Protein AF-A0A443S7D7-F1 (afdb_monomer_lite)

Radius of gyration: 56.18 Å; chains: 1; bounding box: 123×75×180 Å

Foldseek 3Di:
DPDDDDDDDDDPVVVVVVVVVVVVVVVVVVVCVPDPDDDDADDEDQQFDDRVRPHGDDVQVVCPPHPPAQDDPWDWDDDRSGIATHEDQQADDRNRPHGDFLPVPDDLCVQANQFGWDADRDPDHPDGDIATDHDQQWDDPVPGRHGQDGDFQCPDPDRQFDVVVQWDWAGDRSDIATHADDQQWHDRRSDIDGDFCCVDPNQLFDVVVDWHWDDDRRGIATDADDPQWDDRRSDTHGPDQCVPPNNQFEPQWHWDDDPHHTATHHDPPWCARRHDPVGTHDDDYDDDPDFPADQFGWDDDDPDGDIFTDHDPQFDDRRGDDGDWDCPVVQAPDPWGWDTDDPDHDIATDEDPQFDDRRRPHGDDQAEDEEADQKDKDKPRPDLDQDPDAKDKYKYKYAYDAQWKKKKAWPWFAAADDDQCPAWWKWKAQDGDDVHFTPGIDHGTQVPDPPSRIDMHQGRMMMIITIHRDSDSPGIIMMMMHTGHDAAEDEAEDQKDKDDPPPRWDWHGAFDKHKYKYAYFLQWKKKKFWPWAWAADDPPLPAWKKWKAAFPPRHTQDIDHHGDGDDIGIHQGRMMMIITHHHNDDTTRGTMMMMGTHGHQVQAEGEAEDQKDKGWDDQLVPDQFKHKGKYKDAYDFQWKKKKKWQFAAADDDPVCPAKWKWKFQDGGPVGHTPDIDGHGDNIDMDIHPGNIMMIMIIHRSPDDDPGIMMMMHIAHEDEAEDQKDKHWAPPAQDWHDAFDKHKHKYAYDWQKKKKKFWPFAAFADDPDDCPAWWKWKFPDDDPPGHTPDIDGHGDGDDIDIHFTRMMIIITGHHRDDTHSGTMMIMHIDRQFQETEAEDQKDKDFGPDLPPDDAWGKGKYKYAYPPQKKKKKAWPDAWADDDPNDCPAKWKWKADPVRHTPDIDGHDDNDDIDIHPGRIMMIMITHHDDDDTPGTMMMMHIGGNLPAAEDEAEDPDDDDDAPPPVDDHDAFDKHKYKYAYDFPDKDKDADDFAAADDPVLPAWWKWKAQARDPPGHTQDIDHGGDDDRMDIHPGRMMMIITGHYDDDDD

Sequence (1049 aa):
KFIGDGKEQLDPDTIRRTVNTVLTLKNDLNNLKENGVAAFHCLCKTGWQGLTCNDDVNECQLFNGTDIGCQNGAKCINVPGSYRCECNAEWKGIHCTDKHDDCDGASNNELCGHGTCVNVARRVSGQPNYRCACDQGWKTDGVNPACNVDVDECSLSKPPCSVNPPVDCFNFPGSFSCGNCPFGFTGNGIACTDINECLIDNGGCSQSPRVQCTNTYGSRICGPCPPAFIGDGVTCTFSGLCTQNNGGCNAHAKCVENGGDVSCECPDGYTGTGIGPNGCNVVSNSICSSNPCIFGTCIGNAMKTGFTCRCFKGWSGDLCTVRVNDCSSNPCKNGGTCINETNFAGFTCICDVQWQGSTCEEFRESCGAYFEEPLGYIKYPLTNTVWNQREINCVWVIKTIIGKVIELNFTNFHISTSEHCSDDFLQINDGENRDAPKIGRFCGGLSQLKNSGIFKTTYNHVYIWYNSKRFDVEDNFELSWNTTNPECGDILEGNYGTIQYPPNGGLYPPNRDCYWLVNVKLSQRIQFHFSSVKLENHKTCDFDFLDFYDGSLWHLLASYCNSTQPSPLTSTTSTVIIHFHSDNISSDLGFHLTYSAVPGVDGCGGTLTAEKGTFNSPNTESFNNEITCEWLIQIHVEDKIILHFSQFELEHDAKCEFESVSIYDGNNEAADLIGEYCGTEEKLTIISTKNTLFVKYRTDNVRSHKGFVASYETYCGGVYTSNNGWFQSPYYPDPYPANKKCVYHIQVEPGNIIHLSFTDFDVEDSWFGCENDFVEIREGHQENGTLIGKLCGRSRPQMITSTVNELWIIFVTDSTIHNRGFSANYSTVNVGCGGVMKNNTGVITPPYHWQMPYNASCNWLVVAPPGFVIRLNFEVFSITSHGGNCNFESVEVKEFDGTSIGKYCGLLNLHAIRSKSNVLIVSYKRTVFAPSEGFVISYTTENISSNCGGLITAEIGYIRSPNFPAVSPQNSNCSWIIRAESGHQITLNVKTFDLNNDNCSTEYLEIRNGQFSNSPLIGKFCGTKIQKFILSHSNVILLHFVSSSLIHG

InterPro domains:
  IPR000152 EGF-type aspartate/asparagine hydroxylation site [PS00010] (76-87)
  IPR000742 EGF-like domain [PF00008] (65-94)
  IPR000742 EGF-like domain [PF00008] (327-358)
  IPR000742 EGF-like domain [PS00022] (85-96)
  IPR000742 EGF-like domain [PS00022] (309-320)
  IPR000742 EGF-like domain [PS00022] (349-360)
  IPR000742 EGF-like domain [PS01186] (309-320)
  IPR000742 EGF-like domain [PS50026] (56-97)
  IPR000742 EGF-like domain [PS50026] (284-321)
  IPR000742 EGF-like domain [PS50026] (323-361)
  IPR000742 EGF-like domain [SM00181] (59-97)
  IPR000742 EGF-like domain [SM00181] (102-148)
  IPR000742 EGF-like domain [SM00181] (153-193)
  IPR000742 EGF-like domain [SM00181] (197-237)
  IPR000742 EGF-like domain [SM00181] (241-281)
  IPR000742 EGF-like domain [SM00181] (287-321)
  IPR000742 EGF-like domain [SM00181] (326-361)
  IPR000859 CUB domain [PF00431] (367-480)
  IPR000859 CUB domain [PF00431] (488-595)
  IPR000859 CUB domain [PF00431] (604-712)

pLDDT: mean 76.97, std 12.17, range [27.09, 95.69]

Structure (mmCIF, N/CA/C/O backbone):
data_AF-A0A443S7D7-F1
#
_entry.id   AF-A0A443S7D7-F1
#
loop_
_atom_site.group_PDB
_atom_site.id
_atom_site.type_symbol
_atom_site.label_atom_id
_atom_site.label_alt_id
_atom_site.label_comp_id
_atom_site.label_asym_id
_atom_site.label_entity_id
_atom_site.label_seq_id
_atom_site.pdbx_PDB_ins_code
_atom_site.Cartn_x
_atom_site.Cartn_y
_atom_site.Cartn_z
_atom_site.occupancy
_atom_site.B_iso_or_equiv
_atom_site.auth_seq_id
_atom_site.auth_comp_id
_atom_site.auth_asym_id
_atom_site.auth_atom_id
_atom_site.pdbx_PDB_model_num
ATOM 1 N N . LYS A 1 1 ? -10.240 -35.340 51.308 1.00 40.69 1 LYS A N 1
ATOM 2 C CA . LYS A 1 1 ? -10.998 -34.070 51.202 1.00 40.69 1 LYS A CA 1
ATOM 3 C C . LYS A 1 1 ? -10.128 -33.115 50.383 1.00 40.69 1 LYS A C 1
ATOM 5 O O . LYS A 1 1 ? -9.269 -32.486 50.973 1.00 40.69 1 LYS A O 1
ATOM 10 N N . PHE A 1 2 ? -10.171 -33.107 49.054 1.00 27.09 2 PHE A N 1
ATOM 11 C CA . PHE A 1 2 ? -11.324 -33.320 48.170 1.00 27.09 2 PHE A CA 1
ATOM 12 C C . PHE A 1 2 ? -11.298 -34.636 47.367 1.00 27.09 2 PHE A C 1
ATOM 14 O O . PHE A 1 2 ? -10.389 -34.859 46.585 1.00 27.09 2 PHE A O 1
ATOM 21 N N . ILE A 1 3 ? -12.316 -35.468 47.599 1.00 36.38 3 ILE A N 1
ATOM 22 C CA . ILE A 1 3 ? -13.067 -36.339 46.665 1.00 36.38 3 ILE A CA 1
ATOM 23 C C . ILE A 1 3 ? -14.424 -36.491 47.385 1.00 36.38 3 ILE A C 1
ATOM 25 O O . ILE A 1 3 ? -14.403 -36.650 48.611 1.00 36.38 3 ILE A O 1
ATOM 29 N N . GLY A 1 4 ? -15.605 -36.404 46.779 1.00 35.62 4 GLY A N 1
ATOM 30 C CA . GLY A 1 4 ? -16.043 -35.956 45.444 1.00 35.62 4 GLY A CA 1
ATOM 31 C C . GLY A 1 4 ? -17.475 -35.391 45.622 1.00 35.62 4 GLY A C 1
ATOM 32 O O . GLY A 1 4 ? -17.867 -35.148 46.760 1.00 35.62 4 GLY A O 1
ATOM 33 N N . ASP A 1 5 ? -18.328 -35.107 44.642 1.00 39.25 5 ASP A N 1
ATOM 34 C CA . ASP A 1 5 ? -18.528 -35.682 43.313 1.00 39.25 5 ASP A CA 1
ATOM 35 C C . ASP A 1 5 ? -19.376 -34.696 42.467 1.00 39.25 5 ASP A C 1
ATOM 37 O O . ASP A 1 5 ? -20.220 -33.986 43.005 1.00 39.25 5 ASP A O 1
ATOM 41 N N . GLY A 1 6 ? -19.238 -34.632 41.142 1.00 35.69 6 GLY A N 1
ATOM 42 C CA . GLY A 1 6 ? -18.195 -35.285 40.359 1.00 35.69 6 GLY A CA 1
ATOM 43 C C . GLY A 1 6 ? -18.434 -35.264 38.850 1.00 35.69 6 GLY A C 1
ATOM 44 O O . GLY A 1 6 ? -19.551 -35.492 38.387 1.00 35.69 6 GLY A O 1
ATOM 45 N N . LYS A 1 7 ? -17.340 -35.088 38.100 1.00 39.41 7 LYS A N 1
ATOM 46 C CA . LYS A 1 7 ? -16.916 -36.005 37.027 1.00 39.41 7 LYS A CA 1
ATOM 47 C C . LYS A 1 7 ? -15.531 -35.613 36.498 1.00 39.41 7 LYS A C 1
ATOM 49 O O . LYS A 1 7 ? -15.431 -34.883 35.527 1.00 39.41 7 LYS A O 1
ATOM 54 N N . GLU A 1 8 ? -14.483 -36.163 37.105 1.00 42.12 8 GLU A N 1
ATOM 55 C CA . GLU A 1 8 ? -13.205 -36.438 36.431 1.00 42.12 8 GLU A CA 1
ATOM 56 C C . GLU A 1 8 ? -12.408 -37.462 37.255 1.00 42.12 8 GLU A C 1
ATOM 58 O O . GLU A 1 8 ? -12.428 -37.427 38.487 1.00 42.12 8 GLU A O 1
ATOM 63 N N . GLN A 1 9 ? -11.780 -38.438 36.591 1.00 49.59 9 GLN A N 1
ATOM 64 C CA . GLN A 1 9 ? -11.017 -39.501 37.254 1.00 49.59 9 GLN A CA 1
ATOM 65 C C . GLN A 1 9 ? -9.543 -39.105 37.347 1.00 49.59 9 GLN A C 1
ATOM 67 O O . GLN A 1 9 ? -8.849 -39.056 36.335 1.00 49.59 9 GLN A O 1
ATOM 72 N N . LEU A 1 10 ? -9.065 -38.856 38.567 1.00 49.62 10 LEU A N 1
ATOM 73 C CA . LEU A 1 10 ? -7.648 -38.614 38.837 1.00 49.62 10 LEU A CA 1
ATOM 74 C C . LEU A 1 10 ? -6.838 -39.917 38.870 1.00 49.62 10 LEU A C 1
ATOM 76 O O . LEU A 1 10 ? -7.318 -40.966 39.304 1.00 49.62 10 LEU A O 1
ATOM 80 N N . ASP A 1 11 ? -5.585 -39.807 38.436 1.00 57.66 11 ASP A N 1
ATOM 81 C CA . ASP A 1 11 ? -4.622 -40.902 38.337 1.00 57.66 11 ASP A CA 1
ATOM 82 C C . ASP A 1 11 ? -4.311 -41.567 39.711 1.00 57.66 11 ASP A C 1
ATOM 84 O O . ASP A 1 11 ? -4.124 -40.866 40.719 1.00 57.66 11 ASP A O 1
ATOM 88 N N . PRO A 1 12 ? -4.214 -42.915 39.772 1.00 51.84 12 PRO A N 1
ATOM 89 C CA . PRO A 1 12 ? -3.840 -43.648 40.982 1.00 51.84 12 PRO A CA 1
ATOM 90 C C . PRO A 1 12 ? -2.512 -43.227 41.629 1.00 51.84 12 PRO A C 1
ATOM 92 O O . PRO A 1 12 ? -2.434 -43.213 42.862 1.00 51.84 12 PRO A O 1
ATOM 95 N N . ASP A 1 13 ? -1.476 -42.884 40.856 1.00 56.28 13 ASP A N 1
ATOM 96 C CA . ASP A 1 13 ? -0.172 -42.503 41.419 1.00 56.28 13 ASP A CA 1
ATOM 97 C C . ASP A 1 13 ? -0.201 -41.107 42.056 1.00 56.28 13 ASP A C 1
ATOM 99 O O . ASP A 1 13 ? 0.445 -40.878 43.083 1.00 56.28 13 ASP A O 1
ATOM 103 N N . THR A 1 14 ? -1.024 -40.197 41.538 1.00 52.94 14 THR A N 1
ATOM 104 C CA . 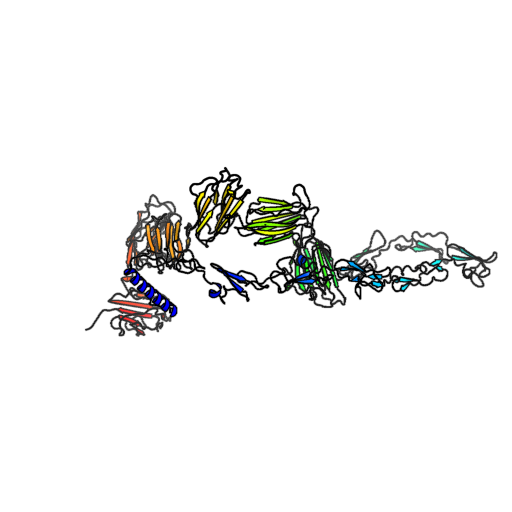THR A 1 14 ? -1.298 -38.888 42.138 1.00 52.94 14 THR A CA 1
ATOM 105 C C . THR A 1 14 ? -1.998 -39.046 43.490 1.00 52.94 14 THR A C 1
ATOM 107 O O . THR A 1 14 ? -1.523 -38.502 44.489 1.00 52.94 14 THR A O 1
ATOM 110 N N . ILE A 1 15 ? -3.048 -39.876 43.581 1.00 54.75 15 ILE A N 1
ATOM 111 C CA . ILE A 1 15 ? -3.712 -40.184 44.865 1.00 54.75 15 ILE A CA 1
ATOM 112 C C . ILE A 1 15 ? -2.723 -40.830 45.847 1.00 54.75 15 ILE A C 1
ATOM 114 O O . ILE A 1 15 ? -2.676 -40.458 47.023 1.00 54.75 15 ILE A O 1
ATOM 118 N N . ARG A 1 16 ? -1.889 -41.763 45.373 1.00 55.06 16 ARG A N 1
ATOM 119 C CA . ARG A 1 16 ? -0.865 -42.439 46.183 1.00 55.06 16 ARG A CA 1
ATOM 120 C C . ARG A 1 16 ? 0.201 -41.470 46.700 1.00 55.06 16 ARG A C 1
ATOM 122 O O . ARG A 1 16 ? 0.577 -41.569 47.869 1.00 55.06 16 ARG A O 1
ATOM 129 N N . ARG A 1 17 ? 0.648 -40.508 45.883 1.00 58.75 17 ARG A N 1
ATOM 130 C CA . ARG A 1 17 ? 1.531 -39.411 46.316 1.00 58.75 17 ARG A CA 1
ATOM 131 C C . ARG A 1 17 ? 0.856 -38.562 47.388 1.00 58.75 17 ARG A C 1
ATOM 133 O O . ARG A 1 17 ? 1.428 -38.422 48.461 1.00 58.75 17 ARG A O 1
ATOM 140 N N . THR A 1 18 ? -0.363 -38.065 47.167 1.00 54.19 18 THR A N 1
ATOM 141 C CA . THR A 1 18 ? -1.052 -37.208 48.149 1.00 54.19 18 THR A CA 1
ATOM 142 C C . THR A 1 18 ? -1.308 -37.925 49.478 1.00 54.19 18 THR A C 1
ATOM 144 O O . THR A 1 18 ? -1.092 -37.336 50.536 1.00 54.19 18 THR A O 1
ATOM 147 N N . VAL A 1 19 ? -1.717 -39.200 49.460 1.00 58.59 19 VAL A N 1
ATOM 148 C CA . VAL A 1 19 ? -1.921 -39.994 50.687 1.00 58.59 19 VAL A CA 1
ATOM 149 C C . VAL A 1 19 ? -0.604 -40.224 51.429 1.00 58.59 19 VAL A C 1
ATOM 151 O O . VAL A 1 19 ? -0.571 -40.052 52.648 1.00 58.59 19 VAL A O 1
ATOM 154 N N . ASN A 1 20 ? 0.486 -40.534 50.719 1.00 56.28 20 ASN A N 1
ATOM 155 C CA . ASN A 1 20 ? 1.810 -40.647 51.332 1.00 56.28 20 ASN A CA 1
ATOM 156 C C . ASN A 1 20 ? 2.257 -39.311 51.938 1.00 56.28 20 ASN A C 1
ATOM 158 O O . ASN A 1 20 ? 2.594 -39.284 53.114 1.00 56.28 20 ASN A O 1
ATOM 162 N N . THR A 1 21 ? 2.177 -38.195 51.207 1.00 55.66 21 THR A N 1
ATOM 163 C CA . THR A 1 21 ? 2.557 -36.867 51.718 1.00 55.66 21 THR A CA 1
ATOM 164 C C . THR A 1 21 ? 1.748 -36.472 52.957 1.00 55.66 21 THR A C 1
ATOM 166 O O . THR A 1 21 ? 2.314 -35.946 53.910 1.00 55.66 21 THR A O 1
ATOM 169 N N . VAL A 1 22 ? 0.445 -36.773 53.006 1.00 57.97 22 VAL A N 1
ATOM 170 C CA . VAL A 1 22 ? -0.396 -36.510 54.191 1.00 57.97 22 VAL A CA 1
ATOM 171 C C . VAL A 1 22 ? -0.055 -37.438 55.367 1.00 57.97 22 VAL A C 1
ATOM 173 O O . VAL A 1 22 ? -0.129 -37.003 56.516 1.00 57.97 22 VAL A O 1
ATOM 176 N N . LEU A 1 23 ? 0.348 -38.689 55.120 1.00 53.06 23 LEU A N 1
ATOM 177 C CA . LEU A 1 23 ? 0.847 -39.593 56.166 1.00 53.06 23 LEU A CA 1
ATOM 178 C C . LEU A 1 23 ? 2.212 -39.146 56.709 1.00 53.06 23 LEU A C 1
ATOM 180 O O . LEU A 1 23 ? 2.392 -39.141 57.926 1.00 53.06 23 LEU A O 1
ATOM 184 N N . THR A 1 24 ? 3.129 -38.708 55.841 1.00 57.12 24 THR A N 1
ATOM 185 C CA . THR A 1 24 ? 4.428 -38.138 56.228 1.00 57.12 24 THR A CA 1
ATOM 186 C C . THR A 1 24 ? 4.221 -36.877 57.067 1.00 57.12 24 THR A C 1
ATOM 188 O O . THR A 1 24 ? 4.616 -36.859 58.227 1.00 57.12 24 THR A O 1
ATOM 191 N N . LEU A 1 25 ? 3.447 -35.901 56.574 1.00 55.06 25 LEU A N 1
ATOM 192 C CA . LEU A 1 25 ? 3.118 -34.676 57.315 1.00 55.06 25 LEU A CA 1
ATOM 193 C C . LEU A 1 25 ? 2.423 -34.950 58.659 1.00 55.06 25 LEU A C 1
ATOM 195 O O . LEU A 1 25 ? 2.626 -34.205 59.614 1.00 55.06 25 LEU A O 1
ATOM 199 N N . LYS A 1 26 ? 1.616 -36.013 58.773 1.00 52.38 26 LYS A N 1
ATOM 200 C CA . LYS A 1 26 ? 0.976 -36.391 60.043 1.00 52.38 26 LYS A CA 1
ATOM 201 C C . LYS A 1 26 ? 1.948 -37.052 61.026 1.00 52.38 26 LYS A C 1
ATOM 203 O O . LYS A 1 26 ? 1.810 -36.832 62.228 1.00 52.38 26 LYS A O 1
ATOM 208 N N . ASN A 1 27 ? 2.921 -37.824 60.546 1.00 52.78 27 ASN A N 1
ATOM 209 C CA . ASN A 1 27 ? 4.002 -38.348 61.383 1.00 52.78 27 ASN A CA 1
ATOM 210 C C . ASN A 1 27 ? 4.958 -37.228 61.820 1.00 52.78 27 ASN A C 1
ATOM 212 O O . ASN A 1 27 ? 5.302 -37.152 62.998 1.00 52.78 27 ASN A O 1
ATOM 216 N N . ASP A 1 28 ? 5.298 -36.307 60.921 1.00 57.12 28 ASP A N 1
ATOM 217 C CA . ASP A 1 28 ? 6.183 -35.178 61.211 1.00 57.12 28 ASP A CA 1
ATOM 218 C C . ASP A 1 28 ? 5.541 -34.191 62.195 1.00 57.12 28 ASP A C 1
ATOM 220 O O . ASP A 1 28 ? 6.189 -33.769 63.150 1.00 57.12 28 ASP A O 1
ATOM 224 N N . LEU A 1 29 ? 4.240 -33.899 62.061 1.00 52.56 29 LEU A N 1
ATOM 225 C CA . LEU A 1 29 ? 3.508 -33.056 63.017 1.00 52.56 29 LEU A CA 1
ATOM 226 C C . LEU A 1 29 ? 3.360 -33.708 64.407 1.00 52.56 29 LEU A C 1
ATOM 228 O O . LEU A 1 29 ? 3.241 -32.999 65.408 1.00 52.56 29 LEU A O 1
ATOM 232 N N . ASN A 1 30 ? 3.371 -35.043 64.486 1.00 49.69 30 ASN A N 1
ATOM 233 C CA . ASN A 1 30 ? 3.404 -35.761 65.762 1.00 49.69 30 ASN A CA 1
ATOM 234 C C . ASN A 1 30 ? 4.814 -35.730 66.381 1.00 49.69 30 ASN A C 1
ATOM 236 O O . ASN A 1 30 ? 4.940 -35.423 67.564 1.00 49.69 30 ASN A O 1
ATOM 240 N N . ASN A 1 31 ? 5.872 -35.939 65.587 1.00 50.75 31 ASN A N 1
ATOM 241 C CA . ASN A 1 31 ? 7.264 -35.808 66.041 1.00 50.75 31 ASN A CA 1
ATOM 242 C C . ASN A 1 31 ? 7.588 -34.377 66.523 1.00 50.75 31 ASN A C 1
ATOM 244 O O . ASN A 1 31 ? 8.254 -34.199 67.543 1.00 50.75 31 ASN A O 1
ATOM 248 N N . LEU A 1 32 ? 7.047 -33.354 65.851 1.00 50.81 32 LEU A N 1
ATOM 249 C CA . LEU A 1 32 ? 7.175 -31.937 66.225 1.00 50.81 32 LEU A CA 1
ATOM 250 C C . LEU A 1 32 ? 6.465 -31.561 67.541 1.00 50.81 32 LEU A C 1
ATOM 252 O O . LEU A 1 32 ? 6.648 -30.442 68.021 1.00 50.81 32 LEU A O 1
ATOM 256 N N . LYS A 1 33 ? 5.670 -32.458 68.143 1.00 47.62 33 LYS A N 1
ATOM 257 C CA . LYS A 1 33 ? 5.022 -32.225 69.446 1.00 47.62 33 LYS A CA 1
ATOM 258 C C . LYS A 1 33 ? 5.762 -32.802 70.653 1.00 47.62 33 LYS A C 1
ATOM 260 O O . LYS A 1 33 ? 5.458 -32.369 71.761 1.00 47.62 33 LYS A O 1
ATOM 265 N N . GLU A 1 34 ? 6.710 -33.723 70.474 1.00 51.44 34 GLU A N 1
ATOM 266 C CA . GLU A 1 34 ? 7.413 -34.356 71.607 1.00 51.44 34 GLU A CA 1
ATOM 267 C C . GLU A 1 34 ? 8.831 -33.821 71.864 1.00 51.44 34 GLU A C 1
ATOM 269 O O . GLU A 1 34 ? 9.322 -33.962 72.981 1.00 51.44 34 GLU A O 1
ATOM 274 N N . ASN A 1 35 ? 9.477 -33.145 70.904 1.00 50.44 35 ASN A N 1
ATOM 275 C CA . ASN A 1 35 ? 10.804 -32.543 71.108 1.00 50.44 35 ASN A CA 1
ATOM 276 C C . ASN A 1 35 ? 10.843 -31.073 70.665 1.00 50.44 35 ASN A C 1
ATOM 278 O O . ASN A 1 35 ? 11.075 -30.754 69.501 1.00 50.44 35 ASN A O 1
ATOM 282 N N . GLY A 1 36 ? 10.623 -30.167 71.621 1.00 53.03 36 GLY A N 1
ATOM 283 C CA . GLY A 1 36 ? 10.531 -28.721 71.399 1.00 53.03 36 GLY A CA 1
ATOM 284 C C . GLY A 1 36 ? 11.868 -28.011 71.156 1.00 53.03 36 GLY A C 1
ATOM 285 O O . GLY A 1 36 ? 12.278 -27.195 71.978 1.00 53.03 36 GLY A O 1
ATOM 286 N N . VAL A 1 37 ? 12.518 -28.271 70.017 1.00 46.09 37 VAL A N 1
ATOM 287 C CA . VAL A 1 37 ? 13.589 -27.429 69.448 1.00 46.09 37 VAL A CA 1
ATOM 288 C C . VAL A 1 37 ? 13.373 -27.321 67.935 1.00 46.09 37 VAL A C 1
ATOM 290 O O . VAL A 1 37 ? 13.192 -28.330 67.261 1.00 46.09 37 VAL A O 1
ATOM 293 N N . ALA A 1 38 ? 13.367 -26.101 67.393 1.00 47.94 38 ALA A N 1
ATOM 294 C CA . ALA A 1 38 ? 13.080 -25.865 65.979 1.00 47.94 38 ALA A CA 1
ATOM 295 C C . ALA A 1 38 ? 14.243 -26.291 65.062 1.00 47.94 38 ALA A C 1
ATOM 297 O O . ALA A 1 38 ? 15.388 -25.895 65.282 1.00 47.94 38 ALA A O 1
ATOM 298 N N . ALA A 1 39 ? 13.928 -27.027 63.993 1.00 53.75 39 ALA A N 1
ATOM 299 C CA . ALA A 1 39 ? 14.830 -27.323 62.881 1.00 53.75 39 ALA A CA 1
ATOM 300 C C . ALA A 1 39 ? 14.296 -26.669 61.596 1.00 53.75 39 ALA A C 1
ATOM 302 O O . ALA A 1 39 ? 13.087 -26.656 61.366 1.00 53.75 39 ALA A O 1
ATOM 303 N N . PHE A 1 40 ? 15.187 -26.111 60.774 1.00 58.78 40 PHE A N 1
ATOM 304 C CA . PHE A 1 40 ? 14.834 -25.405 59.540 1.00 58.78 40 PHE A CA 1
ATOM 305 C C . PHE A 1 40 ? 15.176 -26.236 58.296 1.00 58.78 40 PHE A C 1
ATOM 307 O O . PHE A 1 40 ? 16.091 -27.057 58.314 1.00 58.78 40 PHE A O 1
ATOM 314 N N . HIS A 1 41 ? 14.443 -25.996 57.210 1.00 51.81 41 HIS A N 1
ATOM 315 C CA . HIS A 1 41 ? 14.656 -26.600 55.896 1.00 51.81 41 HIS A CA 1
ATOM 316 C C . HIS A 1 41 ? 14.618 -25.487 54.846 1.00 51.81 41 HIS A C 1
ATOM 318 O O . HIS A 1 41 ? 13.678 -24.689 54.834 1.00 51.81 41 HIS A O 1
ATOM 324 N N . CYS A 1 42 ? 15.643 -25.400 53.999 1.00 64.56 42 CYS A N 1
ATOM 325 C CA . CYS A 1 42 ? 15.737 -24.357 52.982 1.00 64.56 42 CYS A CA 1
ATOM 326 C C . CYS A 1 42 ? 15.036 -24.779 51.683 1.00 64.56 42 CYS A C 1
ATOM 328 O O . CYS A 1 42 ? 15.238 -25.887 51.196 1.00 64.56 42 CYS A O 1
ATOM 330 N N . LEU A 1 43 ? 14.253 -23.872 51.091 1.00 66.06 43 LEU A N 1
ATOM 331 C CA . LEU A 1 43 ? 13.720 -24.040 49.737 1.00 66.06 43 LEU A CA 1
ATOM 332 C C . LEU A 1 43 ? 14.815 -23.685 48.724 1.00 66.06 43 LEU A C 1
ATOM 334 O O . LEU A 1 43 ? 15.233 -22.529 48.636 1.00 66.06 43 LEU A O 1
ATOM 338 N N . CYS A 1 44 ? 15.296 -24.681 47.987 1.00 75.00 44 CYS A N 1
ATOM 339 C CA . CYS A 1 44 ? 16.427 -24.519 47.078 1.00 75.00 44 CYS A CA 1
ATOM 340 C C . CYS A 1 44 ? 16.020 -23.904 45.736 1.00 75.00 44 CYS A C 1
ATOM 342 O O . CYS A 1 44 ? 14.919 -24.130 45.234 1.00 75.00 44 CYS A O 1
ATOM 344 N N . LYS A 1 45 ? 16.933 -23.129 45.139 1.00 69.12 45 LYS A N 1
ATOM 345 C CA . LYS A 1 45 ? 16.797 -22.685 43.746 1.00 69.12 45 LYS A CA 1
ATOM 346 C C . LYS A 1 45 ? 16.952 -23.885 42.808 1.00 69.12 45 LYS A C 1
ATOM 348 O O . LYS A 1 45 ? 17.671 -24.829 43.125 1.00 69.12 45 LYS A O 1
ATOM 353 N N . THR A 1 46 ? 16.319 -23.817 41.639 1.00 71.94 46 THR A N 1
ATOM 354 C CA . THR A 1 46 ? 16.524 -24.777 40.542 1.00 71.94 46 THR A CA 1
ATOM 355 C C . THR A 1 46 ? 18.015 -24.984 40.267 1.00 71.94 46 THR A C 1
ATOM 357 O O . THR A 1 46 ? 18.763 -24.007 40.207 1.00 71.94 46 THR A O 1
ATOM 360 N N . GLY A 1 47 ? 18.424 -26.248 40.143 1.00 73.06 47 GLY A N 1
ATOM 361 C CA . GLY A 1 47 ? 19.824 -26.679 40.036 1.00 73.06 47 GLY A CA 1
ATOM 362 C C . GLY A 1 47 ? 20.485 -27.094 41.358 1.00 73.06 47 GLY A C 1
ATOM 363 O O . GLY A 1 47 ? 21.577 -27.648 41.344 1.00 73.06 47 GLY A O 1
ATOM 364 N N . TRP A 1 48 ? 19.831 -26.882 42.509 1.00 80.56 48 TRP A N 1
ATOM 365 C CA . TRP A 1 48 ? 20.401 -27.192 43.827 1.00 80.56 48 TRP A CA 1
ATOM 366 C C . TRP A 1 48 ? 19.441 -27.998 44.705 1.00 80.56 48 TRP A C 1
ATOM 368 O O . TRP A 1 48 ? 18.223 -27.819 44.665 1.00 80.56 48 TRP A O 1
ATOM 378 N N . GLN A 1 49 ? 20.004 -28.881 45.526 1.00 79.50 49 GLN A N 1
ATOM 379 C CA . GLN A 1 49 ? 19.295 -29.810 46.404 1.00 79.50 49 GLN A CA 1
ATOM 380 C C . GLN A 1 49 ? 19.990 -29.940 47.777 1.00 79.50 49 GLN A C 1
ATOM 382 O O . GLN A 1 49 ? 20.945 -29.226 48.093 1.00 79.50 49 GLN A O 1
ATOM 387 N N . GLY A 1 50 ? 19.470 -30.832 48.626 1.00 78.31 50 GLY A 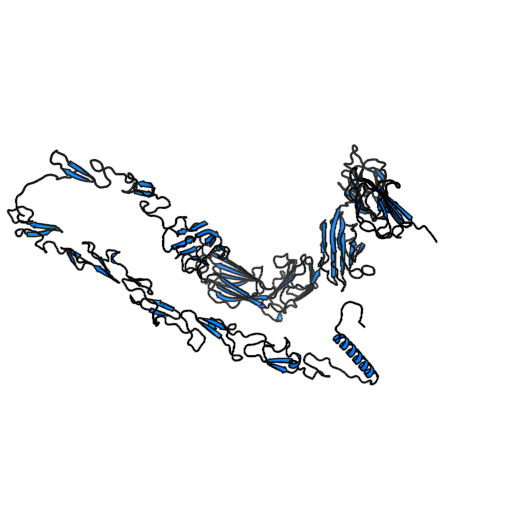N 1
ATOM 388 C CA . GLY A 1 50 ? 19.976 -31.063 49.982 1.00 78.31 50 GLY A CA 1
ATOM 389 C C . GLY A 1 50 ? 19.369 -30.145 51.048 1.00 78.31 50 GLY A C 1
ATOM 390 O O . GLY A 1 50 ? 18.690 -29.165 50.755 1.00 78.31 50 GLY A O 1
ATOM 391 N N . LEU A 1 51 ? 19.612 -30.463 52.325 1.00 69.75 51 LEU A N 1
ATOM 392 C CA . LEU A 1 51 ? 18.987 -29.777 53.473 1.00 69.75 51 LEU A CA 1
ATOM 393 C C . LEU A 1 51 ? 19.368 -28.289 53.597 1.00 69.75 51 LEU A C 1
ATOM 395 O O . LEU A 1 51 ? 18.602 -27.513 54.170 1.00 69.75 51 LEU A O 1
ATOM 399 N N . THR A 1 52 ? 20.532 -27.902 53.066 1.00 75.50 52 THR A N 1
ATOM 400 C CA . THR A 1 52 ? 21.054 -26.523 53.077 1.00 75.50 52 THR A CA 1
ATOM 401 C C . THR A 1 52 ? 21.249 -25.933 51.678 1.00 75.50 52 THR A C 1
ATOM 403 O O . THR A 1 52 ? 21.863 -24.878 51.568 1.00 75.50 52 THR A O 1
ATOM 406 N N . CYS A 1 53 ? 20.743 -26.585 50.623 1.00 77.44 53 CYS A N 1
ATOM 407 C CA . CYS A 1 53 ? 20.844 -26.127 49.228 1.00 77.44 53 CYS A CA 1
ATOM 408 C C . CYS A 1 53 ? 22.274 -25.951 48.683 1.00 77.44 53 CYS A C 1
ATOM 410 O O . CYS A 1 53 ? 22.503 -25.105 47.822 1.00 77.44 53 CYS A O 1
ATOM 412 N N . ASN A 1 54 ? 23.223 -26.743 49.189 1.00 80.44 54 ASN A N 1
ATOM 413 C CA . ASN A 1 54 ? 24.626 -26.731 48.756 1.00 80.44 54 ASN A CA 1
ATOM 414 C C . ASN A 1 54 ? 24.990 -27.916 47.845 1.00 80.44 54 ASN A C 1
ATOM 416 O O . ASN A 1 54 ? 26.110 -27.955 47.338 1.00 80.44 54 ASN A O 1
ATOM 420 N N . ASP A 1 55 ? 24.085 -28.883 47.664 1.00 83.25 55 ASP A N 1
ATOM 421 C CA . ASP A 1 55 ? 24.333 -30.066 46.843 1.00 83.25 55 ASP A CA 1
ATOM 422 C C . ASP A 1 55 ? 23.859 -29.802 45.406 1.00 83.25 55 ASP A C 1
ATOM 424 O O . ASP A 1 55 ? 22.751 -29.310 45.191 1.00 83.25 55 ASP A O 1
ATOM 428 N N . ASP A 1 56 ? 24.694 -30.134 44.423 1.00 81.50 56 ASP A N 1
ATOM 429 C CA . ASP A 1 56 ? 24.406 -29.966 42.993 1.00 81.50 56 ASP A CA 1
ATOM 430 C C . ASP A 1 56 ? 23.325 -30.956 42.516 1.00 81.50 56 ASP A C 1
ATOM 432 O O . ASP A 1 56 ? 23.302 -32.118 42.946 1.00 81.50 56 ASP A O 1
ATOM 436 N N . VAL A 1 57 ? 22.428 -30.530 41.624 1.00 84.12 57 VAL A N 1
ATOM 437 C CA . VAL A 1 57 ? 21.537 -31.442 40.882 1.00 84.12 57 VAL A CA 1
ATOM 438 C C . VAL A 1 57 ? 22.307 -32.008 39.687 1.00 84.12 57 VAL A C 1
ATOM 440 O O . VAL A 1 57 ? 23.176 -31.348 39.145 1.00 84.12 57 VAL A O 1
ATOM 443 N N . ASN A 1 58 ? 22.032 -33.253 39.278 1.00 83.69 58 ASN A N 1
ATOM 444 C CA . ASN A 1 58 ? 22.621 -33.819 38.058 1.00 83.69 58 ASN A CA 1
ATOM 445 C C . ASN A 1 58 ? 21.613 -33.771 36.903 1.00 83.69 58 ASN A C 1
ATOM 447 O O . ASN A 1 58 ? 20.933 -34.760 36.607 1.00 83.69 58 ASN A O 1
ATOM 451 N N . GLU A 1 59 ? 21.488 -32.610 36.265 1.00 84.88 59 GLU A N 1
ATOM 452 C CA . GLU A 1 59 ? 20.595 -32.398 35.129 1.00 84.88 59 GLU A CA 1
ATOM 453 C C . GLU A 1 59 ? 20.925 -33.313 33.944 1.00 84.88 59 GLU A C 1
ATOM 455 O O . GLU A 1 59 ? 20.014 -33.755 33.245 1.00 84.88 59 GLU A O 1
ATOM 460 N N . CYS A 1 60 ? 22.197 -33.684 33.750 1.00 85.38 60 CYS A N 1
ATOM 461 C CA . CYS A 1 60 ? 22.580 -34.630 32.697 1.00 85.38 60 CYS A CA 1
ATOM 462 C C . CYS A 1 60 ? 21.979 -36.030 32.869 1.00 85.38 60 CYS A C 1
ATOM 464 O O . CYS A 1 60 ? 21.799 -36.735 31.878 1.00 85.38 60 CYS A O 1
ATOM 466 N N . GLN A 1 61 ? 21.678 -36.455 34.099 1.00 84.38 61 GLN A N 1
ATOM 467 C CA . GLN A 1 61 ? 20.909 -37.676 34.347 1.00 84.38 61 GLN A CA 1
ATOM 468 C C . GLN A 1 61 ? 19.400 -37.419 34.312 1.00 84.38 61 GLN A C 1
ATOM 470 O O . GLN A 1 61 ? 18.658 -38.274 33.831 1.00 84.38 61 GLN A O 1
ATOM 475 N N . LEU A 1 62 ? 18.950 -36.255 34.792 1.00 79.12 62 LEU A N 1
ATOM 476 C CA . LEU A 1 62 ? 17.533 -35.890 34.876 1.00 79.12 62 LEU A CA 1
ATOM 477 C C . LEU A 1 62 ? 16.871 -35.710 33.499 1.00 79.12 62 LEU A C 1
ATOM 479 O O . LEU A 1 62 ? 15.723 -36.109 33.321 1.00 79.12 62 LEU A O 1
ATOM 483 N N . PHE A 1 63 ? 17.595 -35.135 32.536 1.00 79.75 63 PHE A N 1
ATOM 484 C CA . PHE A 1 63 ? 17.116 -34.816 31.185 1.00 79.75 63 PHE A CA 1
ATOM 485 C C . PHE A 1 63 ? 17.693 -35.745 30.103 1.00 79.75 63 PHE A C 1
ATOM 487 O O . PHE A 1 63 ? 17.691 -35.427 28.914 1.00 79.75 63 PHE A O 1
ATOM 494 N N . ASN A 1 64 ? 18.221 -36.909 30.489 1.00 82.88 64 ASN A N 1
ATOM 495 C CA . ASN A 1 64 ? 18.776 -37.858 29.528 1.00 82.88 64 ASN A CA 1
ATOM 496 C C . ASN A 1 64 ? 17.666 -38.470 28.653 1.00 82.88 64 ASN A C 1
ATOM 498 O O . ASN A 1 64 ? 16.813 -39.205 29.150 1.00 82.88 64 ASN A O 1
ATOM 502 N N . GLY A 1 65 ? 17.702 -38.198 27.347 1.00 72.12 65 GLY A N 1
ATOM 503 C CA . GLY A 1 65 ? 16.720 -38.705 26.384 1.00 72.12 65 GLY A CA 1
ATOM 504 C C . GLY A 1 65 ? 15.396 -37.932 26.331 1.00 72.12 65 GLY A C 1
ATOM 505 O O . GLY A 1 65 ? 14.476 -38.389 25.655 1.00 72.12 65 GLY A O 1
ATOM 506 N N . THR A 1 66 ? 15.285 -36.783 27.006 1.00 78.19 66 THR A N 1
ATOM 507 C CA . THR A 1 66 ? 14.196 -35.821 26.771 1.00 78.19 66 THR A CA 1
ATOM 508 C C . THR A 1 66 ? 14.588 -34.819 25.684 1.00 78.19 66 THR A C 1
ATOM 510 O O . THR A 1 66 ? 15.762 -34.681 25.349 1.00 78.19 66 THR A O 1
ATOM 513 N N . ASP A 1 67 ? 13.605 -34.111 25.140 1.00 70.88 67 ASP A N 1
ATOM 514 C CA . ASP A 1 67 ? 13.728 -33.015 24.168 1.00 70.88 67 ASP A CA 1
ATOM 515 C C . ASP A 1 67 ? 14.559 -31.825 24.677 1.00 70.88 67 ASP A C 1
ATOM 517 O O . ASP A 1 67 ? 15.335 -31.242 23.923 1.00 70.88 67 ASP A O 1
ATOM 521 N N . ILE A 1 68 ? 14.468 -31.524 25.973 1.00 71.69 68 ILE A N 1
ATOM 522 C CA . ILE A 1 68 ? 15.338 -30.545 26.643 1.00 71.69 68 ILE A CA 1
ATOM 523 C C . ILE A 1 68 ? 16.764 -31.065 26.903 1.00 71.69 68 ILE A C 1
ATOM 525 O O . ILE A 1 68 ? 17.636 -30.275 27.230 1.00 71.69 68 ILE A O 1
ATOM 529 N N . GLY A 1 69 ? 17.043 -32.364 26.750 1.00 78.88 69 GLY A N 1
ATOM 530 C CA . GLY A 1 69 ? 18.394 -32.924 26.878 1.00 78.88 69 GLY A CA 1
ATOM 531 C C . GLY A 1 69 ? 19.339 -32.554 25.723 1.00 78.88 69 GLY A C 1
ATOM 532 O O . GLY A 1 69 ? 18.966 -31.877 24.767 1.00 78.88 69 GLY A O 1
ATOM 533 N N . CYS A 1 70 ? 20.585 -33.034 25.775 1.00 86.50 70 CYS A N 1
ATOM 534 C CA . CYS A 1 70 ? 21.540 -32.857 24.674 1.00 86.50 70 CYS A CA 1
ATOM 535 C C . CYS A 1 70 ? 21.183 -33.744 23.468 1.00 86.50 70 CYS A C 1
ATOM 537 O O . CYS A 1 70 ? 21.198 -34.971 23.577 1.00 86.50 70 CYS A O 1
ATOM 539 N N . GLN A 1 71 ? 20.908 -33.130 22.314 1.00 83.06 71 GLN A N 1
ATOM 540 C CA . GLN A 1 71 ? 20.422 -33.811 21.109 1.00 83.06 71 GLN A CA 1
ATOM 541 C C . GLN A 1 71 ? 21.541 -34.209 20.135 1.00 83.06 71 GLN A C 1
ATOM 543 O O . GLN A 1 71 ? 22.714 -33.886 20.322 1.00 83.06 71 GLN A O 1
ATOM 548 N N . ASN A 1 72 ? 21.177 -34.934 19.069 1.00 82.75 72 ASN A N 1
ATOM 549 C CA . ASN A 1 72 ? 22.043 -35.236 17.916 1.00 82.75 72 ASN A CA 1
ATOM 550 C C . ASN A 1 72 ? 23.398 -35.891 18.270 1.00 82.75 72 ASN A C 1
ATOM 552 O O . ASN A 1 72 ? 24.427 -35.660 17.628 1.00 82.75 72 ASN A O 1
ATOM 556 N N . GLY A 1 73 ? 23.393 -36.729 19.313 1.00 78.12 73 GLY A N 1
ATOM 557 C CA . GLY A 1 73 ? 24.578 -37.431 19.811 1.00 78.12 73 GLY A CA 1
ATOM 558 C C . GLY A 1 73 ? 25.591 -36.529 20.523 1.00 78.12 73 GLY A C 1
ATOM 559 O O . GLY A 1 73 ? 26.750 -36.923 20.653 1.00 78.12 73 GLY A O 1
ATOM 560 N N . ALA A 1 74 ? 25.193 -35.322 20.932 1.00 82.62 74 ALA A N 1
ATOM 561 C CA . ALA A 1 74 ? 26.014 -34.426 21.733 1.00 82.62 74 ALA A CA 1
ATOM 562 C C . ALA A 1 74 ? 26.256 -34.984 23.143 1.00 82.62 74 ALA A C 1
ATOM 564 O O . ALA A 1 74 ? 25.437 -35.709 23.711 1.00 82.62 74 ALA A O 1
ATOM 565 N N . LYS A 1 75 ? 27.393 -34.622 23.734 1.00 87.56 75 LYS A N 1
ATOM 566 C CA . LYS A 1 75 ? 27.815 -35.124 25.043 1.00 87.56 75 LYS A CA 1
ATOM 567 C C . LYS A 1 75 ? 27.399 -34.156 26.151 1.00 87.56 75 LYS A C 1
ATOM 569 O O . LYS A 1 75 ? 27.835 -33.008 26.168 1.00 87.56 75 LYS A O 1
ATOM 574 N N . CYS A 1 76 ? 26.596 -34.629 27.100 1.00 88.00 76 CYS A N 1
ATOM 575 C CA . CYS A 1 76 ? 26.183 -33.840 28.261 1.00 88.00 76 CYS A CA 1
ATOM 576 C C . CYS A 1 76 ? 27.300 -33.736 29.314 1.00 88.00 76 CYS A C 1
ATOM 578 O O . CYS A 1 76 ? 27.974 -34.728 29.608 1.00 88.00 76 CYS A O 1
ATOM 580 N N . ILE A 1 77 ? 27.481 -32.549 29.901 1.00 87.38 77 ILE A N 1
ATOM 581 C CA . ILE A 1 77 ? 28.377 -32.300 31.038 1.00 87.38 77 ILE A CA 1
ATOM 582 C C . ILE A 1 77 ? 27.645 -31.510 32.124 1.00 87.38 77 ILE A C 1
ATOM 584 O O . ILE A 1 77 ? 27.235 -30.373 31.888 1.00 87.38 77 ILE A O 1
ATOM 588 N N . ASN A 1 78 ? 27.557 -32.091 33.323 1.00 83.56 78 ASN A N 1
ATOM 589 C CA . ASN A 1 78 ? 27.024 -31.418 34.507 1.00 83.56 78 ASN A CA 1
ATOM 590 C C . ASN A 1 78 ? 28.000 -30.358 35.026 1.00 83.56 78 ASN A C 1
ATOM 592 O O . ASN A 1 78 ? 29.219 -30.554 34.986 1.00 83.56 78 ASN A O 1
ATOM 596 N N . VAL A 1 79 ? 27.466 -29.256 35.537 1.00 83.25 79 VAL A N 1
ATOM 597 C CA . VAL A 1 79 ? 28.206 -28.172 36.191 1.00 83.25 79 VAL A CA 1
ATOM 598 C C . VAL A 1 79 ? 27.416 -27.682 37.409 1.00 83.25 79 VAL A C 1
ATOM 600 O O . VAL A 1 79 ? 26.206 -27.829 37.420 1.00 83.25 79 VAL A O 1
ATOM 603 N N . PRO A 1 80 ? 28.046 -27.053 38.415 1.00 79.94 80 PRO A N 1
ATOM 604 C CA . PRO A 1 80 ? 27.321 -26.618 39.607 1.00 79.94 80 PRO A CA 1
ATOM 605 C C . PRO A 1 80 ? 26.119 -25.705 39.291 1.00 79.94 80 PRO A C 1
ATOM 607 O O . PRO A 1 80 ? 26.295 -24.562 38.861 1.00 79.94 80 PRO A O 1
ATOM 610 N N . GLY A 1 81 ? 24.910 -26.222 39.512 1.00 74.56 81 GLY A N 1
ATOM 611 C CA . GLY A 1 81 ? 23.620 -25.583 39.273 1.00 74.56 81 GLY A CA 1
ATOM 612 C C . GLY A 1 81 ? 23.066 -25.663 37.844 1.00 74.56 81 GLY A C 1
ATOM 613 O O . GLY A 1 81 ? 22.128 -24.914 37.562 1.00 74.56 81 GLY A O 1
ATOM 614 N N . SER A 1 82 ? 23.661 -26.446 36.928 1.00 82.62 82 SER A N 1
ATOM 615 C CA . SER A 1 82 ? 23.197 -26.591 35.534 1.00 82.62 82 SER A CA 1
ATOM 616 C C . SER A 1 82 ? 23.916 -27.718 34.752 1.00 82.62 82 SER A C 1
ATOM 618 O O . SER A 1 82 ? 24.770 -28.447 35.242 1.00 82.62 82 SER A O 1
ATOM 620 N N . TYR A 1 83 ? 23.678 -27.804 33.446 1.00 86.31 83 TYR A N 1
ATOM 621 C CA . TYR A 1 83 ? 24.446 -28.633 32.515 1.00 86.31 83 TYR A CA 1
ATOM 622 C C . TYR A 1 83 ? 24.737 -27.877 31.218 1.00 86.31 83 TYR A C 1
ATOM 624 O O . TYR A 1 83 ? 24.164 -26.826 30.932 1.00 86.31 83 TYR A O 1
ATOM 632 N N . ARG A 1 84 ? 25.648 -28.424 30.412 1.00 84.12 84 ARG A N 1
ATOM 633 C CA . ARG A 1 84 ? 25.899 -27.972 29.039 1.00 84.12 84 ARG A CA 1
ATOM 634 C C . ARG A 1 84 ? 26.093 -29.152 28.094 1.00 84.12 84 ARG A C 1
ATOM 636 O O . ARG A 1 84 ? 26.524 -30.227 28.516 1.00 84.12 84 ARG A O 1
ATOM 643 N N . CYS A 1 85 ? 25.853 -28.915 26.811 1.00 86.00 85 CYS A N 1
ATOM 644 C CA . CYS A 1 85 ? 26.049 -29.894 25.749 1.00 86.00 85 CYS A CA 1
ATOM 645 C C . CYS A 1 85 ? 27.318 -29.584 24.939 1.00 86.00 85 CYS A C 1
ATOM 647 O O . CYS A 1 85 ? 27.504 -28.468 24.462 1.00 86.00 85 CYS A O 1
ATOM 649 N N . GLU A 1 86 ? 28.195 -30.574 24.765 1.00 85.12 86 GLU A N 1
ATOM 650 C CA . GLU A 1 86 ? 29.290 -30.535 23.789 1.00 85.12 86 GLU A CA 1
ATOM 651 C C . GLU A 1 86 ? 28.775 -31.100 22.458 1.00 85.12 86 GLU A C 1
ATOM 653 O O . GLU A 1 86 ? 28.586 -32.312 22.318 1.00 85.12 86 GLU A O 1
ATOM 658 N N . CYS A 1 87 ? 28.502 -30.211 21.499 1.00 83.25 87 CYS A N 1
ATOM 659 C CA . CYS A 1 87 ? 27.931 -30.569 20.202 1.00 83.25 87 CYS A CA 1
ATOM 660 C C . CYS A 1 87 ? 28.931 -31.274 19.276 1.00 83.25 87 CYS A C 1
ATOM 662 O O . CYS A 1 87 ? 30.128 -30.979 19.265 1.00 83.25 87 CYS A O 1
ATOM 664 N N . ASN A 1 88 ? 28.409 -32.169 18.436 1.00 81.38 88 ASN A N 1
ATOM 665 C CA . ASN A 1 88 ? 29.148 -32.718 17.301 1.00 81.38 88 ASN A CA 1
ATOM 666 C C . ASN A 1 88 ? 29.368 -31.632 16.230 1.00 81.38 88 ASN A C 1
ATOM 668 O O . ASN A 1 88 ? 28.564 -30.715 16.120 1.00 81.38 88 ASN A O 1
ATOM 672 N N . ALA A 1 89 ? 30.424 -31.757 15.416 1.00 79.31 89 ALA A N 1
ATOM 673 C CA . ALA A 1 89 ? 30.934 -30.706 14.512 1.00 79.31 89 ALA A CA 1
ATOM 674 C C . ALA A 1 89 ? 29.906 -30.027 13.575 1.00 79.31 89 ALA A C 1
ATOM 676 O O . ALA A 1 89 ? 30.113 -28.886 13.163 1.00 79.31 89 ALA A O 1
ATOM 677 N N . GLU A 1 90 ? 28.831 -30.740 13.239 1.00 77.38 90 GLU A N 1
ATOM 678 C CA . GLU A 1 90 ? 27.735 -30.312 12.357 1.00 77.38 90 GLU A CA 1
ATOM 679 C C . GLU A 1 90 ? 26.630 -29.499 13.048 1.00 77.38 90 GLU A C 1
ATOM 681 O O . GLU A 1 90 ? 25.783 -28.924 12.364 1.00 77.38 90 GLU A O 1
ATOM 686 N N . TRP A 1 91 ? 26.605 -29.471 14.382 1.00 81.94 91 TRP A N 1
ATOM 687 C CA . TRP A 1 91 ? 25.475 -28.983 15.172 1.00 81.94 91 TRP A CA 1
ATOM 688 C C . TRP A 1 91 ? 25.892 -27.881 16.153 1.00 81.94 91 TRP A C 1
ATOM 690 O O . TRP A 1 91 ? 26.990 -27.902 16.709 1.00 81.94 91 TRP A O 1
ATOM 700 N N . LYS A 1 92 ? 24.989 -26.926 16.380 1.00 78.75 92 LYS A N 1
ATOM 701 C CA . LYS A 1 92 ? 25.135 -25.753 17.251 1.00 78.75 92 LYS A CA 1
ATOM 702 C C . LYS A 1 92 ? 23.870 -25.545 18.100 1.00 78.75 92 LYS A C 1
ATOM 704 O O . LYS A 1 92 ? 22.898 -26.292 17.987 1.00 78.75 92 LYS A O 1
ATOM 709 N N . GLY A 1 93 ? 23.900 -24.524 18.954 1.00 72.88 93 GLY A N 1
ATOM 710 C CA . GLY A 1 93 ? 22.819 -24.208 19.892 1.00 72.88 93 GLY A CA 1
ATOM 711 C C . GLY A 1 93 ? 22.969 -24.929 21.236 1.00 72.88 93 GLY A C 1
ATOM 712 O O . GLY A 1 93 ? 23.717 -25.898 21.360 1.00 72.88 93 GLY A O 1
ATOM 713 N N . ILE A 1 94 ? 22.264 -24.445 22.262 1.00 74.75 94 ILE A N 1
ATOM 714 C CA . ILE A 1 94 ? 22.442 -24.873 23.666 1.00 74.75 94 ILE A CA 1
ATOM 715 C C . ILE A 1 94 ? 22.155 -26.366 23.915 1.00 74.75 94 ILE A C 1
ATOM 717 O O . ILE A 1 94 ? 22.776 -26.964 24.793 1.00 74.75 94 ILE A O 1
ATOM 721 N N . HIS A 1 95 ? 21.283 -26.970 23.102 1.00 81.88 95 HIS A N 1
ATOM 722 C CA . HIS A 1 95 ? 20.948 -28.400 23.126 1.00 81.88 95 HIS A CA 1
ATOM 723 C C . HIS A 1 95 ? 21.437 -29.150 21.872 1.00 81.88 95 HIS A C 1
ATOM 725 O O . HIS A 1 95 ? 21.095 -30.314 21.679 1.00 81.88 95 HIS A O 1
ATOM 731 N N . CYS A 1 96 ? 22.266 -28.511 21.033 1.00 83.06 96 CYS A N 1
ATOM 732 C CA . CYS A 1 96 ? 22.821 -29.072 19.793 1.00 83.06 96 CYS A CA 1
ATOM 733 C C . CYS A 1 96 ? 21.769 -29.474 18.739 1.00 83.06 96 CYS A C 1
ATOM 735 O O . CYS A 1 96 ? 21.922 -30.481 18.043 1.00 83.06 96 CYS A O 1
ATOM 737 N N . THR A 1 97 ? 20.687 -28.700 18.639 1.00 78.50 97 THR A N 1
ATOM 738 C CA . THR A 1 97 ? 19.539 -28.929 17.743 1.00 78.50 97 THR A CA 1
ATOM 739 C C . THR A 1 97 ? 19.693 -28.312 16.360 1.00 78.50 97 THR A C 1
ATOM 741 O O . THR A 1 97 ? 19.054 -28.781 15.422 1.00 78.50 97 THR A O 1
ATOM 744 N N . ASP A 1 98 ? 20.531 -27.287 16.216 1.00 79.69 98 ASP A N 1
ATOM 745 C CA . ASP A 1 98 ? 20.565 -26.462 15.010 1.00 79.69 98 ASP A CA 1
ATOM 746 C C . ASP A 1 98 ? 21.740 -26.888 14.137 1.00 79.69 98 ASP A C 1
ATOM 748 O O . ASP A 1 98 ? 22.844 -27.095 14.642 1.00 79.69 98 ASP A O 1
ATOM 752 N N . LYS A 1 99 ? 21.546 -27.011 12.825 1.00 75.88 99 LYS A N 1
ATOM 753 C CA . LYS A 1 99 ? 22.647 -27.371 11.929 1.00 75.88 99 LYS A CA 1
ATOM 754 C C . LYS A 1 99 ? 23.521 -26.152 11.606 1.00 75.88 99 LYS A C 1
ATOM 756 O O . LYS A 1 99 ? 23.043 -25.016 11.578 1.00 75.88 99 LYS A O 1
ATOM 761 N N . HIS A 1 100 ? 24.808 -26.372 11.356 1.00 75.19 100 HIS A N 1
ATOM 762 C CA . HIS A 1 100 ? 25.648 -25.372 10.704 1.00 75.19 100 HIS A CA 1
ATOM 763 C C . HIS A 1 100 ? 25.345 -25.277 9.201 1.00 75.19 100 HIS A C 1
ATOM 765 O O . HIS A 1 100 ? 25.257 -26.293 8.507 1.00 75.19 100 HIS A O 1
ATOM 771 N N . ASP A 1 101 ? 25.234 -24.041 8.717 1.00 77.75 101 ASP A N 1
ATOM 772 C CA . ASP A 1 101 ? 25.422 -23.694 7.314 1.00 77.75 101 ASP A CA 1
ATOM 773 C C . ASP A 1 101 ? 26.678 -22.823 7.206 1.00 77.75 101 ASP A C 1
ATOM 775 O O . ASP A 1 101 ? 26.879 -21.921 8.025 1.00 77.75 101 ASP A O 1
ATOM 779 N N . ASP A 1 102 ? 27.553 -23.168 6.264 1.00 75.00 102 ASP A N 1
ATOM 780 C CA . ASP A 1 102 ? 28.835 -22.503 6.035 1.00 75.00 102 ASP A CA 1
ATOM 781 C C . ASP A 1 102 ? 28.810 -21.525 4.850 1.00 75.00 102 ASP A C 1
ATOM 783 O O . ASP A 1 102 ? 29.787 -20.804 4.656 1.00 75.00 102 ASP A O 1
ATOM 787 N N . CYS A 1 103 ? 27.705 -21.457 4.096 1.00 72.56 103 CYS A N 1
ATOM 788 C CA . CYS A 1 103 ? 27.484 -20.438 3.067 1.00 72.56 103 CYS A CA 1
ATOM 789 C C . CYS A 1 103 ? 26.744 -19.197 3.607 1.00 72.56 103 CYS A C 1
ATOM 791 O O . CYS A 1 103 ? 26.902 -18.117 3.053 1.00 72.56 103 CYS A O 1
ATOM 793 N N . ASP A 1 104 ? 25.996 -19.304 4.712 1.00 66.31 104 ASP A N 1
ATOM 794 C CA . ASP A 1 104 ? 25.203 -18.188 5.277 1.00 66.31 104 ASP A CA 1
ATOM 795 C C . ASP A 1 104 ? 26.041 -17.053 5.917 1.00 66.31 104 ASP A C 1
ATOM 797 O O . ASP A 1 104 ? 25.495 -16.036 6.345 1.00 66.31 104 ASP A O 1
ATOM 801 N N . GLY A 1 105 ? 27.363 -17.227 6.046 1.00 57.97 105 GLY A N 1
ATOM 802 C CA . GLY A 1 105 ? 28.252 -16.299 6.763 1.00 57.97 105 GLY A CA 1
ATOM 803 C C . GLY A 1 105 ? 29.031 -15.301 5.897 1.00 57.97 105 GLY A C 1
ATOM 804 O O . GLY A 1 105 ? 29.667 -14.407 6.453 1.00 57.97 105 GLY A O 1
ATOM 805 N N . ALA A 1 106 ? 29.026 -15.465 4.573 1.00 52.91 106 ALA A N 1
ATOM 806 C CA . ALA A 1 106 ? 29.710 -14.597 3.613 1.00 52.91 106 ALA A CA 1
ATOM 807 C C . ALA A 1 106 ? 29.070 -14.761 2.226 1.00 52.91 106 ALA A C 1
ATOM 809 O O . ALA A 1 106 ? 28.492 -15.801 1.921 1.00 52.91 106 ALA A O 1
ATOM 810 N N . SER A 1 107 ? 29.156 -13.744 1.373 1.00 51.56 107 SER A N 1
ATOM 811 C CA . SER A 1 107 ? 28.526 -13.787 0.051 1.00 51.56 107 SER A CA 1
ATOM 812 C C . SER A 1 107 ? 29.147 -14.853 -0.863 1.00 51.56 107 SER A C 1
ATOM 814 O O . SER A 1 107 ? 30.322 -15.205 -0.737 1.00 51.56 107 SER A O 1
ATOM 816 N N . ASN A 1 108 ? 28.377 -15.316 -1.857 1.00 58.66 108 ASN A N 1
ATOM 817 C CA . ASN A 1 108 ? 28.878 -16.217 -2.905 1.00 58.66 108 ASN A CA 1
ATOM 818 C C . ASN A 1 108 ? 30.181 -15.692 -3.534 1.00 58.66 108 ASN A C 1
ATOM 820 O O . ASN A 1 108 ? 31.124 -16.453 -3.706 1.00 58.66 108 ASN A O 1
ATOM 824 N N . ASN A 1 109 ? 30.274 -14.384 -3.786 1.00 51.94 109 ASN A N 1
ATOM 825 C CA . ASN A 1 109 ? 31.469 -13.760 -4.354 1.00 51.94 109 ASN A CA 1
ATOM 826 C C . ASN A 1 109 ? 32.680 -13.780 -3.393 1.00 51.94 109 ASN A C 1
ATOM 828 O O . ASN A 1 109 ? 33.809 -13.964 -3.832 1.00 51.94 109 ASN A O 1
ATOM 832 N N . GLU A 1 110 ? 32.476 -13.647 -2.079 1.00 65.38 110 GLU A N 1
ATOM 833 C CA . GLU A 1 110 ? 33.565 -13.716 -1.087 1.00 65.38 110 GLU A CA 1
ATOM 834 C C . GLU A 1 110 ? 34.091 -15.143 -0.873 1.00 65.38 110 GLU A C 1
ATOM 836 O O . GLU A 1 110 ? 35.291 -15.330 -0.669 1.00 65.38 110 GLU A O 1
ATOM 841 N N . LEU A 1 111 ? 33.213 -16.150 -0.924 1.00 71.06 111 LEU A N 1
ATOM 842 C CA . LEU A 1 111 ? 33.585 -17.560 -0.737 1.00 71.06 111 LEU A CA 1
ATOM 843 C C . LEU A 1 111 ? 34.059 -18.233 -2.032 1.00 71.06 111 LEU A C 1
ATOM 845 O O . LEU A 1 111 ? 34.902 -19.129 -1.990 1.00 71.06 111 LEU A O 1
ATOM 849 N N . CYS A 1 112 ? 33.514 -17.821 -3.178 1.00 76.19 112 CYS A N 1
ATOM 850 C CA . CYS A 1 112 ? 33.669 -18.521 -4.449 1.00 76.19 112 CYS A CA 1
ATOM 851 C C . CYS A 1 112 ? 34.176 -17.665 -5.614 1.00 76.19 112 CYS A C 1
ATOM 853 O O . CYS A 1 112 ? 34.536 -18.250 -6.635 1.00 76.19 112 CYS A O 1
ATOM 855 N N . GLY A 1 113 ? 34.242 -16.336 -5.488 1.00 75.31 113 GLY A N 1
ATOM 856 C CA . GLY A 1 113 ? 34.560 -15.444 -6.605 1.00 75.31 113 GLY A CA 1
ATOM 857 C C . GLY A 1 113 ? 33.525 -15.584 -7.720 1.00 75.31 113 GLY A C 1
ATOM 858 O O . GLY A 1 113 ? 32.338 -15.342 -7.507 1.00 75.31 113 GLY A O 1
ATOM 859 N N . HIS A 1 114 ? 33.963 -16.048 -8.891 1.00 74.56 114 HIS A N 1
ATOM 860 C CA . HIS A 1 114 ? 33.104 -16.324 -10.048 1.00 74.56 114 HIS A CA 1
ATOM 861 C C . HIS A 1 114 ? 32.404 -17.692 -9.930 1.00 74.56 114 HIS A C 1
ATOM 863 O O . HIS A 1 114 ? 32.645 -18.626 -10.704 1.00 74.56 114 HIS A O 1
ATOM 869 N N . GLY A 1 115 ? 31.590 -17.845 -8.883 1.00 74.38 115 GLY A N 1
ATOM 870 C CA . GLY A 1 115 ? 30.796 -19.044 -8.647 1.00 74.38 115 GLY A CA 1
ATOM 871 C C . GLY A 1 115 ? 29.857 -18.953 -7.444 1.00 74.38 115 GLY A C 1
ATOM 872 O O . GLY A 1 115 ? 29.889 -18.014 -6.652 1.00 74.38 115 GLY A O 1
ATOM 873 N N . THR A 1 116 ? 29.017 -19.974 -7.284 1.00 79.62 116 THR A N 1
ATOM 874 C CA . THR A 1 116 ? 27.996 -20.062 -6.224 1.00 79.62 116 THR A CA 1
ATOM 875 C C . THR A 1 116 ? 28.406 -21.040 -5.120 1.00 79.62 116 THR A C 1
ATOM 877 O O . THR A 1 116 ? 28.832 -22.160 -5.418 1.00 79.62 116 THR A O 1
ATOM 880 N N . CYS A 1 117 ? 28.242 -20.649 -3.851 1.00 81.88 117 CYS A N 1
ATOM 881 C CA . CYS A 1 117 ? 28.527 -21.483 -2.684 1.00 81.88 117 CYS A CA 1
ATOM 882 C C . CYS A 1 117 ? 27.491 -22.603 -2.525 1.00 81.88 117 CYS A C 1
ATOM 884 O O . CYS A 1 117 ? 26.285 -22.399 -2.657 1.00 81.88 117 CYS A O 1
ATOM 886 N N . VAL A 1 118 ? 27.970 -23.807 -2.217 1.00 81.88 118 VAL A N 1
ATOM 887 C CA . VAL A 1 118 ? 27.151 -24.978 -1.902 1.00 81.88 118 VAL A CA 1
ATOM 888 C C . VAL A 1 118 ? 27.647 -25.567 -0.585 1.00 81.88 118 VAL A C 1
ATOM 890 O O . VAL A 1 118 ? 28.763 -26.092 -0.518 1.00 81.88 118 VAL A O 1
ATOM 893 N N . ASN A 1 119 ? 26.806 -25.491 0.448 1.00 79.88 119 ASN A N 1
ATOM 894 C CA . ASN A 1 119 ? 27.098 -25.968 1.800 1.00 79.88 119 ASN A CA 1
ATOM 895 C C . ASN A 1 119 ? 27.384 -27.485 1.810 1.00 79.88 119 ASN A C 1
ATOM 897 O O . ASN A 1 119 ? 26.709 -28.269 1.131 1.00 79.88 119 ASN A O 1
ATOM 901 N N . VAL A 1 120 ? 28.387 -27.918 2.579 1.00 80.75 120 VAL A N 1
ATOM 902 C CA . VAL A 1 120 ? 28.786 -29.324 2.717 1.00 80.75 120 VAL A CA 1
ATOM 903 C C . VAL A 1 120 ? 28.963 -29.656 4.196 1.00 80.75 120 VAL A C 1
ATOM 905 O O . VAL A 1 120 ? 29.602 -28.929 4.936 1.00 80.75 120 VAL A O 1
ATOM 908 N N . ALA A 1 121 ? 28.476 -30.820 4.628 1.00 76.81 121 ALA A N 1
ATOM 909 C CA . ALA A 1 121 ? 28.637 -31.280 6.008 1.00 76.81 121 ALA A CA 1
ATOM 910 C C . ALA A 1 121 ? 30.090 -31.155 6.521 1.00 76.81 121 ALA A C 1
ATOM 912 O O . ALA A 1 121 ? 31.008 -31.780 5.968 1.00 76.81 121 ALA A O 1
ATOM 913 N N . ARG A 1 122 ? 30.299 -30.372 7.583 1.00 79.31 122 ARG A N 1
ATOM 914 C CA . ARG A 1 122 ? 31.575 -30.199 8.281 1.00 79.31 122 ARG A CA 1
ATOM 915 C C . ARG A 1 122 ? 32.110 -31.537 8.762 1.00 79.31 122 ARG A C 1
ATOM 917 O O . ARG A 1 122 ? 31.392 -32.385 9.289 1.00 79.31 122 ARG A O 1
ATOM 924 N N . ARG A 1 123 ? 33.424 -31.708 8.624 1.00 75.94 123 ARG A N 1
ATOM 925 C CA . ARG A 1 123 ? 34.146 -32.907 9.088 1.00 75.94 123 ARG A CA 1
ATOM 926 C C . ARG A 1 123 ? 34.899 -32.686 10.398 1.00 75.94 123 ARG A C 1
ATOM 928 O O . ARG A 1 123 ? 35.252 -33.654 11.063 1.00 75.94 123 ARG A O 1
ATOM 935 N N . VAL A 1 124 ? 35.153 -31.427 10.754 1.00 73.38 124 VAL A N 1
ATOM 936 C CA . VAL A 1 124 ? 35.931 -31.007 11.925 1.00 73.38 124 VAL A CA 1
ATOM 937 C C . VAL A 1 124 ? 35.203 -29.834 12.576 1.00 73.38 124 VAL A C 1
ATOM 939 O O . VAL A 1 124 ? 34.740 -28.931 11.884 1.00 73.38 124 VAL A O 1
ATOM 942 N N . SER A 1 125 ? 35.068 -29.853 13.904 1.00 69.00 125 SER A N 1
ATOM 943 C CA . SER A 1 125 ? 34.339 -28.800 14.619 1.00 69.00 125 SER A CA 1
ATOM 944 C C . SER A 1 125 ? 35.062 -27.457 14.491 1.00 69.00 125 SER A C 1
ATOM 946 O O . SER A 1 125 ? 36.280 -27.392 14.658 1.00 69.00 125 SER A O 1
ATOM 948 N N . GLY A 1 126 ? 34.317 -26.398 14.169 1.00 65.62 126 GLY A N 1
ATOM 949 C CA . GLY A 1 126 ? 34.853 -25.048 13.969 1.00 65.62 126 GLY A CA 1
ATOM 950 C C . GLY A 1 126 ? 35.575 -24.799 12.637 1.00 65.62 126 GLY A C 1
ATOM 951 O O . GLY A 1 126 ? 36.039 -23.682 12.430 1.00 65.62 126 GLY A O 1
ATOM 952 N N . GLN A 1 127 ? 35.663 -25.780 11.730 1.00 70.38 127 GLN A N 1
ATOM 953 C CA . GLN A 1 127 ? 36.158 -25.564 10.364 1.00 70.38 127 GLN A CA 1
ATOM 954 C C . GLN A 1 127 ? 34.981 -25.568 9.377 1.00 70.38 127 GLN A C 1
ATOM 956 O O . GLN A 1 127 ? 34.281 -26.583 9.314 1.00 70.38 127 GLN A O 1
ATOM 961 N N . PRO A 1 128 ? 34.751 -24.476 8.620 1.00 69.69 128 PRO A N 1
ATOM 962 C CA . PRO A 1 128 ? 33.693 -24.441 7.622 1.00 69.69 128 PRO A CA 1
ATOM 963 C C . PRO A 1 128 ? 34.015 -25.380 6.456 1.00 69.69 128 PRO A C 1
ATOM 965 O O . PRO A 1 128 ? 35.182 -25.546 6.090 1.00 69.69 128 PRO A O 1
ATOM 968 N N . ASN A 1 129 ? 32.992 -25.993 5.864 1.00 80.25 129 ASN A N 1
ATOM 969 C CA . ASN A 1 129 ? 33.141 -26.889 4.723 1.00 80.25 129 ASN A CA 1
ATOM 970 C C . ASN A 1 129 ? 32.109 -26.553 3.638 1.00 80.25 129 ASN A C 1
ATOM 972 O O . ASN A 1 129 ? 30.911 -26.741 3.805 1.00 80.25 129 ASN A O 1
ATOM 976 N N . TYR A 1 130 ? 32.576 -26.075 2.493 1.00 83.69 130 TYR A N 1
ATOM 977 C CA . TYR A 1 130 ? 31.730 -25.739 1.353 1.00 83.69 130 TYR A CA 1
ATOM 978 C C . TYR A 1 130 ? 32.465 -26.060 0.051 1.00 83.69 130 TYR A C 1
ATOM 980 O O . TYR A 1 130 ? 33.668 -26.330 0.034 1.00 83.69 130 TYR A O 1
ATOM 988 N N . ARG A 1 131 ? 31.731 -26.045 -1.059 1.00 84.25 131 ARG A N 1
ATOM 989 C CA . ARG A 1 131 ? 32.295 -26.115 -2.412 1.00 84.25 131 ARG A CA 1
ATOM 990 C C . ARG A 1 131 ? 31.644 -25.060 -3.291 1.00 84.25 131 ARG A C 1
ATOM 992 O O . ARG A 1 131 ? 30.497 -24.701 -3.048 1.00 84.25 131 ARG A O 1
ATOM 999 N N . CYS A 1 132 ? 32.333 -24.644 -4.342 1.00 82.94 132 CYS A N 1
ATOM 1000 C CA . CYS A 1 132 ? 31.788 -23.703 -5.310 1.00 82.94 132 CYS A CA 1
ATOM 1001 C C . CYS A 1 132 ? 31.385 -24.412 -6.603 1.00 82.94 132 CYS A C 1
ATOM 1003 O O . CYS A 1 132 ? 32.054 -25.349 -7.048 1.00 82.94 132 CYS A O 1
ATOM 1005 N N . ALA A 1 133 ? 30.290 -23.961 -7.207 1.00 81.19 133 ALA A N 1
ATOM 1006 C CA . ALA A 1 133 ? 29.966 -24.233 -8.601 1.00 81.19 133 ALA A CA 1
ATOM 1007 C C . ALA A 1 133 ? 30.408 -23.020 -9.429 1.00 81.19 133 ALA A C 1
ATOM 1009 O O . ALA A 1 133 ? 29.898 -21.928 -9.194 1.00 81.19 133 ALA A O 1
ATOM 1010 N N . CYS A 1 134 ? 31.376 -23.201 -10.330 1.00 80.56 134 CYS A N 1
ATOM 1011 C CA . CYS A 1 134 ? 31.960 -22.099 -11.096 1.00 80.56 134 CYS A CA 1
ATOM 1012 C C . CYS A 1 134 ? 31.078 -21.656 -12.260 1.00 80.56 134 CYS A C 1
ATOM 1014 O O . CYS A 1 134 ? 30.435 -22.484 -12.913 1.00 80.56 134 CYS A O 1
ATOM 1016 N N . ASP A 1 135 ? 31.113 -20.356 -12.531 1.00 75.69 135 ASP A N 1
ATOM 1017 C CA . ASP A 1 135 ? 30.471 -19.750 -13.688 1.00 75.69 135 ASP A CA 1
ATOM 1018 C C . ASP A 1 135 ? 31.224 -20.108 -14.986 1.00 75.69 135 ASP A C 1
ATOM 1020 O O . ASP A 1 135 ? 32.388 -20.518 -14.972 1.00 75.69 135 ASP A O 1
ATOM 1024 N N . GLN A 1 136 ? 30.557 -19.976 -16.137 1.00 71.44 136 GLN A N 1
ATOM 1025 C CA . GLN A 1 136 ? 31.189 -20.220 -17.442 1.00 71.44 136 GLN A CA 1
ATOM 1026 C C . GLN A 1 136 ? 32.378 -19.263 -17.650 1.00 71.44 136 GLN A C 1
ATOM 1028 O O . GLN A 1 136 ? 32.297 -18.096 -17.274 1.00 71.44 136 GLN A O 1
ATOM 1033 N N . GLY A 1 137 ? 33.474 -19.768 -18.226 1.00 70.75 137 GLY A N 1
ATOM 1034 C CA . GLY A 1 137 ? 34.752 -19.045 -18.341 1.00 70.75 137 GLY A CA 1
ATOM 1035 C C . GLY A 1 137 ? 35.665 -19.153 -17.109 1.00 70.75 137 GLY A C 1
ATOM 1036 O O . GLY A 1 137 ? 36.825 -18.754 -17.171 1.00 70.75 137 GLY A O 1
ATOM 1037 N N . TRP A 1 138 ? 35.200 -19.749 -16.002 1.00 80.00 138 TRP A N 1
ATOM 1038 C CA . TRP A 1 138 ? 35.965 -19.855 -14.754 1.00 80.00 138 TRP A CA 1
ATOM 1039 C C . TRP A 1 138 ? 36.092 -21.295 -14.248 1.00 80.00 138 TRP A C 1
ATOM 1041 O O . TRP A 1 138 ? 35.228 -22.151 -14.447 1.00 80.00 138 TRP A O 1
ATOM 1051 N N . LYS A 1 139 ? 37.198 -21.578 -13.558 1.00 82.81 139 LYS A N 1
ATOM 1052 C CA . LYS A 1 139 ? 37.470 -22.861 -12.895 1.00 82.81 139 LYS A CA 1
ATOM 1053 C C . LYS A 1 139 ? 38.170 -22.647 -11.553 1.00 82.81 139 LYS A C 1
ATOM 1055 O O . LYS A 1 139 ? 38.725 -21.584 -11.268 1.00 82.81 139 LYS A O 1
ATOM 1060 N N . THR A 1 140 ? 38.176 -23.692 -10.735 1.00 84.19 140 THR A N 1
ATOM 1061 C CA . THR A 1 140 ? 39.009 -23.751 -9.530 1.00 84.19 140 THR A CA 1
ATOM 1062 C C . THR A 1 140 ? 40.474 -24.009 -9.894 1.00 84.19 140 THR A C 1
ATOM 1064 O O . THR A 1 140 ? 40.778 -24.607 -10.930 1.00 84.19 140 THR A O 1
ATOM 1067 N N . ASP A 1 141 ? 41.400 -23.611 -9.020 1.00 78.56 141 ASP A N 1
ATOM 1068 C CA . ASP A 1 141 ? 42.822 -23.989 -9.121 1.00 78.56 141 ASP A CA 1
ATOM 1069 C C . ASP A 1 141 ? 43.085 -25.464 -8.732 1.00 78.56 141 ASP A C 1
ATOM 1071 O O . ASP A 1 141 ? 44.194 -25.973 -8.899 1.00 78.56 141 ASP A O 1
ATOM 1075 N N . GLY A 1 142 ? 42.058 -26.163 -8.232 1.00 71.00 142 GLY A N 1
ATOM 1076 C CA . GLY A 1 142 ? 42.117 -27.545 -7.752 1.00 71.00 142 GLY A CA 1
ATOM 1077 C C . GLY A 1 142 ? 42.577 -27.705 -6.296 1.00 71.00 142 GLY A C 1
ATOM 1078 O O . GLY A 1 142 ? 42.662 -28.837 -5.821 1.00 71.00 142 GLY A O 1
ATOM 1079 N N . VAL A 1 143 ? 42.854 -26.606 -5.587 1.00 74.12 143 VAL A N 1
ATOM 1080 C CA . VAL A 1 143 ? 43.335 -26.574 -4.192 1.00 74.12 143 VAL A CA 1
ATOM 1081 C C . VAL A 1 143 ? 42.397 -25.751 -3.302 1.00 74.12 143 VAL A C 1
ATOM 1083 O O . VAL A 1 143 ? 42.062 -26.178 -2.197 1.00 74.12 143 VAL A O 1
ATOM 1086 N N . ASN A 1 144 ? 41.946 -24.600 -3.791 1.00 69.19 144 ASN A N 1
ATOM 1087 C CA . ASN A 1 144 ? 40.917 -23.747 -3.216 1.00 69.19 144 ASN A CA 1
ATOM 1088 C C . ASN A 1 144 ? 39.562 -24.062 -3.893 1.00 69.19 144 ASN A C 1
ATOM 1090 O O . ASN A 1 144 ? 39.521 -24.227 -5.116 1.00 69.19 144 ASN A O 1
ATOM 1094 N N . PRO A 1 145 ? 38.438 -24.158 -3.153 1.00 72.50 145 PRO A N 1
ATOM 1095 C CA . PRO A 1 145 ? 37.116 -24.266 -3.769 1.00 72.50 145 PRO A CA 1
ATOM 1096 C C . PRO A 1 145 ? 36.742 -23.067 -4.656 1.00 72.50 145 PRO A C 1
ATOM 1098 O O . PRO A 1 145 ? 35.894 -23.247 -5.521 1.00 72.50 145 PRO A O 1
ATOM 1101 N N . ALA A 1 146 ? 37.342 -21.884 -4.475 1.00 77.94 146 ALA A N 1
ATOM 1102 C CA . ALA A 1 146 ? 36.989 -20.673 -5.213 1.00 77.94 146 ALA A CA 1
ATOM 1103 C C . ALA A 1 146 ? 37.347 -20.711 -6.714 1.00 77.94 146 ALA A C 1
ATOM 1105 O O . ALA A 1 146 ? 38.391 -21.214 -7.138 1.00 77.94 146 ALA A O 1
ATOM 1106 N N . CYS A 1 147 ? 36.478 -20.109 -7.519 1.00 82.69 147 CYS A N 1
ATOM 1107 C CA . CYS A 1 147 ? 36.478 -20.121 -8.977 1.00 82.69 147 CYS A CA 1
ATOM 1108 C C . CYS A 1 147 ? 37.239 -18.917 -9.547 1.00 82.69 147 CYS A C 1
ATOM 1110 O O . CYS A 1 147 ? 36.694 -18.094 -10.275 1.00 82.69 147 CYS A O 1
ATOM 1112 N N . ASN A 1 148 ? 38.512 -18.798 -9.169 1.00 78.06 148 ASN A N 1
ATOM 1113 C CA . ASN A 1 148 ? 39.340 -17.620 -9.454 1.00 78.06 148 ASN A CA 1
ATOM 1114 C C . ASN A 1 148 ? 40.337 -17.826 -10.605 1.00 78.06 148 ASN A C 1
ATOM 1116 O O . ASN A 1 148 ? 41.160 -16.948 -10.865 1.00 78.06 148 ASN A O 1
ATOM 1120 N N . VAL A 1 149 ? 40.319 -18.989 -11.265 1.00 82.06 149 VAL A N 1
ATOM 1121 C CA . VAL A 1 149 ? 41.210 -19.273 -12.391 1.00 82.06 149 VAL A CA 1
ATOM 1122 C C . VAL A 1 149 ? 40.435 -19.148 -13.689 1.00 82.06 149 VAL A C 1
ATOM 1124 O O . VAL A 1 149 ? 39.468 -19.866 -13.928 1.00 82.06 149 VAL A O 1
ATOM 1127 N N . ASP A 1 150 ? 40.922 -18.256 -14.536 1.00 78.81 150 ASP A N 1
ATOM 1128 C CA . ASP A 1 150 ? 40.454 -18.058 -15.897 1.00 78.81 150 ASP A CA 1
ATOM 1129 C C . ASP A 1 150 ? 40.591 -19.334 -16.759 1.00 78.81 150 ASP A C 1
ATOM 1131 O O . ASP A 1 150 ? 41.551 -20.118 -16.637 1.00 78.81 150 ASP A O 1
ATOM 1135 N N . VAL A 1 151 ? 39.617 -19.571 -17.634 1.00 81.31 151 VAL A N 1
ATOM 1136 C CA . VAL A 1 151 ? 39.637 -20.657 -18.615 1.00 81.31 151 VAL A CA 1
ATOM 1137 C C . VAL A 1 151 ? 40.075 -20.084 -19.953 1.00 81.31 151 VAL A C 1
ATOM 1139 O O . VAL A 1 151 ? 39.241 -19.634 -20.715 1.00 81.31 151 VAL A O 1
ATOM 1142 N N . ASP A 1 152 ? 41.368 -20.183 -20.272 1.00 81.50 152 ASP A N 1
ATOM 1143 C CA . ASP A 1 152 ? 41.869 -19.774 -21.591 1.00 81.50 152 ASP A CA 1
ATOM 1144 C C . ASP A 1 152 ? 41.205 -20.577 -22.725 1.00 81.50 152 ASP A C 1
ATOM 1146 O O . ASP A 1 152 ? 41.615 -21.705 -23.032 1.00 81.50 152 ASP A O 1
ATOM 1150 N N . GLU A 1 153 ? 40.161 -20.004 -23.335 1.00 84.06 153 GLU A N 1
ATOM 1151 C CA . GLU A 1 153 ? 39.398 -20.671 -24.388 1.00 84.06 153 GLU A CA 1
ATOM 1152 C C . GLU A 1 153 ? 40.152 -20.691 -25.724 1.00 84.06 153 GLU A C 1
ATOM 1154 O O . GLU A 1 153 ? 39.948 -21.591 -26.545 1.00 84.06 153 GLU A O 1
ATOM 1159 N N . CYS A 1 154 ? 41.080 -19.754 -25.927 1.00 81.50 154 CYS A N 1
ATOM 1160 C CA . CYS A 1 154 ? 41.933 -19.694 -27.110 1.00 81.50 154 CYS A CA 1
ATOM 1161 C C . CYS A 1 154 ? 42.957 -20.840 -27.151 1.00 81.50 154 CYS A C 1
ATOM 1163 O O . CYS A 1 154 ? 43.318 -21.304 -28.234 1.00 81.50 154 CYS A O 1
ATOM 1165 N N . SER A 1 155 ? 43.379 -21.345 -25.988 1.00 83.44 155 SER A N 1
ATOM 1166 C CA . SER A 1 155 ? 44.273 -22.506 -25.852 1.00 83.44 155 SER A CA 1
ATOM 1167 C C . SER A 1 155 ? 43.561 -23.873 -25.893 1.00 83.44 155 SER A C 1
ATOM 1169 O O . SER A 1 155 ? 44.202 -24.914 -25.707 1.00 83.44 155 SER A O 1
ATOM 1171 N N . LEU A 1 156 ? 42.245 -23.925 -26.136 1.00 79.88 156 LEU A N 1
ATOM 1172 C CA . LEU A 1 156 ? 41.503 -25.188 -26.235 1.00 79.88 156 LEU A CA 1
ATOM 1173 C C . LEU A 1 156 ? 41.822 -25.961 -27.526 1.00 79.88 156 LEU A C 1
ATOM 1175 O O . LEU A 1 156 ? 42.072 -25.398 -28.586 1.00 79.88 156 LEU A O 1
ATOM 1179 N N . SER A 1 157 ? 41.719 -27.297 -27.462 1.00 76.56 157 SER A N 1
ATOM 1180 C CA . SER A 1 157 ? 41.986 -28.202 -28.605 1.00 76.56 157 SER A CA 1
ATOM 1181 C C . SER A 1 157 ? 41.129 -27.951 -29.859 1.00 76.56 157 SER A C 1
ATOM 1183 O O . SER A 1 157 ? 41.474 -28.403 -30.951 1.00 76.56 157 SER A O 1
ATOM 1185 N N . LYS A 1 158 ? 40.016 -27.234 -29.695 1.00 73.62 158 LYS A N 1
ATOM 1186 C CA . LYS A 1 158 ? 39.269 -26.559 -30.753 1.00 73.62 158 LYS A CA 1
ATOM 1187 C C . LYS A 1 158 ? 39.056 -25.123 -30.266 1.00 73.62 158 LYS A C 1
ATOM 1189 O O . LYS A 1 158 ? 38.183 -24.944 -29.416 1.00 73.62 158 LYS A O 1
ATOM 1194 N N . PRO A 1 159 ? 39.849 -24.140 -30.723 1.00 76.19 159 PRO A N 1
ATOM 1195 C CA . PRO A 1 159 ? 39.626 -22.756 -30.336 1.00 76.19 159 PRO A CA 1
ATOM 1196 C C . PRO A 1 159 ? 38.261 -22.294 -30.875 1.00 76.19 159 PRO A C 1
ATOM 1198 O O . PRO A 1 159 ? 37.828 -22.772 -31.929 1.00 76.19 159 PRO A O 1
ATOM 1201 N N . PRO A 1 160 ? 37.566 -21.391 -30.169 1.00 74.69 160 PRO A N 1
ATOM 1202 C CA . PRO A 1 160 ? 36.222 -20.957 -30.544 1.00 74.69 160 PRO A CA 1
ATOM 1203 C C . PRO A 1 160 ? 36.198 -19.993 -31.741 1.00 74.69 160 PRO A C 1
ATOM 1205 O O . PRO A 1 160 ? 35.145 -19.815 -32.349 1.00 74.69 160 PRO A O 1
ATOM 1208 N N . CYS A 1 161 ? 37.331 -19.383 -32.096 1.00 84.56 161 CYS A N 1
ATOM 1209 C CA . CYS A 1 161 ? 37.450 -18.501 -33.257 1.00 84.56 161 CYS A CA 1
ATOM 1210 C C . CYS A 1 161 ? 37.665 -19.269 -34.568 1.00 84.56 161 CYS A C 1
ATOM 1212 O O . CYS A 1 161 ? 38.149 -20.404 -34.581 1.00 84.56 161 CYS A O 1
ATOM 1214 N N . SER A 1 162 ? 37.328 -18.631 -35.690 1.00 82.00 162 SER A N 1
ATOM 1215 C CA . SER A 1 162 ? 37.435 -19.216 -37.025 1.00 82.00 162 SER A CA 1
ATOM 1216 C C . SER A 1 162 ? 38.874 -19.637 -37.331 1.00 82.00 162 SER A C 1
ATOM 1218 O O . SER A 1 162 ? 39.790 -18.819 -37.365 1.00 82.00 162 SER A O 1
ATOM 1220 N N . VAL A 1 163 ? 39.069 -20.928 -37.607 1.00 80.81 163 VAL A N 1
ATOM 1221 C CA . VAL A 1 163 ? 40.371 -21.492 -38.011 1.00 80.81 163 VAL A CA 1
ATOM 1222 C C . VAL A 1 163 ? 40.570 -21.528 -39.531 1.00 80.81 163 VAL A C 1
ATOM 1224 O O . VAL A 1 163 ? 41.681 -21.769 -39.997 1.00 80.81 163 VAL A O 1
ATOM 1227 N N . ASN A 1 164 ? 39.511 -21.307 -40.319 1.00 75.44 164 ASN A N 1
ATOM 1228 C CA . ASN A 1 164 ? 39.573 -21.226 -41.780 1.00 75.44 164 ASN A CA 1
ATOM 1229 C C . ASN A 1 164 ? 38.390 -20.399 -42.343 1.00 75.44 164 ASN A C 1
ATOM 1231 O O . ASN A 1 164 ? 37.284 -20.935 -42.405 1.00 75.44 164 ASN A O 1
ATOM 1235 N N . PRO A 1 165 ? 38.600 -19.141 -42.785 1.00 82.50 165 PRO A N 1
ATOM 1236 C CA . PRO A 1 165 ? 39.864 -18.402 -42.729 1.00 82.50 165 PRO A CA 1
ATOM 1237 C C . PRO A 1 165 ? 40.317 -18.177 -41.273 1.00 82.50 165 PRO A C 1
ATOM 1239 O O . PRO A 1 165 ? 39.462 -18.093 -40.388 1.00 82.50 165 PRO A O 1
ATOM 1242 N N . PRO A 1 166 ? 41.632 -18.121 -41.001 1.00 81.56 166 PRO A N 1
ATOM 1243 C CA . PRO A 1 166 ? 42.150 -17.956 -39.647 1.00 81.56 166 PRO A CA 1
ATOM 1244 C C . PRO A 1 166 ? 41.851 -16.556 -39.098 1.00 81.56 166 PRO A C 1
ATOM 1246 O O . PRO A 1 166 ? 42.020 -15.557 -39.798 1.00 81.56 166 PRO A O 1
ATOM 1249 N N . VAL A 1 167 ? 41.436 -16.507 -37.834 1.00 83.12 167 VAL A N 1
ATOM 1250 C CA . VAL A 1 167 ? 41.127 -15.297 -37.066 1.00 83.12 167 VAL A CA 1
ATOM 1251 C C . VAL A 1 167 ? 41.850 -15.357 -35.722 1.00 83.12 167 VAL A C 1
ATOM 1253 O O . VAL A 1 167 ? 41.859 -16.400 -35.067 1.00 83.12 167 VAL A O 1
ATOM 1256 N N . ASP A 1 168 ? 42.437 -14.236 -35.303 1.00 83.25 168 ASP A N 1
ATOM 1257 C CA . ASP A 1 168 ? 43.106 -14.121 -34.004 1.00 83.25 168 ASP A CA 1
ATOM 1258 C C . ASP A 1 168 ? 42.109 -14.308 -32.848 1.00 83.25 168 ASP A C 1
ATOM 1260 O O . ASP A 1 168 ? 41.012 -13.749 -32.863 1.00 83.25 168 ASP A O 1
ATOM 1264 N N . CYS A 1 169 ? 42.499 -15.078 -31.832 1.00 81.00 169 CYS A N 1
ATOM 1265 C CA . CYS A 1 169 ? 41.728 -15.278 -30.605 1.00 81.00 169 CYS A CA 1
ATOM 1266 C C . CYS A 1 169 ? 42.416 -14.538 -29.455 1.00 81.00 169 CYS A C 1
ATOM 1268 O O . CYS A 1 169 ? 43.608 -14.740 -29.213 1.00 81.00 169 CYS A O 1
ATOM 1270 N N . PHE A 1 170 ? 41.670 -13.689 -28.751 1.00 76.81 170 PHE A N 1
ATOM 1271 C CA . PHE A 1 170 ? 42.145 -12.914 -27.610 1.00 76.81 170 PHE A CA 1
ATOM 1272 C C . PHE A 1 170 ? 41.452 -13.408 -26.343 1.00 76.81 170 PHE A C 1
ATOM 1274 O O . PHE A 1 170 ? 40.240 -13.260 -26.197 1.00 76.81 170 PHE A O 1
ATOM 1281 N N . ASN A 1 171 ? 42.225 -13.994 -25.433 1.00 66.94 171 ASN A N 1
ATOM 1282 C CA . ASN A 1 171 ? 41.716 -14.460 -24.152 1.00 66.94 171 ASN A CA 1
ATOM 1283 C C . ASN A 1 171 ? 41.643 -13.313 -23.129 1.00 66.94 171 ASN A C 1
ATOM 1285 O O . ASN A 1 171 ? 42.596 -12.538 -23.001 1.00 66.94 171 ASN A O 1
ATOM 1289 N N . PHE A 1 172 ? 40.548 -13.234 -22.377 1.00 62.31 172 PHE A N 1
ATOM 1290 C CA . PHE A 1 172 ? 40.317 -12.284 -21.289 1.00 62.31 172 PHE A CA 1
ATOM 1291 C C . PHE A 1 172 ? 39.820 -13.024 -20.035 1.00 62.31 172 PHE A C 1
ATOM 1293 O O . PHE A 1 172 ? 39.274 -14.113 -20.148 1.00 62.31 172 PHE A O 1
ATOM 1300 N N . PRO A 1 173 ? 39.942 -12.439 -18.829 1.00 67.75 173 PRO A N 1
ATOM 1301 C CA . PRO A 1 173 ? 39.439 -13.079 -17.616 1.00 67.75 173 PRO A CA 1
ATOM 1302 C C . PRO A 1 173 ? 37.933 -13.392 -17.702 1.00 67.75 173 PRO A C 1
ATOM 1304 O O . PRO A 1 173 ? 37.104 -12.479 -17.708 1.00 67.75 173 PRO A O 1
ATOM 1307 N N . GLY A 1 174 ? 37.596 -14.680 -17.770 1.00 63.22 174 GLY A N 1
ATOM 1308 C CA . GLY A 1 174 ? 36.235 -15.206 -17.841 1.00 63.22 174 GLY A CA 1
ATOM 1309 C C . GLY A 1 174 ? 35.592 -15.221 -19.228 1.00 63.22 174 GLY A C 1
ATOM 1310 O O . GLY A 1 174 ? 34.382 -15.437 -19.305 1.00 63.22 174 GLY A O 1
ATOM 1311 N N . SER A 1 175 ? 36.330 -14.911 -20.303 1.00 68.00 175 SER A N 1
ATOM 1312 C CA . SER A 1 175 ? 35.792 -14.889 -21.675 1.00 68.00 175 SER A CA 1
ATOM 1313 C C . SER A 1 175 ? 36.868 -14.703 -22.749 1.00 68.00 175 SER A C 1
ATOM 1315 O O . SER A 1 175 ? 37.892 -14.073 -22.520 1.00 68.00 175 SER A O 1
ATOM 1317 N N . PHE A 1 176 ? 36.569 -15.068 -23.991 1.00 79.75 176 PHE A N 1
ATOM 1318 C CA . PHE A 1 176 ? 37.408 -14.756 -25.150 1.00 79.75 176 PHE A CA 1
ATOM 1319 C C . PHE A 1 176 ? 36.723 -13.771 -26.110 1.00 79.75 176 PHE A C 1
ATOM 1321 O O . PHE A 1 176 ? 35.498 -13.623 -26.130 1.00 79.75 176 PHE A O 1
ATOM 1328 N N . SER A 1 177 ? 37.511 -13.147 -26.984 1.00 70.88 177 SER A N 1
ATOM 1329 C CA . SER A 1 177 ? 37.016 -12.501 -28.199 1.00 70.88 177 SER A CA 1
ATOM 1330 C C . SER A 1 177 ? 37.763 -12.992 -29.437 1.00 70.88 177 SER A C 1
ATOM 1332 O O . SER A 1 177 ? 38.910 -13.434 -29.370 1.00 70.88 177 SER A O 1
ATOM 1334 N N . CYS A 1 178 ? 37.102 -12.900 -30.587 1.00 78.50 178 CYS A N 1
ATOM 1335 C CA . CYS A 1 178 ? 37.715 -13.153 -31.883 1.00 78.50 178 CYS A CA 1
ATOM 1336 C C . CYS A 1 178 ? 37.979 -11.829 -32.596 1.00 78.50 178 CYS A C 1
ATOM 1338 O O . CYS A 1 178 ? 37.171 -10.901 -32.520 1.00 78.50 178 CYS A O 1
ATOM 1340 N N . GLY A 1 179 ? 39.094 -11.755 -33.319 1.00 71.12 179 GLY A N 1
ATOM 1341 C CA . GLY A 1 179 ? 39.367 -10.674 -34.255 1.00 71.12 179 GLY A CA 1
ATOM 1342 C C . GLY A 1 179 ? 38.339 -10.606 -35.389 1.00 71.12 179 GLY A C 1
ATOM 1343 O O . GLY A 1 179 ? 37.493 -11.482 -35.570 1.00 71.12 179 GLY A O 1
ATOM 1344 N N . ASN A 1 180 ? 38.424 -9.550 -36.193 1.00 78.44 180 ASN A N 1
ATOM 1345 C CA . ASN A 1 180 ? 37.572 -9.417 -37.372 1.00 78.44 180 ASN A CA 1
ATOM 1346 C C . ASN A 1 180 ? 37.928 -10.477 -38.428 1.00 78.44 180 ASN A C 1
ATOM 1348 O O . ASN A 1 180 ? 39.084 -10.888 -38.542 1.00 78.44 180 ASN A O 1
ATOM 1352 N N . CYS A 1 181 ? 36.948 -10.876 -39.244 1.00 78.75 181 CYS A N 1
ATOM 1353 C CA . CYS A 1 181 ? 37.218 -11.713 -40.413 1.00 78.75 181 CYS A CA 1
ATOM 1354 C C . CYS A 1 181 ? 38.227 -11.023 -41.358 1.00 78.75 181 CYS A C 1
ATOM 1356 O O . CYS A 1 181 ? 38.153 -9.801 -41.526 1.00 78.75 181 CYS A O 1
ATOM 1358 N N . PRO A 1 182 ? 39.158 -11.766 -41.992 1.00 78.62 182 PRO A N 1
ATOM 1359 C CA . PRO A 1 182 ? 40.110 -11.179 -42.933 1.00 78.62 182 PRO A CA 1
ATOM 1360 C C . PRO A 1 182 ? 39.419 -10.529 -44.139 1.00 78.62 182 PRO A C 1
ATOM 1362 O O . PRO A 1 182 ? 38.311 -10.910 -44.511 1.00 78.62 182 PRO A O 1
ATOM 1365 N N . PHE A 1 183 ? 40.094 -9.576 -44.790 1.00 77.50 183 PHE A N 1
ATOM 1366 C CA . PHE A 1 183 ? 39.598 -8.960 -46.027 1.00 77.50 183 PHE A CA 1
ATOM 1367 C C . PHE A 1 183 ? 39.225 -10.023 -47.076 1.00 77.50 183 PHE A C 1
ATOM 1369 O O . PHE A 1 183 ? 39.955 -10.997 -47.251 1.00 77.50 183 PHE A O 1
ATOM 1376 N N . GLY A 1 184 ? 38.084 -9.829 -47.747 1.00 73.31 184 GLY A N 1
ATOM 1377 C CA . GLY A 1 184 ? 37.458 -10.833 -48.620 1.00 73.31 184 GLY A CA 1
ATOM 1378 C C . GLY A 1 184 ? 36.476 -11.769 -47.899 1.00 73.31 184 GLY A C 1
ATOM 1379 O O . GLY A 1 184 ? 35.777 -12.537 -48.550 1.00 73.31 184 GLY A O 1
ATOM 1380 N N . PHE A 1 185 ? 36.360 -11.689 -46.567 1.00 80.12 185 PHE A N 1
ATOM 1381 C CA . PHE A 1 185 ? 35.419 -12.485 -45.777 1.00 80.12 185 PHE A CA 1
ATOM 1382 C C . PHE A 1 185 ? 34.535 -11.614 -44.878 1.00 80.12 185 PHE A C 1
ATOM 1384 O O . PHE A 1 185 ? 34.966 -10.598 -44.339 1.00 80.12 185 PHE A O 1
ATOM 1391 N N . THR A 1 186 ? 33.288 -12.043 -44.684 1.00 74.31 186 THR A N 1
ATOM 1392 C CA . THR A 1 186 ? 32.306 -11.419 -43.789 1.00 74.31 186 THR A CA 1
ATOM 1393 C C . THR A 1 186 ? 31.843 -12.408 -42.724 1.00 74.31 186 THR A C 1
ATOM 1395 O O . THR A 1 186 ? 31.752 -13.612 -42.977 1.00 74.31 186 THR A O 1
ATOM 1398 N N . GLY A 1 187 ? 31.579 -11.918 -41.517 1.00 70.25 187 GLY A N 1
ATOM 1399 C CA . GLY A 1 187 ? 31.240 -12.740 -40.360 1.00 70.25 187 GLY A CA 1
ATOM 1400 C C . GLY A 1 187 ? 31.672 -12.097 -39.044 1.00 70.25 187 GLY A C 1
ATOM 1401 O O . GLY A 1 187 ? 32.053 -10.930 -39.006 1.00 70.25 187 GLY A O 1
ATOM 1402 N N . ASN A 1 188 ? 31.609 -12.868 -37.961 1.00 61.94 188 ASN A N 1
ATOM 1403 C CA . ASN A 1 188 ? 31.787 -12.392 -36.582 1.00 61.94 188 ASN A CA 1
ATOM 1404 C C . ASN A 1 188 ? 33.095 -12.873 -35.923 1.00 61.94 188 ASN A C 1
ATOM 1406 O O . ASN A 1 188 ? 33.172 -12.953 -34.699 1.00 61.94 188 ASN A O 1
ATOM 1410 N N . GLY A 1 189 ? 34.086 -13.289 -36.714 1.00 70.94 189 GLY A N 1
ATOM 1411 C CA . GLY A 1 189 ? 35.360 -13.829 -36.222 1.00 70.94 189 GLY A CA 1
ATOM 1412 C C . GLY A 1 189 ? 35.294 -15.271 -35.697 1.00 70.94 189 GLY A C 1
ATOM 1413 O O . GLY A 1 189 ? 36.263 -16.011 -35.837 1.00 70.94 189 GLY A O 1
ATOM 1414 N N . ILE A 1 190 ? 34.147 -15.709 -35.166 1.00 72.62 190 ILE A N 1
ATOM 1415 C CA . ILE A 1 190 ? 33.855 -17.112 -34.810 1.00 72.62 190 ILE A CA 1
ATOM 1416 C C . ILE A 1 190 ? 33.575 -17.935 -36.072 1.00 72.62 190 ILE A C 1
ATOM 1418 O O . ILE A 1 190 ? 34.114 -19.025 -36.250 1.00 72.62 190 ILE A O 1
ATOM 1422 N N . ALA A 1 191 ? 32.771 -17.385 -36.982 1.00 69.62 191 ALA A N 1
ATOM 1423 C CA . ALA A 1 191 ? 32.538 -17.931 -38.309 1.00 69.62 191 ALA A CA 1
ATOM 1424 C C . ALA A 1 191 ? 32.714 -16.823 -39.352 1.00 69.62 191 ALA A C 1
ATOM 1426 O O . ALA A 1 191 ? 32.140 -15.740 -39.224 1.00 69.62 191 ALA A O 1
ATOM 1427 N N . CYS A 1 192 ? 33.498 -17.111 -40.389 1.00 80.12 192 CYS A N 1
ATOM 1428 C CA . CYS A 1 192 ? 33.762 -16.207 -41.501 1.00 80.12 192 CYS A CA 1
ATOM 1429 C C . CYS A 1 192 ? 33.372 -16.881 -42.820 1.00 80.12 192 CYS A C 1
ATOM 1431 O O . CYS A 1 192 ? 33.636 -18.062 -43.035 1.00 80.12 192 CYS A O 1
ATOM 1433 N N . THR A 1 193 ? 32.729 -16.119 -43.698 1.00 79.00 193 THR A N 1
ATOM 1434 C CA . THR A 1 193 ? 32.158 -16.572 -44.971 1.00 79.00 193 THR A CA 1
ATOM 1435 C C . THR A 1 193 ? 32.684 -15.724 -46.118 1.00 79.00 193 THR A C 1
ATOM 1437 O O . THR A 1 193 ? 32.946 -14.538 -45.942 1.00 79.00 193 THR A O 1
ATOM 1440 N N . ASP A 1 194 ? 32.884 -16.347 -47.274 1.00 82.00 194 ASP A N 1
ATOM 1441 C CA . ASP A 1 194 ? 33.446 -15.716 -48.470 1.00 82.00 194 ASP A CA 1
ATOM 1442 C C . ASP A 1 194 ? 32.546 -14.585 -49.001 1.00 82.00 194 ASP A C 1
ATOM 1444 O O . ASP A 1 194 ? 31.346 -14.793 -49.209 1.00 82.00 194 ASP A O 1
ATOM 1448 N N . ILE A 1 195 ? 33.105 -13.391 -49.222 1.00 81.06 195 ILE A N 1
ATOM 1449 C CA . ILE A 1 195 ? 32.388 -12.281 -49.861 1.00 81.06 195 ILE A CA 1
ATOM 1450 C C . ILE A 1 195 ? 32.507 -12.458 -51.369 1.00 81.06 195 ILE A C 1
ATOM 1452 O O . ILE A 1 195 ? 33.600 -12.415 -51.919 1.00 81.06 195 ILE A O 1
ATOM 1456 N N . ASN A 1 196 ? 31.376 -12.574 -52.064 1.00 82.44 196 ASN A N 1
ATOM 1457 C CA . ASN A 1 196 ? 31.393 -12.606 -53.521 1.00 82.44 196 ASN A CA 1
ATOM 1458 C C . ASN A 1 196 ? 31.521 -11.192 -54.106 1.00 82.44 196 ASN A C 1
ATOM 1460 O O . ASN A 1 196 ? 30.507 -10.544 -54.387 1.00 82.44 196 ASN A O 1
ATOM 1464 N N . GLU A 1 197 ? 32.748 -10.692 -54.288 1.00 85.12 197 GLU A N 1
ATOM 1465 C CA . GLU A 1 197 ? 32.944 -9.299 -54.711 1.00 85.12 197 GLU A CA 1
ATOM 1466 C C . GLU A 1 197 ? 32.481 -9.048 -56.151 1.00 85.12 197 GLU A C 1
ATOM 1468 O O . GLU A 1 197 ? 32.150 -7.917 -56.497 1.00 85.12 197 GLU A O 1
ATOM 1473 N N . CYS A 1 198 ? 32.369 -10.082 -56.992 1.00 84.25 198 CYS A N 1
ATOM 1474 C CA . CYS A 1 198 ? 31.864 -9.932 -58.360 1.00 84.25 198 CYS A CA 1
ATOM 1475 C C . CYS A 1 198 ? 30.405 -9.444 -58.440 1.00 84.25 198 CYS A C 1
ATOM 1477 O O . CYS A 1 198 ? 29.990 -8.962 -59.497 1.00 84.25 198 CYS A O 1
ATOM 1479 N N . LEU A 1 199 ? 29.631 -9.549 -57.352 1.00 81.75 199 LEU A N 1
ATOM 1480 C CA . LEU A 1 199 ? 28.249 -9.059 -57.283 1.00 81.75 199 LEU A CA 1
ATOM 1481 C C . LEU A 1 199 ? 28.151 -7.527 -57.204 1.00 81.75 199 LEU A C 1
ATOM 1483 O O . LEU A 1 199 ? 27.111 -6.972 -57.556 1.00 81.75 199 LEU A O 1
ATOM 1487 N N . ILE A 1 200 ? 29.215 -6.841 -56.772 1.00 71.19 200 ILE A N 1
ATOM 1488 C CA . ILE A 1 200 ? 29.252 -5.384 -56.596 1.00 71.19 200 ILE A CA 1
ATOM 1489 C C . ILE A 1 200 ? 30.318 -4.810 -57.532 1.00 71.19 200 ILE A C 1
ATOM 1491 O O . ILE A 1 200 ? 31.461 -5.254 -57.541 1.00 71.19 200 ILE A O 1
ATOM 1495 N N . ASP A 1 201 ? 29.932 -3.843 -58.367 1.00 78.81 201 ASP A N 1
ATOM 1496 C CA . ASP A 1 201 ? 30.812 -3.178 -59.345 1.00 78.81 201 ASP A CA 1
ATOM 1497 C C . ASP A 1 201 ? 31.655 -4.136 -60.223 1.00 78.81 201 ASP A C 1
ATOM 1499 O O . ASP A 1 201 ? 32.778 -3.826 -60.626 1.00 78.81 201 ASP A O 1
ATOM 1503 N N . ASN A 1 202 ? 31.126 -5.331 -60.528 1.00 83.06 202 ASN A N 1
ATOM 1504 C CA . ASN A 1 202 ? 31.834 -6.374 -61.286 1.00 83.06 202 ASN A CA 1
ATOM 1505 C C . ASN A 1 202 ? 33.186 -6.756 -60.631 1.00 83.06 202 ASN A C 1
ATOM 1507 O O . ASN A 1 202 ? 34.151 -7.038 -61.338 1.00 83.06 202 ASN A O 1
ATOM 1511 N N . GLY A 1 203 ? 33.290 -6.701 -59.295 1.00 80.06 203 GLY A N 1
ATOM 1512 C CA . GLY A 1 203 ? 34.520 -6.965 -58.533 1.00 80.06 203 GLY A CA 1
ATOM 1513 C C . GLY A 1 203 ? 35.642 -5.942 -58.751 1.00 80.06 203 GLY A C 1
ATOM 1514 O O . GLY A 1 203 ? 36.810 -6.233 -58.472 1.00 80.06 203 GLY A O 1
ATOM 1515 N N . GLY A 1 204 ? 35.321 -4.771 -59.308 1.00 81.50 204 GLY A N 1
ATOM 1516 C CA . GLY A 1 204 ? 36.298 -3.800 -59.804 1.00 81.50 204 GLY A CA 1
ATOM 1517 C C . GLY A 1 204 ? 36.986 -4.226 -61.108 1.00 81.50 204 GLY A C 1
ATOM 1518 O O . GLY A 1 204 ? 37.957 -3.597 -61.518 1.00 81.50 204 GLY A O 1
ATOM 1519 N N . CYS A 1 205 ? 36.523 -5.295 -61.765 1.00 88.12 205 CYS A N 1
ATOM 1520 C CA . CYS A 1 205 ? 37.011 -5.690 -63.083 1.00 88.12 205 CYS A CA 1
ATOM 1521 C C . CYS A 1 205 ? 36.467 -4.748 -64.162 1.00 88.12 205 CYS A C 1
ATOM 1523 O O . CYS A 1 205 ? 35.285 -4.389 -64.128 1.00 88.12 205 CYS A O 1
ATOM 1525 N N . SER A 1 206 ? 37.307 -4.395 -65.141 1.00 83.19 206 SER A N 1
ATOM 1526 C CA . SER A 1 206 ? 37.039 -3.327 -66.108 1.00 83.19 206 SER A CA 1
ATOM 1527 C C . SER A 1 206 ? 35.646 -3.442 -66.727 1.00 83.19 206 SER A C 1
ATOM 1529 O O . SER A 1 206 ? 35.261 -4.501 -67.223 1.00 83.19 206 SER A O 1
ATOM 1531 N N . GLN A 1 207 ? 34.879 -2.349 -66.685 1.00 79.00 207 GLN A N 1
ATOM 1532 C CA . GLN A 1 207 ? 33.517 -2.282 -67.229 1.00 79.00 207 GLN A CA 1
ATOM 1533 C C . GLN A 1 207 ? 33.445 -1.580 -68.594 1.00 79.00 207 GLN A C 1
ATOM 1535 O O . GLN A 1 207 ? 32.390 -1.553 -69.226 1.00 79.00 207 GLN A O 1
ATOM 1540 N N . SER A 1 208 ? 34.551 -1.010 -69.077 1.00 73.19 208 SER A N 1
ATOM 1541 C CA . SER A 1 208 ? 34.634 -0.327 -70.373 1.00 73.19 208 SER A CA 1
ATOM 1542 C C . SER A 1 208 ? 36.063 -0.408 -70.928 1.00 73.19 208 SER A C 1
ATOM 1544 O O . SER A 1 208 ? 36.881 0.448 -70.602 1.00 73.19 208 SER A O 1
ATOM 1546 N N . PRO A 1 209 ? 36.370 -1.420 -71.763 1.00 74.19 209 PRO A N 1
ATOM 1547 C CA . PRO A 1 209 ? 35.492 -2.508 -72.206 1.00 74.19 209 PRO A CA 1
ATOM 1548 C C . PRO A 1 209 ? 35.197 -3.514 -71.081 1.00 74.19 209 PRO A C 1
ATOM 1550 O O . PRO A 1 209 ? 36.053 -3.789 -70.246 1.00 74.19 209 PRO A O 1
ATOM 1553 N N . ARG A 1 210 ? 33.982 -4.080 -71.057 1.00 81.19 210 ARG A N 1
ATOM 1554 C CA . ARG A 1 210 ? 33.564 -4.982 -69.975 1.00 81.19 210 ARG A CA 1
ATOM 1555 C C . ARG A 1 210 ? 34.237 -6.355 -70.063 1.00 81.19 210 ARG A C 1
ATOM 1557 O O . ARG A 1 210 ? 34.019 -7.078 -71.034 1.00 81.19 210 ARG A O 1
ATOM 1564 N N . VAL A 1 211 ? 34.961 -6.744 -69.015 1.00 87.44 211 VAL A N 1
ATOM 1565 C CA . VAL A 1 211 ? 35.467 -8.112 -68.809 1.00 87.44 211 VAL A CA 1
ATOM 1566 C C . VAL A 1 211 ? 34.639 -8.867 -67.761 1.00 87.44 211 VAL A C 1
ATOM 1568 O O . VAL A 1 211 ? 33.886 -8.272 -66.988 1.00 87.44 211 VAL A O 1
ATOM 1571 N N . GLN A 1 212 ? 34.762 -10.195 -67.739 1.00 85.62 212 GLN A N 1
ATOM 1572 C CA . GLN A 1 212 ? 34.061 -11.057 -66.780 1.00 85.62 212 GLN A CA 1
ATOM 1573 C C . GLN A 1 212 ? 34.815 -11.130 -65.446 1.00 85.62 212 GLN A C 1
ATOM 1575 O O . GLN A 1 212 ? 36.021 -11.362 -65.442 1.00 85.62 212 GLN A O 1
ATOM 1580 N N . CYS A 1 213 ? 34.103 -10.981 -64.331 1.00 88.81 213 CYS A N 1
ATOM 1581 C CA . CYS A 1 213 ? 34.617 -11.250 -62.987 1.00 88.81 213 CYS A CA 1
ATOM 1582 C C . CYS A 1 213 ? 34.286 -12.693 -62.579 1.00 88.81 213 CYS A C 1
ATOM 1584 O O . CYS A 1 213 ? 33.192 -13.178 -62.865 1.00 88.81 213 CYS A O 1
ATOM 1586 N N . THR A 1 214 ? 35.214 -13.388 -61.922 1.00 85.81 214 THR A N 1
ATOM 1587 C CA . THR A 1 214 ? 34.986 -14.716 -61.324 1.00 85.81 214 THR A CA 1
ATOM 1588 C C . THR A 1 214 ? 35.369 -14.688 -59.850 1.00 85.81 214 THR A C 1
ATOM 1590 O O . THR A 1 214 ? 36.478 -14.270 -59.515 1.00 85.81 214 THR A O 1
ATOM 1593 N N . ASN A 1 215 ? 34.464 -15.136 -58.977 1.00 83.62 215 ASN A N 1
ATOM 1594 C CA . ASN A 1 215 ? 34.722 -15.163 -57.541 1.00 83.62 215 ASN A CA 1
ATOM 1595 C C . ASN A 1 215 ? 35.655 -16.310 -57.145 1.00 83.62 215 ASN A C 1
ATOM 1597 O O . ASN A 1 215 ? 35.611 -17.390 -57.737 1.00 83.62 215 ASN A O 1
ATOM 1601 N N . THR A 1 216 ? 36.459 -16.085 -56.115 1.00 83.81 216 THR A N 1
ATOM 1602 C CA . THR A 1 216 ? 37.386 -17.049 -55.517 1.00 83.81 216 THR A CA 1
ATOM 1603 C C . THR A 1 216 ? 37.336 -16.924 -53.991 1.00 83.81 216 THR A C 1
ATOM 1605 O O . THR A 1 216 ? 36.865 -15.929 -53.466 1.00 83.81 216 THR A O 1
ATOM 1608 N N . TYR A 1 217 ? 37.798 -17.931 -53.253 1.00 83.38 217 TYR A N 1
ATOM 1609 C CA . TYR A 1 217 ? 37.687 -17.909 -51.792 1.00 83.38 217 TYR A CA 1
ATOM 1610 C C . TYR A 1 217 ? 38.585 -16.816 -51.177 1.00 83.38 217 TYR A C 1
ATOM 1612 O O . TYR A 1 217 ? 39.811 -16.954 -51.176 1.00 83.38 217 TYR A O 1
ATOM 1620 N N . GLY A 1 218 ? 37.969 -15.747 -50.672 1.00 79.44 218 GLY A N 1
ATOM 1621 C CA . GLY A 1 218 ? 38.594 -14.553 -50.104 1.00 79.44 218 GLY A CA 1
ATOM 1622 C C . GLY A 1 218 ? 38.993 -13.474 -51.113 1.00 79.44 218 GLY A C 1
ATOM 1623 O O . GLY A 1 218 ? 39.755 -12.578 -50.745 1.00 79.44 218 GLY A O 1
ATOM 1624 N N . SER A 1 219 ? 38.597 -13.586 -52.388 1.00 84.38 219 SER A N 1
ATOM 1625 C CA . SER A 1 219 ? 38.894 -12.567 -53.408 1.00 84.38 219 SER A CA 1
ATOM 1626 C C . SER A 1 219 ? 38.180 -12.806 -54.743 1.00 84.38 219 SER A C 1
ATOM 1628 O O . SER A 1 219 ? 37.548 -13.829 -54.977 1.00 84.38 219 SER A O 1
ATOM 1630 N N . ARG A 1 220 ? 38.448 -11.955 -55.734 1.00 87.00 220 ARG A N 1
ATOM 1631 C CA . ARG A 1 220 ? 37.996 -12.121 -57.125 1.00 87.00 220 ARG A CA 1
ATOM 1632 C C . ARG A 1 220 ? 39.150 -12.166 -58.137 1.00 87.00 220 ARG A C 1
ATOM 1634 O O . ARG A 1 220 ? 40.245 -11.651 -57.893 1.00 87.00 220 ARG A O 1
ATOM 1641 N N . ILE A 1 221 ? 38.875 -12.679 -59.335 1.00 87.62 221 ILE A N 1
ATOM 1642 C CA . ILE A 1 221 ? 39.761 -12.564 -60.505 1.00 87.62 221 ILE A CA 1
ATOM 1643 C C . ILE A 1 221 ? 39.021 -11.993 -61.720 1.00 87.62 221 ILE A C 1
ATOM 1645 O O . ILE A 1 221 ? 37.835 -12.253 -61.926 1.00 87.62 221 ILE A O 1
ATOM 1649 N N . CYS A 1 222 ? 39.738 -11.227 -62.542 1.00 89.69 222 CYS A N 1
ATOM 1650 C CA . CYS A 1 222 ? 39.210 -10.597 -63.751 1.00 89.69 222 CYS A CA 1
ATOM 1651 C C . CYS A 1 222 ? 39.655 -11.348 -65.011 1.00 89.69 222 CYS A C 1
ATOM 1653 O O . CYS A 1 222 ? 40.794 -11.803 -65.108 1.00 89.69 222 CYS A O 1
ATOM 1655 N N . GLY A 1 223 ? 38.761 -11.462 -65.992 1.00 82.75 223 GLY A N 1
ATOM 1656 C CA . GLY A 1 223 ? 39.074 -11.996 -67.315 1.00 82.75 223 GLY A CA 1
ATOM 1657 C C . GLY A 1 223 ? 39.966 -11.057 -68.145 1.00 82.75 223 GLY A C 1
ATOM 1658 O O . GLY A 1 223 ? 40.038 -9.860 -67.861 1.00 82.75 223 GLY A O 1
ATOM 1659 N N . PRO A 1 224 ? 40.633 -11.575 -69.193 1.00 84.62 224 PRO A N 1
ATOM 1660 C CA . PRO A 1 224 ? 41.552 -10.797 -70.023 1.00 84.62 224 PRO A CA 1
ATOM 1661 C C . PRO A 1 224 ? 40.845 -9.691 -70.821 1.00 84.62 224 PRO A C 1
ATOM 1663 O O . PRO A 1 224 ? 39.686 -9.836 -71.218 1.00 84.62 224 PRO A O 1
ATOM 1666 N N . CYS A 1 225 ? 41.569 -8.604 -71.104 1.00 81.00 225 CYS A N 1
ATOM 1667 C CA . CYS A 1 225 ? 41.058 -7.482 -71.893 1.00 81.00 225 CYS A CA 1
ATOM 1668 C C . CYS A 1 225 ? 40.693 -7.889 -73.341 1.00 81.00 225 CYS A C 1
ATOM 1670 O O . CYS A 1 225 ? 41.403 -8.700 -73.946 1.00 81.00 225 CYS A O 1
ATOM 1672 N N . PRO A 1 226 ? 39.624 -7.319 -73.935 1.00 75.56 226 PRO A N 1
ATOM 1673 C CA . PRO A 1 226 ? 39.260 -7.570 -75.332 1.00 75.56 226 PRO A CA 1
ATOM 1674 C C . PRO A 1 226 ? 40.263 -6.981 -76.347 1.00 75.56 226 PRO A C 1
ATOM 1676 O O . PRO A 1 226 ? 41.042 -6.093 -75.997 1.00 75.56 226 PRO A O 1
ATOM 1679 N N . PRO A 1 227 ? 40.228 -7.420 -77.623 1.00 64.25 227 PRO A N 1
ATOM 1680 C CA . PRO A 1 227 ? 41.104 -6.903 -78.681 1.00 64.25 227 PRO A CA 1
ATOM 1681 C C . PRO A 1 227 ? 41.063 -5.370 -78.825 1.00 64.25 227 PRO A C 1
ATOM 1683 O O . PRO A 1 227 ? 40.024 -4.758 -78.591 1.00 64.25 227 PRO A O 1
ATOM 1686 N N . ALA A 1 228 ? 42.189 -4.772 -79.241 1.00 59.59 228 ALA A N 1
ATOM 1687 C CA . ALA A 1 228 ? 42.495 -3.326 -79.228 1.00 59.59 228 ALA A CA 1
ATOM 1688 C C . ALA A 1 228 ? 42.685 -2.666 -77.839 1.00 59.59 228 ALA A C 1
ATOM 1690 O O . ALA A 1 228 ? 43.073 -1.495 -77.763 1.00 59.59 228 ALA A O 1
ATOM 1691 N N . PHE A 1 229 ? 42.510 -3.410 -76.741 1.00 73.00 229 PHE A N 1
ATOM 1692 C CA . PHE A 1 229 ? 42.819 -2.952 -75.385 1.00 73.00 229 PHE A CA 1
ATOM 1693 C C . PHE A 1 229 ? 43.926 -3.806 -74.756 1.00 73.00 229 PHE A C 1
ATOM 1695 O O . PHE A 1 229 ? 44.004 -5.013 -74.980 1.00 73.00 229 PHE A O 1
ATOM 1702 N N . ILE A 1 230 ? 44.788 -3.176 -73.959 1.00 74.56 230 ILE A N 1
ATOM 1703 C CA . ILE A 1 230 ? 45.890 -3.822 -73.239 1.00 74.56 230 ILE A CA 1
ATOM 1704 C C . ILE A 1 230 ? 45.709 -3.541 -71.746 1.00 74.56 230 ILE A C 1
ATOM 1706 O O . ILE A 1 230 ? 45.337 -2.436 -71.355 1.00 74.56 230 ILE A O 1
ATOM 1710 N N . GLY A 1 231 ? 45.935 -4.545 -70.903 1.00 77.88 231 GLY A N 1
ATOM 1711 C CA . GLY A 1 231 ? 45.711 -4.422 -69.467 1.00 77.88 231 GLY A CA 1
ATOM 1712 C C . GLY A 1 231 ? 45.640 -5.763 -68.749 1.00 77.88 231 GLY A C 1
ATOM 1713 O O . GLY A 1 231 ? 45.815 -6.818 -69.358 1.00 77.88 231 GLY A O 1
ATOM 1714 N N . ASP A 1 232 ? 45.364 -5.702 -67.451 1.00 78.75 232 ASP A N 1
ATOM 1715 C CA . ASP A 1 232 ? 45.308 -6.838 -66.521 1.00 78.75 232 ASP A CA 1
ATOM 1716 C C . ASP A 1 232 ? 43.879 -7.356 -66.255 1.00 78.75 232 ASP A C 1
ATOM 1718 O O . ASP A 1 232 ? 43.676 -8.236 -65.421 1.00 78.75 232 ASP A O 1
ATOM 1722 N N . GLY A 1 233 ? 42.876 -6.805 -66.946 1.00 78.75 233 GLY A N 1
ATOM 1723 C CA . GLY A 1 233 ? 41.456 -7.101 -66.728 1.00 78.75 233 GLY A CA 1
ATOM 1724 C C . GLY A 1 233 ? 40.804 -6.265 -65.619 1.00 78.75 233 GLY A C 1
ATOM 1725 O O . GLY A 1 233 ? 39.596 -6.046 -65.659 1.00 78.75 233 GLY A O 1
ATOM 1726 N N . VAL A 1 234 ? 41.568 -5.713 -64.673 1.00 81.81 234 VAL A N 1
ATOM 1727 C CA . VAL A 1 234 ? 41.068 -4.674 -63.754 1.00 81.81 234 VAL A CA 1
ATOM 1728 C C . VAL A 1 234 ? 41.004 -3.350 -64.514 1.00 81.81 234 VAL A C 1
ATOM 1730 O O . VAL A 1 234 ? 39.953 -2.716 -64.589 1.00 81.81 234 VAL A O 1
ATOM 1733 N N . THR A 1 235 ? 42.099 -2.985 -65.183 1.00 77.06 235 THR A N 1
ATOM 1734 C CA . THR A 1 235 ? 42.191 -1.784 -66.020 1.00 77.06 235 THR A CA 1
ATOM 1735 C C . THR A 1 235 ? 42.576 -2.166 -67.445 1.00 77.06 235 THR A C 1
ATOM 1737 O O . THR A 1 235 ? 43.696 -2.602 -67.689 1.00 77.06 235 THR A O 1
ATOM 1740 N N . CYS A 1 236 ? 41.666 -1.973 -68.402 1.00 77.00 236 CYS A N 1
ATOM 1741 C CA . CYS A 1 236 ? 41.924 -2.176 -69.828 1.00 77.00 236 CYS A CA 1
ATOM 1742 C C . CYS A 1 236 ? 42.070 -0.816 -70.523 1.00 77.00 236 CYS A C 1
ATOM 1744 O O . CYS A 1 236 ? 41.093 -0.081 -70.652 1.00 77.00 236 CYS A O 1
ATOM 1746 N N . THR A 1 237 ? 43.277 -0.465 -70.974 1.00 74.38 237 THR A N 1
ATOM 1747 C CA . THR A 1 237 ? 43.543 0.804 -71.668 1.00 74.38 237 THR A CA 1
ATOM 1748 C C . THR A 1 237 ? 43.597 0.609 -73.181 1.00 74.38 237 THR A C 1
ATOM 1750 O O . THR A 1 237 ? 44.005 -0.433 -73.692 1.00 74.38 237 THR A O 1
ATOM 1753 N N . PHE A 1 238 ? 43.130 1.612 -73.919 1.00 69.88 238 PHE A N 1
ATOM 1754 C CA . PHE A 1 238 ? 43.080 1.588 -75.378 1.00 69.88 238 PHE A CA 1
ATOM 1755 C C . PHE A 1 238 ? 44.474 1.852 -75.966 1.00 69.88 238 PHE A C 1
ATOM 1757 O O . PHE A 1 238 ? 45.075 2.884 -75.672 1.00 69.88 238 PHE A O 1
ATOM 1764 N N . SER A 1 239 ? 44.988 0.940 -76.799 1.00 61.81 239 SER A N 1
ATOM 1765 C CA . SER A 1 239 ? 46.379 0.985 -77.297 1.00 61.81 239 SER A CA 1
ATOM 1766 C C . SER A 1 239 ? 46.521 1.518 -78.737 1.00 61.81 239 SER A C 1
ATOM 1768 O O . SER A 1 239 ? 47.541 1.278 -79.398 1.00 61.81 239 SER A O 1
ATOM 1770 N N . GLY A 1 240 ? 45.502 2.225 -79.228 1.00 60.53 240 GLY A N 1
ATOM 1771 C CA . GLY A 1 240 ? 45.381 2.605 -80.635 1.00 60.53 240 GLY A CA 1
ATOM 1772 C C . GLY A 1 240 ? 44.893 1.449 -81.512 1.00 60.53 240 GLY A C 1
ATOM 1773 O O . GLY A 1 240 ? 44.923 0.281 -81.123 1.00 60.53 240 GLY A O 1
ATOM 1774 N N . LEU A 1 241 ? 44.417 1.788 -82.705 1.00 62.31 241 LEU A N 1
ATOM 1775 C CA . LEU A 1 241 ? 43.868 0.852 -83.687 1.00 62.31 241 LEU A CA 1
ATOM 1776 C C . LEU A 1 241 ? 44.836 0.624 -84.861 1.00 62.31 241 LEU A C 1
ATOM 1778 O O . LEU A 1 241 ? 44.847 -0.462 -85.435 1.00 62.31 241 LEU A O 1
ATOM 1782 N N . CYS A 1 242 ? 45.706 1.586 -85.192 1.00 63.56 242 CYS A N 1
ATOM 1783 C CA . CYS A 1 242 ? 46.722 1.426 -86.241 1.00 63.56 242 CYS A CA 1
ATOM 1784 C C . CYS A 1 242 ? 47.903 0.527 -85.817 1.00 63.56 242 CYS A C 1
ATOM 1786 O O . CYS A 1 242 ? 48.603 -0.014 -86.675 1.00 63.56 242 CYS A O 1
ATOM 1788 N N . THR A 1 243 ? 48.130 0.337 -84.511 1.00 62.00 243 THR A N 1
ATOM 1789 C CA . THR A 1 243 ? 49.236 -0.470 -83.951 1.00 62.00 243 THR A CA 1
ATOM 1790 C C . THR A 1 243 ? 49.048 -1.981 -84.135 1.00 62.00 243 THR A C 1
ATOM 1792 O O . THR A 1 243 ? 50.023 -2.732 -84.068 1.00 62.00 243 THR A O 1
ATOM 1795 N N . GLN A 1 244 ? 47.827 -2.438 -84.432 1.00 58.72 244 GLN A N 1
ATOM 1796 C CA . GLN A 1 244 ? 47.504 -3.836 -84.709 1.00 58.72 244 GLN A CA 1
ATOM 1797 C C . GLN A 1 244 ? 46.920 -3.958 -86.130 1.00 58.72 244 GLN A C 1
ATOM 1799 O O . GLN A 1 244 ? 45.909 -3.347 -86.457 1.00 58.72 244 GLN A O 1
ATOM 1804 N N . ASN A 1 245 ? 47.569 -4.739 -87.004 1.00 60.97 245 ASN A N 1
ATOM 1805 C CA . ASN A 1 245 ? 47.124 -4.994 -88.387 1.00 60.97 245 ASN A CA 1
ATOM 1806 C C . ASN A 1 245 ? 46.859 -3.729 -89.254 1.00 60.97 245 ASN A C 1
ATOM 1808 O O . ASN A 1 245 ? 45.917 -3.706 -90.047 1.00 60.97 245 ASN A O 1
ATOM 1812 N N . ASN A 1 246 ? 47.674 -2.671 -89.100 1.00 66.69 246 ASN A N 1
ATOM 1813 C CA . ASN A 1 246 ? 47.575 -1.406 -89.858 1.00 66.69 246 ASN A CA 1
ATOM 1814 C C . ASN A 1 246 ? 46.154 -0.793 -89.851 1.00 66.69 246 ASN A C 1
ATOM 1816 O O . ASN A 1 246 ? 45.703 -0.258 -90.863 1.00 66.69 246 ASN A O 1
ATOM 1820 N N . GLY A 1 247 ? 45.406 -0.961 -88.751 1.00 66.75 247 GLY A N 1
ATOM 1821 C CA . GLY A 1 247 ? 44.032 -0.464 -88.599 1.00 66.75 247 GLY A CA 1
ATOM 1822 C C . GLY A 1 247 ? 43.015 -1.008 -89.611 1.00 66.75 247 GLY A C 1
ATOM 1823 O O . GLY A 1 247 ? 41.939 -0.441 -89.757 1.00 66.75 247 GLY A O 1
ATOM 1824 N N . GLY A 1 248 ? 43.336 -2.085 -90.339 1.00 67.75 248 GLY A N 1
ATOM 1825 C CA . GLY A 1 248 ? 42.497 -2.602 -91.428 1.00 67.75 248 GLY A CA 1
ATOM 1826 C C . GLY A 1 248 ? 42.614 -1.838 -92.757 1.00 67.75 248 GLY A C 1
ATOM 1827 O O . GLY A 1 248 ? 41.887 -2.154 -93.705 1.00 67.75 248 GLY A O 1
ATOM 1828 N N . CYS A 1 249 ? 43.534 -0.874 -92.864 1.00 75.00 249 CYS A N 1
ATOM 1829 C CA . CYS A 1 249 ? 43.803 -0.153 -94.106 1.00 75.00 249 CYS A CA 1
ATOM 1830 C C . CYS A 1 249 ? 44.454 -1.049 -95.174 1.00 75.00 249 CYS A C 1
ATOM 1832 O O . CYS A 1 249 ? 45.250 -1.943 -94.878 1.00 75.00 249 CYS A O 1
ATOM 1834 N N . ASN A 1 250 ? 44.154 -0.767 -96.445 1.00 73.00 250 ASN A N 1
ATOM 1835 C CA . ASN A 1 250 ? 44.829 -1.360 -97.599 1.00 73.00 250 ASN A CA 1
ATOM 1836 C C . ASN A 1 250 ? 46.350 -1.107 -97.528 1.00 73.00 250 ASN A C 1
ATOM 1838 O O . ASN A 1 250 ? 46.779 -0.052 -97.071 1.00 73.00 250 ASN A O 1
ATOM 1842 N N . ALA A 1 251 ? 47.169 -2.033 -98.037 1.00 73.81 251 ALA A N 1
ATOM 1843 C CA . ALA A 1 251 ? 48.633 -1.916 -98.033 1.00 73.81 251 ALA A CA 1
ATOM 1844 C C . ALA A 1 251 ? 49.187 -0.666 -98.759 1.00 73.81 251 ALA A C 1
ATOM 1846 O O . ALA A 1 251 ? 50.334 -0.289 -98.531 1.00 73.81 251 ALA A O 1
ATOM 1847 N N . HIS A 1 252 ? 48.390 -0.025 -99.622 1.00 71.50 252 HIS A N 1
ATOM 1848 C CA . HIS A 1 252 ? 48.728 1.227 -100.308 1.00 71.50 252 HIS A CA 1
ATOM 1849 C C . HIS A 1 252 ? 48.104 2.486 -99.677 1.00 71.50 252 HIS A C 1
ATOM 1851 O O . HIS A 1 252 ? 48.320 3.582 -100.193 1.00 71.50 252 HIS A O 1
ATOM 1857 N N . ALA A 1 253 ? 47.348 2.350 -98.583 1.00 70.75 253 ALA A N 1
ATOM 1858 C CA . ALA A 1 253 ? 46.768 3.458 -97.829 1.00 70.75 253 ALA A CA 1
ATOM 1859 C C . ALA A 1 253 ? 47.495 3.647 -96.488 1.00 70.75 253 ALA A C 1
ATOM 1861 O O . ALA A 1 253 ? 47.911 2.685 -95.837 1.00 70.75 253 ALA A O 1
ATOM 1862 N N . LYS A 1 254 ? 47.640 4.900 -96.059 1.00 78.00 254 LYS A N 1
ATOM 1863 C CA . LYS A 1 254 ? 48.288 5.250 -94.792 1.00 78.00 254 LYS A CA 1
ATOM 1864 C C . LYS A 1 254 ? 47.251 5.256 -93.665 1.00 78.00 254 LYS A C 1
ATOM 1866 O O . LYS A 1 254 ? 46.272 5.989 -93.752 1.00 78.00 254 LYS A O 1
ATOM 1871 N N . CYS A 1 255 ? 47.484 4.474 -92.612 1.00 70.88 255 CYS A N 1
ATOM 1872 C CA . CYS A 1 255 ? 46.666 4.496 -91.396 1.00 70.88 255 CYS A CA 1
ATOM 1873 C C . CYS A 1 255 ? 46.964 5.774 -90.594 1.00 70.88 255 CYS A C 1
ATOM 1875 O O . CYS A 1 255 ? 48.129 6.051 -90.291 1.00 70.88 255 CYS A O 1
ATOM 1877 N N . VAL A 1 256 ? 45.934 6.567 -90.288 1.00 71.69 256 VAL A N 1
ATOM 1878 C CA . VAL A 1 256 ? 46.047 7.828 -89.540 1.00 71.69 256 VAL A CA 1
ATOM 1879 C C . VAL A 1 256 ? 44.963 7.881 -88.465 1.00 71.69 256 VAL A C 1
ATOM 1881 O O . VAL A 1 256 ? 43.769 7.820 -88.760 1.00 71.69 256 VAL A O 1
ATOM 1884 N N . GLU A 1 257 ? 45.388 7.995 -87.207 1.00 62.00 257 GLU A N 1
ATOM 1885 C CA . GLU A 1 257 ? 44.493 8.058 -86.049 1.00 62.00 257 GLU A CA 1
ATOM 1886 C C . GLU A 1 257 ? 44.092 9.509 -85.775 1.00 62.00 257 GLU A C 1
ATOM 1888 O O . GLU A 1 257 ? 44.923 10.333 -85.394 1.00 62.00 257 GLU A O 1
ATOM 1893 N N . ASN A 1 258 ? 42.807 9.819 -85.949 1.00 56.47 258 ASN A N 1
ATOM 1894 C CA . ASN A 1 258 ? 42.258 11.153 -85.720 1.00 56.47 258 ASN A CA 1
ATOM 1895 C C . ASN A 1 258 ? 41.104 11.064 -84.715 1.00 56.47 258 ASN A C 1
ATOM 1897 O O . ASN A 1 258 ? 39.967 10.779 -85.077 1.00 56.47 258 ASN A O 1
ATOM 1901 N N . GLY A 1 259 ? 41.392 11.319 -83.436 1.00 54.56 259 GLY A N 1
ATOM 1902 C CA . GLY A 1 259 ? 40.356 11.536 -82.416 1.00 54.56 259 GLY A CA 1
ATOM 1903 C C . GLY A 1 259 ? 39.506 10.319 -82.023 1.00 54.56 259 GLY A C 1
ATOM 1904 O O . GLY A 1 259 ? 38.421 10.514 -81.485 1.00 54.56 259 GLY A O 1
ATOM 1905 N N . GLY A 1 260 ? 39.984 9.091 -82.255 1.00 56.78 260 GLY A N 1
ATOM 1906 C CA . GLY A 1 260 ? 39.324 7.852 -81.808 1.00 56.78 260 GLY A CA 1
ATOM 1907 C C . GLY A 1 260 ? 38.718 6.980 -82.913 1.00 56.78 260 GLY A C 1
ATOM 1908 O O . GLY A 1 260 ? 38.176 5.925 -82.597 1.00 56.78 260 GLY A O 1
ATOM 1909 N N . ASP A 1 261 ? 38.846 7.378 -84.180 1.00 55.88 261 ASP A N 1
ATOM 1910 C CA . ASP A 1 261 ? 38.482 6.571 -85.354 1.00 55.88 261 ASP A CA 1
ATOM 1911 C C . ASP A 1 261 ? 39.702 6.372 -86.283 1.00 55.88 261 ASP A C 1
ATOM 1913 O O . ASP A 1 261 ? 40.675 7.138 -86.220 1.00 55.88 261 ASP A O 1
ATOM 1917 N N . VAL A 1 262 ? 39.669 5.339 -87.132 1.00 59.00 262 VAL A N 1
ATOM 1918 C CA . VAL A 1 262 ? 40.754 5.008 -88.076 1.00 59.00 262 VAL A CA 1
ATOM 1919 C C . VAL A 1 262 ? 40.436 5.542 -89.463 1.00 59.00 262 VAL A C 1
ATOM 1921 O O . VAL A 1 262 ? 39.510 5.076 -90.123 1.00 59.00 262 VAL A O 1
ATOM 1924 N N . SER A 1 263 ? 41.271 6.458 -89.952 1.00 66.06 263 SER A N 1
ATOM 1925 C CA . SER A 1 263 ? 41.233 6.898 -91.346 1.00 66.06 263 SER A CA 1
ATOM 1926 C C . SER A 1 263 ? 42.336 6.223 -92.161 1.00 66.06 263 SER A C 1
ATOM 1928 O O . SER A 1 263 ? 43.483 6.126 -91.719 1.00 66.06 263 SER A O 1
ATOM 1930 N N . CYS A 1 264 ? 41.995 5.792 -93.374 1.00 76.31 264 CYS A N 1
ATOM 1931 C CA . CYS A 1 264 ? 42.924 5.203 -94.332 1.00 76.31 264 CYS A CA 1
ATOM 1932 C C . CYS A 1 264 ? 43.104 6.159 -95.518 1.00 76.31 264 CYS A C 1
ATOM 1934 O O . CYS A 1 264 ? 42.272 6.214 -96.422 1.00 76.31 264 CYS A O 1
ATOM 1936 N N . GLU A 1 265 ? 44.192 6.926 -95.521 1.00 76.38 265 GLU A N 1
ATOM 1937 C CA . GLU A 1 265 ? 44.439 7.963 -96.526 1.00 76.38 265 GLU A CA 1
ATOM 1938 C C . GLU A 1 265 ? 45.073 7.371 -97.797 1.00 76.38 265 GLU A C 1
ATOM 1940 O O . GLU A 1 265 ? 46.144 6.757 -97.753 1.00 76.38 265 GLU A O 1
ATOM 1945 N N . CYS A 1 266 ? 44.405 7.559 -98.940 1.00 68.94 266 CYS A N 1
ATOM 1946 C CA . CYS A 1 266 ? 44.923 7.217 -100.268 1.00 68.94 266 CYS A CA 1
ATOM 1947 C C . CYS A 1 266 ? 45.896 8.309 -100.777 1.00 68.94 266 CYS A C 1
ATOM 1949 O O . CYS A 1 266 ? 45.645 9.489 -100.527 1.00 68.94 266 CYS A O 1
ATOM 1951 N N . PRO A 1 267 ? 46.962 7.965 -101.527 1.00 67.75 267 PRO A N 1
ATOM 1952 C CA . PRO A 1 267 ? 47.855 8.952 -102.144 1.00 67.75 267 PRO A CA 1
ATOM 1953 C C . PRO A 1 267 ? 47.175 9.826 -103.212 1.00 67.75 267 PRO A C 1
ATOM 1955 O O . PRO A 1 267 ? 46.146 9.447 -103.780 1.00 67.75 267 PRO A O 1
ATOM 1958 N N . ASP A 1 268 ? 47.807 10.961 -103.538 1.00 63.66 268 ASP A N 1
ATOM 1959 C CA . ASP A 1 268 ? 47.350 11.895 -104.575 1.00 63.66 268 ASP A CA 1
ATOM 1960 C C . ASP A 1 268 ? 46.988 11.189 -105.895 1.00 63.66 268 ASP A C 1
ATOM 1962 O O . ASP A 1 268 ? 47.745 10.376 -106.429 1.00 63.66 268 ASP A O 1
ATOM 1966 N N . GLY A 1 269 ? 45.819 11.539 -106.440 1.00 58.16 269 GLY A N 1
ATOM 1967 C CA . GLY A 1 269 ? 45.284 10.974 -107.683 1.00 58.16 269 GLY A CA 1
ATOM 1968 C C . GLY A 1 269 ? 44.242 9.861 -107.510 1.00 58.16 269 GLY A C 1
ATOM 1969 O O . GLY A 1 269 ? 43.684 9.425 -108.514 1.00 58.16 269 GLY A O 1
ATOM 1970 N N . TYR A 1 270 ? 43.929 9.440 -106.279 1.00 62.75 270 TYR A N 1
ATOM 1971 C CA . TYR A 1 270 ? 42.900 8.431 -105.996 1.00 62.75 270 TYR A CA 1
ATOM 1972 C C . TYR A 1 270 ? 41.915 8.894 -104.907 1.00 62.75 270 TYR A C 1
ATOM 1974 O O . TYR A 1 270 ? 42.308 9.567 -103.959 1.00 62.75 270 TYR A O 1
ATOM 1982 N N . THR A 1 271 ? 40.642 8.482 -104.982 1.00 61.22 271 THR A N 1
ATOM 1983 C CA . THR A 1 271 ? 39.621 8.791 -103.956 1.00 61.22 271 THR A CA 1
ATOM 1984 C C . THR A 1 271 ? 38.763 7.580 -103.592 1.00 61.22 271 THR A C 1
ATOM 1986 O O . THR A 1 271 ? 37.870 7.165 -104.329 1.00 61.22 271 THR A O 1
ATOM 1989 N N . GLY A 1 272 ? 39.006 6.976 -102.441 1.00 64.31 272 GLY A N 1
ATOM 1990 C CA . GLY A 1 272 ? 38.144 5.938 -101.880 1.00 64.31 272 GLY A CA 1
ATOM 1991 C C . GLY A 1 272 ? 38.359 5.845 -100.375 1.00 64.31 272 GLY A C 1
ATOM 1992 O O . GLY A 1 272 ? 39.047 6.683 -99.805 1.00 64.31 272 GLY A O 1
ATOM 1993 N N . THR A 1 273 ? 37.760 4.849 -99.730 1.00 66.81 273 THR A N 1
ATOM 1994 C CA . THR A 1 273 ? 37.781 4.692 -98.267 1.00 66.81 273 THR A CA 1
ATOM 1995 C C . THR A 1 273 ? 39.101 4.158 -97.700 1.00 66.81 273 THR A C 1
ATOM 1997 O O . THR A 1 273 ? 39.207 3.991 -96.492 1.00 66.81 273 THR A O 1
ATOM 2000 N N . GLY A 1 274 ? 40.078 3.810 -98.545 1.00 70.75 274 GLY A N 1
ATOM 2001 C CA . GLY A 1 274 ? 41.368 3.234 -98.152 1.00 70.75 274 GLY A CA 1
ATOM 2002 C C . GLY A 1 274 ? 41.295 1.830 -97.529 1.00 70.75 274 GLY A C 1
ATOM 2003 O O . GLY A 1 274 ? 42.321 1.302 -97.106 1.00 70.75 274 GLY A O 1
ATOM 2004 N N . ILE A 1 275 ? 40.113 1.204 -97.493 1.00 69.25 275 ILE A N 1
ATOM 2005 C CA . ILE A 1 275 ? 39.832 -0.065 -96.800 1.00 69.25 275 ILE A CA 1
ATOM 2006 C C . ILE A 1 275 ? 39.462 -1.163 -97.811 1.00 69.25 275 ILE A C 1
ATOM 2008 O O . ILE A 1 275 ? 38.767 -0.918 -98.799 1.00 69.25 275 ILE A O 1
ATOM 2012 N N . GLY A 1 276 ? 39.913 -2.396 -97.556 1.00 65.75 276 GLY A N 1
ATOM 2013 C CA . GLY A 1 276 ? 39.705 -3.545 -98.447 1.00 65.75 276 GLY A CA 1
ATOM 2014 C C . GLY A 1 276 ? 40.592 -3.519 -99.706 1.00 65.75 276 GLY A C 1
ATOM 2015 O O . GLY A 1 276 ? 41.316 -2.550 -99.940 1.00 65.75 276 GLY A O 1
ATOM 2016 N N . PRO A 1 277 ? 40.581 -4.577 -100.543 1.00 61.94 277 PRO A N 1
ATOM 2017 C CA . PRO A 1 277 ? 41.557 -4.749 -101.629 1.00 61.94 277 PRO A CA 1
ATOM 2018 C C . PRO A 1 277 ? 41.523 -3.662 -102.721 1.00 61.94 277 PRO A C 1
ATOM 2020 O O . PRO A 1 277 ? 42.549 -3.428 -103.350 1.00 61.94 277 PRO A O 1
ATOM 2023 N N . ASN A 1 278 ? 40.398 -2.956 -102.898 1.00 62.47 278 ASN A N 1
ATOM 2024 C CA . ASN A 1 278 ? 40.192 -1.929 -103.936 1.00 62.47 278 ASN A CA 1
ATOM 2025 C C . ASN A 1 278 ? 39.889 -0.532 -103.344 1.00 62.47 278 ASN A C 1
ATOM 2027 O O . ASN A 1 278 ? 39.057 0.205 -103.871 1.00 62.47 278 ASN A O 1
ATOM 2031 N N . GLY A 1 279 ? 40.510 -0.180 -102.215 1.00 66.50 279 GLY A N 1
ATOM 2032 C CA . GLY A 1 279 ? 40.105 0.952 -101.370 1.00 66.50 279 GLY A CA 1
ATOM 2033 C C . GLY A 1 279 ? 40.180 2.376 -101.958 1.00 66.50 279 GLY A C 1
ATOM 2034 O O . GLY A 1 279 ? 39.718 3.288 -101.286 1.00 66.50 279 GLY A O 1
ATOM 2035 N N . CYS A 1 280 ? 40.709 2.626 -103.164 1.00 70.00 280 CYS A N 1
ATOM 2036 C CA . CYS A 1 280 ? 40.994 3.985 -103.674 1.00 70.00 280 CYS A CA 1
ATOM 2037 C C . CYS A 1 280 ? 40.487 4.198 -105.140 1.00 70.00 280 CYS A C 1
ATOM 2039 O O . CYS A 1 280 ? 40.961 3.500 -106.032 1.00 70.00 280 CYS A O 1
ATOM 2041 N N . ASN A 1 281 ? 39.518 5.120 -105.387 1.00 63.94 281 ASN A N 1
ATOM 2042 C CA . ASN A 1 281 ? 38.674 5.284 -106.620 1.00 63.94 281 ASN A CA 1
ATOM 2043 C C . ASN A 1 281 ? 38.411 6.775 -107.096 1.00 63.94 281 ASN A C 1
ATOM 2045 O O . ASN A 1 281 ? 39.394 7.482 -107.292 1.00 63.94 281 ASN A O 1
ATOM 2049 N N . VAL A 1 282 ? 37.154 7.261 -107.338 1.00 51.41 282 VAL A N 1
ATOM 2050 C CA . VAL A 1 282 ? 36.778 8.606 -107.937 1.00 51.41 282 VAL A CA 1
ATOM 2051 C C . VAL A 1 282 ? 35.485 9.268 -107.307 1.00 51.41 282 VAL A C 1
ATOM 2053 O O . VAL A 1 282 ? 34.835 8.632 -106.481 1.00 51.41 282 VAL A O 1
ATOM 2056 N N . VAL A 1 283 ? 35.104 10.530 -107.656 1.00 49.31 283 VAL A N 1
ATOM 2057 C CA . VAL A 1 283 ? 34.257 11.521 -106.879 1.00 49.31 283 VAL A CA 1
ATOM 2058 C C . VAL A 1 283 ? 32.871 11.992 -107.477 1.00 49.31 283 VAL A C 1
ATOM 2060 O O . VAL A 1 283 ? 32.779 12.113 -108.696 1.00 49.31 283 VAL A O 1
ATOM 2063 N N . SER A 1 284 ? 31.831 12.370 -106.656 1.00 40.53 284 SER A N 1
ATOM 2064 C CA . SER A 1 284 ? 30.749 13.436 -106.878 1.00 40.53 284 SER A CA 1
ATOM 2065 C C . SER A 1 284 ? 29.766 13.734 -105.647 1.00 40.53 284 SER A C 1
ATOM 2067 O O . SER A 1 284 ? 30.066 13.227 -104.574 1.00 40.53 284 SER A O 1
ATOM 2069 N N . ASN A 1 285 ? 28.696 14.610 -105.696 1.00 42.53 285 ASN A N 1
ATOM 2070 C CA . ASN A 1 285 ? 28.317 15.635 -104.622 1.00 42.53 285 ASN A CA 1
ATOM 2071 C C . ASN A 1 285 ? 26.795 16.098 -104.295 1.00 42.53 285 ASN A C 1
ATOM 2073 O O . ASN A 1 285 ? 26.005 16.182 -105.230 1.00 42.53 285 ASN A O 1
ATOM 2077 N N . SER A 1 286 ? 26.464 16.594 -103.045 1.00 45.69 286 SER A N 1
ATOM 2078 C CA . SER A 1 286 ? 25.560 17.761 -102.576 1.00 45.69 286 SER A CA 1
ATOM 2079 C C . SER A 1 286 ? 24.081 17.748 -101.947 1.00 45.69 286 SER A C 1
ATOM 2081 O O . SER A 1 286 ? 23.205 17.015 -102.393 1.00 45.69 286 SER A O 1
ATOM 2083 N N . ILE A 1 287 ? 23.808 18.747 -101.032 1.00 53.16 287 ILE A N 1
ATOM 2084 C CA . ILE A 1 287 ? 22.567 19.497 -100.528 1.00 53.16 287 ILE A CA 1
ATOM 2085 C C . ILE A 1 287 ? 21.925 19.228 -99.112 1.00 53.16 287 ILE A C 1
ATOM 2087 O O . ILE A 1 287 ? 21.060 18.365 -99.013 1.00 53.16 287 ILE A O 1
ATOM 2091 N N . CYS A 1 288 ? 22.178 20.077 -98.068 1.00 55.88 288 CYS A N 1
ATOM 2092 C CA . CYS A 1 288 ? 21.301 20.297 -96.857 1.00 55.88 288 CYS A CA 1
ATOM 2093 C C . CYS A 1 288 ? 21.722 21.448 -95.857 1.00 55.88 288 CYS A C 1
ATOM 2095 O O . CYS A 1 288 ? 21.742 21.250 -94.642 1.00 55.88 288 CYS A O 1
ATOM 2097 N N . SER A 1 289 ? 22.121 22.649 -96.299 1.00 55.75 289 SER A N 1
ATOM 2098 C CA . SER A 1 289 ? 23.124 23.478 -95.576 1.00 55.75 289 SER A CA 1
ATOM 2099 C C . SER A 1 289 ? 22.726 24.487 -94.459 1.00 55.75 289 SER A C 1
ATOM 2101 O O . SER A 1 289 ? 23.646 25.109 -93.930 1.00 55.75 289 SER A O 1
ATOM 2103 N N . SER A 1 290 ? 21.457 24.706 -94.061 1.00 60.59 290 SER A N 1
ATOM 2104 C CA . SER A 1 290 ? 21.115 25.821 -93.121 1.00 60.59 290 SER A CA 1
ATOM 2105 C C . SER A 1 290 ? 20.015 25.599 -92.052 1.00 60.59 290 SER A C 1
ATOM 2107 O O . SER A 1 290 ? 19.551 26.565 -91.459 1.00 60.59 290 SER A O 1
ATOM 2109 N N . ASN A 1 291 ? 19.607 24.350 -91.788 1.00 62.94 291 ASN A N 1
ATOM 2110 C CA . ASN A 1 291 ? 18.729 23.885 -90.682 1.00 62.94 291 ASN A CA 1
ATOM 2111 C C . ASN A 1 291 ? 17.737 24.892 -90.000 1.00 62.94 291 ASN A C 1
ATOM 2113 O O . ASN A 1 291 ? 18.036 25.413 -88.927 1.00 62.94 291 ASN A O 1
ATOM 2117 N N . PRO A 1 292 ? 16.515 25.082 -90.539 1.00 63.69 292 PRO A N 1
ATOM 2118 C CA . PRO A 1 292 ? 15.468 25.977 -90.000 1.00 63.69 292 PRO A CA 1
ATOM 2119 C C . PRO A 1 292 ? 14.559 25.447 -88.850 1.00 63.69 292 PRO A C 1
ATOM 2121 O O . PRO A 1 292 ? 13.450 25.955 -88.685 1.00 63.69 292 PRO A O 1
ATOM 2124 N N . CYS A 1 293 ? 14.959 24.451 -88.050 1.00 69.00 293 CYS A N 1
ATOM 2125 C CA . CYS A 1 293 ? 14.120 23.886 -86.968 1.00 69.00 293 CYS A CA 1
ATOM 2126 C C . CYS A 1 293 ? 14.564 24.369 -85.568 1.00 69.00 293 CYS A C 1
ATOM 2128 O O . CYS A 1 293 ? 15.758 24.342 -85.290 1.00 69.00 293 CYS A O 1
ATOM 2130 N N . ILE A 1 294 ? 13.640 24.770 -84.673 1.00 72.38 294 ILE A N 1
ATOM 2131 C CA . ILE A 1 294 ? 13.997 25.373 -83.362 1.00 72.38 294 ILE A CA 1
ATOM 2132 C C . ILE A 1 294 ? 14.475 24.316 -82.351 1.00 72.38 294 ILE A C 1
ATOM 2134 O O . ILE A 1 294 ? 15.664 24.228 -82.064 1.00 72.38 294 ILE A O 1
ATOM 2138 N N . PHE A 1 295 ? 13.568 23.487 -81.822 1.00 71.81 295 PHE A N 1
ATOM 2139 C CA . PHE A 1 295 ? 13.913 22.369 -80.929 1.00 71.81 295 PHE A CA 1
ATO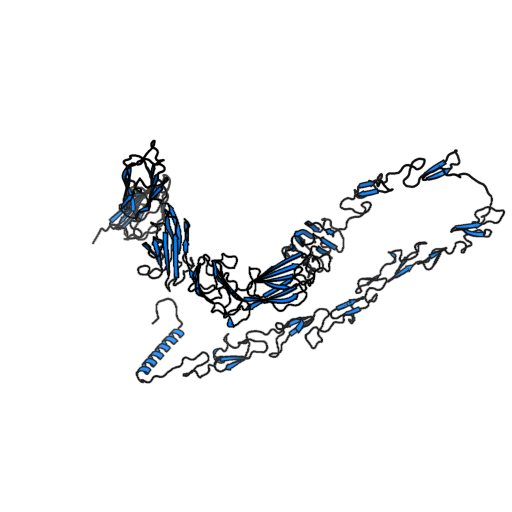M 2140 C C . PHE A 1 295 ? 13.893 21.041 -81.697 1.00 71.81 295 PHE A C 1
ATOM 2142 O O . PHE A 1 295 ? 13.198 20.089 -81.333 1.00 71.81 295 PHE A O 1
ATOM 2149 N N . GLY A 1 296 ? 14.628 20.998 -82.812 1.00 72.81 296 GLY A N 1
ATOM 2150 C CA . GLY A 1 296 ? 14.704 19.835 -83.690 1.00 72.81 296 GLY A CA 1
ATOM 2151 C C . GLY A 1 296 ? 15.746 19.963 -84.803 1.00 72.81 296 GLY A C 1
ATOM 2152 O O . GLY A 1 296 ? 16.496 20.932 -84.870 1.00 72.81 296 GLY A O 1
ATOM 2153 N N . THR A 1 297 ? 15.798 18.977 -85.699 1.00 73.19 297 THR A N 1
ATOM 2154 C CA . THR A 1 297 ? 16.750 18.940 -86.828 1.00 73.19 297 THR A CA 1
ATOM 2155 C C . THR A 1 297 ? 16.028 18.877 -88.173 1.00 73.19 297 THR A C 1
ATOM 2157 O O . THR A 1 297 ? 15.119 18.064 -88.347 1.00 73.19 297 THR A O 1
ATOM 2160 N N . CYS A 1 298 ? 16.456 19.711 -89.121 1.00 66.31 298 CYS A N 1
ATOM 2161 C CA . CYS A 1 298 ? 16.001 19.735 -90.510 1.00 66.31 298 CYS A CA 1
ATOM 2162 C C . CYS A 1 298 ? 16.517 18.539 -91.312 1.00 66.31 298 CYS A C 1
ATOM 2164 O O . CYS A 1 298 ? 17.682 18.154 -91.204 1.00 66.31 298 CYS A O 1
ATOM 2166 N N . ILE A 1 299 ? 15.647 18.012 -92.167 1.00 70.25 299 ILE A N 1
ATOM 2167 C CA . ILE A 1 299 ? 15.939 16.959 -93.131 1.00 70.25 299 ILE A CA 1
ATOM 2168 C C . ILE A 1 299 ? 15.448 17.445 -94.501 1.00 70.25 299 ILE A C 1
ATOM 2170 O O . ILE A 1 299 ? 14.245 17.634 -94.695 1.00 70.25 299 ILE A O 1
ATOM 2174 N N . GLY A 1 300 ? 16.365 17.683 -95.442 1.00 59.50 300 GLY A N 1
ATOM 2175 C CA . GLY A 1 300 ? 16.029 18.012 -96.831 1.00 59.50 300 GLY A CA 1
ATOM 2176 C C . GLY A 1 300 ? 15.587 16.769 -97.609 1.00 59.50 300 GLY A C 1
ATOM 2177 O O . GLY A 1 300 ? 16.162 15.697 -97.432 1.00 59.50 300 GLY A O 1
ATOM 2178 N N . ASN A 1 301 ? 14.571 16.896 -98.468 1.00 55.00 301 ASN A N 1
ATOM 2179 C CA . ASN A 1 301 ? 14.033 15.770 -99.237 1.00 55.00 301 ASN A CA 1
ATOM 2180 C C . ASN A 1 301 ? 14.302 15.934 -100.746 1.00 55.00 301 ASN A C 1
ATOM 2182 O O . ASN A 1 301 ? 14.011 16.971 -101.336 1.00 55.00 301 ASN A O 1
ATOM 2186 N N . ALA A 1 302 ? 14.850 14.899 -101.385 1.00 53.31 302 ALA A N 1
ATOM 2187 C CA . ALA A 1 302 ? 15.468 14.985 -102.710 1.00 53.31 302 ALA A CA 1
ATOM 2188 C C . ALA A 1 302 ? 14.496 15.031 -103.913 1.00 53.31 302 ALA A C 1
ATOM 2190 O O . ALA A 1 302 ? 14.959 15.024 -105.052 1.00 53.31 302 ALA A O 1
ATOM 2191 N N . MET A 1 303 ? 13.169 15.055 -103.708 1.00 53.53 303 MET A N 1
ATOM 2192 C CA . MET A 1 303 ? 12.190 14.983 -104.819 1.00 53.53 303 MET A CA 1
ATOM 2193 C C . MET A 1 303 ? 11.101 16.072 -104.844 1.00 53.53 303 MET A C 1
ATOM 2195 O O . MET A 1 303 ? 10.341 16.138 -105.808 1.00 53.53 303 MET A O 1
ATOM 2199 N N . LYS A 1 304 ? 11.028 16.958 -103.841 1.00 49.53 304 LYS A N 1
ATOM 2200 C CA . LYS A 1 304 ? 10.239 18.208 -103.871 1.00 49.53 304 LYS A CA 1
ATOM 2201 C C . LYS A 1 304 ? 10.955 19.274 -103.045 1.00 49.53 304 LYS A C 1
ATOM 2203 O O . LYS A 1 304 ? 11.640 18.943 -102.086 1.00 49.53 304 LYS A O 1
ATOM 2208 N N . THR A 1 305 ? 10.775 20.546 -103.393 1.00 53.09 305 THR A N 1
ATOM 2209 C CA . THR A 1 305 ? 11.397 21.701 -102.722 1.00 53.09 305 THR A CA 1
ATOM 2210 C C . THR A 1 305 ? 10.846 21.904 -101.304 1.00 53.09 305 THR A C 1
ATOM 2212 O O . THR A 1 305 ? 9.977 22.748 -101.087 1.00 53.09 305 THR A O 1
ATOM 2215 N N . GLY A 1 306 ? 11.320 21.116 -100.340 1.00 56.91 306 GLY A N 1
ATOM 2216 C CA . GLY A 1 306 ? 10.870 21.172 -98.953 1.00 56.91 306 GLY A CA 1
ATOM 2217 C C . GLY A 1 306 ? 11.779 20.411 -97.989 1.00 56.91 306 GLY A C 1
ATOM 2218 O O . GLY A 1 306 ? 12.530 19.515 -98.379 1.00 56.91 306 GLY A O 1
ATOM 2219 N N . PHE A 1 307 ? 11.687 20.790 -96.718 1.00 65.81 307 PHE A N 1
ATOM 2220 C CA . PHE A 1 307 ? 12.363 20.147 -95.597 1.00 65.81 307 PHE A CA 1
ATOM 2221 C C . PHE A 1 307 ? 11.343 19.711 -94.538 1.00 65.81 307 PHE A C 1
ATOM 2223 O O . PHE A 1 307 ? 10.229 20.232 -94.493 1.00 65.81 307 PHE A O 1
ATOM 2230 N N . THR A 1 308 ? 11.737 18.789 -93.663 1.00 66.38 308 THR A N 1
ATOM 2231 C CA . THR A 1 308 ? 10.933 18.340 -92.515 1.00 66.38 308 THR A CA 1
ATOM 2232 C C . THR A 1 308 ? 11.734 18.495 -91.222 1.00 66.38 308 THR A C 1
ATOM 2234 O O . THR A 1 308 ? 12.935 18.228 -91.210 1.00 66.38 308 THR A O 1
ATOM 2237 N N . CYS A 1 309 ? 11.081 18.913 -90.134 1.00 71.81 309 CYS A N 1
ATOM 2238 C CA . CYS A 1 309 ? 11.691 19.022 -88.808 1.00 71.81 309 CYS A CA 1
ATOM 2239 C C . CYS A 1 309 ? 11.448 17.766 -87.962 1.00 71.81 309 CYS A C 1
ATOM 2241 O O . CYS A 1 309 ? 10.326 17.274 -87.873 1.00 71.81 309 CYS A O 1
ATOM 2243 N N . ARG A 1 310 ? 12.498 17.266 -87.299 1.00 78.00 310 ARG A N 1
ATOM 2244 C CA . ARG A 1 310 ? 12.420 16.176 -86.311 1.00 78.00 310 ARG A CA 1
ATOM 2245 C C . ARG A 1 310 ? 12.675 16.721 -84.905 1.00 78.00 310 ARG A C 1
ATOM 2247 O O . ARG A 1 310 ? 13.791 17.155 -84.631 1.00 78.00 310 ARG A O 1
ATOM 2254 N N . CYS A 1 311 ? 11.661 16.688 -84.043 1.00 76.12 311 CYS A N 1
ATOM 2255 C CA . CYS A 1 311 ? 11.673 17.326 -82.722 1.00 76.12 311 CYS A CA 1
ATOM 2256 C C . CYS A 1 311 ? 12.446 16.555 -81.643 1.00 76.12 311 CYS A C 1
ATOM 2258 O O . CYS A 1 311 ? 12.557 15.329 -81.694 1.00 76.12 311 CYS A O 1
ATOM 2260 N N . PHE A 1 312 ? 12.949 17.282 -80.643 1.00 70.44 312 PHE A N 1
ATOM 2261 C CA . PHE A 1 312 ? 13.551 16.713 -79.436 1.00 70.44 312 PHE A CA 1
ATOM 2262 C C . PHE A 1 312 ? 12.489 16.238 -78.422 1.00 70.44 312 PHE A C 1
ATOM 2264 O O . PHE A 1 312 ? 11.347 16.700 -78.422 1.00 70.44 312 PHE A O 1
ATOM 2271 N N . LYS A 1 313 ? 12.868 15.291 -77.550 1.00 63.44 313 LYS A N 1
ATOM 2272 C CA . LYS A 1 313 ? 11.958 14.619 -76.602 1.00 63.44 313 LYS A CA 1
ATOM 2273 C C . LYS A 1 313 ? 11.251 15.633 -75.684 1.00 63.44 313 LYS A C 1
ATOM 2275 O O . LYS A 1 313 ? 11.895 16.517 -75.128 1.00 63.44 313 LYS A O 1
ATOM 2280 N N . GLY A 1 314 ? 9.933 15.481 -75.529 1.00 64.94 314 GLY A N 1
ATOM 2281 C CA . GLY A 1 314 ? 9.069 16.383 -74.753 1.00 64.94 314 GLY A CA 1
ATOM 2282 C C . GLY A 1 314 ? 8.401 17.504 -75.564 1.00 64.94 314 GLY A C 1
ATOM 2283 O O . GLY A 1 314 ? 7.544 18.199 -75.020 1.00 64.94 314 GLY A O 1
ATOM 2284 N N . TRP A 1 315 ? 8.742 17.657 -76.852 1.00 68.00 315 TRP A N 1
ATOM 2285 C CA . TRP A 1 315 ? 8.206 18.691 -77.746 1.00 68.00 315 TRP A CA 1
ATOM 2286 C C . TRP A 1 315 ? 7.608 18.106 -79.035 1.00 68.00 315 TRP A C 1
ATOM 2288 O O . TRP A 1 315 ? 8.041 17.068 -79.533 1.00 68.00 315 TRP A O 1
ATOM 2298 N N . SER A 1 316 ? 6.607 18.793 -79.585 1.00 66.56 316 SER A N 1
ATOM 2299 C CA . SER A 1 316 ? 5.798 18.375 -80.735 1.00 66.56 316 SER A CA 1
ATOM 2300 C C . SER A 1 316 ? 5.321 19.575 -81.578 1.00 66.56 316 SER A C 1
ATOM 2302 O O . SER A 1 316 ? 5.589 20.732 -81.236 1.00 66.56 316 SER A O 1
ATOM 2304 N N . GLY A 1 317 ? 4.633 19.302 -82.692 1.00 65.19 317 GLY A N 1
ATOM 2305 C CA . GLY A 1 317 ? 4.210 20.297 -83.689 1.00 65.19 317 GLY A CA 1
ATOM 2306 C C . GLY A 1 317 ? 5.269 20.570 -84.766 1.00 65.19 317 GLY A C 1
ATOM 2307 O O . GLY A 1 317 ? 6.443 20.260 -84.584 1.00 65.19 317 GLY A O 1
ATOM 2308 N N . ASP A 1 318 ? 4.861 21.167 -85.889 1.00 67.38 318 ASP A N 1
ATOM 2309 C CA . ASP A 1 318 ? 5.652 21.205 -87.138 1.00 67.38 318 ASP A CA 1
ATOM 2310 C C . ASP A 1 318 ? 6.981 21.984 -87.053 1.00 67.38 318 ASP A C 1
ATOM 2312 O O . ASP A 1 318 ? 7.899 21.741 -87.836 1.00 67.38 318 ASP A O 1
ATOM 2316 N N . LEU A 1 319 ? 7.102 22.898 -86.083 1.00 70.50 319 LEU A N 1
ATOM 2317 C CA . LEU A 1 319 ? 8.336 23.632 -85.751 1.00 70.50 319 LEU A CA 1
ATOM 2318 C C . LEU A 1 319 ? 8.904 23.265 -84.365 1.00 70.50 319 LEU A C 1
ATOM 2320 O O . LEU A 1 319 ? 9.845 23.907 -83.898 1.00 70.50 319 LEU A O 1
ATOM 2324 N N . CYS A 1 320 ? 8.363 22.218 -83.730 1.00 65.25 320 CYS A N 1
ATOM 2325 C CA . CYS A 1 320 ? 8.791 21.681 -82.436 1.00 65.25 320 CYS A CA 1
ATOM 2326 C C . CYS A 1 320 ? 8.624 22.661 -81.260 1.00 65.25 320 CYS A C 1
ATOM 2328 O O . CYS A 1 320 ? 9.593 23.001 -80.585 1.00 65.25 320 CYS A O 1
ATOM 2330 N N . THR A 1 321 ? 7.394 23.129 -81.016 1.00 68.12 321 THR A N 1
ATOM 2331 C CA . THR A 1 321 ? 7.087 24.202 -80.043 1.00 68.12 321 THR A CA 1
ATOM 2332 C C . THR A 1 321 ? 5.994 23.873 -79.014 1.00 68.12 321 THR A C 1
ATOM 2334 O O . THR A 1 321 ? 5.733 24.695 -78.139 1.00 68.12 321 THR A O 1
ATOM 2337 N N . VAL A 1 322 ? 5.373 22.686 -79.056 1.00 63.94 322 VAL A N 1
ATOM 2338 C CA . VAL A 1 322 ? 4.259 22.290 -78.161 1.00 63.94 322 VAL A CA 1
ATOM 2339 C C . VAL A 1 322 ? 4.682 21.168 -77.200 1.00 63.94 322 VAL A C 1
ATOM 2341 O O . VAL A 1 322 ? 5.155 20.129 -77.660 1.00 63.94 322 VAL A O 1
ATOM 2344 N N . ARG A 1 323 ? 4.498 21.333 -75.879 1.00 62.53 323 ARG A N 1
ATOM 2345 C CA . ARG A 1 323 ? 4.805 20.292 -74.867 1.00 62.53 323 ARG A CA 1
ATOM 2346 C C . ARG A 1 323 ? 3.795 19.132 -74.858 1.00 62.53 323 ARG A C 1
ATOM 2348 O O . ARG A 1 323 ? 2.628 19.315 -75.189 1.00 62.53 323 ARG A O 1
ATOM 2355 N N . VAL A 1 324 ? 4.257 17.960 -74.416 1.00 64.94 324 VAL A N 1
ATOM 2356 C CA . VAL A 1 324 ? 3.474 16.717 -74.240 1.00 64.94 324 VAL A CA 1
ATOM 2357 C C . VAL A 1 324 ? 3.127 16.493 -72.751 1.00 64.94 324 VAL A C 1
ATOM 2359 O O . VAL A 1 324 ? 3.852 16.977 -71.887 1.00 64.94 324 VAL A O 1
ATOM 2362 N N . ASN A 1 325 ? 2.016 15.799 -72.456 1.00 65.50 325 ASN A N 1
ATOM 2363 C CA . ASN A 1 325 ? 1.560 15.425 -71.102 1.00 65.50 325 ASN A CA 1
ATOM 2364 C C . ASN A 1 325 ? 1.901 13.949 -70.811 1.00 65.50 325 ASN A C 1
ATOM 2366 O O . ASN A 1 325 ? 1.428 13.049 -71.516 1.00 65.50 325 ASN A O 1
ATOM 2370 N N . ASP A 1 326 ? 2.701 13.715 -69.772 1.00 69.44 326 ASP A N 1
ATOM 2371 C CA . ASP A 1 326 ? 3.348 12.440 -69.461 1.00 69.44 326 ASP A CA 1
ATOM 2372 C C . ASP A 1 326 ? 2.436 11.449 -68.697 1.00 69.44 326 ASP A C 1
ATOM 2374 O O . ASP A 1 326 ? 2.651 10.242 -68.789 1.00 69.44 326 ASP A O 1
ATOM 2378 N N . CYS A 1 327 ? 1.351 11.894 -68.039 1.00 72.75 327 CYS A N 1
ATOM 2379 C CA . CYS A 1 327 ? 0.369 10.981 -67.411 1.00 72.75 327 CYS A CA 1
ATOM 2380 C C . CYS A 1 327 ? -0.634 10.338 -68.386 1.00 72.75 327 CYS A C 1
ATOM 2382 O O . CYS A 1 327 ? -1.486 9.551 -67.969 1.00 72.75 327 CYS A O 1
ATOM 2384 N N . SER A 1 328 ? -0.563 10.645 -69.683 1.00 71.75 328 SER A N 1
ATOM 2385 C CA . SER A 1 328 ? -1.541 10.189 -70.687 1.00 71.75 328 SER A CA 1
ATOM 2386 C C . SER A 1 328 ? -1.619 8.662 -70.882 1.00 71.75 328 SER A C 1
ATOM 2388 O O . SER A 1 328 ? -2.601 8.176 -71.442 1.00 71.75 328 SER A O 1
ATOM 2390 N N . SER A 1 329 ? -0.636 7.902 -70.390 1.00 72.56 329 SER A N 1
ATOM 2391 C CA . SER A 1 329 ? -0.601 6.429 -70.400 1.00 72.56 329 SER A CA 1
ATOM 2392 C C . SER A 1 329 ? -0.875 5.771 -69.035 1.00 72.56 329 SER A C 1
ATOM 2394 O O . SER A 1 329 ? -0.807 4.548 -68.944 1.00 72.56 329 SER A O 1
ATOM 2396 N N . ASN A 1 330 ? -1.169 6.562 -67.993 1.00 68.00 330 ASN A N 1
ATOM 2397 C CA . ASN A 1 330 ? -1.243 6.172 -66.576 1.00 68.00 330 ASN A CA 1
ATOM 2398 C C . ASN A 1 330 ? -0.121 5.196 -66.126 1.00 68.00 330 ASN A C 1
ATOM 2400 O O . ASN A 1 330 ? -0.389 4.028 -65.849 1.00 68.00 330 ASN A O 1
ATOM 2404 N N . PRO A 1 331 ? 1.143 5.657 -66.059 1.00 79.75 331 PRO A N 1
ATOM 2405 C CA . PRO A 1 331 ? 2.314 4.828 -65.739 1.00 79.75 331 PRO A CA 1
ATOM 2406 C C . PRO A 1 331 ? 2.371 4.247 -64.310 1.00 79.75 331 PRO A C 1
ATOM 2408 O O . PRO A 1 331 ? 3.270 3.454 -64.026 1.00 79.75 331 PRO A O 1
ATOM 2411 N N . CYS A 1 332 ? 1.447 4.612 -63.419 1.00 82.69 332 CYS A N 1
ATOM 2412 C CA . CYS A 1 332 ? 1.377 4.089 -62.054 1.00 82.69 332 CYS A CA 1
ATOM 2413 C C . CYS A 1 332 ? 0.759 2.682 -62.029 1.00 82.69 332 CYS A C 1
ATOM 2415 O O . CYS A 1 332 ? -0.286 2.431 -62.632 1.00 82.69 332 CYS A O 1
ATOM 2417 N N . LYS A 1 333 ? 1.403 1.750 -61.326 1.00 78.00 333 LYS A N 1
ATOM 2418 C CA . LYS A 1 333 ? 0.993 0.345 -61.223 1.00 78.00 333 LYS A CA 1
ATOM 2419 C C . LYS A 1 333 ? 0.093 0.109 -60.010 1.00 78.00 333 LYS A C 1
ATOM 2421 O O . LYS A 1 333 ? -0.124 1.003 -59.198 1.00 78.00 333 LYS A O 1
ATOM 2426 N N . ASN A 1 334 ? -0.453 -1.105 -59.910 1.00 74.12 334 ASN A N 1
ATOM 2427 C CA . ASN A 1 334 ? -1.164 -1.607 -58.727 1.00 74.12 334 ASN A CA 1
ATOM 2428 C C . ASN A 1 334 ? -2.287 -0.685 -58.199 1.00 74.12 334 ASN A C 1
ATOM 2430 O O . ASN A 1 334 ? -2.496 -0.576 -56.998 1.00 74.12 334 ASN A O 1
ATOM 2434 N N . GLY A 1 335 ? -3.013 -0.020 -59.107 1.00 73.62 335 GLY A N 1
ATOM 2435 C CA . GLY A 1 335 ? -4.117 0.891 -58.767 1.00 73.62 335 GLY A CA 1
ATOM 2436 C C . GLY A 1 335 ? -3.705 2.338 -58.468 1.00 73.62 335 GLY A C 1
ATOM 2437 O O . GLY A 1 335 ? -4.577 3.170 -58.226 1.00 73.62 335 GLY A O 1
ATOM 2438 N N . GLY A 1 336 ? -2.409 2.664 -58.524 1.00 79.81 336 GLY A N 1
ATOM 2439 C CA . GLY A 1 336 ? -1.907 4.011 -58.269 1.00 79.81 336 GLY A CA 1
ATOM 2440 C C . GLY A 1 336 ? -2.426 5.075 -59.248 1.00 79.81 336 GLY A C 1
ATOM 2441 O O . GLY A 1 336 ? -2.733 4.800 -60.411 1.00 79.81 336 GLY A O 1
ATOM 2442 N N . THR A 1 337 ? -2.504 6.321 -58.777 1.00 83.31 337 THR A N 1
ATOM 2443 C CA . THR A 1 337 ? -3.017 7.474 -59.538 1.00 83.31 337 THR A CA 1
ATOM 2444 C C . THR A 1 337 ? -1.878 8.394 -59.986 1.00 83.31 337 THR A C 1
ATOM 2446 O O . THR A 1 337 ? -1.102 8.861 -59.154 1.00 83.31 337 THR A O 1
ATOM 2449 N N . CYS A 1 338 ? -1.795 8.678 -61.291 1.00 83.06 338 CYS A N 1
ATOM 2450 C CA . CYS A 1 338 ? -0.778 9.556 -61.885 1.00 83.06 338 CYS A CA 1
ATOM 2451 C C . CYS A 1 338 ? -1.147 11.042 -61.801 1.00 83.06 338 CYS A C 1
ATOM 2453 O O . CYS A 1 338 ? -2.248 11.442 -62.188 1.00 83.06 338 CYS A O 1
ATOM 2455 N N . ILE A 1 339 ? -0.190 11.869 -61.379 1.00 80.31 339 ILE A N 1
ATOM 2456 C CA . ILE A 1 339 ? -0.253 13.334 -61.388 1.00 80.31 339 ILE A CA 1
ATOM 2457 C C . ILE A 1 339 ? 0.877 13.867 -62.276 1.00 80.31 339 ILE A C 1
ATOM 2459 O O . ILE A 1 339 ? 2.039 13.512 -62.099 1.00 80.31 339 ILE A O 1
ATOM 2463 N N . ASN A 1 340 ? 0.540 14.704 -63.260 1.00 74.12 340 ASN A N 1
ATOM 2464 C CA . ASN A 1 340 ? 1.511 15.218 -64.227 1.00 74.12 340 ASN A CA 1
ATOM 2465 C C . ASN A 1 340 ? 2.214 16.465 -63.677 1.00 74.12 340 ASN A C 1
ATOM 2467 O O . ASN A 1 340 ? 1.546 17.460 -63.386 1.00 74.12 340 ASN A O 1
ATOM 2471 N N . GLU A 1 341 ? 3.544 16.449 -63.608 1.00 69.62 341 GLU A N 1
ATOM 2472 C CA . GLU A 1 341 ? 4.331 17.587 -63.124 1.00 69.62 341 GLU A CA 1
ATOM 2473 C C . GLU A 1 341 ? 4.293 18.744 -64.135 1.00 69.62 341 GLU A C 1
ATOM 2475 O O . GLU A 1 341 ? 4.418 18.554 -65.346 1.00 69.62 341 GLU A O 1
ATOM 2480 N N . THR A 1 342 ? 4.086 19.972 -63.657 1.00 56.38 342 THR A N 1
ATOM 2481 C CA . THR A 1 342 ? 3.913 21.150 -64.532 1.00 56.38 342 THR A CA 1
ATOM 2482 C C . THR A 1 342 ? 5.215 21.897 -64.819 1.00 56.38 342 THR A C 1
ATOM 2484 O O . THR A 1 342 ? 5.284 22.663 -65.783 1.00 56.38 342 THR A O 1
ATOM 2487 N N . ASN A 1 343 ? 6.256 21.669 -64.012 1.00 56.19 343 ASN A N 1
ATOM 2488 C CA . ASN A 1 343 ? 7.481 22.476 -64.008 1.00 56.19 343 ASN A CA 1
ATOM 2489 C C . ASN A 1 343 ? 8.669 21.820 -64.744 1.00 56.19 343 ASN A C 1
ATOM 2491 O O . ASN A 1 343 ? 9.605 22.508 -65.151 1.00 56.19 343 ASN A O 1
ATOM 2495 N N . PHE A 1 344 ? 8.627 20.506 -64.968 1.00 59.19 344 PHE A N 1
ATOM 2496 C CA . PHE A 1 344 ? 9.609 19.726 -65.733 1.00 59.19 344 PHE A CA 1
ATOM 2497 C C . PHE A 1 344 ? 8.898 18.573 -66.465 1.00 59.19 344 PHE A C 1
ATOM 2499 O O . PHE A 1 344 ? 7.697 18.400 -66.304 1.00 59.19 344 PHE A O 1
ATOM 2506 N N . ALA A 1 345 ? 9.593 17.834 -67.338 1.00 55.34 345 ALA A N 1
ATOM 2507 C CA . ALA A 1 345 ? 8.997 16.661 -67.995 1.00 55.34 345 ALA A CA 1
ATOM 2508 C C . ALA A 1 345 ? 9.038 15.468 -67.027 1.00 55.34 345 ALA A C 1
ATOM 2510 O O . ALA A 1 345 ? 10.129 15.092 -66.593 1.00 55.34 345 ALA A O 1
ATOM 2511 N N . GLY A 1 346 ? 7.881 14.910 -66.673 1.00 67.06 346 GLY A N 1
ATOM 2512 C CA . GLY A 1 346 ? 7.754 13.915 -65.611 1.00 67.06 346 GLY A CA 1
ATOM 2513 C C . GLY A 1 346 ? 6.346 13.797 -65.020 1.00 67.06 346 GLY A C 1
ATOM 2514 O O . GLY A 1 346 ? 5.445 14.588 -65.297 1.00 67.06 346 GLY A O 1
ATOM 2515 N N . PHE A 1 347 ? 6.172 12.783 -64.178 1.00 77.12 347 PHE A N 1
ATOM 2516 C CA . PHE A 1 347 ? 4.938 12.490 -63.457 1.00 77.12 347 PHE A CA 1
ATOM 2517 C C . PHE A 1 347 ? 5.258 11.951 -62.058 1.00 77.12 347 PHE A C 1
ATOM 2519 O O . PHE A 1 347 ? 6.352 11.435 -61.828 1.00 77.12 347 PHE A O 1
ATOM 2526 N N . THR A 1 348 ? 4.273 12.016 -61.167 1.00 79.00 348 THR A N 1
ATOM 2527 C CA . THR A 1 348 ? 4.343 11.539 -59.782 1.00 79.00 348 THR A CA 1
ATOM 2528 C C . THR A 1 348 ? 3.166 10.592 -59.520 1.00 79.00 348 THR A C 1
ATOM 2530 O O . THR A 1 348 ? 2.041 10.876 -59.936 1.00 79.00 348 THR A O 1
ATOM 2533 N N . CYS A 1 349 ? 3.404 9.460 -58.853 1.00 82.62 349 CYS A N 1
ATOM 2534 C CA . CYS A 1 349 ? 2.379 8.459 -58.539 1.00 82.62 349 CYS A CA 1
ATOM 2535 C C . CYS A 1 349 ? 1.943 8.512 -57.069 1.00 82.62 349 CYS A C 1
ATOM 2537 O O . CYS A 1 349 ? 2.781 8.584 -56.175 1.00 82.62 349 CYS A O 1
ATOM 2539 N N . ILE A 1 350 ? 0.634 8.412 -56.821 1.00 79.06 350 ILE A N 1
ATOM 2540 C CA . ILE A 1 350 ? 0.063 8.150 -55.490 1.00 79.06 350 ILE A CA 1
ATOM 2541 C C . ILE A 1 350 ? -0.343 6.677 -55.419 1.00 79.06 350 ILE A C 1
ATOM 2543 O O . ILE A 1 350 ? -1.098 6.216 -56.276 1.00 79.06 350 ILE A O 1
ATOM 2547 N N . CYS A 1 351 ? 0.147 5.954 -54.411 1.00 77.56 351 CYS A N 1
ATOM 2548 C CA . CYS A 1 351 ? -0.007 4.504 -54.275 1.00 77.56 351 CYS A CA 1
ATOM 2549 C C . CYS A 1 351 ? -1.107 4.092 -53.289 1.00 77.56 351 CYS A C 1
ATOM 2551 O O . CYS A 1 351 ? -1.446 4.838 -52.371 1.00 77.56 351 CYS A O 1
ATOM 2553 N N . ASP A 1 352 ? -1.650 2.888 -53.488 1.00 68.44 352 ASP A N 1
ATOM 2554 C CA . ASP A 1 352 ? -2.561 2.231 -52.543 1.00 68.44 352 ASP A CA 1
ATOM 2555 C C . ASP A 1 352 ? -1.783 1.722 -51.307 1.00 68.44 352 ASP A C 1
ATOM 2557 O O . ASP A 1 352 ? -0.576 1.494 -51.375 1.00 68.44 352 ASP A O 1
ATOM 2561 N N . VAL A 1 353 ? -2.457 1.511 -50.174 1.00 61.03 353 VAL A N 1
ATOM 2562 C CA . VAL A 1 353 ? -1.862 1.332 -48.830 1.00 61.03 353 VAL A CA 1
ATOM 2563 C C . VAL A 1 353 ? -0.938 0.114 -48.672 1.00 61.03 353 VAL A C 1
ATOM 2565 O O . VAL A 1 353 ? -0.235 0.002 -47.665 1.00 61.03 353 VAL A O 1
ATOM 2568 N N . GLN A 1 354 ? -0.939 -0.794 -49.651 1.00 55.78 354 GLN A N 1
ATOM 2569 C CA . GLN A 1 354 ? -0.127 -2.016 -49.693 1.00 55.78 354 GLN A CA 1
ATOM 2570 C C . GLN A 1 354 ? 1.118 -1.906 -50.597 1.00 55.78 354 GLN A C 1
ATOM 2572 O O . GLN A 1 354 ? 1.918 -2.842 -50.633 1.00 55.78 354 GLN A O 1
ATOM 2577 N N . TRP A 1 355 ? 1.293 -0.789 -51.314 1.00 69.88 355 TRP A N 1
ATOM 2578 C CA . TRP A 1 355 ? 2.340 -0.613 -52.325 1.00 69.88 355 TRP A CA 1
ATOM 2579 C C . TRP A 1 355 ? 3.132 0.684 -52.127 1.00 69.88 355 TRP A C 1
ATOM 2581 O O . TRP A 1 355 ? 2.586 1.721 -51.757 1.00 69.88 355 TRP A O 1
ATOM 2591 N N . GLN A 1 356 ? 4.427 0.626 -52.417 1.00 70.75 356 GLN A N 1
ATOM 2592 C CA . GLN A 1 356 ? 5.365 1.747 -52.374 1.00 70.75 356 GLN A CA 1
ATOM 2593 C C . GLN A 1 356 ? 6.240 1.767 -53.644 1.00 70.75 356 GLN A C 1
ATOM 2595 O O . GLN A 1 356 ? 6.018 0.995 -54.580 1.00 70.75 356 GLN A O 1
ATOM 2600 N N . GLY A 1 357 ? 7.218 2.671 -53.700 1.00 67.88 357 GLY A N 1
ATOM 2601 C CA . GLY A 1 357 ? 8.063 2.873 -54.880 1.00 67.88 357 GLY A CA 1
ATOM 2602 C C . GLY A 1 357 ? 7.519 3.936 -55.841 1.00 67.88 357 GLY A C 1
ATOM 2603 O O . GLY A 1 357 ? 6.385 4.403 -55.727 1.00 67.88 357 GLY A O 1
ATOM 2604 N N . SER A 1 358 ? 8.361 4.351 -56.786 1.00 70.81 358 SER A N 1
ATOM 2605 C CA . SER A 1 358 ? 8.161 5.551 -57.621 1.00 70.81 358 SER A CA 1
ATOM 2606 C C . SER A 1 358 ? 6.964 5.484 -58.584 1.00 70.81 358 SER A C 1
ATOM 2608 O O . SER A 1 358 ? 6.421 6.508 -58.999 1.00 70.81 358 SER A O 1
ATOM 2610 N N . THR A 1 359 ? 6.540 4.269 -58.914 1.00 82.00 359 THR A N 1
ATOM 2611 C CA . THR A 1 359 ? 5.394 3.902 -59.753 1.00 82.00 359 THR A CA 1
ATOM 2612 C C . THR A 1 359 ? 4.463 2.899 -59.056 1.00 82.00 359 THR A C 1
ATOM 2614 O O . THR A 1 359 ? 3.648 2.266 -59.729 1.00 82.00 359 THR A O 1
ATOM 2617 N N . CYS A 1 360 ? 4.547 2.760 -57.726 1.00 77.75 360 CYS A N 1
ATOM 2618 C CA . CYS A 1 360 ? 3.800 1.781 -56.920 1.00 77.75 360 CYS A CA 1
ATOM 2619 C C . CYS A 1 360 ? 4.145 0.307 -57.228 1.00 77.75 360 CYS A C 1
ATOM 2621 O O . CYS A 1 360 ? 3.280 -0.571 -57.210 1.00 77.75 360 CYS A O 1
ATOM 2623 N N . GLU A 1 361 ? 5.405 0.043 -57.576 1.00 72.50 361 GLU A N 1
ATOM 2624 C CA . GLU A 1 361 ? 5.945 -1.245 -58.017 1.00 72.50 361 GLU A CA 1
ATOM 2625 C C . GLU A 1 361 ? 6.388 -2.191 -56.888 1.00 72.50 361 GLU A C 1
ATOM 2627 O O . GLU A 1 361 ? 6.515 -3.389 -57.140 1.00 72.50 361 GLU A O 1
ATOM 2632 N N . GLU A 1 362 ? 6.599 -1.689 -55.669 1.00 63.19 362 GLU A N 1
ATOM 2633 C CA . GLU A 1 362 ? 7.149 -2.451 -54.539 1.00 63.19 362 GLU A CA 1
ATOM 2634 C C . GLU A 1 362 ? 6.079 -2.793 -53.495 1.00 63.19 362 GLU A C 1
ATOM 2636 O O . GLU A 1 362 ? 5.218 -1.972 -53.182 1.00 63.19 362 GLU A O 1
ATOM 2641 N N . PHE A 1 363 ? 6.147 -3.994 -52.920 1.00 57.66 363 PHE A N 1
ATOM 2642 C CA . PHE A 1 363 ? 5.269 -4.422 -51.828 1.00 57.66 363 PHE A CA 1
ATOM 2643 C C . PHE A 1 363 ? 5.879 -4.038 -50.470 1.00 57.66 363 PHE A C 1
ATOM 2645 O O . PHE A 1 363 ? 7.092 -4.142 -50.289 1.00 57.66 363 PHE A O 1
ATOM 2652 N N . ARG A 1 364 ? 5.054 -3.596 -49.516 1.00 53.34 364 ARG A N 1
ATOM 2653 C CA . ARG A 1 364 ? 5.508 -3.125 -48.194 1.00 53.34 364 ARG A CA 1
ATOM 2654 C C . ARG A 1 364 ? 5.907 -4.301 -47.282 1.00 53.34 364 ARG A C 1
ATOM 2656 O O . ARG A 1 364 ? 5.190 -5.297 -47.236 1.00 53.34 364 ARG A O 1
ATOM 2663 N N . GLU A 1 365 ? 7.030 -4.195 -46.563 1.00 51.03 365 GLU A N 1
ATOM 2664 C CA . GLU A 1 365 ? 7.550 -5.287 -45.713 1.00 51.03 365 GLU A CA 1
ATOM 2665 C C . GLU A 1 365 ? 6.596 -5.703 -44.573 1.00 51.03 365 GLU A C 1
ATOM 2667 O O . GLU A 1 365 ? 5.781 -4.921 -44.082 1.00 51.03 365 GLU A O 1
ATOM 2672 N N . SER A 1 366 ? 6.694 -6.976 -44.170 1.00 58.56 366 SER A N 1
ATOM 2673 C CA . SER A 1 366 ? 5.648 -7.728 -43.459 1.00 58.56 366 SER A CA 1
ATOM 2674 C C . SER A 1 366 ? 5.362 -7.303 -42.010 1.00 58.56 366 SER A C 1
ATOM 2676 O O . SER A 1 366 ? 4.303 -7.647 -41.480 1.00 58.56 366 SER A O 1
ATOM 2678 N N . CYS A 1 367 ? 6.306 -6.644 -41.330 1.00 69.44 367 CYS A N 1
ATOM 2679 C CA . CYS A 1 367 ? 6.205 -6.269 -39.916 1.00 69.44 367 CYS A CA 1
ATOM 2680 C C . CYS A 1 367 ? 7.280 -5.245 -39.503 1.00 69.44 367 CYS A C 1
ATOM 2682 O O . CYS A 1 367 ? 8.266 -5.055 -40.208 1.00 69.44 367 CYS A O 1
ATOM 2684 N N . GLY A 1 368 ? 7.113 -4.645 -38.319 1.00 75.38 368 GLY A N 1
ATOM 2685 C CA . GLY A 1 368 ? 7.990 -3.598 -37.785 1.00 75.38 368 GLY A CA 1
ATOM 2686 C C . GLY A 1 368 ? 7.550 -2.182 -38.176 1.00 75.38 368 GLY A C 1
ATOM 2687 O O . GLY A 1 368 ? 7.002 -1.972 -39.256 1.00 75.38 368 GLY A O 1
ATOM 2688 N N . ALA A 1 369 ? 7.722 -1.216 -37.269 1.00 78.44 369 ALA A N 1
ATOM 2689 C CA . ALA A 1 369 ? 7.396 0.200 -37.487 1.00 78.44 369 ALA A CA 1
ATOM 2690 C C . ALA A 1 369 ? 7.983 1.104 -36.388 1.00 78.44 369 ALA A C 1
ATOM 2692 O O . ALA A 1 369 ? 8.254 0.657 -35.275 1.00 78.44 369 ALA A O 1
ATOM 2693 N N . TYR A 1 370 ? 8.114 2.394 -36.689 1.00 84.56 370 TYR A N 1
ATOM 2694 C CA . TYR A 1 370 ? 8.399 3.446 -35.715 1.00 84.56 370 TYR A CA 1
ATOM 2695 C C . TYR A 1 370 ? 7.140 4.308 -35.542 1.00 84.56 370 TYR A C 1
ATOM 2697 O O . TYR A 1 370 ? 6.534 4.693 -36.544 1.00 84.56 370 TYR A O 1
ATOM 2705 N N . PHE A 1 371 ? 6.745 4.579 -34.298 1.00 83.44 371 PHE A N 1
ATOM 2706 C CA . PHE A 1 371 ? 5.522 5.304 -33.938 1.00 83.44 371 PHE A CA 1
ATOM 2707 C C . PHE A 1 371 ? 5.835 6.498 -33.031 1.00 83.44 371 PHE A C 1
ATOM 2709 O O . PHE A 1 371 ? 6.670 6.384 -32.134 1.00 83.44 371 PHE A O 1
ATOM 2716 N N . GLU A 1 372 ? 5.124 7.611 -33.224 1.00 86.81 372 GLU A N 1
ATOM 2717 C CA . GLU A 1 372 ? 5.199 8.809 -32.358 1.00 86.81 372 GLU A CA 1
ATOM 2718 C C . GLU A 1 372 ? 3.830 9.201 -31.772 1.00 86.81 372 GLU A C 1
ATOM 2720 O O . GLU A 1 372 ? 3.695 10.179 -31.032 1.00 86.81 372 GLU A O 1
ATOM 2725 N N . GLU A 1 373 ? 2.783 8.451 -32.115 1.00 85.31 373 GLU A N 1
ATOM 2726 C CA . GLU A 1 373 ? 1.417 8.692 -31.683 1.00 85.31 373 GLU A CA 1
ATOM 2727 C C . GLU A 1 373 ? 1.225 8.335 -30.198 1.00 85.31 373 GLU A C 1
ATOM 2729 O O . GLU A 1 373 ? 1.651 7.268 -29.747 1.00 85.31 373 GLU A O 1
ATOM 2734 N N . PRO A 1 374 ? 0.510 9.166 -29.413 1.00 81.94 374 PRO A N 1
ATOM 2735 C CA . PRO A 1 374 ? 0.357 8.936 -27.978 1.00 81.94 374 PRO A CA 1
ATOM 2736 C C . PRO A 1 374 ? -0.538 7.732 -27.629 1.00 81.94 374 PRO A C 1
ATOM 2738 O O . PRO A 1 374 ? -0.558 7.298 -26.478 1.00 81.94 374 PRO A O 1
ATOM 2741 N N . LEU A 1 375 ? -1.275 7.209 -28.609 1.00 90.31 375 LEU A N 1
ATOM 2742 C CA . LEU A 1 375 ? -2.154 6.045 -28.529 1.00 90.31 375 LEU A CA 1
ATOM 2743 C C . LEU A 1 375 ? -1.987 5.227 -29.810 1.00 90.31 375 LEU A C 1
ATOM 2745 O O . LEU A 1 375 ? -1.973 5.800 -30.900 1.00 90.31 375 LEU A O 1
ATOM 2749 N N . GLY A 1 376 ? -1.965 3.902 -29.698 1.00 89.19 376 GLY A N 1
ATOM 2750 C CA . GLY A 1 376 ? -1.965 3.022 -30.864 1.00 89.19 376 GLY A CA 1
ATOM 2751 C C . GLY A 1 376 ? -2.008 1.544 -30.501 1.00 89.19 376 GLY A C 1
ATOM 2752 O O . GLY A 1 376 ? -2.215 1.178 -29.343 1.00 89.19 376 GLY A O 1
ATOM 2753 N N . TYR A 1 377 ? -1.849 0.684 -31.505 1.00 90.50 377 TYR A N 1
ATOM 2754 C CA . TYR A 1 377 ? -1.780 -0.761 -31.316 1.00 90.50 377 TYR A CA 1
ATOM 2755 C C . TYR A 1 377 ? -0.890 -1.434 -32.364 1.00 90.50 377 TYR A C 1
ATOM 2757 O O . TYR A 1 377 ? -0.788 -0.985 -33.505 1.00 90.50 377 TYR A O 1
ATOM 2765 N N . ILE A 1 378 ? -0.262 -2.536 -31.962 1.00 89.62 378 ILE A N 1
ATOM 2766 C CA . ILE A 1 378 ? 0.470 -3.460 -32.823 1.00 89.62 378 ILE A CA 1
ATOM 2767 C C . ILE A 1 378 ? -0.303 -4.773 -32.813 1.00 89.62 378 ILE A C 1
ATOM 2769 O O . ILE A 1 378 ? -0.505 -5.375 -31.758 1.00 89.62 378 ILE A O 1
ATOM 2773 N N . LYS A 1 379 ? -0.709 -5.229 -33.998 1.00 86.06 379 LYS A N 1
ATOM 2774 C CA . LYS A 1 379 ? -1.297 -6.551 -34.213 1.00 86.06 379 LYS A CA 1
ATOM 2775 C C . LYS A 1 379 ? -0.374 -7.349 -35.123 1.00 86.06 379 LYS A C 1
ATOM 2777 O O . LYS A 1 379 ? -0.036 -6.889 -36.214 1.00 86.06 379 LYS A O 1
ATOM 2782 N N . TYR A 1 380 ? 0.028 -8.528 -34.674 1.00 84.06 380 TYR A N 1
ATOM 2783 C CA . TYR A 1 380 ? 0.916 -9.417 -35.403 1.00 84.06 380 TYR A CA 1
ATOM 2784 C C . TYR A 1 380 ? 0.343 -10.847 -35.432 1.00 84.06 380 TYR A C 1
ATOM 2786 O O . TYR A 1 380 ? -0.068 -11.336 -34.378 1.00 84.06 380 TYR A O 1
ATOM 2794 N N . PRO A 1 381 ? 0.335 -11.536 -36.592 1.00 73.44 381 PRO A N 1
ATOM 2795 C CA . PRO A 1 381 ? 0.612 -11.012 -37.933 1.00 73.44 381 PRO A CA 1
ATOM 2796 C C . PRO A 1 381 ? -0.514 -10.091 -38.446 1.00 73.44 381 PRO A C 1
ATOM 2798 O O . PRO A 1 381 ? -1.666 -10.186 -38.027 1.00 73.44 381 PRO A O 1
ATOM 2801 N N . LEU A 1 382 ? -0.196 -9.204 -39.397 1.00 65.88 382 LEU A N 1
ATOM 2802 C CA . LEU A 1 382 ? -1.159 -8.242 -39.967 1.00 65.88 382 LEU A CA 1
ATOM 2803 C C . LEU A 1 382 ? -2.217 -8.882 -40.892 1.00 65.88 382 LEU A C 1
ATOM 2805 O O . LEU A 1 382 ? -3.199 -8.233 -41.247 1.00 65.88 382 LEU A O 1
ATOM 2809 N N . THR A 1 383 ? -2.024 -10.137 -41.311 1.00 59.41 383 THR A N 1
ATOM 2810 C CA . THR A 1 383 ? -2.932 -10.865 -42.215 1.00 59.41 383 THR A CA 1
ATOM 2811 C C . THR A 1 383 ? -2.948 -12.362 -41.897 1.00 59.41 383 THR A C 1
ATOM 2813 O O . THR A 1 383 ? -1.923 -12.923 -41.526 1.00 59.41 383 THR A O 1
ATOM 2816 N N . ASN A 1 384 ? -4.087 -13.030 -42.120 1.00 53.44 384 ASN A N 1
ATOM 2817 C CA . ASN A 1 384 ? -4.233 -14.491 -41.975 1.00 53.44 384 ASN A CA 1
ATOM 2818 C C . ASN A 1 384 ? -3.642 -15.288 -43.166 1.00 53.44 384 ASN A C 1
ATOM 2820 O O . ASN A 1 384 ? -4.013 -16.443 -43.384 1.00 53.44 384 ASN A O 1
ATOM 2824 N N . THR A 1 385 ? -2.801 -14.679 -44.006 1.00 47.88 385 THR A N 1
ATOM 2825 C CA . THR A 1 385 ? -2.222 -15.345 -45.178 1.00 47.88 385 THR A CA 1
ATOM 2826 C C . THR A 1 385 ? -0.916 -16.040 -44.809 1.00 47.88 385 THR A C 1
ATOM 2828 O O . THR A 1 385 ? 0.036 -15.423 -44.344 1.00 47.88 385 THR A O 1
ATOM 2831 N N . VAL A 1 386 ? -0.880 -17.355 -45.028 1.00 45.34 386 VAL A N 1
ATOM 2832 C CA . VAL A 1 386 ? 0.296 -18.199 -44.788 1.00 45.34 386 VAL A CA 1
ATOM 2833 C C . VAL A 1 386 ? 1.386 -17.851 -45.805 1.00 45.34 386 VAL A C 1
ATOM 2835 O O . VAL A 1 386 ? 1.237 -18.143 -46.993 1.00 45.34 386 VAL A O 1
ATOM 2838 N N . TRP A 1 387 ? 2.491 -17.261 -45.343 1.00 48.41 387 TRP A N 1
ATOM 2839 C CA . TRP A 1 387 ? 3.662 -16.960 -46.170 1.00 48.41 387 TRP A CA 1
ATOM 2840 C C . TRP A 1 387 ? 4.837 -17.868 -45.808 1.00 48.41 387 TRP A C 1
ATOM 2842 O O . TRP A 1 387 ? 5.241 -17.961 -44.655 1.00 48.41 387 TRP A O 1
ATOM 2852 N N . ASN A 1 388 ? 5.419 -18.516 -46.819 1.00 47.50 388 ASN A N 1
ATOM 2853 C CA . ASN A 1 388 ? 6.559 -19.419 -46.653 1.00 47.50 388 ASN A CA 1
ATOM 2854 C C . ASN A 1 388 ? 7.891 -18.647 -46.528 1.00 47.50 388 ASN A C 1
ATOM 2856 O O . ASN A 1 388 ? 8.734 -18.733 -47.422 1.00 47.50 388 ASN A O 1
ATOM 2860 N N . GLN A 1 389 ? 8.094 -17.903 -45.438 1.00 50.12 389 GLN A N 1
ATOM 2861 C CA . GLN A 1 389 ? 9.379 -17.270 -45.105 1.00 50.12 389 GLN A CA 1
ATOM 2862 C C . GLN A 1 389 ? 10.058 -18.003 -43.940 1.00 50.12 389 GLN A C 1
ATOM 2864 O O . GLN A 1 389 ? 9.406 -18.370 -42.970 1.00 50.12 389 GLN A O 1
ATOM 2869 N N . ARG A 1 390 ? 11.371 -18.252 -44.054 1.00 56.78 390 ARG A N 1
ATOM 2870 C CA . ARG A 1 390 ? 12.194 -18.792 -42.959 1.00 56.78 390 ARG A CA 1
ATOM 2871 C C . ARG A 1 390 ? 12.759 -17.632 -42.153 1.00 56.78 390 ARG A C 1
ATOM 2873 O O . ARG A 1 390 ? 13.405 -16.781 -42.752 1.00 56.78 390 ARG A O 1
ATOM 2880 N N . GLU A 1 391 ? 12.568 -17.705 -40.837 1.00 63.09 391 GLU A N 1
ATOM 2881 C CA . GLU A 1 391 ? 13.031 -16.749 -39.823 1.00 63.09 391 GLU A CA 1
ATOM 2882 C C . GLU A 1 391 ? 12.355 -15.370 -39.914 1.00 63.09 391 GLU A C 1
ATOM 2884 O O . GLU A 1 391 ? 12.343 -14.707 -40.948 1.00 63.09 391 GLU A O 1
ATOM 2889 N N . ILE A 1 392 ? 11.770 -14.935 -38.797 1.00 74.94 392 ILE A N 1
ATOM 2890 C CA . ILE A 1 392 ? 11.055 -13.665 -38.672 1.00 74.94 392 ILE A CA 1
ATOM 2891 C C . ILE A 1 392 ? 11.774 -12.801 -37.637 1.00 74.94 392 ILE A C 1
ATOM 2893 O O . ILE A 1 392 ? 12.139 -13.264 -36.555 1.00 74.94 392 ILE A O 1
ATOM 2897 N N . ASN A 1 393 ? 11.997 -11.533 -37.971 1.00 82.94 393 ASN A N 1
ATOM 2898 C CA . ASN A 1 393 ? 12.704 -10.580 -37.124 1.00 82.94 393 ASN A CA 1
ATOM 2899 C C . ASN A 1 393 ? 12.055 -9.197 -37.267 1.00 82.94 393 ASN A C 1
ATOM 2901 O O . ASN A 1 393 ? 12.382 -8.446 -38.181 1.00 82.94 393 ASN A O 1
ATOM 2905 N N . CYS A 1 394 ? 11.096 -8.895 -36.394 1.00 85.06 394 CYS A N 1
ATOM 2906 C CA . CYS A 1 394 ? 10.321 -7.658 -36.423 1.00 85.06 394 CYS A CA 1
ATOM 2907 C C . CYS A 1 394 ? 10.753 -6.746 -35.271 1.00 85.06 394 CYS A C 1
ATOM 2909 O O . CYS A 1 394 ? 10.848 -7.186 -34.123 1.00 85.06 394 CYS A O 1
ATOM 2911 N N . VAL A 1 395 ? 10.960 -5.462 -35.557 1.00 88.19 395 VAL A N 1
ATOM 2912 C CA . VAL A 1 395 ? 11.304 -4.451 -34.550 1.00 88.19 395 VAL A CA 1
ATOM 2913 C C . VAL A 1 395 ? 10.288 -3.322 -34.605 1.00 88.19 395 VAL A C 1
ATOM 2915 O O . VAL A 1 395 ? 10.022 -2.771 -35.673 1.00 88.19 395 VAL A O 1
ATOM 2918 N N . TRP A 1 396 ? 9.753 -2.957 -33.446 1.00 91.44 396 TRP A N 1
ATOM 2919 C CA . TRP A 1 396 ? 8.950 -1.758 -33.273 1.00 91.44 396 TRP A CA 1
ATOM 2920 C C . TRP A 1 396 ? 9.591 -0.823 -32.261 1.00 91.44 396 TRP A C 1
ATOM 2922 O O . TRP A 1 396 ? 10.094 -1.263 -31.229 1.00 91.44 396 TRP A O 1
ATOM 2932 N N . VAL A 1 397 ? 9.538 0.471 -32.550 1.00 91.19 397 VAL A N 1
ATOM 2933 C CA . VAL A 1 397 ? 9.972 1.523 -31.631 1.00 91.19 397 VAL A CA 1
ATOM 2934 C C . VAL A 1 397 ? 8.810 2.482 -31.454 1.00 91.19 397 VAL A C 1
ATOM 2936 O O . VAL A 1 397 ? 8.326 3.048 -32.430 1.00 91.19 397 VAL A O 1
ATOM 2939 N N . ILE A 1 398 ? 8.337 2.644 -30.222 1.00 92.19 398 ILE A N 1
ATOM 2940 C CA . ILE A 1 398 ? 7.294 3.620 -29.900 1.00 92.19 398 ILE A CA 1
ATOM 2941 C C . ILE A 1 398 ? 7.955 4.731 -29.095 1.00 92.19 398 ILE A C 1
ATOM 2943 O O . ILE A 1 398 ? 8.605 4.473 -28.081 1.00 92.19 398 ILE A O 1
ATOM 2947 N N . LYS A 1 399 ? 7.777 5.965 -29.552 1.00 90.69 399 LYS A N 1
ATOM 2948 C CA . LYS A 1 399 ? 8.197 7.194 -28.891 1.00 90.69 399 LYS A CA 1
ATOM 2949 C C . LYS A 1 399 ? 6.966 7.976 -28.474 1.00 90.69 399 LYS A C 1
ATOM 2951 O O . LYS A 1 399 ? 5.973 8.016 -29.190 1.00 90.69 399 LYS A O 1
ATOM 2956 N N . THR A 1 400 ? 7.035 8.626 -27.323 1.00 88.25 400 THR A N 1
ATOM 2957 C CA . THR A 1 400 ? 5.988 9.539 -26.865 1.00 88.25 400 THR A CA 1
ATOM 2958 C C . THR A 1 400 ? 6.566 10.871 -26.387 1.00 88.25 400 THR A C 1
ATOM 2960 O O . THR A 1 400 ? 7.779 11.105 -26.397 1.00 88.25 400 THR A O 1
ATOM 2963 N N . ILE A 1 401 ? 5.664 11.763 -25.987 1.00 85.19 401 ILE A N 1
ATOM 2964 C CA . ILE A 1 401 ? 5.918 13.100 -25.464 1.00 85.19 401 ILE A CA 1
ATOM 2965 C C . ILE A 1 401 ? 6.965 13.034 -24.342 1.00 85.19 401 ILE A C 1
ATOM 2967 O O . ILE A 1 401 ? 6.858 12.232 -23.411 1.00 85.19 401 ILE A O 1
ATOM 2971 N N . ILE A 1 402 ? 7.969 13.909 -24.419 1.00 79.06 402 ILE A N 1
ATOM 2972 C CA . ILE A 1 402 ? 9.030 14.032 -23.411 1.00 79.06 402 ILE A CA 1
ATOM 2973 C C . ILE A 1 402 ? 8.406 14.242 -22.021 1.00 79.06 402 ILE A C 1
ATOM 2975 O O . ILE A 1 402 ? 7.448 15.000 -21.862 1.00 79.06 402 ILE A O 1
ATOM 2979 N N . GLY A 1 403 ? 8.928 13.532 -21.019 1.00 72.00 403 GLY A N 1
ATOM 2980 C CA . GLY A 1 403 ? 8.412 13.534 -19.648 1.00 72.00 403 GLY A CA 1
ATOM 2981 C C . GLY A 1 403 ? 7.267 12.546 -19.384 1.00 72.00 403 GLY A C 1
ATOM 2982 O O . GLY A 1 403 ? 7.045 12.205 -18.225 1.00 72.00 403 GLY A O 1
ATOM 2983 N N . LYS A 1 404 ? 6.582 12.016 -20.408 1.00 83.12 404 LYS A N 1
ATOM 2984 C CA . LYS A 1 404 ? 5.590 10.930 -20.261 1.00 83.12 404 LYS A CA 1
ATOM 2985 C C . LYS A 1 404 ? 6.244 9.544 -20.328 1.00 83.12 404 LYS A C 1
ATOM 2987 O O . LYS A 1 404 ? 7.441 9.432 -20.598 1.00 83.12 404 LYS A O 1
ATOM 2992 N N . VAL A 1 405 ? 5.455 8.504 -20.064 1.00 88.94 405 VAL A N 1
ATOM 2993 C CA . VAL A 1 405 ? 5.839 7.091 -20.231 1.00 88.94 405 VAL A CA 1
ATOM 2994 C C . VAL A 1 405 ? 4.796 6.346 -21.062 1.00 88.94 405 VAL A C 1
ATOM 2996 O O . VAL A 1 405 ? 3.727 6.882 -21.365 1.00 88.94 405 VAL A O 1
ATOM 2999 N N . ILE A 1 406 ? 5.128 5.124 -21.468 1.00 90.75 406 ILE A N 1
ATOM 3000 C CA . ILE A 1 406 ? 4.317 4.284 -22.344 1.00 90.75 406 ILE A CA 1
ATOM 3001 C C . ILE A 1 406 ? 3.830 3.083 -21.530 1.00 90.75 406 ILE A C 1
ATOM 3003 O O . ILE A 1 406 ? 4.623 2.277 -21.042 1.00 90.75 406 ILE A O 1
ATOM 3007 N N . GLU A 1 407 ? 2.514 2.961 -21.393 1.00 92.31 407 GLU A N 1
ATOM 3008 C CA . GLU A 1 407 ? 1.847 1.773 -20.869 1.00 92.31 407 GLU A CA 1
ATOM 3009 C C . GLU A 1 407 ? 1.472 0.859 -22.042 1.00 92.31 407 GLU A C 1
ATOM 3011 O O . GLU A 1 407 ? 0.649 1.221 -22.882 1.00 92.31 407 GLU A O 1
ATOM 3016 N N . LEU A 1 408 ? 2.096 -0.315 -22.110 1.00 92.56 408 LEU A N 1
ATOM 3017 C CA . LEU A 1 408 ? 1.781 -1.398 -23.036 1.00 92.56 408 LEU A CA 1
ATOM 3018 C C . LEU A 1 408 ? 0.764 -2.342 -22.391 1.00 92.56 408 LEU A C 1
ATOM 3020 O O . LEU A 1 408 ? 0.945 -2.758 -21.249 1.00 92.56 408 LEU A O 1
ATOM 3024 N N . ASN A 1 409 ? -0.260 -2.736 -23.139 1.00 93.38 409 ASN A N 1
ATOM 3025 C CA . ASN A 1 409 ? -1.307 -3.657 -22.703 1.00 93.38 409 ASN A CA 1
ATOM 3026 C C . ASN A 1 409 ? -1.528 -4.735 -23.773 1.00 93.38 409 ASN A C 1
ATOM 3028 O O . ASN A 1 409 ? -2.009 -4.437 -24.869 1.00 93.38 409 ASN A O 1
ATOM 3032 N N . PHE A 1 410 ? -1.167 -5.979 -23.457 1.00 92.94 410 PHE A N 1
ATOM 3033 C CA . PHE A 1 410 ? -1.379 -7.146 -24.309 1.00 92.94 410 PHE A CA 1
ATOM 3034 C C . PHE A 1 410 ? -2.805 -7.681 -24.143 1.00 92.94 410 PHE A C 1
ATOM 3036 O O . PHE A 1 410 ? -3.150 -8.286 -23.132 1.00 92.94 410 PHE A O 1
ATOM 3043 N N . THR A 1 411 ? -3.623 -7.514 -25.180 1.00 87.81 411 THR A N 1
ATOM 3044 C CA . THR A 1 411 ? -4.977 -8.094 -25.255 1.00 87.81 411 THR A CA 1
ATOM 3045 C C . THR A 1 411 ? -4.967 -9.540 -25.748 1.00 87.81 411 THR A C 1
ATOM 3047 O O . THR A 1 411 ? -5.865 -10.317 -25.428 1.00 87.81 411 THR A O 1
ATOM 3050 N N . ASN A 1 412 ? -3.935 -9.911 -26.506 1.00 88.06 412 ASN A N 1
ATOM 3051 C CA . ASN A 1 412 ? -3.688 -11.266 -26.969 1.00 88.06 412 ASN A CA 1
ATOM 3052 C C . ASN A 1 412 ? -2.173 -11.508 -27.044 1.00 88.06 412 ASN A C 1
ATOM 3054 O O . ASN A 1 412 ? -1.418 -10.619 -27.442 1.00 88.06 412 ASN A O 1
ATOM 3058 N N . PHE A 1 413 ? -1.730 -12.700 -26.655 1.00 91.25 413 PHE A N 1
ATOM 3059 C CA . PHE A 1 413 ? -0.328 -13.105 -26.704 1.00 91.25 413 PHE A CA 1
ATOM 3060 C C . PHE A 1 413 ? -0.233 -14.631 -26.755 1.00 91.25 413 PHE A C 1
ATOM 3062 O O . PHE A 1 413 ? -0.678 -15.323 -25.834 1.00 91.25 413 PHE A O 1
ATOM 3069 N N . HIS A 1 414 ? 0.356 -15.139 -27.829 1.00 87.88 414 HIS A N 1
ATOM 3070 C CA . HIS A 1 414 ? 0.751 -16.524 -27.996 1.00 87.88 414 HIS A CA 1
ATOM 3071 C C . HIS A 1 414 ? 2.023 -16.564 -28.843 1.00 87.88 414 HIS A C 1
ATOM 3073 O O . HIS A 1 414 ? 1.986 -16.230 -30.020 1.00 87.88 414 HIS A O 1
ATOM 3079 N N . ILE A 1 415 ? 3.142 -16.947 -28.240 1.00 88.06 415 ILE A N 1
ATOM 3080 C CA . ILE A 1 415 ? 4.437 -17.140 -28.904 1.00 88.06 415 ILE A CA 1
ATOM 3081 C C . ILE A 1 415 ? 4.921 -18.551 -28.571 1.00 88.06 415 ILE A C 1
ATOM 3083 O O . ILE A 1 415 ? 4.757 -19.003 -27.435 1.00 88.06 415 ILE A O 1
ATOM 3087 N N . SER A 1 416 ? 5.541 -19.245 -29.516 1.00 84.38 416 SER A N 1
ATOM 3088 C CA . SER A 1 416 ? 5.985 -20.629 -29.339 1.00 84.38 416 SER A CA 1
ATOM 3089 C C . SER A 1 416 ? 6.927 -20.797 -28.131 1.00 84.38 416 SER A C 1
ATOM 3091 O O . SER A 1 416 ? 7.905 -20.070 -27.945 1.00 84.38 416 SER A O 1
ATOM 3093 N N . THR A 1 417 ? 6.616 -21.744 -27.237 1.00 78.81 417 THR A N 1
ATOM 3094 C CA . THR A 1 417 ? 7.349 -21.909 -25.968 1.00 78.81 417 THR A CA 1
ATOM 3095 C C . THR A 1 417 ? 8.718 -22.553 -26.169 1.00 78.81 417 THR A C 1
ATOM 3097 O O . THR A 1 417 ? 8.811 -23.651 -26.720 1.00 78.81 417 THR A O 1
ATOM 3100 N N . SER A 1 418 ? 9.762 -21.949 -25.600 1.00 77.12 418 SER A N 1
ATOM 3101 C CA . SER A 1 418 ? 11.107 -22.531 -25.511 1.00 77.12 418 SER A CA 1
ATOM 3102 C C . SER A 1 418 ? 11.733 -22.287 -24.134 1.00 77.12 418 SER A C 1
ATOM 3104 O O . SER A 1 418 ? 11.317 -21.392 -23.394 1.00 77.12 418 SER A O 1
ATOM 3106 N N . GLU A 1 419 ? 12.734 -23.090 -23.768 1.00 68.00 419 GLU A N 1
ATOM 3107 C CA . GLU A 1 419 ? 13.455 -22.943 -22.500 1.00 68.00 419 GLU A CA 1
ATOM 3108 C C . GLU A 1 419 ? 14.140 -21.562 -22.457 1.00 68.00 419 GLU A C 1
ATOM 3110 O O . GLU A 1 419 ? 14.901 -21.199 -23.357 1.00 68.00 419 GLU A O 1
ATOM 3115 N N . HIS A 1 420 ? 13.788 -20.749 -21.456 1.00 72.56 420 HIS A N 1
ATOM 3116 C CA . HIS A 1 420 ? 14.160 -19.329 -21.334 1.00 72.56 420 HIS A CA 1
ATOM 3117 C C . HIS A 1 420 ? 13.783 -18.409 -22.521 1.00 72.56 420 HIS A C 1
ATOM 3119 O O . HIS A 1 420 ? 14.355 -17.325 -22.647 1.00 72.56 420 HIS A O 1
ATOM 3125 N N . CYS A 1 421 ? 12.819 -18.790 -23.371 1.00 82.25 421 CYS A N 1
ATOM 3126 C CA . CYS A 1 421 ? 12.422 -18.015 -24.559 1.00 82.25 421 CYS A CA 1
ATOM 3127 C C . CYS A 1 421 ? 13.622 -17.720 -25.486 1.00 82.25 421 CYS A C 1
ATOM 3129 O O . CYS A 1 421 ? 13.977 -16.573 -25.774 1.00 82.25 421 CYS A O 1
ATOM 3131 N N . SER A 1 422 ? 14.323 -18.784 -25.875 1.00 78.25 422 SER A N 1
ATOM 3132 C CA . SER A 1 422 ? 15.591 -18.748 -26.615 1.00 78.25 422 SER A CA 1
ATOM 3133 C C . SER A 1 422 ? 15.441 -18.986 -28.126 1.00 78.25 422 SER A C 1
ATOM 3135 O O . SER A 1 422 ? 16.277 -18.507 -28.905 1.00 78.25 422 SER A O 1
ATOM 3137 N N . ASP A 1 423 ? 14.378 -19.676 -28.547 1.00 77.81 423 ASP A N 1
ATOM 3138 C CA . ASP A 1 423 ? 14.055 -19.915 -29.959 1.00 77.81 423 ASP A CA 1
ATOM 3139 C C . ASP A 1 423 ? 13.177 -18.798 -30.522 1.00 77.81 423 ASP A C 1
ATOM 3141 O O . ASP A 1 423 ? 13.652 -18.007 -31.336 1.00 77.81 423 ASP A O 1
ATOM 3145 N N . ASP A 1 424 ? 11.938 -18.726 -30.036 1.00 84.69 424 ASP A N 1
ATOM 3146 C CA . ASP A 1 424 ? 10.914 -17.760 -30.418 1.00 84.69 424 ASP A CA 1
ATOM 3147 C C . ASP A 1 424 ? 10.588 -16.875 -29.201 1.00 84.69 424 ASP A C 1
ATOM 3149 O O . ASP A 1 424 ? 10.393 -17.376 -28.086 1.00 84.69 424 ASP A O 1
ATOM 3153 N N . PHE A 1 425 ? 10.615 -15.550 -29.374 1.00 90.00 425 PHE A N 1
ATOM 3154 C CA . PHE A 1 425 ? 10.420 -14.600 -28.278 1.00 90.00 425 PHE A CA 1
ATOM 3155 C C . PHE A 1 425 ? 9.953 -13.212 -28.722 1.00 90.00 425 PHE A C 1
ATOM 3157 O O . PHE A 1 425 ? 10.329 -12.704 -29.778 1.00 90.00 425 PHE A O 1
ATOM 3164 N N . LEU A 1 426 ? 9.233 -12.541 -27.821 1.00 91.25 426 LEU A N 1
ATOM 3165 C CA . LEU A 1 426 ? 9.051 -11.092 -27.812 1.00 91.25 426 LEU A CA 1
ATOM 3166 C C . LEU A 1 426 ? 9.872 -10.492 -26.660 1.00 91.25 426 LEU A C 1
ATOM 3168 O O . LEU A 1 426 ? 9.687 -10.861 -25.502 1.00 91.25 426 LEU A O 1
ATOM 3172 N N . GLN A 1 427 ? 10.793 -9.580 -26.953 1.00 91.94 427 GLN A N 1
ATOM 3173 C CA . GLN A 1 427 ? 11.589 -8.848 -25.965 1.00 91.94 427 GLN A CA 1
ATOM 3174 C C . GLN A 1 427 ? 11.145 -7.384 -25.916 1.00 91.94 427 GLN A C 1
ATOM 3176 O O . GLN A 1 427 ? 10.894 -6.781 -26.956 1.00 91.94 427 GLN A O 1
ATOM 3181 N N . ILE A 1 428 ? 11.070 -6.817 -24.711 1.00 92.25 428 ILE A N 1
ATOM 3182 C CA . ILE A 1 428 ? 10.721 -5.411 -24.484 1.00 92.25 428 ILE A CA 1
ATOM 3183 C C . ILE A 1 428 ? 11.874 -4.741 -23.730 1.00 92.25 428 ILE A C 1
ATOM 3185 O O . ILE A 1 428 ? 12.274 -5.198 -22.654 1.00 92.25 428 ILE A O 1
ATOM 3189 N N . ASN A 1 429 ? 12.400 -3.661 -24.299 1.00 89.44 429 ASN A N 1
ATOM 3190 C CA . ASN A 1 429 ? 13.472 -2.834 -23.754 1.00 89.44 429 ASN A CA 1
ATOM 3191 C C . ASN A 1 429 ? 12.952 -1.415 -23.470 1.00 89.44 429 ASN A C 1
ATOM 3193 O O . ASN A 1 429 ? 12.292 -0.805 -24.311 1.00 89.44 429 ASN A O 1
ATOM 3197 N N . ASP A 1 430 ? 13.278 -0.892 -22.292 1.00 86.00 430 ASP A N 1
ATOM 3198 C CA . ASP A 1 430 ? 12.905 0.430 -21.789 1.00 86.00 430 ASP A CA 1
ATOM 3199 C C . ASP A 1 430 ? 13.862 1.491 -22.363 1.00 86.00 430 ASP A C 1
ATOM 3201 O O . ASP A 1 430 ? 14.858 1.859 -21.744 1.00 86.00 430 ASP A O 1
ATOM 3205 N N . GLY A 1 431 ? 13.629 1.894 -23.612 1.00 83.06 431 GLY A N 1
ATOM 3206 C CA . GLY A 1 431 ? 14.463 2.842 -24.350 1.00 83.06 431 GLY A CA 1
ATOM 3207 C C . GLY A 1 431 ? 14.321 2.702 -25.868 1.00 83.06 431 GLY A C 1
ATOM 3208 O O . GLY A 1 431 ? 13.482 1.959 -26.363 1.00 83.06 431 GLY A O 1
ATOM 3209 N N . GLU A 1 432 ? 15.144 3.427 -26.629 1.00 81.19 432 GLU A N 1
ATOM 3210 C CA . GLU A 1 432 ? 15.029 3.522 -28.099 1.00 81.19 432 GLU A CA 1
ATOM 3211 C C . GLU A 1 432 ? 15.723 2.367 -28.860 1.00 81.19 432 GLU A C 1
ATOM 3213 O O . GLU A 1 432 ? 15.546 2.221 -30.068 1.00 81.19 432 GLU A O 1
ATOM 3218 N N . ASN A 1 433 ? 16.520 1.529 -28.183 1.00 83.44 433 ASN A N 1
ATOM 3219 C CA . ASN A 1 433 ? 17.335 0.491 -28.822 1.00 83.44 433 ASN A CA 1
ATOM 3220 C C . ASN A 1 433 ? 17.480 -0.795 -27.977 1.00 83.44 433 ASN A C 1
ATOM 3222 O O . ASN A 1 433 ? 17.075 -0.865 -26.818 1.00 83.44 433 ASN A O 1
ATOM 3226 N N . ARG A 1 434 ? 18.092 -1.825 -28.577 1.00 78.38 434 ARG A N 1
ATOM 3227 C CA . ARG A 1 434 ? 18.265 -3.175 -28.006 1.00 78.38 434 ARG A CA 1
ATOM 3228 C C . ARG A 1 434 ? 19.153 -3.233 -26.754 1.00 78.38 434 ARG A C 1
ATOM 3230 O O . ARG A 1 434 ? 19.032 -4.186 -25.980 1.00 78.38 434 ARG A O 1
ATOM 3237 N N . ASP A 1 435 ? 20.043 -2.261 -26.581 1.00 76.69 435 ASP A N 1
ATOM 3238 C CA . ASP A 1 435 ? 21.029 -2.238 -25.497 1.00 76.69 435 ASP A CA 1
ATOM 3239 C C . ASP A 1 435 ? 20.503 -1.460 -24.266 1.00 76.69 435 ASP A C 1
ATOM 3241 O O . ASP A 1 435 ? 21.107 -1.509 -23.196 1.00 76.69 435 ASP A O 1
ATOM 3245 N N . ALA A 1 436 ? 19.333 -0.814 -24.387 1.00 71.00 436 ALA A N 1
ATOM 3246 C CA . ALA A 1 436 ? 18.588 -0.230 -23.272 1.00 71.00 436 ALA A CA 1
ATOM 3247 C C . ALA A 1 436 ? 18.099 -1.303 -22.265 1.00 71.00 436 ALA A C 1
ATOM 3249 O O . ALA A 1 436 ? 17.959 -2.474 -22.642 1.00 71.00 436 ALA A O 1
ATOM 3250 N N . PRO A 1 437 ? 17.803 -0.947 -20.997 1.00 77.88 437 PRO A N 1
ATOM 3251 C CA . PRO A 1 437 ? 17.423 -1.913 -19.964 1.00 77.88 437 PRO A CA 1
ATOM 3252 C C . PRO A 1 437 ? 16.229 -2.795 -20.365 1.00 77.88 437 PRO A C 1
ATOM 3254 O O . PRO A 1 437 ? 15.242 -2.326 -20.925 1.00 77.88 437 PRO A O 1
ATOM 3257 N N . LYS A 1 438 ? 16.303 -4.103 -20.100 1.00 83.88 438 LYS A N 1
ATOM 3258 C CA . LYS A 1 438 ? 15.260 -5.062 -20.505 1.00 83.88 438 LYS A CA 1
ATOM 3259 C C . LYS A 1 438 ? 14.134 -5.093 -19.471 1.00 83.88 438 LYS A C 1
ATOM 3261 O O . LYS A 1 438 ? 14.375 -5.498 -18.341 1.00 83.88 438 LYS A O 1
ATOM 3266 N N . ILE A 1 439 ? 12.905 -4.783 -19.887 1.00 84.62 439 ILE A N 1
ATOM 3267 C CA . ILE A 1 439 ? 11.690 -5.039 -19.088 1.00 84.62 439 ILE A CA 1
ATOM 3268 C C . ILE A 1 439 ? 11.441 -6.552 -19.009 1.00 84.62 439 ILE A C 1
ATOM 3270 O O . ILE A 1 439 ? 11.056 -7.088 -17.970 1.00 84.62 439 ILE A O 1
ATOM 3274 N N . GLY A 1 440 ? 11.697 -7.268 -20.106 1.00 83.56 440 GLY A N 1
ATOM 3275 C CA . GLY A 1 440 ? 11.658 -8.723 -20.118 1.00 83.56 440 GLY A CA 1
ATOM 3276 C C . GLY A 1 440 ? 11.778 -9.331 -21.508 1.00 83.56 440 GLY A C 1
ATOM 3277 O O . GLY A 1 440 ? 11.812 -8.637 -22.526 1.00 83.56 440 GLY A O 1
ATOM 3278 N N . ARG A 1 441 ? 11.839 -10.662 -21.528 1.00 89.50 441 ARG A N 1
ATOM 3279 C CA . ARG A 1 441 ? 11.729 -11.496 -22.723 1.00 89.50 441 ARG A CA 1
ATOM 3280 C C . ARG A 1 441 ? 10.660 -12.553 -22.463 1.00 89.50 441 ARG A C 1
ATOM 3282 O O . ARG A 1 441 ? 10.673 -13.180 -21.405 1.00 89.50 441 ARG A O 1
ATOM 3289 N N . PHE A 1 442 ? 9.749 -12.722 -23.411 1.00 89.81 442 PHE A N 1
ATOM 3290 C CA . PHE A 1 442 ? 8.491 -13.432 -23.228 1.00 89.81 442 PHE A CA 1
ATOM 3291 C C . PHE A 1 442 ? 8.243 -14.427 -24.363 1.00 89.81 442 PHE A C 1
ATOM 3293 O O . PHE A 1 442 ? 8.531 -14.149 -25.526 1.00 89.81 442 PHE A O 1
ATOM 3300 N N . CYS A 1 443 ? 7.675 -15.571 -24.003 1.00 88.75 443 CYS A N 1
ATOM 3301 C CA . CYS A 1 443 ? 7.176 -16.616 -24.887 1.00 88.75 443 CYS A CA 1
ATOM 3302 C C . CYS A 1 443 ? 6.063 -17.379 -24.149 1.00 88.75 443 CYS A C 1
ATOM 3304 O O . CYS A 1 443 ? 5.910 -17.232 -22.933 1.00 88.75 443 CYS A O 1
ATOM 3306 N N . GLY A 1 444 ? 5.288 -18.186 -24.865 1.00 87.19 444 GLY A N 1
ATOM 3307 C CA . GLY A 1 444 ? 4.096 -18.853 -24.348 1.00 87.19 444 GLY A CA 1
ATOM 3308 C C . GLY A 1 444 ? 2.817 -18.034 -24.504 1.00 87.19 444 GLY A C 1
ATOM 3309 O O . GLY A 1 444 ? 2.724 -17.154 -25.357 1.00 87.19 444 GLY A O 1
ATOM 3310 N N . GLY A 1 445 ? 1.801 -18.362 -23.706 1.00 85.19 445 GLY A N 1
ATOM 3311 C CA . GLY A 1 445 ? 0.481 -17.731 -23.748 1.00 85.19 445 GLY A CA 1
ATOM 3312 C C . GLY A 1 445 ? 0.329 -16.537 -22.801 1.00 85.19 445 GLY A C 1
ATOM 3313 O O . GLY A 1 445 ? 1.098 -16.365 -21.858 1.00 85.19 445 GLY A O 1
ATOM 3314 N N . LEU A 1 446 ? -0.726 -15.745 -23.007 1.00 84.12 446 LEU A N 1
ATOM 3315 C CA . LEU A 1 446 ? -1.045 -14.529 -22.243 1.00 84.12 446 LEU A CA 1
ATOM 3316 C C . LEU A 1 446 ? -0.992 -14.709 -20.711 1.00 84.12 446 LEU A C 1
ATOM 3318 O O . LEU A 1 446 ? -0.505 -13.832 -20.005 1.00 84.12 446 LEU A O 1
ATOM 3322 N N . SER A 1 447 ? -1.413 -15.867 -20.190 1.00 78.75 447 SER A N 1
ATOM 3323 C CA . SER A 1 447 ? -1.375 -16.191 -18.753 1.00 78.75 447 SER A CA 1
ATOM 3324 C C . SER A 1 447 ? 0.033 -16.390 -18.168 1.00 78.75 447 SER A C 1
ATOM 3326 O O . SER A 1 447 ? 0.162 -16.606 -16.967 1.00 78.75 447 SER A O 1
ATOM 3328 N N . GLN A 1 448 ? 1.077 -16.382 -19.001 1.00 77.31 448 GLN A N 1
ATOM 3329 C CA . GLN A 1 448 ? 2.484 -16.491 -18.598 1.00 77.31 448 GLN A CA 1
ATOM 3330 C C . GLN A 1 448 ? 3.200 -15.127 -18.614 1.00 77.31 448 GLN A C 1
ATOM 3332 O O . GLN A 1 448 ? 4.331 -15.027 -18.136 1.00 77.31 448 GLN A O 1
ATOM 3337 N N . LEU A 1 449 ? 2.544 -14.063 -19.099 1.00 79.56 449 LEU A N 1
ATOM 3338 C CA . LEU A 1 449 ? 3.026 -12.696 -18.921 1.00 79.56 449 LEU A CA 1
ATOM 3339 C C . LEU A 1 449 ? 2.848 -12.260 -17.460 1.00 79.56 449 LEU A C 1
ATOM 3341 O O . LEU A 1 449 ? 1.795 -12.455 -16.851 1.00 79.56 449 LEU A O 1
ATOM 3345 N N . LYS A 1 450 ? 3.878 -11.614 -16.903 1.00 67.88 450 LYS A N 1
ATOM 3346 C CA . LYS A 1 450 ? 3.767 -10.920 -15.611 1.00 67.88 450 LYS A CA 1
ATOM 3347 C C . LYS A 1 450 ? 2.779 -9.749 -15.727 1.00 67.88 450 LYS A C 1
ATOM 3349 O O . LYS A 1 450 ? 2.490 -9.281 -16.828 1.00 67.88 450 LYS A O 1
ATOM 3354 N N . ASN A 1 451 ? 2.267 -9.282 -14.587 1.00 68.06 451 ASN A N 1
ATOM 3355 C CA . ASN A 1 451 ? 1.373 -8.118 -14.487 1.00 68.06 451 ASN A CA 1
ATOM 3356 C C . ASN A 1 451 ? 0.129 -8.194 -15.399 1.00 68.06 451 ASN A C 1
ATOM 3358 O O . ASN A 1 451 ? -0.339 -7.179 -15.909 1.00 68.06 451 ASN A O 1
ATOM 3362 N N . SER A 1 452 ? -0.393 -9.403 -15.637 1.00 74.31 452 SER A N 1
ATOM 3363 C CA . SER A 1 452 ? -1.557 -9.650 -16.505 1.00 74.31 452 SER A CA 1
ATOM 3364 C C . SER A 1 452 ? -1.404 -9.124 -17.943 1.00 74.31 452 SER A C 1
ATOM 3366 O O . SER A 1 452 ? -2.401 -8.825 -18.592 1.00 74.31 452 SER A O 1
ATOM 3368 N N . GLY A 1 453 ? -0.167 -8.998 -18.441 1.00 78.94 453 GLY A N 1
ATOM 3369 C CA . GLY A 1 453 ? 0.117 -8.446 -19.769 1.00 78.94 453 GLY A CA 1
ATOM 3370 C C . GLY A 1 453 ? 0.187 -6.916 -19.835 1.00 78.94 453 GLY A C 1
ATOM 3371 O O . GLY A 1 453 ? 0.182 -6.375 -20.937 1.00 78.94 453 GLY A O 1
ATOM 3372 N N . ILE A 1 454 ? 0.269 -6.215 -18.697 1.00 86.00 454 ILE A N 1
ATOM 3373 C CA . ILE A 1 454 ? 0.436 -4.754 -18.645 1.00 86.00 454 ILE A CA 1
ATOM 3374 C C . ILE A 1 454 ? 1.865 -4.395 -18.210 1.00 86.00 454 ILE A C 1
ATOM 3376 O O . ILE A 1 454 ? 2.338 -4.827 -17.157 1.00 86.00 454 ILE A O 1
ATOM 3380 N N . PHE A 1 455 ? 2.552 -3.568 -18.999 1.00 88.25 455 PHE A N 1
ATOM 3381 C CA . PHE A 1 455 ? 3.925 -3.120 -18.742 1.00 88.25 455 PHE A CA 1
ATOM 3382 C C . PHE A 1 455 ? 4.034 -1.600 -18.896 1.00 88.25 455 PHE A C 1
ATOM 3384 O O . PHE A 1 455 ? 3.577 -1.057 -19.894 1.00 88.25 455 PHE A O 1
ATOM 3391 N N . LYS A 1 456 ? 4.673 -0.912 -17.944 1.00 85.81 456 LYS A N 1
ATOM 3392 C CA . LYS A 1 456 ? 4.984 0.527 -18.029 1.00 85.81 456 LYS A CA 1
ATOM 3393 C C . LYS A 1 456 ? 6.483 0.731 -18.253 1.00 85.81 456 LYS A C 1
ATOM 3395 O O . LYS A 1 456 ? 7.285 0.017 -17.653 1.00 85.81 456 LYS A O 1
ATOM 3400 N N . THR A 1 457 ? 6.849 1.692 -19.096 1.00 87.62 457 THR A N 1
ATOM 3401 C CA . THR A 1 457 ? 8.241 2.137 -19.284 1.00 87.62 457 THR A CA 1
ATOM 3402 C C . THR A 1 457 ? 8.642 3.188 -18.250 1.00 87.62 457 THR A C 1
ATOM 3404 O O . THR A 1 457 ? 7.786 3.821 -17.631 1.00 87.62 457 THR A O 1
ATOM 3407 N N . THR A 1 458 ? 9.943 3.412 -18.068 1.00 81.44 458 THR A N 1
ATOM 3408 C CA . THR A 1 458 ? 10.468 4.539 -17.277 1.00 81.44 458 THR A CA 1
ATOM 3409 C C . THR A 1 458 ? 10.823 5.736 -18.162 1.00 81.44 458 THR A C 1
ATOM 3411 O O . THR A 1 458 ? 10.648 6.886 -17.738 1.00 81.44 458 THR A O 1
ATOM 3414 N N . TYR A 1 459 ? 11.222 5.489 -19.414 1.00 81.25 459 TYR A N 1
ATOM 3415 C CA . TYR A 1 459 ? 11.474 6.524 -20.421 1.00 81.25 459 TYR A CA 1
ATOM 3416 C C . TYR A 1 459 ? 10.278 6.738 -21.365 1.00 81.25 459 TYR A C 1
ATOM 3418 O O . TYR A 1 459 ? 9.309 5.976 -21.387 1.00 81.25 459 TYR A O 1
ATOM 3426 N N . ASN A 1 460 ? 10.372 7.776 -22.202 1.00 85.94 460 ASN A N 1
ATOM 3427 C CA . ASN A 1 460 ? 9.403 8.092 -23.256 1.00 85.94 460 ASN A CA 1
ATOM 3428 C C . ASN A 1 460 ? 9.643 7.321 -24.575 1.00 85.94 460 ASN A C 1
ATOM 3430 O O . ASN A 1 460 ? 9.105 7.713 -25.610 1.00 85.94 460 ASN A O 1
ATOM 3434 N N . HIS A 1 461 ? 10.461 6.266 -24.556 1.00 87.75 461 HIS A N 1
ATOM 3435 C CA . HIS A 1 461 ? 10.735 5.391 -25.698 1.00 87.75 461 HIS A CA 1
ATOM 3436 C C . HIS A 1 461 ? 10.651 3.930 -25.250 1.00 87.75 461 HIS A C 1
ATOM 3438 O O . HIS A 1 461 ? 11.047 3.610 -24.130 1.00 87.75 461 HIS A O 1
ATOM 3444 N N . VAL A 1 462 ? 10.196 3.042 -26.131 1.00 92.06 462 VAL A N 1
ATOM 3445 C CA . VAL A 1 462 ? 10.244 1.591 -25.920 1.00 92.06 462 VAL A CA 1
ATOM 3446 C C . VAL A 1 462 ? 10.611 0.870 -27.211 1.00 92.06 462 VAL A C 1
ATOM 3448 O O . VAL A 1 462 ? 10.097 1.192 -28.284 1.00 92.06 462 VAL A O 1
ATOM 3451 N N . TYR A 1 463 ? 11.491 -0.119 -27.089 1.00 92.38 463 TYR A N 1
ATOM 3452 C CA . TYR A 1 463 ? 11.998 -0.940 -28.180 1.00 92.38 463 TYR A CA 1
ATOM 3453 C C . TYR A 1 463 ? 11.469 -2.365 -27.997 1.00 92.38 463 TYR A C 1
ATOM 3455 O O . TYR A 1 463 ? 11.777 -3.045 -27.016 1.00 92.38 463 TYR A O 1
ATOM 3463 N N . ILE A 1 464 ? 10.628 -2.804 -28.931 1.00 93.38 464 ILE A N 1
ATOM 3464 C CA . ILE A 1 464 ? 9.942 -4.096 -28.919 1.00 93.38 464 ILE A CA 1
ATOM 3465 C C . ILE A 1 464 ? 10.518 -4.941 -30.053 1.00 93.38 464 ILE A C 1
ATOM 3467 O O . ILE A 1 464 ? 10.432 -4.571 -31.223 1.00 93.38 464 ILE A O 1
ATOM 3471 N N . TRP A 1 465 ? 11.088 -6.093 -29.716 1.00 92.38 465 TRP A N 1
ATOM 3472 C CA . TRP A 1 465 ? 11.770 -6.973 -30.658 1.00 92.38 465 TRP A CA 1
ATOM 3473 C C . TRP A 1 465 ? 11.149 -8.366 -30.642 1.00 92.38 465 TRP A C 1
ATOM 3475 O O . TRP A 1 465 ? 11.261 -9.091 -29.655 1.00 92.38 465 TRP A O 1
ATOM 3485 N N . TYR A 1 466 ? 10.501 -8.739 -31.742 1.00 89.88 466 TYR A N 1
ATOM 3486 C CA . TYR A 1 466 ? 10.003 -10.088 -31.979 1.00 89.88 466 TYR A CA 1
ATOM 3487 C C . TYR A 1 466 ? 10.981 -10.852 -32.870 1.00 89.88 466 TYR A C 1
ATOM 3489 O O . TYR A 1 466 ? 11.326 -10.389 -33.960 1.00 89.88 466 TYR A O 1
ATOM 3497 N N . ASN A 1 467 ? 11.393 -12.035 -32.431 1.00 87.50 467 ASN A N 1
ATOM 3498 C CA . ASN A 1 467 ? 12.180 -12.954 -33.237 1.00 87.50 467 ASN A CA 1
ATOM 3499 C C . ASN A 1 467 ? 11.577 -14.356 -33.157 1.00 87.50 467 ASN A C 1
ATOM 3501 O O . ASN A 1 467 ? 11.317 -14.849 -32.064 1.00 87.50 467 ASN A O 1
ATOM 3505 N N . SER A 1 468 ? 11.389 -14.990 -34.313 1.00 80.75 468 SER A N 1
ATOM 3506 C CA . SER A 1 468 ? 10.976 -16.387 -34.417 1.00 80.75 468 SER A CA 1
ATOM 3507 C C . SER A 1 468 ? 11.846 -17.123 -35.430 1.00 80.75 468 SER A C 1
ATOM 3509 O O . SER A 1 468 ? 12.177 -16.601 -36.498 1.00 80.75 468 SER A O 1
ATOM 3511 N N . LYS A 1 469 ? 12.240 -18.342 -35.065 1.00 72.19 469 LYS A N 1
ATOM 3512 C CA . LYS A 1 469 ? 13.078 -19.250 -35.862 1.00 72.19 469 LYS A CA 1
ATOM 3513 C C . LYS A 1 469 ? 12.273 -20.402 -36.458 1.00 72.19 469 LYS A C 1
ATOM 3515 O O . LYS A 1 469 ? 12.776 -21.106 -37.336 1.00 72.19 469 LYS A O 1
ATOM 3520 N N . ARG A 1 470 ? 11.055 -20.636 -35.964 1.00 61.66 470 ARG A N 1
ATOM 3521 C CA . ARG A 1 470 ? 10.212 -21.766 -36.361 1.00 61.66 470 ARG A CA 1
ATOM 3522 C C . ARG A 1 470 ? 9.188 -21.383 -37.422 1.00 61.66 470 ARG A C 1
ATOM 3524 O O . ARG A 1 470 ? 8.979 -20.223 -37.751 1.00 61.66 470 ARG A O 1
ATOM 3531 N N . PHE A 1 471 ? 8.587 -22.414 -38.005 1.00 56.34 471 PHE A N 1
ATOM 3532 C CA . PHE A 1 471 ? 7.549 -22.316 -39.035 1.00 56.34 471 PHE A CA 1
ATOM 3533 C C . PHE A 1 471 ? 6.150 -22.535 -38.429 1.00 56.34 471 PHE A C 1
ATOM 3535 O O . PHE A 1 471 ? 5.250 -23.050 -39.093 1.00 56.34 471 PHE A O 1
ATOM 3542 N N . ASP A 1 472 ? 5.998 -22.209 -37.144 1.00 53.44 472 ASP A N 1
ATOM 3543 C CA . ASP A 1 472 ? 4.813 -22.530 -36.358 1.00 53.44 472 ASP A CA 1
ATOM 3544 C C . ASP A 1 472 ? 3.728 -21.466 -36.594 1.00 53.44 472 ASP A C 1
ATOM 3546 O O . ASP A 1 472 ? 3.915 -20.269 -36.387 1.00 53.44 472 ASP A O 1
ATOM 3550 N N . VAL A 1 473 ? 2.579 -21.916 -37.106 1.00 54.25 473 VAL A N 1
ATOM 3551 C CA . VAL A 1 473 ? 1.524 -21.067 -37.703 1.00 54.25 473 VAL A CA 1
ATOM 3552 C C . VAL A 1 473 ? 0.634 -20.386 -36.645 1.00 54.25 473 VAL A C 1
ATOM 3554 O O . VAL A 1 473 ? -0.429 -19.858 -36.968 1.00 54.25 473 VAL A O 1
ATOM 3557 N N . GLU A 1 474 ? 1.039 -20.434 -35.376 1.00 67.25 474 GLU A N 1
ATOM 3558 C CA . GLU A 1 474 ? 0.233 -20.025 -34.220 1.00 67.25 474 GLU A CA 1
ATOM 3559 C C . GLU A 1 474 ? 0.796 -18.796 -33.487 1.00 67.25 474 GLU A C 1
ATOM 3561 O O . GLU A 1 474 ? 0.082 -18.224 -32.664 1.00 67.25 474 GLU A O 1
ATOM 3566 N N . ASP A 1 475 ? 2.007 -18.324 -33.806 1.00 78.56 475 ASP A N 1
ATOM 3567 C CA . ASP A 1 475 ? 2.590 -17.131 -33.175 1.00 78.56 475 ASP A CA 1
ATOM 3568 C C . ASP A 1 475 ? 1.795 -15.860 -33.531 1.00 78.56 475 ASP A C 1
ATOM 3570 O O . ASP A 1 475 ? 1.769 -15.404 -34.678 1.00 78.56 475 ASP A O 1
ATOM 3574 N N . ASN A 1 476 ? 1.131 -15.274 -32.534 1.00 86.44 476 ASN A N 1
ATOM 3575 C CA . ASN A 1 476 ? 0.319 -14.073 -32.681 1.00 86.44 476 ASN A CA 1
ATOM 3576 C C . ASN A 1 476 ? 0.276 -13.239 -31.391 1.00 86.44 476 ASN A C 1
ATOM 3578 O O . ASN A 1 476 ? 0.239 -13.764 -30.279 1.00 86.44 476 ASN A O 1
ATOM 3582 N N . PHE A 1 477 ? 0.240 -11.916 -31.530 1.00 89.81 477 PHE A N 1
ATOM 3583 C CA . PHE A 1 477 ? 0.029 -11.010 -30.404 1.00 89.81 477 PHE A CA 1
ATOM 3584 C C . PHE A 1 477 ? -0.674 -9.724 -30.835 1.00 89.81 477 PHE A C 1
ATOM 3586 O O . PHE A 1 477 ? -0.565 -9.263 -31.973 1.00 89.81 477 PHE A O 1
ATOM 3593 N N . GLU A 1 478 ? -1.400 -9.129 -29.896 1.00 91.00 478 GLU A N 1
ATOM 3594 C CA . GLU A 1 478 ? -2.089 -7.859 -30.072 1.00 91.00 478 GLU A CA 1
ATOM 3595 C C . GLU A 1 478 ? -1.909 -7.025 -28.811 1.00 91.00 478 GLU A C 1
ATOM 3597 O O . GLU A 1 478 ? -2.476 -7.331 -27.757 1.00 91.00 478 GLU A O 1
ATOM 3602 N N . LEU A 1 479 ? -1.093 -5.979 -28.926 1.00 92.69 479 LEU A N 1
ATOM 3603 C CA . LEU A 1 479 ? -0.817 -5.036 -27.851 1.00 92.69 479 LEU A CA 1
ATOM 3604 C C . LEU A 1 479 ? -1.292 -3.642 -28.249 1.00 92.69 479 LEU A C 1
ATOM 3606 O O . LEU A 1 479 ? -1.064 -3.197 -29.371 1.00 92.69 479 LEU A O 1
ATOM 3610 N N . SER A 1 480 ? -1.923 -2.938 -27.321 1.00 93.44 480 SER A N 1
ATOM 3611 C CA . SER A 1 480 ? -2.177 -1.499 -27.415 1.00 93.44 480 SER A CA 1
ATOM 3612 C C . SER A 1 480 ? -1.187 -0.740 -26.542 1.00 93.44 480 SER A C 1
ATOM 3614 O O . SER A 1 480 ? -0.778 -1.264 -25.506 1.00 93.44 480 SER A O 1
ATOM 3616 N N . TRP A 1 481 ? -0.844 0.492 -26.913 1.00 95.06 481 TRP A N 1
ATOM 3617 C CA . TRP A 1 481 ? -0.087 1.394 -26.048 1.00 95.06 481 TRP A CA 1
ATOM 3618 C C . TRP A 1 481 ? -0.859 2.675 -25.738 1.00 95.06 481 TRP A C 1
ATOM 3620 O O . TRP A 1 481 ? -1.637 3.171 -26.559 1.00 95.06 481 TRP A O 1
ATOM 3630 N N . ASN A 1 482 ? -0.609 3.217 -24.550 1.00 92.88 482 ASN A N 1
ATOM 3631 C CA . ASN A 1 482 ? -1.144 4.486 -24.084 1.00 92.88 482 ASN A CA 1
ATOM 3632 C C . ASN A 1 482 ? -0.040 5.336 -23.448 1.00 92.88 482 ASN A C 1
ATOM 3634 O O . ASN A 1 482 ? 0.810 4.832 -22.716 1.00 92.88 482 ASN A O 1
ATOM 3638 N N . THR A 1 483 ? -0.069 6.637 -23.711 1.00 90.88 483 THR A N 1
ATOM 3639 C CA . THR A 1 483 ? 0.821 7.614 -23.084 1.00 90.88 483 THR A CA 1
ATOM 3640 C C . THR A 1 483 ? 0.259 8.021 -21.735 1.00 90.88 483 THR A C 1
ATOM 3642 O O . THR A 1 483 ? -0.749 8.726 -21.654 1.00 90.88 483 THR A O 1
ATOM 3645 N N . THR A 1 484 ? 0.933 7.608 -20.671 1.00 86.38 484 THR A N 1
ATOM 3646 C CA . THR A 1 484 ? 0.531 7.876 -19.291 1.00 86.38 484 THR A CA 1
ATOM 3647 C C . THR A 1 484 ? 1.508 8.835 -18.611 1.00 86.38 484 THR A C 1
ATOM 3649 O O . THR A 1 484 ? 2.577 9.174 -19.133 1.00 86.38 484 THR A O 1
ATOM 3652 N N . ASN A 1 485 ? 1.117 9.345 -17.443 1.00 82.25 485 ASN A N 1
ATOM 3653 C CA . ASN A 1 485 ? 2.072 10.020 -16.572 1.00 82.25 485 ASN A CA 1
ATOM 3654 C C . ASN A 1 485 ? 3.076 8.991 -16.027 1.00 82.25 485 ASN A C 1
ATOM 3656 O O . ASN A 1 485 ? 2.682 7.847 -15.792 1.00 82.25 485 ASN A O 1
ATOM 3660 N N . PRO A 1 486 ? 4.344 9.378 -15.803 1.00 75.06 486 PRO A N 1
ATOM 3661 C CA . PRO A 1 486 ? 5.251 8.571 -14.999 1.00 75.06 486 PRO A CA 1
ATOM 3662 C C . PRO A 1 486 ? 4.655 8.387 -13.601 1.00 75.06 486 PRO A C 1
ATOM 3664 O O . PRO A 1 486 ? 4.203 9.348 -12.983 1.00 75.06 486 PRO A O 1
ATOM 3667 N N . GLU A 1 487 ? 4.684 7.157 -13.106 1.00 74.88 487 GLU A N 1
ATOM 3668 C CA . GLU A 1 487 ? 4.378 6.821 -11.718 1.00 74.88 487 GLU A CA 1
ATOM 3669 C C . GLU A 1 487 ? 5.611 6.110 -11.159 1.00 74.88 487 GLU A C 1
ATOM 3671 O O . GLU A 1 487 ? 6.091 5.136 -11.743 1.00 74.88 487 GLU A O 1
ATOM 3676 N N . CYS A 1 488 ? 6.167 6.635 -10.071 1.00 79.44 488 CYS A N 1
ATOM 3677 C CA . CYS A 1 488 ? 7.345 6.091 -9.409 1.00 79.44 488 CYS A CA 1
ATOM 3678 C C . CYS A 1 488 ? 7.298 6.410 -7.912 1.00 79.44 488 CYS A C 1
ATOM 3680 O O . CYS A 1 488 ? 6.761 7.439 -7.501 1.00 79.44 488 CYS A O 1
ATOM 3682 N N . GLY A 1 489 ? 7.838 5.504 -7.102 1.00 80.56 489 GLY A N 1
ATOM 3683 C CA . GLY A 1 489 ? 7.530 5.445 -5.676 1.00 80.56 489 GLY A CA 1
ATOM 3684 C C . GLY A 1 489 ? 6.948 4.090 -5.283 1.00 80.56 489 GLY A C 1
ATOM 3685 O O . GLY A 1 489 ? 6.627 3.285 -6.158 1.00 80.56 489 GLY A O 1
ATOM 3686 N N . ASP A 1 490 ? 6.838 3.835 -3.981 1.00 81.88 490 ASP A N 1
ATOM 3687 C CA . ASP A 1 490 ? 6.229 2.619 -3.422 1.00 81.88 490 ASP A CA 1
ATOM 3688 C C . ASP A 1 490 ? 5.843 2.823 -1.942 1.00 81.88 490 ASP A C 1
ATOM 3690 O O . ASP A 1 490 ? 6.359 3.731 -1.286 1.00 81.88 490 ASP A O 1
ATOM 3694 N N . ILE A 1 491 ? 4.973 1.968 -1.397 1.00 84.75 491 ILE A N 1
ATOM 3695 C CA . ILE A 1 491 ? 4.683 1.903 0.044 1.00 84.75 491 ILE A CA 1
ATOM 3696 C C . ILE A 1 491 ? 5.318 0.628 0.600 1.00 84.75 491 ILE A C 1
ATOM 3698 O O . ILE A 1 491 ? 4.905 -0.486 0.287 1.00 84.75 491 ILE A O 1
ATOM 3702 N N . LEU A 1 492 ? 6.341 0.802 1.430 1.00 83.69 492 LEU A N 1
ATOM 3703 C CA . LEU A 1 492 ? 7.243 -0.253 1.871 1.00 83.69 492 LEU A CA 1
ATOM 3704 C C . LEU A 1 492 ? 7.007 -0.561 3.350 1.00 83.69 492 LEU A C 1
ATOM 3706 O O . LEU A 1 492 ? 7.468 0.156 4.238 1.00 83.69 492 LEU A O 1
ATOM 3710 N N . GLU A 1 493 ? 6.284 -1.648 3.610 1.00 82.50 493 GLU A N 1
ATOM 3711 C CA . GLU A 1 493 ? 5.991 -2.139 4.958 1.00 82.50 493 GLU A CA 1
ATOM 3712 C C . GLU A 1 493 ? 6.914 -3.306 5.332 1.00 82.50 493 GLU A C 1
ATOM 3714 O O . GLU A 1 493 ? 6.953 -4.331 4.650 1.00 82.50 493 GLU A O 1
ATOM 3719 N N . GLY A 1 494 ? 7.632 -3.190 6.452 1.00 69.62 494 GLY A N 1
ATOM 3720 C CA . GLY A 1 494 ? 8.409 -4.302 7.009 1.00 69.62 494 GLY A CA 1
ATOM 3721 C C . GLY A 1 494 ? 9.734 -3.887 7.637 1.00 69.62 494 GLY A C 1
ATOM 3722 O O . GLY A 1 494 ? 10.178 -2.754 7.514 1.00 69.62 494 GLY A O 1
ATOM 3723 N N . ASN A 1 495 ? 10.393 -4.823 8.323 1.00 68.19 495 ASN A N 1
ATOM 3724 C CA . ASN A 1 495 ? 11.588 -4.523 9.122 1.00 68.19 495 ASN A CA 1
ATOM 3725 C C . ASN A 1 495 ? 12.876 -4.308 8.303 1.00 68.19 495 ASN A C 1
ATOM 3727 O O . ASN A 1 495 ? 13.910 -3.984 8.884 1.00 68.19 495 ASN A O 1
ATOM 3731 N N . TYR A 1 496 ? 12.849 -4.535 6.993 1.00 74.50 496 TYR A N 1
ATOM 3732 C CA . TYR A 1 496 ? 13.954 -4.269 6.079 1.00 74.50 496 TYR A CA 1
ATOM 3733 C C . TYR A 1 496 ? 13.426 -4.165 4.650 1.00 74.50 496 TYR A C 1
ATOM 3735 O O . TYR A 1 496 ? 12.382 -4.735 4.331 1.00 74.50 496 TYR A O 1
ATOM 3743 N N . GLY A 1 497 ? 14.178 -3.500 3.780 1.00 72.38 497 GLY A N 1
ATOM 3744 C CA . GLY A 1 497 ? 13.875 -3.452 2.356 1.00 72.38 497 GLY A CA 1
ATOM 3745 C C . GLY A 1 497 ? 14.963 -2.752 1.553 1.00 72.38 497 GLY A C 1
ATOM 3746 O O . GLY A 1 497 ? 15.990 -2.327 2.084 1.00 72.38 497 GLY A O 1
ATOM 3747 N N . THR A 1 498 ? 14.763 -2.683 0.242 1.00 81.50 498 THR A N 1
ATOM 3748 C CA . THR A 1 498 ? 15.715 -2.119 -0.721 1.00 81.50 498 THR A CA 1
ATOM 3749 C C . THR A 1 498 ? 14.971 -1.198 -1.669 1.00 81.50 498 THR A C 1
ATOM 3751 O O . THR A 1 498 ? 13.913 -1.561 -2.175 1.00 81.50 498 THR A O 1
ATOM 3754 N N . ILE A 1 499 ? 15.536 -0.021 -1.913 1.00 84.44 499 ILE A N 1
ATOM 3755 C CA . ILE A 1 499 ? 15.001 0.984 -2.823 1.00 84.44 499 ILE A CA 1
ATOM 3756 C C . ILE A 1 499 ? 16.076 1.254 -3.864 1.00 84.44 499 ILE A C 1
ATOM 3758 O O . ILE A 1 499 ? 17.186 1.675 -3.535 1.00 84.44 499 ILE A O 1
ATOM 3762 N N . GLN A 1 500 ? 15.741 0.987 -5.123 1.00 83.62 500 GLN A N 1
ATOM 3763 C CA . GLN A 1 500 ? 16.602 1.267 -6.260 1.00 83.62 500 GLN A CA 1
ATOM 3764 C C . GLN A 1 500 ? 15.822 2.040 -7.315 1.00 83.62 500 GLN A C 1
ATOM 3766 O O . GLN A 1 500 ? 14.746 1.614 -7.740 1.00 83.62 500 GLN A O 1
ATOM 3771 N N . TYR A 1 501 ? 16.400 3.142 -7.780 1.00 84.75 501 TYR A N 1
ATOM 3772 C CA . TYR A 1 501 ? 15.867 3.913 -8.890 1.00 84.75 501 TYR A CA 1
ATOM 3773 C C . TYR A 1 501 ? 17.008 4.373 -9.814 1.00 84.75 501 TYR A C 1
ATOM 3775 O O . TYR A 1 501 ? 17.930 5.021 -9.318 1.00 84.75 501 TYR A O 1
ATOM 3783 N N . PRO A 1 502 ? 16.964 4.075 -11.130 1.00 78.62 502 PRO A N 1
ATOM 3784 C CA . PRO A 1 502 ? 15.926 3.309 -11.835 1.00 78.62 502 PRO A CA 1
ATOM 3785 C C . PRO A 1 502 ? 15.882 1.806 -11.476 1.00 78.62 502 PRO A C 1
ATOM 3787 O O . PRO A 1 502 ? 16.933 1.198 -11.244 1.00 78.62 502 PRO A O 1
ATOM 3790 N N . PRO A 1 503 ? 14.698 1.155 -11.502 1.00 67.75 503 PRO A N 1
ATOM 3791 C CA . PRO A 1 503 ? 14.559 -0.258 -11.121 1.00 67.75 503 PRO A CA 1
ATOM 3792 C C . PRO A 1 503 ? 15.398 -1.222 -11.971 1.00 67.75 503 PRO A C 1
ATOM 3794 O O . PRO A 1 503 ? 15.940 -2.197 -11.459 1.00 67.75 503 PRO A O 1
ATOM 3797 N N . ASN A 1 504 ? 15.548 -0.925 -13.265 1.00 64.62 504 ASN A N 1
ATOM 3798 C CA . ASN A 1 504 ? 16.298 -1.751 -14.217 1.00 64.62 504 ASN A CA 1
ATOM 3799 C C . ASN A 1 504 ? 17.781 -1.334 -14.346 1.00 64.62 504 ASN A C 1
ATOM 3801 O O . ASN A 1 504 ? 18.499 -1.874 -15.189 1.00 64.62 504 ASN A O 1
ATOM 3805 N N . GLY A 1 505 ? 18.234 -0.366 -13.537 1.00 65.38 505 GLY A N 1
ATOM 3806 C CA . GLY A 1 505 ? 19.506 0.336 -13.722 1.00 65.38 505 GLY A CA 1
ATOM 3807 C C . GLY A 1 505 ? 19.501 1.280 -14.934 1.00 65.38 505 GLY A C 1
ATOM 3808 O O . GLY A 1 505 ? 18.510 1.384 -15.657 1.00 65.38 505 GLY A O 1
ATOM 3809 N N . GLY A 1 506 ? 20.623 1.969 -15.155 1.00 68.69 506 GLY A N 1
ATOM 3810 C CA . GLY A 1 506 ? 20.749 3.025 -16.166 1.00 68.69 506 GLY A CA 1
ATOM 3811 C C . GLY A 1 506 ? 20.598 4.428 -15.572 1.00 68.69 506 GLY A C 1
ATOM 3812 O O . GLY A 1 506 ? 20.581 4.590 -14.356 1.00 68.69 506 GLY A O 1
ATOM 3813 N N . LEU A 1 507 ? 20.536 5.444 -16.436 1.00 80.06 507 LEU A N 1
ATOM 3814 C CA . LEU A 1 507 ? 20.414 6.846 -16.018 1.00 80.06 507 LEU A CA 1
ATOM 3815 C C . LEU A 1 507 ? 18.969 7.163 -15.617 1.00 80.06 507 LEU A C 1
ATOM 3817 O O . LEU A 1 507 ? 18.055 6.746 -16.331 1.00 80.06 507 LEU A O 1
ATOM 3821 N N . TYR A 1 508 ? 18.719 7.905 -14.537 1.00 84.81 508 TYR A N 1
ATOM 3822 C CA . TYR A 1 508 ? 17.333 8.284 -14.222 1.00 84.81 508 TYR A CA 1
ATOM 3823 C C . TYR A 1 508 ? 16.710 9.164 -15.318 1.00 84.81 508 TYR A C 1
ATOM 3825 O O . TYR A 1 508 ? 17.415 9.948 -15.947 1.00 84.81 508 TYR A O 1
ATOM 3833 N N . PRO A 1 509 ? 15.399 9.045 -15.600 1.00 80.19 509 PRO A N 1
ATOM 3834 C CA . PRO A 1 509 ? 14.760 9.923 -16.569 1.00 80.19 509 PRO A CA 1
ATOM 3835 C C . PRO A 1 509 ? 14.642 11.364 -16.029 1.00 80.19 509 PRO A C 1
ATOM 3837 O O . PRO A 1 509 ? 14.457 11.543 -14.822 1.00 80.19 509 PRO A O 1
ATOM 3840 N N . PRO A 1 510 ? 14.657 12.384 -16.903 1.00 81.81 510 PRO A N 1
ATOM 3841 C CA . PRO A 1 510 ? 14.403 13.772 -16.522 1.00 81.81 510 PRO A CA 1
ATOM 3842 C C . PRO A 1 510 ? 12.912 14.035 -16.237 1.00 81.81 510 PRO A C 1
ATOM 3844 O O . PRO A 1 510 ? 12.033 13.387 -16.818 1.00 81.81 510 PRO A O 1
ATOM 3847 N N . ASN A 1 511 ? 12.622 15.060 -15.434 1.00 81.06 511 ASN A N 1
ATOM 3848 C CA . ASN A 1 511 ? 11.297 15.468 -14.955 1.00 81.06 511 ASN A CA 1
ATOM 3849 C C . ASN A 1 511 ? 10.589 14.295 -14.264 1.00 81.06 511 ASN A C 1
ATOM 3851 O O . ASN A 1 511 ? 9.580 13.763 -14.758 1.00 81.06 511 ASN A O 1
ATOM 3855 N N . ARG A 1 512 ? 11.171 13.827 -13.159 1.00 85.19 512 ARG A N 1
ATOM 3856 C CA . ARG A 1 512 ? 10.623 12.752 -12.328 1.00 85.19 512 ARG A CA 1
ATOM 3857 C C . ARG A 1 512 ? 10.456 13.240 -10.899 1.00 85.19 512 ARG A C 1
ATOM 3859 O O . ARG A 1 512 ? 11.375 13.803 -10.330 1.00 85.19 512 ARG A O 1
ATOM 3866 N N . ASP A 1 513 ? 9.285 12.959 -10.343 1.00 87.88 513 ASP A N 1
ATOM 3867 C CA . ASP A 1 513 ? 8.936 13.168 -8.943 1.00 87.88 513 ASP A CA 1
ATOM 3868 C C . ASP A 1 513 ? 8.456 11.828 -8.397 1.00 87.88 513 ASP A C 1
ATOM 3870 O O . ASP A 1 513 ? 7.379 11.352 -8.765 1.00 87.88 513 ASP A O 1
ATOM 3874 N N . CYS A 1 514 ? 9.291 11.186 -7.583 1.00 88.94 514 CYS A N 1
ATOM 3875 C CA . CYS A 1 514 ? 9.049 9.844 -7.067 1.00 88.94 514 CYS A CA 1
ATOM 3876 C C . CYS A 1 514 ? 9.004 9.858 -5.538 1.00 88.94 514 CYS A C 1
ATOM 3878 O O . CYS A 1 514 ? 9.890 10.435 -4.907 1.00 88.94 514 CYS A O 1
ATOM 3880 N N . TYR A 1 515 ? 8.010 9.189 -4.948 1.00 90.00 515 TYR A N 1
ATOM 3881 C CA . TYR A 1 515 ? 7.778 9.201 -3.499 1.00 90.00 515 TYR A CA 1
ATOM 3882 C C . TYR A 1 515 ? 7.712 7.787 -2.920 1.00 90.00 515 TYR A C 1
ATOM 3884 O O . TYR A 1 515 ? 6.808 7.025 -3.257 1.00 90.00 515 TYR A O 1
ATOM 3892 N N . TRP A 1 516 ? 8.622 7.438 -2.012 1.00 91.31 516 TRP A N 1
ATOM 3893 C CA . TRP A 1 516 ? 8.545 6.188 -1.249 1.00 91.31 516 TRP A CA 1
ATOM 3894 C C . TRP A 1 516 ? 8.120 6.465 0.187 1.00 91.31 516 TRP A C 1
ATOM 3896 O O . TRP A 1 516 ? 8.711 7.314 0.845 1.00 91.31 516 TRP A O 1
ATOM 3906 N N . LEU A 1 517 ? 7.126 5.731 0.680 1.00 88.56 517 LEU A N 1
ATOM 3907 C CA . LEU A 1 517 ? 6.700 5.760 2.078 1.00 88.56 517 LEU A CA 1
ATOM 3908 C C . LEU A 1 517 ? 7.190 4.482 2.758 1.00 88.56 517 LEU A C 1
ATOM 3910 O O . LEU A 1 517 ? 6.741 3.394 2.409 1.00 88.56 517 LEU A O 1
ATOM 3914 N N . VAL A 1 518 ? 8.108 4.601 3.713 1.00 88.81 518 VAL A N 1
ATOM 3915 C CA . VAL A 1 518 ? 8.684 3.464 4.439 1.00 88.81 518 VAL A CA 1
ATOM 3916 C C . VAL A 1 518 ? 8.100 3.407 5.845 1.00 88.81 518 VAL A C 1
ATOM 3918 O O . VAL A 1 518 ? 8.292 4.339 6.623 1.00 88.81 518 VAL A O 1
ATOM 3921 N N . ASN A 1 519 ? 7.433 2.299 6.175 1.00 86.19 519 ASN A N 1
ATOM 3922 C CA . ASN A 1 519 ? 6.737 2.087 7.444 1.00 86.19 519 ASN A CA 1
ATOM 3923 C C . ASN A 1 519 ? 7.358 0.908 8.216 1.00 86.19 519 ASN A C 1
ATOM 3925 O O . ASN A 1 519 ? 7.380 -0.232 7.732 1.00 86.19 519 ASN A O 1
ATOM 3929 N N . VAL A 1 520 ? 7.805 1.157 9.450 1.00 82.38 520 VAL A N 1
ATOM 3930 C CA . VAL A 1 520 ? 8.202 0.114 10.417 1.00 82.38 520 VAL A CA 1
ATOM 3931 C C . VAL A 1 520 ? 7.255 0.107 11.623 1.00 82.38 520 VAL A C 1
ATOM 3933 O O . VAL A 1 520 ? 6.290 0.864 11.688 1.00 82.38 520 VAL A O 1
ATOM 3936 N N . LYS A 1 521 ? 7.481 -0.779 12.600 1.00 78.06 521 LYS A N 1
ATOM 3937 C CA . LYS A 1 521 ? 6.674 -0.784 13.832 1.00 78.06 521 LYS A CA 1
ATOM 3938 C C . LYS A 1 521 ? 6.943 0.482 14.651 1.00 78.06 521 LYS A C 1
ATOM 3940 O O . LYS A 1 521 ? 8.094 0.867 14.800 1.00 78.06 521 LYS A O 1
ATOM 3945 N N . LEU A 1 522 ? 5.910 1.025 15.298 1.00 71.94 522 LEU A N 1
ATOM 3946 C CA . LEU A 1 522 ? 5.958 2.242 16.138 1.00 71.94 522 LEU A CA 1
ATOM 3947 C C . LEU A 1 522 ? 7.006 2.242 17.275 1.00 71.94 522 LEU A C 1
ATOM 3949 O O . LEU A 1 522 ? 7.325 3.291 17.817 1.00 71.94 522 LEU A O 1
ATOM 3953 N N . SER A 1 523 ? 7.541 1.079 17.664 1.00 69.31 523 SER A N 1
ATOM 3954 C CA . SER A 1 523 ? 8.626 0.946 18.655 1.00 69.31 523 SER A CA 1
ATOM 3955 C C . SER A 1 523 ? 10.027 0.853 18.019 1.00 69.31 523 SER A C 1
ATOM 3957 O O . SER A 1 523 ? 10.980 0.393 18.656 1.00 69.31 523 SER A O 1
ATOM 3959 N N . GLN A 1 524 ? 10.145 1.157 16.728 1.00 78.06 524 GLN A N 1
ATOM 3960 C CA . GLN A 1 524 ? 11.352 1.030 15.916 1.00 78.06 524 GLN A CA 1
ATOM 3961 C C . GLN A 1 524 ? 11.560 2.308 15.101 1.00 78.06 524 GLN A C 1
ATOM 3963 O O . GLN A 1 524 ? 10.614 3.035 14.810 1.00 78.06 524 GLN A O 1
ATOM 3968 N N . ARG A 1 525 ? 12.811 2.559 14.719 1.00 78.94 525 ARG A N 1
ATOM 3969 C CA . ARG A 1 525 ? 13.202 3.637 13.802 1.00 78.94 525 ARG A CA 1
ATOM 3970 C C . ARG A 1 525 ? 13.808 3.034 12.545 1.00 78.94 525 ARG A C 1
ATOM 3972 O O . ARG A 1 525 ? 14.168 1.857 12.528 1.00 78.94 525 ARG A O 1
ATOM 3979 N N . ILE A 1 526 ? 13.940 3.834 11.500 1.00 82.81 526 ILE A N 1
ATOM 3980 C CA . ILE A 1 526 ? 14.412 3.399 10.189 1.00 82.81 526 ILE A CA 1
ATOM 3981 C C . ILE A 1 526 ? 15.853 3.866 10.013 1.00 82.81 526 ILE A C 1
ATOM 3983 O O . ILE A 1 526 ? 16.125 5.064 10.017 1.00 82.81 526 ILE A O 1
ATOM 3987 N N . GLN A 1 527 ? 16.784 2.925 9.857 1.00 83.38 527 GLN A N 1
ATOM 3988 C CA . GLN A 1 527 ? 18.159 3.220 9.467 1.00 83.38 527 GLN A CA 1
ATOM 3989 C C . GLN A 1 527 ? 18.362 2.891 7.988 1.00 83.38 527 GLN A C 1
ATOM 3991 O O . GLN A 1 527 ? 18.246 1.735 7.579 1.00 83.38 527 GLN A O 1
ATOM 3996 N N . PHE A 1 528 ? 18.678 3.914 7.200 1.00 82.12 528 PHE A N 1
ATOM 3997 C CA . PHE A 1 528 ? 19.019 3.827 5.787 1.00 82.12 528 PHE A CA 1
ATOM 3998 C C . PHE A 1 528 ? 20.528 3.673 5.602 1.00 82.12 528 PHE A C 1
ATOM 4000 O O . PHE A 1 528 ? 21.318 4.440 6.155 1.00 82.12 528 PHE A O 1
ATOM 4007 N N . HIS A 1 529 ? 20.924 2.713 4.774 1.00 76.81 529 HIS A N 1
ATOM 4008 C CA . HIS A 1 529 ? 22.292 2.476 4.337 1.00 76.81 529 HIS A CA 1
ATOM 4009 C C . HIS A 1 529 ? 22.383 2.707 2.829 1.00 76.81 529 HIS A C 1
ATOM 4011 O O . HIS A 1 529 ? 21.672 2.087 2.039 1.00 76.81 529 HIS A O 1
ATOM 4017 N N . PHE A 1 530 ? 23.282 3.594 2.420 1.00 80.44 530 PHE A N 1
ATOM 4018 C CA . PHE A 1 530 ? 23.434 3.990 1.026 1.00 80.44 530 PHE A CA 1
ATOM 4019 C C . PHE A 1 530 ? 24.488 3.118 0.338 1.00 80.44 530 PHE A C 1
ATOM 4021 O O . PHE A 1 530 ? 25.686 3.256 0.597 1.00 80.44 530 PHE A O 1
ATOM 4028 N N . SER A 1 531 ? 24.062 2.218 -0.550 1.00 76.56 531 SER A N 1
ATOM 4029 C CA . SER A 1 531 ? 24.978 1.387 -1.344 1.00 76.56 531 SER A CA 1
ATOM 4030 C C . SER A 1 531 ? 25.590 2.190 -2.492 1.00 76.56 531 SER A C 1
ATOM 4032 O O . SER A 1 531 ? 26.797 2.136 -2.711 1.00 76.56 531 SER A O 1
ATOM 4034 N N . SER A 1 532 ? 24.775 2.990 -3.182 1.00 79.50 532 SER A N 1
ATOM 4035 C CA . SER A 1 532 ? 25.227 3.965 -4.175 1.00 79.50 532 SER A CA 1
ATOM 4036 C C . SER A 1 532 ? 24.262 5.141 -4.264 1.00 79.50 532 SER A C 1
ATOM 4038 O O . SER A 1 532 ? 23.055 4.934 -4.356 1.00 79.50 532 SER A O 1
ATOM 4040 N N . VAL A 1 533 ? 24.796 6.361 -4.314 1.00 83.88 533 VAL A N 1
ATOM 4041 C CA . VAL A 1 533 ? 24.063 7.575 -4.701 1.00 83.88 533 VAL A CA 1
ATOM 4042 C C . VAL A 1 533 ? 24.879 8.258 -5.797 1.00 83.88 533 VAL A C 1
ATOM 4044 O O . VAL A 1 533 ? 26.068 8.534 -5.615 1.00 83.88 533 VAL A O 1
ATOM 4047 N N . LYS A 1 534 ? 24.257 8.421 -6.964 1.00 84.81 534 LYS A N 1
ATOM 4048 C CA . LYS A 1 534 ? 24.811 8.920 -8.225 1.00 84.81 534 LYS A CA 1
ATOM 4049 C C . LYS A 1 534 ? 23.794 9.862 -8.852 1.00 84.81 534 LYS A C 1
ATOM 4051 O O . LYS A 1 534 ? 22.994 9.472 -9.696 1.00 84.81 534 LYS A O 1
ATOM 4056 N N . LEU A 1 535 ? 23.807 11.087 -8.337 1.00 86.88 535 LEU A N 1
ATOM 4057 C CA . LEU A 1 535 ? 22.968 12.204 -8.755 1.00 86.88 535 LEU A CA 1
ATOM 4058 C C . LEU A 1 535 ? 23.842 13.315 -9.331 1.00 86.88 535 LEU A C 1
ATOM 4060 O O . LEU A 1 535 ? 25.016 13.442 -8.947 1.00 86.88 535 LEU A O 1
ATOM 4064 N N . GLU A 1 536 ? 23.254 14.149 -10.190 1.00 85.19 536 GLU A N 1
ATOM 4065 C CA . GLU A 1 536 ? 23.885 15.393 -10.615 1.00 85.19 536 GLU A CA 1
ATOM 4066 C C . GLU A 1 536 ? 24.323 16.224 -9.400 1.00 85.19 536 GLU A C 1
ATOM 4068 O O . GLU A 1 536 ? 23.614 16.371 -8.407 1.00 85.19 536 GLU A O 1
ATOM 4073 N N . ASN A 1 537 ? 25.545 16.751 -9.471 1.00 82.75 537 ASN A N 1
ATOM 4074 C CA . ASN A 1 537 ? 26.155 17.491 -8.381 1.00 82.75 537 ASN A CA 1
ATOM 4075 C C . ASN A 1 537 ? 25.819 18.986 -8.464 1.00 82.75 537 ASN A C 1
ATOM 4077 O O . ASN A 1 537 ? 26.526 19.737 -9.148 1.00 82.75 537 ASN A O 1
ATOM 4081 N N . HIS A 1 538 ? 24.830 19.434 -7.687 1.00 79.75 538 HIS A N 1
ATOM 4082 C CA . HIS A 1 538 ? 24.498 20.855 -7.555 1.00 79.75 538 HIS A CA 1
ATOM 4083 C C . HIS A 1 538 ? 24.834 21.427 -6.168 1.00 79.75 538 HIS A C 1
ATOM 4085 O O . HIS A 1 538 ? 24.938 20.715 -5.176 1.00 79.75 538 HIS A O 1
ATOM 4091 N N . LYS A 1 539 ? 25.054 22.746 -6.075 1.00 73.62 539 LYS A N 1
ATOM 4092 C CA . LYS A 1 539 ? 25.466 23.398 -4.809 1.00 73.62 539 LYS A CA 1
ATOM 4093 C C . LYS A 1 539 ? 24.334 23.639 -3.811 1.00 73.62 539 LYS A C 1
ATOM 4095 O O . LYS A 1 539 ? 24.616 23.965 -2.662 1.00 73.62 539 LYS A O 1
ATOM 4100 N N . THR A 1 540 ? 23.097 23.574 -4.279 1.00 77.88 540 THR A N 1
ATOM 4101 C CA . THR A 1 540 ? 21.901 24.047 -3.569 1.00 77.88 540 THR A CA 1
ATOM 4102 C C . THR A 1 540 ? 20.796 22.998 -3.485 1.00 77.88 540 THR A C 1
ATOM 4104 O O . THR A 1 540 ? 19.819 23.231 -2.792 1.00 77.88 540 THR A O 1
ATOM 4107 N N . CYS A 1 541 ? 20.959 21.855 -4.159 1.00 82.69 541 CYS A N 1
ATOM 4108 C CA . CYS A 1 541 ? 19.951 20.799 -4.285 1.00 82.69 541 CYS A CA 1
ATOM 4109 C C . CYS A 1 541 ? 18.605 21.234 -4.903 1.00 82.69 541 CYS A C 1
ATOM 4111 O O . CYS A 1 541 ? 17.627 20.525 -4.752 1.00 82.69 541 CYS A O 1
ATOM 4113 N N . ASP A 1 542 ? 18.552 22.343 -5.656 1.00 82.31 542 ASP A N 1
ATOM 4114 C CA . ASP A 1 542 ? 17.307 22.817 -6.304 1.00 82.31 542 ASP A CA 1
ATOM 4115 C C . ASP A 1 542 ? 16.946 22.090 -7.624 1.00 82.31 542 ASP A C 1
ATOM 4117 O O . ASP A 1 542 ? 15.954 22.442 -8.259 1.00 82.31 542 ASP A O 1
ATOM 4121 N N . PHE A 1 543 ? 17.792 21.161 -8.085 1.00 84.25 543 PHE A N 1
ATOM 4122 C CA . PHE A 1 543 ? 17.677 20.472 -9.379 1.00 84.25 543 PHE A CA 1
ATOM 4123 C C . PHE A 1 543 ? 17.456 18.979 -9.117 1.00 84.25 543 PHE A C 1
ATOM 4125 O O . PHE A 1 543 ? 16.407 18.610 -8.606 1.00 84.25 543 PHE A O 1
ATOM 4132 N N . ASP A 1 544 ? 18.446 18.122 -9.358 1.00 89.75 544 ASP A N 1
ATOM 4133 C CA . ASP A 1 544 ? 18.335 16.709 -8.996 1.00 89.75 544 ASP A CA 1
ATOM 4134 C C . ASP A 1 544 ? 18.630 16.503 -7.506 1.00 89.75 544 ASP A C 1
ATOM 4136 O O . ASP A 1 544 ? 19.724 16.828 -7.028 1.00 89.75 544 ASP A O 1
ATOM 4140 N N . PHE A 1 545 ? 17.672 15.945 -6.763 1.00 91.75 545 PHE A N 1
ATOM 4141 C CA . PHE A 1 545 ? 17.823 15.701 -5.328 1.00 91.75 545 PHE A CA 1
ATOM 4142 C C . PHE A 1 545 ? 17.094 14.449 -4.834 1.00 91.75 545 PHE A C 1
ATOM 4144 O O . PHE A 1 545 ? 16.128 13.972 -5.428 1.00 91.75 545 PHE A O 1
ATOM 4151 N N . LEU A 1 546 ? 17.577 13.922 -3.709 1.00 93.00 546 LEU A N 1
ATOM 4152 C CA . LEU A 1 546 ? 16.969 12.847 -2.937 1.00 93.00 546 LEU A CA 1
ATOM 4153 C C . LEU A 1 546 ? 16.821 13.303 -1.481 1.00 93.00 546 LEU A C 1
ATOM 4155 O O . LEU A 1 546 ? 17.804 13.352 -0.735 1.00 93.00 546 LEU A O 1
ATOM 4159 N N . ASP A 1 547 ? 15.591 13.619 -1.097 1.00 92.12 547 ASP A N 1
ATOM 4160 C CA . ASP A 1 547 ? 15.211 14.101 0.226 1.00 92.12 547 ASP A CA 1
ATOM 4161 C C . ASP A 1 547 ? 14.623 12.986 1.094 1.00 92.12 547 ASP A C 1
ATOM 4163 O O . ASP A 1 547 ? 13.934 12.085 0.610 1.00 92.12 547 ASP A O 1
ATOM 4167 N N . PHE A 1 548 ? 14.849 13.093 2.403 1.00 91.38 548 PHE A N 1
ATOM 4168 C CA . PHE A 1 548 ? 14.294 12.220 3.433 1.00 91.38 548 PHE A CA 1
ATOM 4169 C C . PHE A 1 548 ? 13.509 13.055 4.438 1.00 91.38 548 PHE A C 1
ATOM 4171 O O . PHE A 1 548 ? 14.062 13.971 5.046 1.00 91.38 548 PHE A O 1
ATOM 4178 N N . TYR A 1 549 ? 12.248 12.702 4.651 1.00 86.44 549 TYR A N 1
ATOM 4179 C CA . TYR A 1 549 ? 11.304 13.409 5.507 1.00 86.44 549 TYR A CA 1
ATOM 4180 C C . TYR A 1 549 ? 10.768 12.493 6.613 1.00 86.44 549 TYR A C 1
ATOM 4182 O O . TYR A 1 549 ? 10.321 11.381 6.333 1.00 86.44 549 TYR A O 1
ATOM 4190 N N . ASP A 1 550 ? 10.785 12.957 7.862 1.00 78.56 550 ASP A N 1
ATOM 4191 C CA . ASP A 1 550 ? 10.286 12.210 9.023 1.00 78.56 550 ASP A CA 1
ATOM 4192 C C . ASP A 1 550 ? 8.779 12.451 9.244 1.00 78.56 550 ASP A C 1
ATOM 4194 O O . ASP A 1 550 ? 8.325 13.597 9.349 1.00 78.56 550 ASP A O 1
ATOM 4198 N N . GLY A 1 551 ? 8.008 11.367 9.350 1.00 66.12 551 GLY A N 1
ATOM 4199 C CA . GLY A 1 551 ? 6.577 11.387 9.659 1.00 66.12 551 GLY A CA 1
ATOM 4200 C C . GLY A 1 551 ? 5.683 12.121 8.645 1.00 66.12 551 GLY A C 1
ATOM 4201 O O . GLY A 1 551 ? 6.042 12.378 7.497 1.00 66.12 551 GLY A O 1
ATOM 4202 N N . SER A 1 552 ? 4.464 12.461 9.081 1.00 54.56 552 SER A N 1
ATOM 4203 C CA . SER A 1 552 ? 3.420 13.073 8.234 1.00 54.56 552 SER A CA 1
ATOM 4204 C C . SER A 1 552 ? 3.616 14.572 7.964 1.00 54.56 552 SER A C 1
ATOM 4206 O O . SER A 1 552 ? 2.937 15.140 7.109 1.00 54.56 552 SER A O 1
ATOM 4208 N N . LEU A 1 553 ? 4.512 15.225 8.711 1.00 56.50 553 LEU A N 1
ATOM 4209 C CA . LEU A 1 553 ? 4.694 16.683 8.735 1.00 56.50 553 LEU A CA 1
ATOM 4210 C C . LEU A 1 553 ? 5.809 17.194 7.810 1.00 56.50 553 LEU A C 1
ATOM 4212 O O . LEU A 1 553 ? 6.124 18.380 7.852 1.00 56.50 553 LEU A O 1
ATOM 4216 N N . TRP A 1 554 ? 6.387 16.329 6.967 1.00 65.88 554 TRP A N 1
ATOM 4217 C CA . TRP A 1 554 ? 7.441 16.691 6.009 1.00 65.88 554 TRP A CA 1
ATOM 4218 C C . TRP A 1 554 ? 8.653 17.373 6.676 1.00 65.88 554 TRP A C 1
ATOM 4220 O O . TRP A 1 554 ? 9.199 18.354 6.169 1.00 65.88 554 TRP A O 1
ATOM 4230 N N . HIS A 1 555 ? 9.102 16.853 7.825 1.00 75.81 555 HIS A N 1
ATOM 4231 C CA . HIS A 1 555 ? 10.314 17.343 8.485 1.00 75.81 555 HIS A CA 1
ATOM 4232 C C . HIS A 1 555 ? 11.567 16.804 7.776 1.00 75.81 555 HIS A C 1
ATOM 4234 O O . HIS A 1 555 ? 11.846 15.609 7.851 1.00 75.81 555 HIS A O 1
ATOM 4240 N N . LEU A 1 556 ? 12.312 17.667 7.080 1.00 81.50 556 LEU A N 1
ATOM 4241 C CA . LEU A 1 556 ? 13.487 17.282 6.288 1.00 81.50 556 LEU A CA 1
ATOM 4242 C C . LEU A 1 556 ? 14.660 16.831 7.179 1.00 81.50 556 LEU A C 1
ATOM 4244 O O . LEU A 1 556 ? 15.312 17.652 7.820 1.00 81.50 556 LEU A O 1
ATOM 4248 N N . LEU A 1 557 ? 14.968 15.532 7.151 1.00 82.50 557 LEU A N 1
ATOM 4249 C CA . LEU A 1 557 ? 16.109 14.910 7.832 1.00 82.50 557 LEU A CA 1
ATOM 4250 C C . LEU A 1 557 ? 17.425 15.112 7.074 1.00 82.50 557 LEU A C 1
ATOM 4252 O O . LEU A 1 557 ? 18.471 15.358 7.676 1.00 82.50 557 LEU A O 1
ATOM 4256 N N . ALA A 1 558 ? 17.389 14.943 5.752 1.00 84.62 558 ALA A N 1
ATOM 4257 C CA . ALA A 1 558 ? 18.553 15.043 4.881 1.00 84.62 558 ALA A CA 1
ATOM 4258 C C . ALA A 1 558 ? 18.126 15.304 3.433 1.00 84.62 558 ALA A C 1
ATOM 4260 O O . ALA A 1 558 ? 17.090 14.807 2.998 1.00 84.62 558 ALA A O 1
ATOM 4261 N N . SER A 1 559 ? 18.972 16.019 2.693 1.00 90.06 559 SER A N 1
ATOM 4262 C CA . SER A 1 559 ? 18.865 16.217 1.246 1.00 90.06 559 SER A CA 1
ATOM 4263 C C . SER A 1 559 ? 20.198 15.856 0.591 1.00 90.06 559 SER A C 1
ATOM 4265 O O . SER A 1 559 ? 21.262 16.258 1.079 1.00 90.06 559 SER A O 1
ATOM 4267 N N . TYR A 1 560 ? 20.157 15.084 -0.494 1.00 90.56 560 TYR A N 1
ATOM 4268 C CA . TYR A 1 560 ? 21.338 14.661 -1.245 1.00 90.56 560 TYR A CA 1
ATOM 4269 C C . TYR A 1 560 ? 21.215 15.053 -2.717 1.00 90.56 560 TYR A C 1
ATOM 4271 O O . TYR A 1 560 ? 20.311 14.598 -3.403 1.00 90.56 560 TYR A O 1
ATOM 4279 N N . CYS A 1 561 ? 22.171 15.833 -3.220 1.00 87.94 561 CYS A N 1
ATOM 4280 C CA . CYS A 1 561 ? 22.261 16.251 -4.624 1.00 87.94 561 CYS A CA 1
ATOM 4281 C C . CYS A 1 561 ? 23.708 16.157 -5.136 1.00 87.94 561 CYS A C 1
ATOM 4283 O O . CYS A 1 561 ? 24.288 17.120 -5.641 1.00 87.94 561 CYS A O 1
ATOM 4285 N N . ASN A 1 562 ? 24.369 15.028 -4.862 1.00 80.75 562 ASN A N 1
ATOM 4286 C CA . ASN A 1 562 ? 25.720 14.759 -5.342 1.00 80.75 562 ASN A CA 1
ATOM 4287 C C . ASN A 1 562 ? 26.034 13.256 -5.382 1.00 80.75 562 ASN A C 1
ATOM 4289 O O . ASN A 1 562 ? 25.300 12.412 -4.877 1.00 80.75 562 ASN A O 1
ATOM 4293 N N . SER A 1 563 ? 27.186 12.945 -5.969 1.00 77.44 563 SER A N 1
ATOM 4294 C CA . SER A 1 563 ? 27.661 11.590 -6.258 1.00 77.44 563 SER A CA 1
ATOM 4295 C C . SER A 1 563 ? 28.486 10.949 -5.109 1.00 77.44 563 SER A C 1
ATOM 4297 O O . SER A 1 563 ? 29.256 10.009 -5.352 1.00 77.44 563 SER A O 1
ATOM 4299 N N . THR A 1 564 ? 28.410 11.484 -3.877 1.00 69.31 564 THR A N 1
ATOM 4300 C CA . THR A 1 564 ? 29.115 10.948 -2.689 1.00 69.31 564 THR A CA 1
ATOM 4301 C C . THR A 1 564 ? 28.307 9.841 -2.010 1.00 69.31 564 THR A C 1
ATOM 4303 O O . THR A 1 564 ? 27.095 9.777 -2.161 1.00 69.31 564 THR A O 1
ATOM 4306 N N . GLN A 1 565 ? 28.971 8.950 -1.266 1.00 71.31 565 GLN A N 1
ATOM 4307 C CA . GLN A 1 565 ? 28.300 7.898 -0.496 1.00 71.31 565 GLN A CA 1
ATOM 4308 C C . GLN A 1 565 ? 28.021 8.410 0.931 1.00 71.31 565 GLN A C 1
ATOM 4310 O O . GLN A 1 565 ? 28.984 8.593 1.683 1.00 71.31 565 GLN A O 1
ATOM 4315 N N . PRO A 1 566 ? 26.757 8.671 1.323 1.00 76.94 566 PRO A N 1
ATOM 4316 C CA . PRO A 1 566 ? 26.464 9.215 2.643 1.00 76.94 566 PRO A CA 1
ATOM 4317 C C . PRO A 1 566 ? 26.687 8.195 3.764 1.00 76.94 566 PRO A C 1
ATOM 4319 O O . PRO A 1 566 ? 26.575 6.982 3.569 1.00 76.94 566 PRO A O 1
ATOM 4322 N N . SER A 1 567 ? 26.948 8.694 4.974 1.00 73.62 567 SER A N 1
ATOM 4323 C CA . SER A 1 567 ? 26.862 7.885 6.194 1.00 73.62 567 SER A CA 1
ATOM 4324 C C . SER A 1 567 ? 25.424 7.398 6.429 1.00 73.62 567 SER A C 1
ATOM 4326 O O . SER A 1 567 ? 24.496 8.095 6.016 1.00 73.62 567 SER A O 1
ATOM 4328 N N . PRO A 1 568 ? 25.210 6.268 7.133 1.00 78.06 568 PRO A N 1
ATOM 4329 C CA . PRO A 1 568 ? 23.866 5.783 7.427 1.00 78.06 568 PRO A CA 1
ATOM 4330 C C . PRO A 1 568 ? 22.995 6.843 8.113 1.00 78.06 568 PRO A C 1
ATOM 4332 O O . PRO A 1 568 ? 23.400 7.431 9.118 1.00 78.06 568 PRO A O 1
ATOM 4335 N N . LEU A 1 569 ? 21.802 7.075 7.569 1.00 82.25 569 LEU A N 1
ATOM 4336 C CA . LEU A 1 569 ? 20.817 8.021 8.096 1.00 82.25 569 LEU A CA 1
ATOM 4337 C C . LEU A 1 569 ? 19.847 7.257 8.998 1.00 82.25 569 LEU A C 1
ATOM 4339 O O . LEU A 1 569 ? 19.373 6.198 8.609 1.00 82.25 569 LEU A O 1
ATOM 4343 N N . THR A 1 570 ? 19.547 7.764 10.193 1.00 82.25 570 THR A N 1
ATOM 4344 C CA . THR A 1 570 ? 18.567 7.141 11.102 1.00 82.25 570 THR A CA 1
ATOM 4345 C C . THR A 1 570 ? 17.438 8.124 11.368 1.00 82.25 570 THR A C 1
ATOM 4347 O O . THR A 1 570 ? 17.717 9.249 11.776 1.00 82.25 570 THR A O 1
ATOM 4350 N N . SER A 1 571 ? 16.192 7.712 11.132 1.00 83.81 571 SER A N 1
ATOM 4351 C CA . SER A 1 571 ? 14.997 8.515 11.416 1.00 83.81 571 SER A CA 1
ATOM 4352 C C . SER A 1 571 ? 14.774 8.707 12.916 1.00 83.81 571 SER A C 1
ATOM 4354 O O . SER A 1 571 ? 15.300 7.949 13.739 1.00 83.81 571 SER A O 1
ATOM 4356 N N . THR A 1 572 ? 13.962 9.697 13.284 1.00 75.06 572 THR A N 1
ATOM 4357 C CA . THR A 1 572 ? 13.428 9.832 14.645 1.00 75.06 572 THR A CA 1
ATOM 4358 C C . THR A 1 572 ? 12.103 9.085 14.801 1.00 75.06 572 THR A C 1
ATOM 4360 O O . THR A 1 572 ? 11.887 8.504 15.863 1.00 75.06 572 THR A O 1
ATOM 4363 N N . THR A 1 573 ? 11.273 9.014 13.752 1.00 75.75 573 THR A N 1
ATOM 4364 C CA . THR A 1 573 ? 9.970 8.323 13.774 1.00 75.75 573 THR A CA 1
ATOM 4365 C C . THR A 1 573 ? 10.018 6.907 13.188 1.00 75.75 573 THR A C 1
ATOM 4367 O O . THR A 1 573 ? 11.040 6.443 12.667 1.00 75.75 573 THR A O 1
ATOM 4370 N N . SER A 1 574 ? 8.876 6.220 13.251 1.00 80.19 574 SER A N 1
ATOM 4371 C CA . SER A 1 574 ? 8.632 4.916 12.623 1.00 80.19 574 SER A CA 1
ATOM 4372 C C . SER A 1 574 ? 8.252 4.976 11.130 1.00 80.19 574 SER A C 1
ATOM 4374 O O . SER A 1 574 ? 8.031 3.928 10.517 1.00 80.19 574 SER A O 1
ATOM 4376 N N . THR A 1 575 ? 8.158 6.176 10.543 1.00 85.62 575 THR A N 1
ATOM 4377 C CA . THR A 1 575 ? 7.634 6.413 9.187 1.00 85.62 575 THR A CA 1
ATOM 4378 C C . THR A 1 575 ? 8.475 7.453 8.448 1.00 85.62 575 THR A C 1
ATOM 4380 O O . THR A 1 575 ? 8.598 8.582 8.908 1.00 85.62 575 THR A O 1
ATOM 4383 N N . VAL A 1 576 ? 9.014 7.126 7.271 1.00 87.75 576 VAL A N 1
ATOM 4384 C CA . VAL A 1 576 ? 9.804 8.083 6.469 1.00 87.75 576 VAL A CA 1
ATOM 4385 C C . VAL A 1 576 ? 9.278 8.188 5.047 1.00 87.75 576 VAL A C 1
ATOM 4387 O O . VAL A 1 576 ? 9.069 7.176 4.379 1.00 87.75 576 VAL A O 1
ATOM 4390 N N . ILE A 1 577 ? 9.119 9.423 4.571 1.00 90.31 577 ILE A N 1
ATOM 4391 C CA . ILE A 1 577 ? 8.856 9.739 3.166 1.00 90.31 577 ILE A CA 1
ATOM 4392 C C . ILE A 1 577 ? 10.190 10.068 2.493 1.00 90.31 577 ILE A C 1
ATOM 4394 O O . ILE A 1 577 ? 10.945 10.910 2.969 1.00 90.31 577 ILE A O 1
ATOM 4398 N N . ILE A 1 578 ? 10.479 9.420 1.372 1.00 92.50 578 ILE A N 1
ATOM 4399 C CA . ILE A 1 578 ? 11.648 9.686 0.534 1.00 92.50 578 ILE A CA 1
ATOM 4400 C C . ILE A 1 578 ? 11.145 10.313 -0.760 1.00 92.50 578 ILE A C 1
ATOM 4402 O O . ILE A 1 578 ? 10.319 9.704 -1.439 1.00 92.50 578 ILE A O 1
ATOM 4406 N N . HIS A 1 579 ? 11.639 11.497 -1.112 1.00 92.31 579 HIS A N 1
ATOM 4407 C CA . HIS A 1 579 ? 11.286 12.194 -2.351 1.00 92.31 579 HIS A CA 1
ATOM 4408 C C . HIS A 1 579 ? 12.519 12.285 -3.246 1.00 92.31 579 HIS A C 1
ATOM 4410 O O . HIS A 1 579 ? 13.530 12.862 -2.861 1.00 92.31 579 HIS A O 1
ATOM 4416 N N . PHE A 1 580 ? 12.436 11.702 -4.438 1.00 92.81 580 PHE A N 1
ATOM 4417 C CA . PHE A 1 580 ? 13.401 11.932 -5.506 1.00 92.81 580 PHE A CA 1
ATOM 4418 C C . PHE A 1 580 ? 12.817 12.909 -6.526 1.00 92.81 580 PHE A C 1
ATOM 4420 O O . PHE A 1 580 ? 11.722 12.658 -7.038 1.00 92.81 580 PHE A O 1
ATOM 4427 N N . HIS A 1 581 ? 13.569 13.960 -6.845 1.00 90.81 581 HIS A N 1
ATOM 4428 C CA . HIS A 1 581 ? 13.271 14.908 -7.913 1.00 90.81 581 HIS A CA 1
ATOM 4429 C C . HIS A 1 581 ? 14.385 14.897 -8.968 1.00 90.81 581 HIS A C 1
ATOM 4431 O O . HIS A 1 581 ? 15.564 14.787 -8.620 1.00 90.81 581 HIS A O 1
ATOM 4437 N N . SER A 1 582 ? 14.016 15.041 -10.243 1.00 90.19 582 SER A N 1
ATOM 4438 C CA . SER A 1 582 ? 14.951 15.329 -11.336 1.00 90.19 582 SER A CA 1
ATOM 4439 C C . SER A 1 582 ? 14.433 16.404 -12.287 1.00 90.19 582 SER A C 1
ATOM 4441 O O . SER A 1 582 ? 13.241 16.437 -12.614 1.00 90.19 582 SER A O 1
ATOM 4443 N N . ASP A 1 583 ? 15.335 17.253 -12.776 1.00 87.19 583 ASP A N 1
ATOM 4444 C CA . ASP A 1 583 ? 15.017 18.380 -13.655 1.00 87.19 583 ASP A CA 1
ATOM 4445 C C . ASP A 1 583 ? 14.941 17.968 -15.151 1.00 87.19 583 ASP A C 1
ATOM 4447 O O . ASP A 1 583 ? 14.705 16.803 -15.484 1.00 87.19 583 ASP A O 1
ATOM 4451 N N . ASN A 1 584 ? 15.046 18.912 -16.097 1.00 82.94 584 ASN A N 1
ATOM 4452 C CA . ASN A 1 584 ? 14.992 18.626 -17.533 1.00 82.94 584 ASN A CA 1
ATOM 4453 C C . ASN A 1 584 ? 16.349 18.501 -18.259 1.00 82.94 584 ASN A C 1
ATOM 4455 O O . ASN A 1 584 ? 16.341 18.344 -19.486 1.00 82.94 584 ASN A O 1
ATOM 4459 N N . ILE A 1 585 ? 17.483 18.559 -17.558 1.00 77.25 585 ILE A N 1
ATOM 4460 C CA . ILE A 1 585 ? 18.839 18.620 -18.113 1.00 77.25 585 ILE A CA 1
ATOM 4461 C C . ILE A 1 585 ? 19.765 17.671 -17.345 1.00 77.25 585 ILE A C 1
ATOM 4463 O O . ILE A 1 585 ? 20.008 17.852 -16.168 1.00 77.25 585 ILE A O 1
ATOM 4467 N N . SER A 1 586 ? 20.424 16.760 -18.073 1.00 73.62 586 SER A N 1
ATOM 4468 C CA . SER A 1 586 ? 21.402 15.818 -17.500 1.00 73.62 586 SER A CA 1
ATOM 4469 C C . SER A 1 586 ? 20.780 14.800 -16.521 1.00 73.62 586 SER A C 1
ATOM 4471 O O . SER A 1 586 ? 19.588 14.828 -16.220 1.00 73.62 586 SER A O 1
ATOM 4473 N N . SER A 1 587 ? 21.527 13.724 -16.259 1.00 78.88 587 SER A N 1
ATOM 4474 C CA . SER A 1 587 ? 21.096 12.531 -15.517 1.00 78.88 587 SER A CA 1
ATOM 4475 C C . SER A 1 587 ? 22.311 11.653 -15.183 1.00 78.88 587 SER A C 1
ATOM 4477 O O . SER A 1 587 ? 23.233 11.540 -15.994 1.00 78.88 587 SER A O 1
ATOM 4479 N N . ASP A 1 588 ? 22.290 10.967 -14.040 1.00 84.56 588 ASP A N 1
ATOM 4480 C CA . ASP A 1 588 ? 23.327 10.021 -13.584 1.00 84.56 588 ASP A CA 1
ATOM 4481 C C . ASP A 1 588 ? 22.668 8.671 -13.182 1.00 84.56 588 ASP A C 1
ATOM 4483 O O . ASP A 1 588 ? 21.472 8.467 -13.394 1.00 84.56 588 ASP A O 1
ATOM 4487 N N . LEU A 1 589 ? 23.430 7.700 -12.674 1.00 83.00 589 LEU A N 1
ATOM 4488 C CA . LEU A 1 589 ? 23.001 6.309 -12.431 1.00 83.00 589 LEU A CA 1
ATOM 4489 C C . LEU A 1 589 ? 21.956 6.120 -11.308 1.00 83.00 589 LEU A C 1
ATOM 4491 O O . LEU A 1 589 ? 21.562 4.989 -11.021 1.00 83.00 589 LEU A O 1
ATOM 4495 N N . GLY A 1 590 ? 21.515 7.200 -10.662 1.00 85.75 590 GLY A N 1
ATOM 4496 C CA . GLY A 1 590 ? 20.473 7.186 -9.641 1.00 85.75 590 GLY A CA 1
ATOM 4497 C C . GLY A 1 590 ? 20.968 6.669 -8.298 1.00 85.75 590 GLY A C 1
ATOM 4498 O O . GLY A 1 590 ? 22.063 7.007 -7.848 1.00 85.75 590 GLY A O 1
ATOM 4499 N N . PHE A 1 591 ? 20.153 5.882 -7.605 1.00 85.44 591 PHE A N 1
ATOM 4500 C CA . PHE A 1 591 ? 20.488 5.418 -6.263 1.00 85.44 591 PHE A CA 1
ATOM 4501 C C . PHE A 1 591 ? 20.044 3.984 -5.989 1.00 85.44 591 PHE A C 1
ATOM 4503 O O . PHE A 1 591 ? 19.056 3.487 -6.526 1.00 85.44 591 PHE A O 1
ATOM 4510 N N . HIS A 1 592 ? 20.802 3.337 -5.107 1.00 84.19 592 HIS A N 1
ATOM 4511 C CA . HIS A 1 592 ? 20.485 2.060 -4.489 1.00 84.19 592 HIS A CA 1
ATOM 4512 C C . HIS A 1 592 ? 20.779 2.194 -2.997 1.00 84.19 592 HIS A C 1
ATOM 4514 O O . HIS A 1 592 ? 21.910 2.487 -2.592 1.00 84.19 592 HIS A O 1
ATOM 4520 N N . LEU A 1 593 ? 19.757 1.987 -2.180 1.00 85.81 593 LEU A N 1
ATOM 4521 C CA . LEU A 1 593 ? 19.847 2.057 -0.731 1.00 85.81 593 LEU A CA 1
ATOM 4522 C C . LEU A 1 593 ? 19.003 0.959 -0.094 1.00 85.81 593 LEU A C 1
ATOM 4524 O O . LEU A 1 593 ? 18.016 0.495 -0.664 1.00 85.81 593 LEU A O 1
ATOM 4528 N N . THR A 1 594 ? 19.390 0.549 1.103 1.00 78.31 594 THR A N 1
ATOM 4529 C CA . THR A 1 594 ? 18.633 -0.401 1.914 1.00 78.31 594 THR A CA 1
ATOM 4530 C C . THR A 1 594 ? 18.204 0.265 3.204 1.00 78.31 594 THR A C 1
ATOM 4532 O O . THR A 1 594 ? 18.884 1.155 3.711 1.00 78.31 594 THR A O 1
ATOM 4535 N N . TYR A 1 595 ? 17.065 -0.147 3.744 1.00 86.50 595 TYR A N 1
ATOM 4536 C CA . TYR A 1 595 ? 16.613 0.301 5.054 1.00 86.50 595 TYR A CA 1
ATOM 4537 C C . TYR A 1 595 ? 16.476 -0.889 5.997 1.00 86.50 595 TYR A C 1
ATOM 4539 O O . TYR A 1 595 ? 16.213 -2.015 5.565 1.00 86.50 595 TYR A O 1
ATOM 4547 N N . SER A 1 596 ? 16.655 -0.641 7.291 1.00 75.06 596 SER A N 1
ATOM 4548 C CA . SER A 1 596 ? 16.436 -1.622 8.349 1.00 75.06 596 SER A CA 1
ATOM 4549 C C . SER A 1 596 ? 15.766 -0.982 9.562 1.00 75.06 596 SER A C 1
ATOM 4551 O O . SER A 1 596 ? 16.005 0.181 9.887 1.00 75.06 596 SER A O 1
ATOM 4553 N N . ALA A 1 597 ? 14.905 -1.744 10.230 1.00 77.69 597 ALA A N 1
ATOM 4554 C CA . ALA A 1 597 ? 14.237 -1.322 11.448 1.00 77.69 597 ALA A CA 1
ATOM 4555 C C . ALA A 1 597 ? 15.177 -1.516 12.645 1.00 77.69 597 ALA A C 1
ATOM 4557 O O . ALA A 1 597 ? 15.337 -2.629 13.158 1.00 77.69 597 ALA A O 1
ATOM 4558 N N . VAL A 1 598 ? 15.783 -0.425 13.105 1.00 76.44 598 VAL A N 1
ATOM 4559 C CA . VAL A 1 598 ? 16.598 -0.402 14.323 1.00 76.44 598 VAL A CA 1
ATOM 4560 C C . VAL A 1 598 ? 15.707 -0.219 15.557 1.00 76.44 598 VAL A C 1
ATOM 4562 O O . VAL A 1 598 ? 14.613 0.346 15.448 1.00 76.44 598 VAL A O 1
ATOM 4565 N N . PRO A 1 599 ? 16.128 -0.680 16.748 1.00 69.88 599 PRO A N 1
ATOM 4566 C CA . PRO A 1 599 ? 15.399 -0.403 17.979 1.00 69.88 599 PRO A CA 1
ATOM 4567 C C . PRO A 1 599 ? 15.120 1.098 18.173 1.00 69.88 599 PRO A C 1
ATOM 4569 O O . PRO A 1 599 ? 15.968 1.964 17.903 1.00 69.88 599 PRO A O 1
ATOM 4572 N N . GLY A 1 600 ? 13.915 1.406 18.662 1.00 66.06 600 GLY A N 1
ATOM 4573 C CA . GLY A 1 600 ? 13.603 2.716 19.224 1.00 66.06 600 GLY A CA 1
ATOM 4574 C C . GLY A 1 600 ? 14.513 3.046 20.412 1.00 66.06 600 GLY A C 1
ATOM 4575 O O . GLY A 1 600 ? 15.363 2.252 20.818 1.00 66.06 600 GLY A O 1
ATOM 4576 N N . VAL A 1 601 ? 14.353 4.238 20.977 1.00 68.06 601 VAL A N 1
ATOM 4577 C CA . VAL A 1 601 ? 14.951 4.533 22.287 1.00 68.06 601 VAL A CA 1
ATOM 4578 C C . VAL A 1 601 ? 14.202 3.722 23.353 1.00 68.06 601 VAL A C 1
ATOM 4580 O O . VAL A 1 601 ? 12.983 3.584 23.264 1.00 68.06 601 VAL A O 1
ATOM 4583 N N . ASP A 1 602 ? 14.894 3.179 24.357 1.00 64.50 602 ASP A N 1
ATOM 4584 C CA . ASP A 1 602 ? 14.234 2.424 25.430 1.00 64.50 602 ASP A CA 1
ATOM 4585 C C . ASP A 1 602 ? 13.178 3.297 26.137 1.00 64.50 602 ASP A C 1
ATOM 4587 O O . ASP A 1 602 ? 13.471 4.381 26.643 1.00 64.50 602 ASP A O 1
ATOM 4591 N N . GLY A 1 603 ? 11.928 2.824 26.140 1.00 65.06 603 GLY A N 1
ATOM 4592 C CA . GLY A 1 603 ? 10.766 3.566 26.645 1.00 65.06 603 GLY A CA 1
ATOM 4593 C C . GLY A 1 603 ? 10.110 4.535 25.649 1.00 65.06 603 GLY A C 1
ATOM 4594 O O . GLY A 1 603 ? 9.135 5.178 26.015 1.00 65.06 603 GLY A O 1
ATOM 4595 N N . CYS A 1 604 ? 10.587 4.636 24.406 1.00 76.50 604 CYS A N 1
ATOM 4596 C CA . CYS A 1 604 ? 10.067 5.540 23.375 1.00 76.50 604 CYS A CA 1
ATOM 4597 C C . CYS A 1 604 ? 9.158 4.810 22.371 1.00 76.50 604 CYS A C 1
ATOM 4599 O O . CYS A 1 604 ? 9.625 3.987 21.583 1.00 76.50 604 CYS A O 1
ATOM 4601 N N . GLY A 1 605 ? 7.869 5.155 22.373 1.00 78.00 605 GLY A N 1
ATOM 4602 C CA . GLY A 1 605 ? 6.882 4.703 21.388 1.00 78.00 605 GLY A CA 1
ATOM 4603 C C . GLY A 1 605 ? 6.399 3.249 21.515 1.00 78.00 605 GLY A C 1
ATOM 4604 O O . GLY A 1 605 ? 6.744 2.521 22.449 1.00 78.00 605 GLY A O 1
ATOM 4605 N N . GLY A 1 606 ? 5.565 2.834 20.557 1.00 79.94 606 GLY A N 1
ATOM 4606 C CA . GLY A 1 606 ? 5.040 1.471 20.408 1.00 79.94 606 GLY A CA 1
ATOM 4607 C C . GLY A 1 606 ? 3.511 1.357 20.383 1.00 79.94 606 GLY A C 1
ATOM 4608 O O . GLY A 1 606 ? 2.779 2.288 20.711 1.00 79.94 606 GLY A O 1
ATOM 4609 N N . THR A 1 607 ? 3.005 0.182 19.995 1.00 82.06 607 THR A N 1
ATOM 4610 C CA . THR A 1 607 ? 1.562 -0.113 20.011 1.00 82.06 607 THR A CA 1
ATOM 4611 C C . THR A 1 607 ? 1.150 -0.709 21.355 1.00 82.06 607 THR A C 1
ATOM 4613 O O . THR A 1 607 ? 1.686 -1.727 21.792 1.00 82.06 607 THR A O 1
ATOM 4616 N N . LEU A 1 608 ? 0.175 -0.080 22.001 1.00 84.44 608 LEU A N 1
ATOM 4617 C CA . LEU A 1 608 ? -0.331 -0.393 23.329 1.00 84.44 608 LEU A CA 1
ATOM 4618 C C . LEU A 1 608 ? -1.743 -0.987 23.196 1.00 84.44 608 LEU A C 1
ATOM 4620 O O . LEU A 1 608 ? -2.708 -0.264 22.961 1.00 84.44 608 LEU A O 1
ATOM 4624 N N . THR A 1 609 ? -1.854 -2.315 23.304 1.00 82.31 609 THR A N 1
ATOM 4625 C CA . THR A 1 609 ? -3.099 -3.070 23.034 1.00 82.31 609 THR A CA 1
ATOM 4626 C C . THR A 1 609 ? -3.760 -3.692 24.266 1.00 82.31 609 THR A C 1
ATOM 4628 O O . THR A 1 609 ? -4.780 -4.370 24.148 1.00 82.31 609 THR A O 1
ATOM 4631 N N . ALA A 1 610 ? -3.188 -3.502 25.456 1.00 75.38 610 ALA A N 1
ATOM 4632 C CA . ALA A 1 610 ? -3.797 -3.975 26.695 1.00 75.38 610 ALA A CA 1
ATOM 4633 C C . ALA A 1 610 ? -5.020 -3.116 27.058 1.00 75.38 610 ALA A C 1
ATOM 4635 O O . ALA A 1 610 ? -5.084 -1.945 26.707 1.00 75.38 610 ALA A O 1
ATOM 4636 N N . GLU A 1 611 ? -5.974 -3.649 27.825 1.00 72.38 611 GLU A N 1
ATOM 4637 C CA . GLU A 1 611 ? -7.120 -2.845 28.293 1.00 72.38 611 GLU A CA 1
ATOM 4638 C C . GLU A 1 611 ? -6.723 -1.716 29.261 1.00 72.38 611 GLU A C 1
ATOM 4640 O O . GLU A 1 611 ? -7.500 -0.799 29.520 1.00 72.38 611 GLU A O 1
ATOM 4645 N N . LYS A 1 612 ? -5.532 -1.814 29.852 1.00 83.38 612 LYS A N 1
ATOM 4646 C CA . LYS A 1 612 ? -4.922 -0.776 30.676 1.00 83.38 612 LYS A CA 1
ATOM 4647 C C . LYS A 1 612 ? -3.409 -0.901 30.635 1.00 83.38 612 LYS A C 1
ATOM 4649 O O . LYS A 1 612 ? -2.879 -2.011 30.541 1.00 83.38 612 LYS A O 1
ATOM 4654 N N . GLY A 1 613 ? -2.712 0.212 30.793 1.00 84.81 613 GLY A N 1
ATOM 4655 C CA . GLY A 1 613 ? -1.258 0.214 30.877 1.00 84.81 613 GLY A CA 1
ATOM 4656 C C . GLY A 1 613 ? -0.692 1.564 31.279 1.00 84.81 613 GLY A C 1
ATOM 4657 O O . GLY A 1 613 ? -1.427 2.525 31.496 1.00 84.81 613 GLY A O 1
ATOM 4658 N N . THR A 1 614 ? 0.633 1.622 31.357 1.00 89.12 614 THR A N 1
ATOM 4659 C CA . THR A 1 614 ? 1.386 2.828 31.707 1.00 89.12 614 THR A CA 1
ATOM 4660 C C . THR A 1 614 ? 2.575 2.957 30.765 1.00 89.12 614 THR A C 1
ATOM 4662 O O . THR A 1 614 ? 3.215 1.956 30.445 1.00 89.12 614 THR A O 1
ATOM 4665 N N . PHE A 1 615 ? 2.864 4.178 30.333 1.00 89.25 615 PHE A N 1
ATOM 4666 C CA . PHE A 1 615 ? 4.033 4.553 29.545 1.00 89.25 615 PHE A CA 1
ATOM 4667 C C . PHE A 1 615 ? 4.554 5.913 30.029 1.00 89.25 615 PHE A C 1
ATOM 4669 O O . PHE A 1 615 ? 3.868 6.642 30.747 1.00 89.25 615 PHE A O 1
ATOM 4676 N N . ASN A 1 616 ? 5.791 6.248 29.689 1.00 87.25 616 ASN A N 1
ATOM 4677 C CA . ASN A 1 616 ? 6.457 7.458 30.157 1.00 87.25 616 ASN A CA 1
ATOM 4678 C C . ASN A 1 616 ? 7.373 8.011 29.067 1.00 87.25 616 ASN A C 1
ATOM 4680 O O . ASN A 1 616 ? 7.787 7.276 28.172 1.00 87.25 616 ASN A O 1
ATOM 4684 N N . SER A 1 617 ? 7.728 9.289 29.167 1.00 84.81 617 SER A N 1
ATOM 4685 C CA . SER A 1 617 ? 8.804 9.860 28.354 1.00 84.81 617 SER A CA 1
ATOM 4686 C C . SER A 1 617 ? 10.136 9.131 28.617 1.00 84.81 617 SER A C 1
ATOM 4688 O O . SER A 1 617 ? 10.379 8.718 29.759 1.00 84.81 617 SER A O 1
ATOM 4690 N N . PRO A 1 618 ? 11.028 8.994 27.617 1.00 78.62 618 PRO A N 1
ATOM 4691 C CA . PRO A 1 618 ? 12.372 8.446 27.819 1.00 78.62 618 PRO A CA 1
ATOM 4692 C C . PRO A 1 618 ? 13.216 9.277 28.796 1.00 78.62 618 PRO A C 1
ATOM 4694 O O . PRO A 1 618 ? 12.941 10.454 29.023 1.00 78.62 618 PRO A O 1
ATOM 4697 N N . ASN A 1 619 ? 14.279 8.681 29.346 1.00 68.81 619 ASN A N 1
ATOM 4698 C CA . ASN A 1 619 ? 15.210 9.406 30.213 1.00 68.81 619 ASN A CA 1
ATOM 4699 C C . ASN A 1 619 ? 16.171 10.285 29.385 1.00 68.81 619 ASN A C 1
ATOM 4701 O O . ASN A 1 619 ? 17.038 9.769 28.675 1.00 68.81 619 ASN A O 1
ATOM 4705 N N . THR A 1 620 ? 16.030 11.605 29.510 1.00 58.75 620 THR A N 1
ATOM 4706 C CA . THR A 1 620 ? 16.755 12.629 28.733 1.00 58.75 620 THR A CA 1
ATOM 4707 C C . THR A 1 620 ? 18.268 12.632 28.969 1.00 58.75 620 THR A C 1
ATOM 4709 O O . THR A 1 620 ? 19.025 12.920 28.047 1.00 58.75 620 THR A O 1
ATOM 4712 N N . GLU A 1 621 ? 18.744 12.191 30.142 1.00 55.75 621 GLU A N 1
ATOM 4713 C CA . GLU A 1 621 ? 20.181 12.147 30.491 1.00 55.75 621 GLU A CA 1
ATOM 4714 C C . GLU A 1 621 ? 21.038 11.202 29.615 1.00 55.75 621 GLU A C 1
ATOM 4716 O O . GLU A 1 621 ? 22.258 11.150 29.769 1.00 55.75 621 GLU A O 1
ATOM 4721 N N . SER A 1 622 ? 20.420 10.415 28.726 1.00 52.12 622 SER A N 1
ATOM 4722 C CA . SER A 1 622 ? 21.073 9.305 28.010 1.00 52.12 622 SER A CA 1
ATOM 4723 C C . SER A 1 622 ? 21.449 9.603 26.549 1.00 52.12 622 SER A C 1
ATOM 4725 O O . SER A 1 622 ? 22.151 8.801 25.933 1.00 52.12 622 SER A O 1
ATOM 4727 N N . PHE A 1 623 ? 20.990 10.723 25.976 1.00 56.28 623 PHE A N 1
ATOM 4728 C CA . PHE A 1 623 ? 21.130 11.048 24.546 1.00 56.28 623 PHE A CA 1
ATOM 4729 C C . PHE A 1 623 ? 21.408 12.551 24.338 1.00 56.28 623 PHE A C 1
ATOM 4731 O O . PHE A 1 623 ? 21.211 13.335 25.255 1.00 56.28 623 PHE A O 1
ATOM 4738 N N . ASN A 1 624 ? 21.860 12.952 23.141 1.00 52.81 624 ASN A N 1
ATOM 4739 C CA . ASN A 1 624 ? 22.265 14.337 22.804 1.00 52.81 624 ASN A CA 1
ATOM 4740 C C . ASN A 1 624 ? 21.522 14.921 21.575 1.00 52.81 624 ASN A C 1
ATOM 4742 O O . ASN A 1 624 ? 21.960 15.925 21.015 1.00 52.81 624 ASN A O 1
ATOM 4746 N N . ASN A 1 625 ? 20.446 14.272 21.118 1.00 61.97 625 ASN A N 1
ATOM 4747 C CA . ASN A 1 625 ? 19.747 14.593 19.868 1.00 61.97 625 ASN A CA 1
ATOM 4748 C C . ASN A 1 625 ? 18.248 14.828 20.118 1.00 61.97 625 ASN A C 1
ATOM 4750 O O . ASN A 1 625 ? 17.720 14.333 21.116 1.00 61.97 625 ASN A O 1
ATOM 4754 N N . GLU A 1 626 ? 17.577 15.480 19.162 1.00 71.12 626 GLU A N 1
ATOM 4755 C CA . GLU A 1 626 ? 16.112 15.558 19.076 1.00 71.12 626 GLU A CA 1
ATOM 4756 C C . GLU A 1 626 ? 15.497 14.147 18.988 1.00 71.12 626 GLU A C 1
ATOM 4758 O O . GLU A 1 626 ? 16.008 13.268 18.282 1.00 71.12 626 GLU A O 1
ATOM 4763 N N . ILE A 1 627 ? 14.418 13.912 19.739 1.00 75.25 627 ILE A N 1
ATOM 4764 C CA . ILE A 1 627 ? 13.714 12.625 19.805 1.00 75.25 627 ILE A CA 1
ATOM 4765 C C . ILE A 1 627 ? 12.214 12.855 19.625 1.00 75.25 627 ILE A C 1
ATOM 4767 O O . ILE A 1 627 ? 11.605 13.663 20.328 1.00 75.25 627 ILE A O 1
ATOM 4771 N N . THR A 1 628 ? 11.618 12.051 18.744 1.00 80.69 628 THR A N 1
ATOM 4772 C CA . THR A 1 628 ? 10.168 11.886 18.617 1.00 80.69 628 THR A CA 1
ATOM 4773 C C . THR A 1 628 ? 9.778 10.485 19.098 1.00 80.69 628 THR A C 1
ATOM 4775 O O . THR A 1 628 ? 10.413 9.506 18.713 1.00 80.69 628 THR A O 1
ATOM 4778 N N . CYS A 1 629 ? 8.744 10.372 19.934 1.00 82.94 629 CYS A N 1
ATOM 4779 C CA . CYS A 1 629 ? 8.188 9.099 20.401 1.00 82.94 629 CYS A CA 1
ATOM 4780 C C . CYS A 1 629 ? 6.703 8.994 20.052 1.00 82.94 629 CYS A C 1
ATOM 4782 O O . CYS A 1 629 ? 5.938 9.919 20.318 1.00 82.94 629 CYS A O 1
ATOM 4784 N N . GLU A 1 630 ? 6.295 7.851 19.501 1.00 87.12 630 GLU A N 1
ATOM 4785 C CA . GLU A 1 630 ? 4.963 7.640 18.922 1.00 87.12 630 GLU A CA 1
ATOM 4786 C C . GLU A 1 630 ? 4.287 6.427 19.569 1.00 87.12 630 GLU A C 1
ATOM 4788 O O . GLU A 1 630 ? 4.695 5.284 19.345 1.00 87.12 630 GLU A O 1
ATOM 4793 N N . TRP A 1 631 ? 3.250 6.649 20.378 1.00 90.00 631 TRP A N 1
ATOM 4794 C CA . TRP A 1 631 ? 2.444 5.572 20.955 1.00 90.00 631 TRP A CA 1
ATOM 4795 C C . TRP A 1 631 ? 1.071 5.509 20.295 1.00 90.00 631 TRP A C 1
ATOM 4797 O O . TRP A 1 631 ? 0.336 6.494 20.272 1.00 90.00 631 TRP A O 1
ATOM 4807 N N . LEU A 1 632 ? 0.693 4.321 19.827 1.00 89.25 632 LEU A N 1
ATOM 4808 C CA . LEU A 1 632 ? -0.674 4.027 19.402 1.00 89.25 632 LEU A CA 1
ATOM 4809 C C . LEU A 1 632 ? -1.346 3.173 20.468 1.00 89.25 632 LEU A C 1
ATOM 4811 O O . LEU A 1 632 ? -1.040 1.987 20.588 1.00 89.25 632 LEU A O 1
ATOM 4815 N N . ILE A 1 633 ? -2.282 3.751 21.212 1.00 90.44 633 ILE A N 1
ATOM 4816 C CA . ILE A 1 633 ? -3.183 2.981 22.066 1.00 90.44 633 ILE A CA 1
ATOM 4817 C C . ILE A 1 633 ? -4.312 2.464 21.175 1.00 90.44 633 ILE A C 1
ATOM 4819 O O . ILE A 1 633 ? -5.021 3.254 20.554 1.00 90.44 633 ILE A O 1
ATOM 4823 N N . GLN A 1 634 ? -4.466 1.145 21.089 1.00 86.00 634 GLN A N 1
ATOM 4824 C CA . GLN A 1 634 ? -5.467 0.486 20.250 1.00 86.00 634 GLN A CA 1
ATOM 4825 C C . GLN A 1 634 ? -6.177 -0.598 21.058 1.00 86.00 634 GLN A C 1
ATOM 4827 O O . GLN A 1 634 ? -5.633 -1.678 21.284 1.00 86.00 634 GLN A O 1
ATOM 4832 N N . ILE A 1 635 ? -7.407 -0.305 21.467 1.00 83.62 635 ILE A N 1
ATOM 4833 C CA . ILE A 1 635 ? -8.252 -1.205 22.258 1.00 83.62 635 ILE A CA 1
ATOM 4834 C C . ILE A 1 635 ? -9.372 -1.808 21.395 1.00 83.62 635 ILE A C 1
ATOM 4836 O O . ILE A 1 635 ? -9.475 -1.537 20.192 1.00 83.62 635 ILE A O 1
ATOM 4840 N N . HIS A 1 636 ? -10.202 -2.662 22.000 1.00 74.38 636 HIS A N 1
ATOM 4841 C CA . HIS A 1 636 ? -11.295 -3.332 21.301 1.00 74.38 636 HIS A CA 1
ATOM 4842 C C . HIS A 1 636 ? -12.291 -2.341 20.682 1.00 74.38 636 HIS A C 1
ATOM 4844 O O . HIS A 1 636 ? -12.497 -1.236 21.180 1.00 74.38 636 HIS A O 1
ATOM 4850 N N . VAL A 1 637 ? -12.919 -2.755 19.581 1.00 64.19 637 VAL A N 1
ATOM 4851 C CA . VAL A 1 637 ? -13.956 -1.978 18.894 1.00 64.19 637 VAL A CA 1
ATOM 4852 C C . VAL A 1 637 ? -15.115 -1.684 19.863 1.00 64.19 637 VAL A C 1
ATOM 4854 O O . VAL A 1 637 ? -15.463 -2.528 20.684 1.00 64.19 637 VAL A O 1
ATOM 4857 N N . GLU A 1 638 ? -15.701 -0.490 19.745 1.00 67.50 638 GLU A N 1
ATOM 4858 C CA . GLU A 1 638 ? -16.770 0.086 20.592 1.00 67.50 638 GLU A CA 1
ATOM 4859 C C . GLU A 1 638 ? -16.360 0.651 21.968 1.00 67.50 638 GLU A C 1
ATOM 4861 O O . GLU A 1 638 ? -17.088 1.500 22.490 1.00 67.50 638 GLU A O 1
ATOM 4866 N N . ASP A 1 639 ? -15.192 0.303 22.516 1.00 73.75 639 ASP A N 1
ATOM 4867 C CA . ASP A 1 639 ? -14.670 0.955 23.727 1.00 73.75 639 ASP A CA 1
ATOM 4868 C C . ASP A 1 639 ? -13.931 2.271 23.412 1.00 73.75 639 ASP A C 1
ATOM 4870 O O . ASP A 1 639 ? -13.465 2.505 22.296 1.00 73.75 639 ASP A O 1
ATOM 4874 N N . LYS A 1 640 ? -13.800 3.144 24.416 1.00 82.81 640 LYS A N 1
ATOM 4875 C CA . LYS A 1 640 ? -13.017 4.393 24.363 1.00 82.81 640 LYS A CA 1
ATOM 4876 C C . LYS A 1 640 ? -11.823 4.324 25.305 1.00 82.81 640 LYS A C 1
ATOM 4878 O O . LYS A 1 640 ? -11.723 3.423 26.131 1.00 82.81 640 LYS A O 1
ATOM 4883 N N . ILE A 1 641 ? -10.912 5.277 25.193 1.00 87.62 641 ILE A N 1
ATOM 4884 C CA . ILE A 1 641 ? -9.663 5.333 25.950 1.00 87.62 641 ILE A CA 1
ATOM 4885 C C . ILE A 1 641 ? -9.730 6.538 26.884 1.00 87.62 641 ILE A C 1
ATOM 4887 O O . ILE A 1 641 ? -9.881 7.674 26.430 1.00 87.62 641 ILE A O 1
ATOM 4891 N N . ILE A 1 642 ? -9.573 6.300 28.185 1.00 87.88 642 ILE A N 1
ATOM 4892 C CA . ILE A 1 642 ? -9.187 7.352 29.128 1.00 87.88 642 ILE A CA 1
ATOM 4893 C C . ILE A 1 642 ? -7.663 7.353 29.223 1.00 87.88 642 ILE A C 1
ATOM 4895 O O . ILE A 1 642 ? -7.059 6.301 29.415 1.00 87.88 642 ILE A O 1
ATOM 4899 N N . LEU A 1 643 ? -7.044 8.529 29.092 1.00 90.69 643 LEU A N 1
ATOM 4900 C CA . LEU A 1 643 ? -5.593 8.722 29.200 1.00 90.69 643 LEU A CA 1
ATOM 4901 C C . LEU A 1 643 ? -5.283 9.705 30.332 1.00 90.69 643 LEU A C 1
ATOM 4903 O O . LEU A 1 643 ? -5.477 10.905 30.195 1.00 90.69 643 LEU A O 1
ATOM 4907 N N . HIS A 1 644 ? -4.790 9.215 31.458 1.00 90.19 644 HIS A N 1
ATOM 4908 C CA . HIS A 1 644 ? -4.477 10.015 32.635 1.00 90.19 644 HIS A CA 1
ATOM 4909 C C . HIS A 1 644 ? -2.970 10.271 32.758 1.00 90.19 644 HIS A C 1
ATOM 4911 O O . HIS A 1 644 ? -2.186 9.325 32.815 1.00 90.19 644 HIS A O 1
ATOM 4917 N N . PHE A 1 645 ? -2.562 11.536 32.868 1.00 90.06 645 PHE A N 1
ATOM 4918 C CA . PHE A 1 645 ? -1.183 11.908 33.186 1.00 90.06 645 PHE A CA 1
ATOM 4919 C C . PHE A 1 645 ? -1.037 12.102 34.698 1.00 90.06 645 PHE A C 1
ATOM 4921 O O . PHE A 1 645 ? -1.635 13.010 35.276 1.00 90.06 645 PHE A O 1
ATOM 4928 N N . SER A 1 646 ? -0.237 11.241 35.332 1.00 84.88 646 SER A N 1
ATOM 4929 C CA . SER A 1 646 ? 0.057 11.292 36.771 1.00 84.88 646 SER A CA 1
ATOM 4930 C C . SER A 1 646 ? 1.276 12.159 37.104 1.00 84.88 646 SER A C 1
ATOM 4932 O O . SER A 1 646 ? 1.435 12.584 38.248 1.00 84.88 646 SER A O 1
ATOM 4934 N N . GLN A 1 647 ? 2.112 12.440 36.102 1.00 85.75 647 GLN A N 1
ATOM 4935 C CA . GLN A 1 647 ? 3.208 13.406 36.132 1.00 85.75 647 GLN A CA 1
ATOM 4936 C C . GLN A 1 647 ? 3.302 14.065 34.751 1.00 85.75 647 GLN A C 1
ATOM 4938 O O . GLN A 1 647 ? 3.235 13.356 33.745 1.00 85.75 647 GLN A O 1
ATOM 4943 N N . PHE A 1 648 ? 3.486 15.386 34.699 1.00 88.88 648 PHE A N 1
ATOM 4944 C CA . PHE A 1 648 ? 3.702 16.137 33.461 1.00 88.88 648 PHE A CA 1
ATOM 4945 C C . PHE A 1 648 ? 4.586 17.368 33.732 1.00 88.88 648 PHE A C 1
ATOM 4947 O O . PHE A 1 648 ? 4.111 18.391 34.224 1.00 88.88 648 PHE A O 1
ATOM 4954 N N . GLU A 1 649 ? 5.888 17.250 33.459 1.00 87.62 649 GLU A N 1
ATOM 4955 C CA . GLU A 1 649 ? 6.866 18.342 33.554 1.00 87.62 649 GLU A CA 1
ATOM 4956 C C . GLU A 1 649 ? 7.716 18.390 32.274 1.00 87.62 649 GLU A C 1
ATOM 4958 O O . GLU A 1 649 ? 8.675 17.627 32.151 1.00 87.62 649 GLU A O 1
ATOM 4963 N N . LEU A 1 650 ? 7.370 19.287 31.349 1.00 87.56 650 LEU A N 1
ATOM 4964 C CA . LEU A 1 650 ? 8.081 19.556 30.091 1.00 87.56 650 LEU A CA 1
ATOM 4965 C C . LEU A 1 650 ? 8.576 21.010 30.032 1.00 87.56 650 LEU A C 1
ATOM 4967 O O . LEU A 1 650 ? 8.132 21.858 30.815 1.00 87.56 650 LEU A O 1
ATOM 4971 N N . GLU A 1 651 ? 9.458 21.324 29.084 1.00 86.12 651 GLU A N 1
ATOM 4972 C CA . GLU A 1 651 ? 9.805 22.711 28.766 1.00 86.12 651 GLU A CA 1
ATOM 4973 C C . GLU A 1 651 ? 8.552 23.498 28.326 1.00 86.12 651 GLU A C 1
ATOM 4975 O O . GLU A 1 651 ? 7.704 23.018 27.575 1.00 86.12 651 GLU A O 1
ATOM 4980 N N . HIS A 1 652 ? 8.406 24.724 28.837 1.00 83.19 652 HIS A N 1
ATOM 4981 C CA . HIS A 1 652 ? 7.283 25.606 28.527 1.00 83.19 652 HIS A CA 1
ATOM 4982 C C . HIS A 1 652 ? 7.686 26.659 27.488 1.00 83.19 652 HIS A C 1
ATOM 4984 O O . HIS A 1 652 ? 8.482 27.555 27.783 1.00 83.19 652 HIS A O 1
ATOM 4990 N N . ASP A 1 653 ? 7.007 26.660 26.343 1.00 83.56 653 ASP A N 1
ATOM 4991 C CA . ASP A 1 653 ? 7.015 27.759 25.376 1.00 83.56 653 ASP A CA 1
ATOM 4992 C C . ASP A 1 653 ? 5.584 28.160 24.972 1.00 83.56 653 ASP A C 1
ATOM 4994 O O . ASP A 1 653 ? 4.656 27.361 25.056 1.00 83.56 653 ASP A O 1
ATOM 4998 N N . ALA A 1 654 ? 5.403 29.400 24.507 1.00 79.12 654 ALA A N 1
ATOM 4999 C CA . ALA A 1 654 ? 4.113 29.947 24.083 1.00 79.12 654 ALA A CA 1
ATOM 5000 C C . ALA A 1 654 ? 3.451 29.205 22.901 1.00 79.12 654 ALA A C 1
ATOM 5002 O O . ALA A 1 654 ? 2.267 29.430 22.641 1.00 79.12 654 ALA A O 1
ATOM 5003 N N . LYS A 1 655 ? 4.195 28.358 22.182 1.00 81.50 655 LYS A N 1
ATOM 5004 C CA . LYS A 1 655 ? 3.710 27.488 21.104 1.00 81.50 655 LYS A CA 1
ATOM 5005 C C . LYS A 1 655 ? 4.112 26.015 21.280 1.00 81.50 655 LYS A C 1
ATOM 5007 O O . LYS A 1 655 ? 3.915 25.239 20.353 1.00 81.50 655 LYS A O 1
ATOM 5012 N N . CYS A 1 656 ? 4.725 25.643 22.406 1.00 84.44 656 CYS A N 1
ATOM 5013 C CA . CYS A 1 656 ? 5.297 24.308 22.609 1.00 84.44 656 CYS A CA 1
ATOM 5014 C C . CYS A 1 656 ? 6.324 23.888 21.523 1.00 84.44 656 CYS A C 1
ATOM 5016 O O . CYS A 1 656 ? 6.379 22.730 21.113 1.00 84.44 656 CYS A O 1
ATOM 5018 N N . GLU A 1 657 ? 7.153 24.825 21.033 1.00 79.88 657 GLU A N 1
ATOM 5019 C CA . GLU A 1 657 ? 8.105 24.541 19.941 1.00 79.88 657 GLU A CA 1
ATOM 5020 C C . GLU A 1 657 ? 9.289 23.628 20.349 1.00 79.88 657 GLU A C 1
ATOM 5022 O O . GLU A 1 657 ? 9.813 22.946 19.467 1.00 79.88 657 GLU A O 1
ATOM 5027 N N . PHE A 1 658 ? 9.674 23.575 21.638 1.00 80.38 658 PHE A N 1
ATOM 5028 C CA . PHE A 1 658 ? 10.828 22.801 22.153 1.00 80.38 658 PHE A CA 1
ATOM 5029 C C . PHE A 1 658 ? 10.465 21.387 22.638 1.00 80.38 658 PHE A C 1
ATOM 5031 O O . PHE A 1 658 ? 11.006 20.397 22.149 1.00 80.38 658 PHE A O 1
ATOM 5038 N N . GLU A 1 659 ? 9.522 21.289 23.581 1.00 85.56 659 GLU A N 1
ATOM 5039 C CA . GLU A 1 659 ? 8.954 20.023 24.048 1.00 85.56 659 GLU A CA 1
ATOM 5040 C C . GLU A 1 659 ? 7.431 20.067 23.943 1.00 85.56 659 GLU A C 1
ATOM 5042 O O . GLU A 1 659 ? 6.806 21.040 24.371 1.00 85.56 659 GLU A O 1
ATOM 5047 N N . SER A 1 660 ? 6.821 19.012 23.401 1.00 89.88 660 SER A N 1
ATOM 5048 C CA . SER A 1 660 ? 5.362 18.902 23.344 1.00 89.88 660 SER A CA 1
ATOM 5049 C C . SER A 1 660 ? 4.866 17.459 23.353 1.00 89.88 660 SER A C 1
ATOM 5051 O O . SER A 1 660 ? 5.527 16.544 22.859 1.00 89.88 660 SER A O 1
ATOM 5053 N N . VAL A 1 661 ? 3.673 17.256 23.917 1.00 91.75 661 VAL A N 1
ATOM 5054 C CA . VAL A 1 661 ? 2.872 16.038 23.756 1.00 91.75 661 VAL A CA 1
ATOM 5055 C C . VAL A 1 661 ? 1.612 16.395 22.976 1.00 91.75 661 VAL A C 1
ATOM 5057 O O . VAL A 1 661 ? 0.747 17.108 23.479 1.00 91.75 661 VAL A O 1
ATOM 5060 N N . SER A 1 662 ? 1.512 15.889 21.750 1.00 92.12 662 SER A N 1
ATOM 5061 C CA . SER A 1 662 ? 0.344 16.011 20.873 1.00 92.12 662 SER A CA 1
ATOM 5062 C C . SER A 1 662 ? -0.508 14.747 20.952 1.00 92.12 662 SER A C 1
ATOM 5064 O O . SER A 1 662 ? 0.020 13.633 20.901 1.00 92.12 662 SER A O 1
ATOM 5066 N N . ILE A 1 663 ? -1.826 14.899 21.088 1.00 94.31 663 ILE A N 1
ATOM 5067 C CA . ILE A 1 663 ? -2.760 13.781 21.290 1.00 94.31 663 ILE A CA 1
ATOM 5068 C C . ILE A 1 663 ? -3.873 13.850 20.244 1.00 94.31 663 ILE A C 1
ATOM 5070 O O . ILE A 1 663 ? -4.607 14.836 20.184 1.00 94.31 663 ILE A O 1
ATOM 5074 N N . TYR A 1 664 ? -4.022 12.789 19.452 1.00 93.69 664 TYR A N 1
ATOM 5075 C CA . TYR A 1 664 ? -4.944 12.706 18.318 1.00 93.69 664 TYR A CA 1
ATOM 5076 C C . TYR A 1 664 ? -5.973 11.589 18.536 1.00 93.69 664 TYR A C 1
ATOM 5078 O O . TYR A 1 664 ? -5.612 10.451 18.848 1.00 93.69 664 TYR A O 1
ATOM 5086 N N . ASP A 1 665 ? -7.257 11.900 18.351 1.00 91.06 665 ASP A N 1
ATOM 5087 C CA . ASP A 1 665 ? -8.383 10.974 18.522 1.00 91.06 665 ASP A CA 1
ATOM 5088 C C . ASP A 1 665 ? -8.495 10.041 17.309 1.00 91.06 665 ASP A C 1
ATOM 5090 O O . ASP A 1 665 ? -9.321 10.235 16.416 1.00 91.06 665 ASP A O 1
ATOM 5094 N N . GLY A 1 666 ? -7.593 9.069 17.214 1.00 88.31 666 GLY A N 1
ATOM 5095 C CA . GLY A 1 666 ? -7.513 8.120 16.112 1.00 88.31 666 GLY A CA 1
ATOM 5096 C C . GLY A 1 666 ? -6.218 7.315 16.132 1.00 88.31 666 GLY A C 1
ATOM 5097 O O . GLY A 1 666 ? -5.606 7.116 17.177 1.00 88.31 666 GLY A O 1
ATOM 5098 N N . ASN A 1 667 ? -5.805 6.815 14.966 1.00 86.00 667 ASN A N 1
ATOM 5099 C CA . ASN A 1 667 ? -4.664 5.906 14.828 1.00 86.00 667 ASN A CA 1
ATOM 5100 C C . ASN A 1 667 ? -3.368 6.552 14.300 1.00 86.00 667 ASN A C 1
ATOM 5102 O O . ASN A 1 667 ? -2.359 5.856 14.219 1.00 86.00 667 ASN A O 1
ATOM 5106 N N . ASN A 1 668 ? -3.391 7.832 13.918 1.00 82.69 668 ASN A N 1
ATOM 5107 C CA . ASN A 1 668 ? -2.254 8.583 13.373 1.00 82.69 668 ASN A CA 1
ATOM 5108 C C . ASN A 1 668 ? -2.486 10.109 13.480 1.00 82.69 668 ASN A C 1
ATOM 5110 O O . ASN A 1 668 ? -3.535 10.554 13.948 1.00 82.69 668 ASN A O 1
ATOM 5114 N N . GLU A 1 669 ? -1.525 10.905 13.002 1.00 82.56 669 GLU A N 1
ATOM 5115 C CA . GLU A 1 669 ? -1.552 12.382 13.003 1.00 82.56 669 GLU A CA 1
ATOM 5116 C C . GLU A 1 669 ? -2.618 13.015 12.091 1.00 82.56 669 GLU A C 1
ATOM 5118 O O . GLU A 1 669 ? -2.901 14.204 12.218 1.00 82.56 669 GLU A O 1
ATOM 5123 N N . ALA A 1 670 ? -3.219 12.251 11.171 1.00 81.31 670 ALA A N 1
ATOM 5124 C CA . ALA A 1 670 ? -4.300 12.738 10.308 1.00 81.31 670 ALA A CA 1
ATOM 5125 C C . ALA A 1 670 ? -5.679 12.695 10.996 1.00 81.31 670 ALA A C 1
ATOM 5127 O O . ALA A 1 670 ? -6.679 13.111 10.406 1.00 81.31 670 ALA A O 1
ATOM 5128 N N . ALA A 1 671 ? -5.747 12.170 12.222 1.00 85.50 671 ALA A N 1
ATOM 5129 C CA . ALA A 1 671 ? -6.938 12.198 13.055 1.00 85.50 671 ALA A CA 1
ATOM 5130 C C . ALA A 1 671 ? -7.123 13.552 13.767 1.00 85.50 671 ALA A C 1
ATOM 5132 O O . ALA A 1 671 ? -6.243 14.409 13.778 1.00 85.50 671 ALA A O 1
ATOM 5133 N N . ASP A 1 672 ? -8.290 13.744 14.382 1.00 88.62 672 ASP A N 1
ATOM 5134 C CA . ASP A 1 672 ? -8.647 14.989 15.061 1.00 88.62 672 ASP A CA 1
ATOM 5135 C C . ASP A 1 672 ? -7.709 15.255 16.258 1.00 88.62 672 ASP A C 1
ATOM 5137 O O . ASP A 1 672 ? -7.677 14.478 17.216 1.00 88.62 672 ASP A O 1
ATOM 5141 N N . LEU A 1 673 ? -6.940 16.349 16.217 1.00 90.50 673 LEU A N 1
ATOM 5142 C CA . LEU A 1 673 ? -6.070 16.769 17.322 1.00 90.50 673 LEU A CA 1
ATOM 5143 C C . LEU A 1 673 ? -6.928 17.195 18.526 1.00 90.50 673 LEU A C 1
ATOM 5145 O O . LEU A 1 673 ? -7.649 18.190 18.459 1.00 90.50 673 LEU A O 1
ATOM 5149 N N . ILE A 1 674 ? -6.819 16.464 19.637 1.00 90.75 674 ILE A N 1
ATOM 5150 C CA . ILE A 1 674 ? -7.464 16.803 20.916 1.00 90.75 674 ILE A CA 1
ATOM 5151 C C . ILE A 1 674 ? -6.748 17.995 21.560 1.00 90.75 674 ILE A C 1
ATOM 5153 O O . ILE A 1 674 ? -7.390 18.900 22.094 1.00 90.75 674 ILE A O 1
ATOM 5157 N N . GLY A 1 675 ? -5.416 18.003 21.492 1.00 87.69 675 GLY A N 1
ATOM 5158 C CA . GLY A 1 675 ? -4.588 19.101 21.971 1.00 87.69 675 GLY A CA 1
ATOM 5159 C C . GLY A 1 675 ? -3.094 18.808 21.880 1.00 87.69 675 GLY A C 1
ATOM 5160 O O . GLY A 1 675 ? -2.675 17.655 21.751 1.00 87.69 675 GLY A O 1
ATOM 5161 N N . GLU A 1 676 ? -2.311 19.877 21.969 1.00 90.75 676 GLU A N 1
ATOM 5162 C CA . GLU A 1 676 ? -0.859 19.859 22.129 1.00 90.75 676 GLU A CA 1
ATOM 5163 C C . GLU A 1 676 ? -0.515 20.519 23.471 1.00 90.75 676 GLU A C 1
ATOM 5165 O O . GLU A 1 676 ? -1.047 21.582 23.800 1.00 90.75 676 GLU A O 1
ATOM 5170 N N . TYR A 1 677 ? 0.317 19.853 24.272 1.00 90.56 677 TYR A N 1
ATOM 5171 C CA . TYR A 1 677 ? 0.551 20.179 25.679 1.00 90.56 677 TYR A CA 1
ATOM 5172 C C . TYR A 1 677 ? 2.051 20.298 25.976 1.00 90.56 677 TYR A C 1
ATOM 5174 O O . TYR A 1 677 ? 2.833 19.441 25.565 1.00 90.56 677 TYR A O 1
ATOM 5182 N N . CYS A 1 678 ? 2.445 21.321 26.734 1.00 89.62 678 CYS A N 1
ATOM 5183 C CA . CYS A 1 678 ? 3.815 21.540 27.208 1.00 89.62 678 CYS A CA 1
ATOM 5184 C C . CYS A 1 678 ? 3.827 22.265 28.564 1.00 89.62 678 CYS A C 1
ATOM 5186 O O . CYS A 1 678 ? 2.774 22.637 29.086 1.00 89.62 678 CYS A O 1
ATOM 5188 N N . GLY A 1 679 ? 5.006 22.458 29.163 1.00 86.38 679 GLY A N 1
ATOM 5189 C CA . GLY A 1 679 ? 5.121 23.019 30.510 1.00 86.38 679 GLY A CA 1
ATOM 5190 C C . GLY A 1 679 ? 4.715 22.051 31.629 1.00 86.38 679 GLY A C 1
ATOM 5191 O O . GLY A 1 679 ? 4.963 20.848 31.559 1.00 86.38 679 GLY A O 1
ATOM 5192 N N . THR A 1 680 ? 4.122 22.587 32.699 1.00 83.38 680 THR A N 1
ATOM 5193 C CA . THR A 1 680 ? 3.764 21.830 33.912 1.00 83.38 680 THR A CA 1
ATOM 5194 C C . THR A 1 680 ? 2.262 21.861 34.169 1.00 83.38 680 THR A C 1
ATOM 5196 O O . THR A 1 680 ? 1.713 22.936 34.408 1.00 83.38 680 THR A O 1
ATOM 5199 N N . GLU A 1 681 ? 1.628 20.692 34.216 1.00 71.69 681 GLU A N 1
ATOM 5200 C CA . GLU A 1 681 ? 0.197 20.535 34.506 1.00 71.69 681 GLU A CA 1
ATOM 5201 C C . GLU A 1 681 ? -0.006 19.560 35.669 1.00 71.69 681 GLU A C 1
ATOM 5203 O O . GLU A 1 681 ? 0.533 18.453 35.659 1.00 71.69 681 GLU A O 1
ATOM 5208 N N . GLU A 1 682 ? -0.778 19.950 36.692 1.00 61.34 682 GLU A N 1
ATOM 5209 C CA . GLU A 1 682 ? -0.898 19.127 37.908 1.00 61.34 682 GLU A CA 1
ATOM 5210 C C . GLU A 1 682 ? -1.683 17.827 37.673 1.00 61.34 682 GLU A C 1
ATOM 5212 O O . GLU A 1 682 ? -1.349 16.824 38.306 1.00 61.34 682 GLU A O 1
ATOM 5217 N N . LYS A 1 683 ? -2.711 17.827 36.798 1.00 65.69 683 LYS A N 1
ATOM 5218 C CA . LYS A 1 683 ? -3.486 16.636 36.369 1.00 65.69 683 LYS A CA 1
ATOM 5219 C C . LYS A 1 683 ? -4.168 16.849 35.010 1.00 65.69 683 LYS A C 1
ATOM 5221 O O . LYS A 1 683 ? -5.181 17.542 34.942 1.00 65.69 683 LYS A O 1
ATOM 5226 N N . LEU A 1 684 ? -3.710 16.159 33.964 1.00 80.56 684 LEU A N 1
ATOM 5227 C CA . LEU A 1 684 ? -4.387 16.103 32.658 1.00 80.56 684 LEU A CA 1
ATOM 5228 C C . LEU A 1 684 ? -5.109 14.755 32.488 1.00 80.56 684 LEU A C 1
ATOM 5230 O O . LEU A 1 684 ? -4.560 13.706 32.825 1.00 80.56 684 LEU A O 1
ATOM 5234 N N . THR A 1 685 ? -6.357 14.760 32.003 1.00 84.50 685 THR A N 1
ATOM 5235 C CA . THR A 1 685 ? -7.120 13.525 31.726 1.00 84.50 685 THR A CA 1
ATOM 5236 C C . THR A 1 685 ? -7.827 13.583 30.371 1.00 84.50 685 THR A C 1
ATOM 5238 O O . THR A 1 685 ? -8.793 14.315 30.173 1.00 84.50 685 THR A O 1
ATOM 5241 N N . ILE A 1 686 ? -7.287 12.770 29.470 1.00 87.62 686 ILE A N 1
ATOM 5242 C CA . ILE A 1 686 ? -7.738 12.332 28.152 1.00 87.62 686 ILE A CA 1
ATOM 5243 C C . ILE A 1 686 ? -9.090 11.600 28.140 1.00 87.62 686 ILE A C 1
ATOM 5245 O O . ILE A 1 686 ? -9.177 10.634 28.896 1.00 87.62 686 ILE A O 1
ATOM 5249 N N . ILE A 1 687 ? -10.083 11.914 27.302 1.00 84.81 687 ILE A N 1
ATOM 5250 C CA . ILE A 1 687 ? -11.114 10.926 26.916 1.00 84.81 687 ILE A CA 1
ATOM 5251 C C . ILE A 1 687 ? -11.243 10.926 25.389 1.00 84.81 687 ILE A C 1
ATOM 5253 O O . ILE A 1 687 ? -11.587 11.955 24.812 1.00 84.81 687 ILE A O 1
ATOM 5257 N N . SER A 1 688 ? -10.967 9.793 24.739 1.00 88.00 688 SER A N 1
ATOM 5258 C CA . SER A 1 688 ? -11.139 9.634 23.288 1.00 88.00 688 SER A CA 1
ATOM 5259 C C . SER A 1 688 ? -12.613 9.465 22.900 1.00 88.00 688 SER A C 1
ATOM 5261 O O . SER A 1 688 ? -13.441 9.004 23.695 1.00 88.00 688 SER A O 1
ATOM 5263 N N . THR A 1 689 ? -12.960 9.781 21.651 1.00 83.19 689 THR A N 1
ATOM 5264 C CA . THR A 1 689 ? -14.250 9.380 21.066 1.00 83.19 689 THR A CA 1
ATOM 5265 C C . THR A 1 689 ? -14.168 8.027 20.361 1.00 83.19 689 THR A C 1
ATOM 5267 O O . THR A 1 689 ? -15.199 7.358 20.242 1.00 83.19 689 THR A O 1
ATOM 5270 N N . LYS A 1 690 ? -12.963 7.602 19.947 1.00 83.75 690 LYS A N 1
ATOM 5271 C CA . LYS A 1 690 ? -12.687 6.360 19.198 1.00 83.75 690 LYS A CA 1
ATOM 5272 C C . LYS A 1 690 ? -11.959 5.315 20.061 1.00 83.75 690 LYS A C 1
ATOM 5274 O O . LYS A 1 690 ? -11.430 5.628 21.125 1.00 83.75 690 LYS A O 1
ATOM 5279 N N . ASN A 1 691 ? -11.878 4.074 19.577 1.00 83.38 691 ASN A N 1
ATOM 5280 C CA . ASN A 1 691 ? -11.132 2.974 20.215 1.00 83.38 691 ASN A CA 1
ATOM 5281 C C . ASN A 1 691 ? -9.612 3.004 19.936 1.00 83.38 691 ASN A C 1
ATOM 5283 O O . ASN A 1 691 ? -8.893 2.044 20.227 1.00 83.38 691 ASN A O 1
ATOM 5287 N N . THR A 1 692 ? -9.130 4.092 19.338 1.00 90.25 692 THR A N 1
ATOM 5288 C CA . THR A 1 692 ? -7.724 4.356 19.039 1.00 90.25 692 THR A CA 1
ATOM 5289 C C . THR A 1 692 ? -7.362 5.764 19.494 1.00 90.25 692 THR A C 1
ATOM 5291 O O . THR A 1 692 ? -8.154 6.691 19.333 1.00 90.25 692 THR A O 1
ATOM 5294 N N . LEU A 1 693 ? -6.179 5.912 20.088 1.00 92.50 693 LEU A N 1
ATOM 5295 C CA . LEU A 1 693 ? -5.626 7.197 20.502 1.00 92.50 693 LEU A CA 1
ATOM 5296 C C . LEU A 1 693 ? -4.135 7.217 20.157 1.00 92.50 693 LEU A C 1
ATOM 5298 O O . LEU A 1 693 ? -3.381 6.351 20.612 1.00 92.50 693 LEU A O 1
ATOM 5302 N N . PHE A 1 694 ? -3.715 8.196 19.360 1.00 92.00 694 PHE A N 1
ATOM 5303 C CA . PHE A 1 694 ? -2.329 8.363 18.938 1.00 92.00 694 PHE A CA 1
ATOM 5304 C C . PHE A 1 694 ? -1.685 9.493 19.744 1.00 92.00 694 PHE A C 1
ATOM 5306 O O . PHE A 1 694 ? -2.211 10.604 19.808 1.00 92.00 694 PHE A O 1
ATOM 5313 N N . VAL A 1 695 ? -0.562 9.196 20.395 1.00 92.25 695 VAL A N 1
ATOM 5314 C CA . VAL A 1 695 ? 0.155 10.109 21.290 1.00 92.25 695 VAL A CA 1
ATOM 5315 C C . VAL A 1 695 ? 1.567 10.297 20.756 1.00 92.25 695 VAL A C 1
ATOM 5317 O O . VAL A 1 695 ? 2.330 9.336 20.667 1.00 92.25 695 VAL A O 1
ATOM 5320 N N . LYS A 1 696 ? 1.922 11.539 20.430 1.00 90.38 696 LYS A N 1
ATOM 5321 C CA . LYS A 1 696 ? 3.239 11.927 19.925 1.00 90.38 696 LYS A CA 1
ATOM 5322 C C . LYS A 1 696 ? 3.933 12.820 20.945 1.00 90.38 696 LYS A C 1
ATOM 5324 O O . LYS A 1 696 ? 3.379 13.842 21.330 1.00 90.38 696 LYS A O 1
ATOM 5329 N N . TYR A 1 697 ? 5.136 12.451 21.367 1.00 88.75 697 TYR A N 1
ATOM 5330 C CA . TYR A 1 697 ? 6.024 13.292 22.173 1.00 88.75 697 TYR A CA 1
ATOM 5331 C C . TYR A 1 697 ? 7.199 13.754 21.319 1.00 88.75 697 TYR A C 1
ATOM 5333 O O . TYR A 1 697 ? 7.779 12.934 20.611 1.00 88.75 697 TYR A O 1
ATOM 5341 N N . ARG A 1 698 ? 7.568 15.031 21.412 1.00 86.38 698 ARG A N 1
ATOM 5342 C CA . ARG A 1 698 ? 8.763 15.604 20.785 1.00 86.38 698 ARG A CA 1
ATOM 5343 C C . ARG A 1 698 ? 9.581 16.354 21.833 1.00 86.38 698 ARG A C 1
ATOM 5345 O O . ARG A 1 698 ? 8.999 17.030 22.678 1.00 86.38 698 ARG A O 1
ATOM 5352 N N . THR A 1 699 ? 10.905 16.242 21.758 1.00 82.19 699 THR A N 1
ATOM 5353 C CA . THR A 1 699 ? 11.860 16.997 22.585 1.00 82.19 699 THR A CA 1
ATOM 5354 C C . THR A 1 699 ? 13.140 17.288 21.806 1.00 82.19 699 THR A C 1
ATOM 5356 O O . THR A 1 699 ? 13.674 16.393 21.148 1.00 82.19 699 THR A O 1
ATOM 5359 N N . ASP A 1 700 ? 13.644 18.521 21.901 1.00 74.56 700 ASP A N 1
ATOM 5360 C CA . ASP A 1 700 ? 14.959 18.921 21.376 1.00 74.56 700 ASP A CA 1
ATOM 5361 C C . ASP A 1 700 ? 16.134 18.482 22.277 1.00 74.56 700 ASP A C 1
ATOM 5363 O O . ASP A 1 700 ? 17.294 18.514 21.857 1.00 74.56 700 ASP A O 1
ATOM 5367 N N . ASN A 1 701 ? 15.826 18.040 23.503 1.00 67.56 701 ASN A N 1
ATOM 5368 C CA . ASN A 1 701 ? 16.756 17.619 24.548 1.00 67.56 701 ASN A CA 1
ATOM 5369 C C . ASN A 1 701 ? 17.841 18.666 24.906 1.00 67.56 701 ASN A C 1
ATOM 5371 O O . ASN A 1 701 ? 18.934 18.326 25.365 1.00 67.56 701 ASN A O 1
ATOM 5375 N N . VAL A 1 702 ? 17.550 19.960 24.721 1.00 67.75 702 VAL A N 1
ATOM 5376 C CA . VAL A 1 702 ? 18.455 21.068 25.086 1.00 67.75 702 VAL A CA 1
ATOM 5377 C C . VAL A 1 702 ? 18.372 21.390 26.587 1.00 67.75 702 VAL A C 1
ATOM 5379 O O . VAL A 1 702 ? 19.338 21.900 27.169 1.00 67.75 702 VAL A O 1
ATOM 5382 N N . ARG A 1 703 ? 17.247 21.067 27.245 1.00 66.25 703 ARG A N 1
ATOM 5383 C CA . ARG A 1 703 ? 17.040 21.206 28.698 1.00 66.25 703 ARG A CA 1
ATOM 5384 C C . ARG A 1 703 ? 16.348 19.973 29.276 1.00 66.25 703 ARG A C 1
ATOM 5386 O O . ARG A 1 703 ? 15.269 19.599 28.841 1.00 66.25 703 ARG A O 1
ATOM 5393 N N . SER A 1 704 ? 16.933 19.364 30.308 1.00 60.09 704 SER A N 1
ATOM 5394 C CA . SER A 1 704 ? 16.347 18.186 30.953 1.00 60.09 704 SER A CA 1
ATOM 5395 C C . SER A 1 704 ? 15.275 18.555 31.988 1.00 60.09 704 SER A C 1
ATOM 5397 O O . SER A 1 704 ? 15.566 19.078 33.067 1.00 60.09 704 SER A O 1
ATOM 5399 N N . HIS A 1 705 ? 14.022 18.221 31.679 1.00 71.31 705 HIS A N 1
ATOM 5400 C CA . HIS A 1 705 ? 12.907 18.192 32.630 1.00 71.31 705 HIS A CA 1
ATOM 5401 C C . HIS A 1 705 ? 12.600 16.747 33.083 1.00 71.31 705 HIS A C 1
ATOM 5403 O O . HIS A 1 705 ? 13.191 15.792 32.576 1.00 71.31 705 HIS A O 1
ATOM 5409 N N . LYS A 1 706 ? 11.703 16.556 34.069 1.00 73.62 706 LYS A N 1
ATOM 5410 C CA . LYS A 1 706 ? 11.347 15.201 34.556 1.00 73.62 706 LYS A CA 1
ATOM 5411 C C . LYS A 1 706 ? 10.478 14.402 33.578 1.00 73.62 706 LYS A C 1
ATOM 5413 O O . LYS A 1 706 ? 10.250 13.215 33.820 1.00 73.62 706 LYS A O 1
ATOM 5418 N N . GLY A 1 707 ? 9.960 15.038 32.530 1.00 83.88 707 GLY A N 1
ATOM 5419 C CA . GLY A 1 707 ? 9.092 14.399 31.557 1.00 83.88 707 GLY A CA 1
ATOM 5420 C C . GLY A 1 707 ? 7.717 14.043 32.125 1.00 83.88 707 GLY A C 1
ATOM 5421 O O . GLY A 1 707 ? 7.258 14.608 33.128 1.00 83.88 707 GLY A O 1
ATOM 5422 N N . PHE A 1 708 ? 7.052 13.077 31.496 1.00 88.25 708 PHE A N 1
ATOM 5423 C CA . PHE A 1 708 ? 5.696 12.664 31.849 1.00 88.25 708 PHE A CA 1
ATOM 5424 C C . PHE A 1 708 ? 5.576 11.169 32.157 1.00 88.25 708 PHE A C 1
ATOM 5426 O O . PHE A 1 708 ? 6.321 10.334 31.643 1.00 88.25 708 PHE A O 1
ATOM 5433 N N . VAL A 1 709 ? 4.564 10.834 32.959 1.00 89.44 709 VAL A N 1
ATOM 5434 C CA . VAL A 1 709 ? 4.088 9.463 33.181 1.00 89.44 709 VAL A CA 1
ATOM 5435 C C . VAL A 1 709 ? 2.593 9.437 32.892 1.00 89.44 709 VAL A C 1
ATOM 5437 O O . VAL A 1 709 ? 1.816 10.162 33.518 1.00 89.44 709 VAL A O 1
ATOM 5440 N N . ALA A 1 710 ? 2.200 8.603 31.936 1.00 91.25 710 ALA A N 1
ATOM 5441 C CA . ALA A 1 710 ? 0.838 8.477 31.448 1.00 91.25 710 ALA A CA 1
ATOM 5442 C C . ALA A 1 710 ? 0.323 7.049 31.653 1.00 91.25 710 ALA A C 1
ATOM 5444 O O . ALA A 1 710 ? 0.993 6.070 31.331 1.00 91.25 710 ALA A O 1
ATOM 5445 N N . SER A 1 711 ? -0.889 6.921 32.177 1.00 91.69 711 SER A N 1
ATOM 5446 C CA . SER A 1 711 ? -1.618 5.660 32.310 1.00 91.69 711 SER A CA 1
ATOM 5447 C C . SER A 1 711 ? -2.898 5.721 31.496 1.00 91.69 711 SER A C 1
ATOM 5449 O O . SER A 1 711 ? -3.591 6.734 31.542 1.00 91.69 711 SER A O 1
ATOM 5451 N N . TYR A 1 712 ? -3.238 4.651 30.790 1.00 91.06 712 TYR A N 1
ATOM 5452 C CA . TYR A 1 712 ? -4.463 4.570 29.999 1.00 91.06 712 TYR A CA 1
ATOM 5453 C C . TYR A 1 712 ? -5.324 3.384 30.433 1.00 91.06 712 TYR A C 1
ATOM 5455 O O . TYR A 1 712 ? -4.797 2.382 30.924 1.00 91.06 712 TYR A O 1
ATOM 5463 N N . GLU A 1 713 ? -6.637 3.494 30.239 1.00 87.12 713 GLU A N 1
ATOM 5464 C CA . GLU A 1 713 ? -7.599 2.418 30.487 1.00 87.12 713 GLU A CA 1
ATOM 5465 C C . GLU A 1 713 ? -8.807 2.467 29.535 1.00 87.12 713 GLU A C 1
ATOM 5467 O O . GLU A 1 713 ? -9.204 3.530 29.052 1.00 87.12 713 GLU A O 1
ATOM 5472 N N . THR A 1 714 ? -9.400 1.300 29.269 1.00 80.50 714 THR A N 1
ATOM 5473 C CA . THR A 1 714 ? -10.661 1.153 28.527 1.00 80.50 714 THR A CA 1
ATOM 5474 C C . THR A 1 714 ? -11.823 1.783 29.292 1.00 80.50 714 THR A C 1
ATOM 5476 O O . THR A 1 714 ? -12.102 1.400 30.431 1.00 80.50 714 THR A O 1
ATOM 5479 N N . TYR A 1 715 ? -12.564 2.652 28.622 1.00 80.44 715 TYR A N 1
ATOM 5480 C CA . TYR A 1 715 ? -13.794 3.271 29.079 1.00 80.44 715 TYR A CA 1
ATOM 5481 C C . TYR A 1 715 ? -14.959 2.819 28.196 1.00 80.44 715 TYR A C 1
ATOM 5483 O O . TYR A 1 715 ? -15.092 3.237 27.045 1.00 80.44 715 TYR A O 1
ATOM 5491 N N . CYS A 1 716 ? -15.805 1.955 28.748 1.00 80.56 716 CYS A N 1
ATOM 5492 C CA . CYS A 1 716 ? -16.959 1.399 28.054 1.00 80.56 716 CYS A CA 1
ATOM 5493 C C . CYS A 1 716 ? -18.213 2.281 28.226 1.00 80.56 716 CYS A C 1
ATOM 5495 O O . CYS A 1 716 ? -18.597 2.649 29.342 1.00 80.56 716 CYS A O 1
ATOM 5497 N N . GLY A 1 717 ? -18.878 2.588 27.106 1.00 79.25 717 GLY A N 1
ATOM 5498 C CA . GLY A 1 717 ? -20.104 3.393 27.042 1.00 79.25 717 GLY A CA 1
ATOM 5499 C C . GLY A 1 717 ? -19.910 4.828 26.517 1.00 79.25 717 GLY A C 1
ATOM 5500 O O . GLY A 1 717 ? -19.164 5.095 25.567 1.00 79.25 717 GLY A O 1
ATOM 5501 N N . GLY A 1 718 ? -20.642 5.782 27.095 1.00 80.25 718 GLY A N 1
ATOM 5502 C CA . GLY A 1 718 ? -20.609 7.201 26.733 1.00 80.25 718 GLY A CA 1
ATOM 5503 C C . GLY A 1 718 ? -21.987 7.862 26.647 1.00 80.25 718 GLY A C 1
ATOM 5504 O O . GLY A 1 718 ? -22.978 7.342 27.159 1.00 80.25 718 GLY A O 1
ATOM 5505 N N . VAL A 1 719 ? -22.033 9.031 25.999 1.00 84.75 719 VAL A N 1
ATOM 5506 C CA . VAL A 1 719 ? -23.249 9.846 25.840 1.00 84.75 719 VAL A CA 1
ATOM 5507 C C . VAL A 1 719 ? -23.899 9.600 24.475 1.00 84.75 719 VAL A C 1
ATOM 5509 O O . VAL A 1 719 ? -23.226 9.640 23.446 1.00 84.75 719 VAL A O 1
ATOM 5512 N N . TYR A 1 720 ? -25.211 9.375 24.470 1.00 87.62 720 TYR A N 1
ATOM 5513 C CA . TYR A 1 720 ? -26.029 9.055 23.302 1.00 87.62 720 TYR A CA 1
ATOM 5514 C C . TYR A 1 720 ? -27.107 10.130 23.120 1.00 87.62 720 TYR A C 1
ATOM 5516 O O . TYR A 1 720 ? -28.035 10.215 23.923 1.00 87.62 720 TYR A O 1
ATOM 5524 N N . THR A 1 721 ? -26.989 10.946 22.070 1.00 87.00 721 THR A N 1
ATOM 5525 C CA . THR A 1 721 ? -27.852 12.127 21.846 1.00 87.00 721 THR A CA 1
ATOM 5526 C C . THR A 1 721 ? -28.903 11.965 20.744 1.00 87.00 721 THR A C 1
ATOM 5528 O O . THR A 1 721 ? -29.781 12.812 20.581 1.00 87.00 721 THR A O 1
ATOM 5531 N N . SER A 1 722 ? -28.842 10.874 19.979 1.00 85.62 722 SER A N 1
ATOM 5532 C CA . SER A 1 722 ? -29.774 10.589 18.884 1.00 85.62 722 SER A CA 1
ATOM 5533 C C . SER A 1 722 ? -31.172 10.210 19.389 1.00 85.62 722 SER A C 1
ATOM 5535 O O . SER A 1 722 ? -31.329 9.568 20.417 1.00 85.62 722 SER A O 1
ATOM 5537 N N . ASN A 1 723 ? -32.220 10.525 18.619 1.00 84.12 723 ASN A N 1
ATOM 5538 C CA . ASN A 1 723 ? -33.611 10.147 18.940 1.00 84.12 723 ASN A CA 1
ATOM 5539 C C . ASN A 1 723 ? -33.905 8.632 18.821 1.00 84.12 723 ASN A C 1
ATOM 5541 O O . ASN A 1 723 ? -34.986 8.157 19.171 1.00 84.12 723 ASN A O 1
ATOM 5545 N N . ASN A 1 724 ? -32.962 7.859 18.300 1.00 89.69 724 ASN A N 1
ATOM 5546 C CA . ASN A 1 724 ? -32.947 6.407 18.366 1.00 89.69 724 ASN A CA 1
ATOM 5547 C C . ASN A 1 724 ? -31.493 5.929 18.363 1.00 89.69 724 ASN A C 1
ATOM 5549 O O . ASN A 1 724 ? -30.592 6.651 17.931 1.00 89.69 724 ASN A O 1
ATOM 5553 N N . GLY A 1 725 ? -31.268 4.716 18.851 1.00 87.81 725 GLY A N 1
ATOM 5554 C CA . GLY A 1 725 ? -29.942 4.121 18.876 1.00 87.81 725 GLY A CA 1
ATOM 5555 C C . GLY A 1 725 ? -29.934 2.756 19.540 1.00 87.81 725 GLY A C 1
ATOM 5556 O O . GLY A 1 725 ? -30.976 2.181 19.862 1.00 87.81 725 GLY A O 1
ATOM 5557 N N . TRP A 1 726 ? -28.734 2.231 19.736 1.00 91.06 726 TRP A N 1
ATOM 5558 C CA . TRP A 1 726 ? -28.493 0.971 20.421 1.00 91.06 726 TRP A CA 1
ATOM 5559 C C . TRP A 1 726 ? -27.123 1.004 21.103 1.00 91.06 726 TRP A C 1
ATOM 5561 O O . TRP A 1 726 ? -26.293 1.860 20.793 1.00 91.06 726 TRP A O 1
ATOM 5571 N N . PHE A 1 727 ? -26.921 0.106 22.061 1.00 90.06 727 PHE A N 1
ATOM 5572 C CA . PHE A 1 727 ? -25.658 -0.098 22.767 1.00 90.06 727 PHE A CA 1
ATOM 5573 C C . PHE A 1 727 ? -25.569 -1.541 23.279 1.00 90.06 727 PHE A C 1
ATOM 5575 O O . PHE A 1 727 ? -26.583 -2.239 23.390 1.00 90.06 727 PHE A O 1
ATOM 5582 N N . GLN A 1 728 ? -24.354 -2.000 23.566 1.00 90.06 728 GLN A N 1
ATOM 5583 C CA . GLN A 1 728 ? -24.058 -3.361 24.016 1.00 90.06 728 GLN A CA 1
ATOM 5584 C C . GLN A 1 728 ? -23.128 -3.340 25.234 1.00 90.06 728 GLN A C 1
ATOM 5586 O O . GLN A 1 728 ? -22.433 -2.350 25.480 1.00 90.06 728 GLN A O 1
ATOM 5591 N N . SER A 1 729 ? -23.128 -4.424 26.011 1.00 90.19 729 SER A N 1
ATOM 5592 C CA . SER A 1 729 ? -22.048 -4.701 26.965 1.00 90.19 729 SER A CA 1
ATOM 5593 C C . SER A 1 729 ? -20.736 -4.978 26.218 1.00 90.19 729 SER A C 1
ATOM 5595 O O . SER A 1 729 ? -20.797 -5.538 25.120 1.00 90.19 729 SER A O 1
ATOM 5597 N N . PRO A 1 730 ? -19.559 -4.683 26.803 1.00 84.38 730 PRO A N 1
ATOM 5598 C CA . PRO A 1 730 ? -18.283 -4.982 26.157 1.00 84.38 730 PRO A CA 1
ATOM 5599 C C . PRO A 1 730 ? -18.165 -6.465 25.790 1.00 84.38 730 PRO A C 1
ATOM 5601 O O . PRO A 1 730 ? -18.668 -7.326 26.514 1.00 84.38 730 PRO A O 1
ATOM 5604 N N . TYR A 1 731 ? -17.507 -6.731 24.662 1.00 77.75 731 TYR A N 1
ATOM 5605 C CA . TYR A 1 731 ? -17.323 -8.048 24.037 1.00 77.75 731 TYR A CA 1
ATOM 5606 C C . TYR A 1 731 ? -18.579 -8.808 23.573 1.00 77.75 731 TYR A C 1
ATOM 5608 O O . TYR A 1 731 ? -18.414 -9.859 22.964 1.00 77.75 731 TYR A O 1
ATOM 5616 N N . TYR A 1 732 ? -19.808 -8.298 23.743 1.00 82.50 732 TYR A N 1
ATOM 5617 C CA . TYR A 1 732 ? -21.016 -8.993 23.264 1.00 82.50 732 TY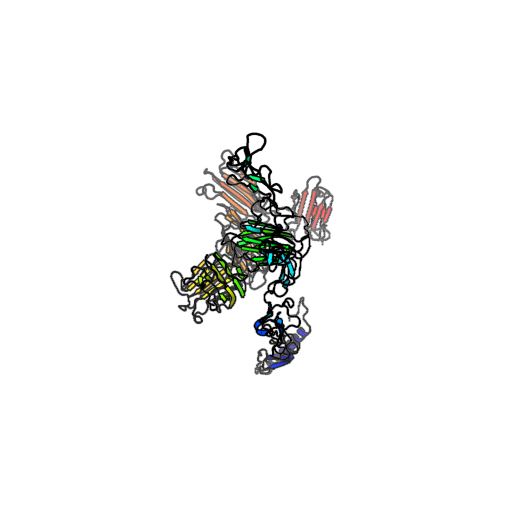R A CA 1
ATOM 5618 C C . TYR A 1 732 ? -20.887 -9.407 21.775 1.00 82.50 732 TYR A C 1
ATOM 5620 O O . TYR A 1 732 ? -20.545 -8.567 20.940 1.00 82.50 732 TYR A O 1
ATOM 5628 N N . PRO A 1 733 ? -21.186 -10.667 21.391 1.00 86.56 733 PRO A N 1
ATOM 5629 C CA . PRO A 1 733 ? -21.854 -11.721 22.167 1.00 86.56 733 PRO A CA 1
ATOM 5630 C C . PRO A 1 733 ? -20.922 -12.644 22.978 1.00 86.56 733 PRO A C 1
ATOM 5632 O O . PRO A 1 733 ? -21.414 -13.608 23.577 1.00 86.56 733 PRO A O 1
ATOM 5635 N N . ASP A 1 734 ? -19.611 -12.400 22.971 1.00 84.31 734 ASP A N 1
ATOM 5636 C CA . ASP A 1 734 ? -18.645 -13.092 23.828 1.00 84.31 734 ASP A CA 1
ATOM 5637 C C . ASP A 1 734 ? -18.758 -12.602 25.290 1.00 84.31 734 ASP A C 1
ATOM 5639 O O . ASP A 1 734 ? -19.402 -11.582 25.560 1.00 84.31 734 ASP A O 1
ATOM 5643 N N . PRO A 1 735 ? -18.200 -13.333 26.277 1.00 87.81 735 PRO A N 1
ATOM 5644 C CA . PRO A 1 735 ? -18.365 -12.972 27.679 1.00 87.81 735 PRO A CA 1
ATOM 5645 C C . PRO A 1 735 ? -17.746 -11.619 28.048 1.00 87.81 735 PRO A C 1
ATOM 5647 O O . PRO A 1 735 ? -16.612 -11.323 27.670 1.00 87.81 735 PRO A O 1
ATOM 5650 N N . TYR A 1 736 ? -18.470 -10.822 28.838 1.00 88.62 736 TYR A N 1
ATOM 5651 C CA . TYR A 1 736 ? -18.005 -9.499 29.266 1.00 88.62 736 TYR A CA 1
ATOM 5652 C C . TYR A 1 736 ? -16.794 -9.567 30.225 1.00 88.62 736 TYR A C 1
ATOM 5654 O O . TYR A 1 736 ? -16.524 -10.610 30.823 1.00 88.62 736 TYR A O 1
ATOM 5662 N N . PRO A 1 737 ? -16.051 -8.464 30.427 1.00 83.38 737 PRO A N 1
ATOM 5663 C CA . PRO A 1 737 ? -14.870 -8.461 31.279 1.00 83.38 737 PRO A CA 1
ATOM 5664 C C . PRO A 1 737 ? -15.220 -8.305 32.768 1.00 83.38 737 PRO A C 1
ATOM 5666 O O . PRO A 1 737 ? -16.189 -7.637 33.137 1.00 83.38 737 PRO A O 1
ATOM 5669 N N . ALA A 1 738 ? -14.370 -8.865 33.627 1.00 87.00 738 ALA A N 1
ATOM 5670 C CA . ALA A 1 738 ? -14.436 -8.734 35.083 1.00 87.00 738 ALA A CA 1
ATOM 5671 C C . ALA A 1 738 ? -14.027 -7.331 35.580 1.00 87.00 738 ALA A C 1
ATOM 5673 O O . ALA A 1 738 ? -13.141 -6.695 35.003 1.00 87.00 738 ALA A O 1
ATOM 5674 N N . ASN A 1 739 ? -14.568 -6.903 36.724 1.00 85.62 739 ASN A N 1
ATOM 5675 C CA . ASN A 1 739 ? -14.258 -5.648 37.424 1.00 85.62 739 ASN A CA 1
ATOM 5676 C C . ASN A 1 739 ? -14.437 -4.378 36.564 1.00 85.62 739 ASN A C 1
ATOM 5678 O O . ASN A 1 739 ? -13.637 -3.441 36.658 1.00 85.62 739 ASN A O 1
ATOM 5682 N N . LYS A 1 740 ? -15.457 -4.336 35.702 1.00 83.38 740 LYS A N 1
ATOM 5683 C CA . LYS A 1 740 ? -15.764 -3.184 34.841 1.00 83.38 740 LYS A CA 1
ATOM 5684 C C . LYS A 1 740 ? -16.893 -2.336 35.420 1.00 83.38 740 LYS A C 1
ATOM 5686 O O . LYS A 1 740 ? -17.784 -2.832 36.103 1.00 83.38 740 LYS A O 1
ATOM 5691 N N . LYS A 1 741 ? -16.873 -1.043 35.085 1.00 88.50 741 LYS A N 1
ATOM 5692 C CA . LYS A 1 741 ? -17.989 -0.109 35.278 1.00 88.50 741 LYS A CA 1
ATOM 5693 C C . LYS A 1 741 ? -18.218 0.661 33.978 1.00 88.50 741 LYS A C 1
ATOM 5695 O O . LYS A 1 741 ? -17.498 1.614 33.697 1.00 88.50 741 LYS A O 1
ATOM 5700 N N . CYS A 1 742 ? -19.217 0.253 33.204 1.00 88.12 742 CYS A N 1
ATOM 5701 C CA . CYS A 1 742 ? -19.617 0.924 31.969 1.00 88.12 742 CYS A CA 1
ATOM 5702 C C . CYS A 1 742 ? -20.779 1.878 32.238 1.00 88.12 742 CYS A C 1
ATOM 5704 O O . CYS A 1 742 ? -21.684 1.549 33.009 1.00 88.12 742 CYS A O 1
ATOM 5706 N N . VAL A 1 743 ? -20.775 3.049 31.601 1.00 89.00 743 VAL A N 1
ATOM 5707 C CA . VAL A 1 743 ? -21.811 4.075 31.800 1.00 89.00 743 VAL A CA 1
ATOM 5708 C C . VAL A 1 743 ? -22.374 4.511 30.455 1.00 89.00 743 VAL A C 1
ATOM 5710 O O . VAL A 1 743 ? -21.662 5.076 29.629 1.00 89.00 743 VAL A O 1
ATOM 5713 N N . TYR A 1 744 ? -23.667 4.283 30.249 1.00 90.44 744 TYR A N 1
ATOM 5714 C CA . TYR A 1 744 ? -24.403 4.680 29.052 1.00 90.44 744 TYR A CA 1
ATOM 5715 C C . TYR A 1 744 ? -25.400 5.772 29.451 1.00 90.44 744 TYR A C 1
ATOM 5717 O O . TYR A 1 744 ? -26.362 5.522 30.178 1.00 90.44 744 TYR A O 1
ATOM 5725 N N . HIS A 1 745 ? -25.153 6.998 29.000 1.00 90.88 745 HIS A N 1
ATOM 5726 C CA . HIS A 1 745 ? -26.001 8.153 29.275 1.00 90.88 745 HIS A CA 1
ATOM 5727 C C . HIS A 1 745 ? -26.779 8.520 28.011 1.00 90.88 745 HIS A C 1
ATOM 5729 O O . HIS A 1 745 ? -26.206 9.031 27.052 1.00 90.88 745 HIS A O 1
ATOM 5735 N N . ILE A 1 746 ? -28.081 8.250 27.986 1.00 91.62 746 ILE A N 1
ATOM 5736 C CA . ILE A 1 746 ? -28.951 8.636 26.871 1.00 91.62 746 ILE A CA 1
ATOM 5737 C C . ILE A 1 746 ? -29.548 10.000 27.206 1.00 91.62 746 ILE A C 1
ATOM 5739 O O . ILE A 1 746 ? -30.311 10.100 28.163 1.00 91.62 746 ILE A O 1
ATOM 5743 N N . GLN A 1 747 ? -29.220 11.025 26.420 1.00 89.62 747 GLN A N 1
ATOM 5744 C CA . GLN A 1 747 ? -29.636 12.411 26.635 1.00 89.62 747 GLN A CA 1
ATOM 5745 C C . GLN A 1 747 ? -30.261 12.976 25.357 1.00 89.62 747 GLN A C 1
ATOM 5747 O O . GLN A 1 747 ? -29.553 13.373 24.435 1.00 89.62 747 GLN A O 1
ATOM 5752 N N . VAL A 1 748 ? -31.591 13.030 25.300 1.00 86.38 748 VAL A N 1
ATOM 5753 C CA . VAL A 1 748 ? -32.335 13.482 24.109 1.00 86.38 748 VAL A CA 1
ATOM 5754 C C . VAL A 1 748 ? -33.000 14.840 24.335 1.00 86.38 748 VAL A C 1
ATOM 5756 O O . VAL A 1 748 ? -33.077 15.333 25.462 1.00 86.38 748 VAL A O 1
ATOM 5759 N N . GLU A 1 749 ? -33.483 15.470 23.260 1.00 79.94 749 GLU A N 1
ATOM 5760 C CA . GLU A 1 749 ? -34.092 16.804 23.329 1.00 79.94 749 GLU A CA 1
ATOM 5761 C C . GLU A 1 749 ? -35.279 16.865 24.321 1.00 79.94 749 GLU A C 1
ATOM 5763 O O . GLU A 1 749 ? -36.119 15.952 24.329 1.00 79.94 749 GLU A O 1
ATOM 5768 N N . PRO A 1 750 ? -35.412 17.946 25.118 1.00 77.44 750 PRO A N 1
ATOM 5769 C CA . PRO A 1 750 ? -36.525 18.132 26.048 1.00 77.44 750 PRO A CA 1
ATOM 5770 C C . PRO A 1 750 ? -37.908 18.012 25.391 1.00 77.44 750 PRO A C 1
ATOM 5772 O O . PRO A 1 750 ? -38.142 18.495 24.286 1.00 77.44 750 PRO A O 1
ATOM 5775 N N . GLY A 1 751 ? -38.856 17.391 26.100 1.00 71.69 751 GLY A N 1
ATOM 5776 C CA . GLY A 1 751 ? -40.198 17.086 25.579 1.00 71.69 751 GLY A CA 1
ATOM 5777 C C . GLY A 1 751 ? -40.306 15.729 24.869 1.00 71.69 751 GLY A C 1
ATOM 5778 O O . GLY A 1 751 ? -41.405 15.337 24.466 1.00 71.69 751 GLY A O 1
ATOM 5779 N N . ASN A 1 752 ? -39.201 14.989 24.762 1.00 81.00 752 ASN A N 1
ATOM 5780 C CA . ASN A 1 752 ? -39.181 13.576 24.397 1.00 81.00 752 ASN A CA 1
ATOM 5781 C C . ASN A 1 752 ? -38.968 12.689 25.636 1.00 81.00 752 ASN A C 1
ATOM 5783 O O . ASN A 1 752 ? -38.291 13.085 26.581 1.00 81.00 752 ASN A O 1
ATOM 5787 N N . ILE A 1 753 ? -39.524 11.479 25.612 1.00 85.81 753 ILE A N 1
ATOM 5788 C CA . ILE A 1 753 ? -39.227 10.390 26.560 1.00 85.81 753 ILE A CA 1
ATOM 5789 C C . ILE A 1 753 ? -38.552 9.232 25.826 1.00 85.81 753 ILE A C 1
ATOM 5791 O O . ILE A 1 753 ? -38.698 9.107 24.610 1.00 85.81 753 ILE A O 1
ATOM 5795 N N . ILE A 1 754 ? -37.848 8.375 26.561 1.00 88.44 754 ILE A N 1
ATOM 5796 C CA . ILE A 1 754 ? -37.034 7.278 26.038 1.00 88.44 754 ILE A CA 1
ATOM 5797 C C . ILE A 1 754 ? -37.729 5.939 26.322 1.00 88.44 754 ILE A C 1
ATOM 5799 O O . ILE A 1 754 ? -38.010 5.594 27.471 1.00 88.44 754 ILE A O 1
ATOM 5803 N N . HIS A 1 755 ? -37.974 5.159 25.273 1.00 88.06 755 HIS A N 1
ATOM 5804 C CA . HIS A 1 755 ? -38.284 3.736 25.357 1.00 88.06 755 HIS A CA 1
ATOM 5805 C C . HIS A 1 755 ? -36.987 2.943 25.211 1.00 88.06 755 HIS A C 1
ATOM 5807 O O . HIS A 1 755 ? -36.359 2.998 24.160 1.00 88.06 755 HIS A O 1
ATOM 5813 N N . LEU A 1 756 ? -36.605 2.199 26.245 1.00 90.75 756 LEU A N 1
ATOM 5814 C CA . LEU A 1 756 ? -35.454 1.301 26.268 1.00 90.75 756 LEU A CA 1
ATOM 5815 C C . LEU A 1 756 ? -35.939 -0.153 26.238 1.00 90.75 756 LEU A C 1
ATOM 5817 O O . LEU A 1 756 ? -36.820 -0.543 27.006 1.00 90.75 756 LEU A O 1
ATOM 5821 N N . SER A 1 757 ? -35.354 -0.972 25.371 1.00 92.12 757 SER A N 1
ATOM 5822 C CA . SER A 1 757 ? -35.686 -2.386 25.226 1.00 92.12 757 SER A CA 1
ATOM 5823 C C . SER A 1 757 ? -34.412 -3.213 25.065 1.00 92.12 757 SER A C 1
ATOM 5825 O O . SER A 1 757 ? -33.547 -2.898 24.257 1.00 92.12 757 SER A O 1
ATOM 5827 N N . PHE A 1 758 ? -34.305 -4.307 25.814 1.00 93.88 758 PHE A N 1
ATOM 5828 C CA . PHE A 1 758 ? -33.218 -5.271 25.651 1.00 93.88 758 PHE A CA 1
ATOM 5829 C C . PHE A 1 758 ? -33.595 -6.284 24.567 1.00 93.88 758 PHE A C 1
ATOM 5831 O O . PHE A 1 758 ? -34.713 -6.807 24.559 1.00 93.88 758 PHE A O 1
ATOM 5838 N N . THR A 1 759 ? -32.684 -6.552 23.634 1.00 92.94 759 THR A N 1
ATOM 5839 C CA . THR A 1 759 ? -32.859 -7.539 22.560 1.00 92.94 759 THR A CA 1
ATOM 5840 C C . THR A 1 759 ? -32.385 -8.922 23.018 1.00 92.94 759 THR A C 1
ATOM 5842 O O . THR A 1 759 ? -33.142 -9.886 22.864 1.00 92.94 759 THR A O 1
ATOM 5845 N N . ASP A 1 760 ? -31.225 -8.982 23.684 1.00 95.06 760 ASP A N 1
ATOM 5846 C CA . ASP A 1 760 ? -30.668 -10.130 24.424 1.00 95.06 760 ASP A CA 1
ATOM 5847 C C . ASP A 1 760 ? -30.148 -9.674 25.805 1.00 95.06 760 ASP A C 1
ATOM 5849 O O . ASP A 1 760 ? -29.818 -8.497 25.986 1.00 95.06 760 ASP A O 1
ATOM 5853 N N . PHE A 1 761 ? -30.124 -10.581 26.786 1.00 95.69 761 PHE A N 1
ATOM 5854 C CA . PHE A 1 761 ? -29.730 -10.300 28.173 1.00 95.69 761 PHE A CA 1
ATOM 5855 C C . PHE A 1 761 ? -29.314 -11.582 28.923 1.00 95.69 761 PHE A C 1
ATOM 5857 O O . PHE A 1 761 ? -30.135 -12.469 29.162 1.00 95.69 761 PHE A O 1
ATOM 5864 N N . ASP A 1 762 ? -28.041 -11.662 29.301 1.00 95.12 762 ASP A N 1
ATOM 5865 C CA . ASP A 1 762 ? -27.384 -12.794 29.961 1.00 95.12 762 ASP A CA 1
ATOM 5866 C C . ASP A 1 762 ? -26.256 -12.251 30.854 1.00 95.12 762 ASP A C 1
ATOM 5868 O O . ASP A 1 762 ? -25.089 -12.205 30.468 1.00 95.12 762 ASP A O 1
ATOM 5872 N N . VAL A 1 763 ? -26.639 -11.759 32.031 1.00 94.12 763 VAL A N 1
ATOM 5873 C CA . VAL A 1 763 ? -25.747 -11.252 33.090 1.00 94.12 763 VAL A CA 1
ATOM 5874 C C . VAL A 1 763 ? -25.710 -12.293 34.217 1.00 94.12 763 VAL A C 1
ATOM 5876 O O . VAL A 1 763 ? -26.630 -13.109 34.314 1.00 94.12 763 VAL A O 1
ATOM 5879 N N . GLU A 1 764 ? -24.661 -12.338 35.048 1.00 93.56 764 GLU A N 1
ATOM 5880 C CA . GLU A 1 764 ? -24.654 -13.196 36.246 1.00 93.56 764 GLU A CA 1
ATOM 5881 C C . GLU A 1 764 ? -25.936 -13.004 37.071 1.00 93.56 764 GLU A C 1
ATOM 5883 O O . GLU A 1 764 ? -26.484 -11.909 37.144 1.00 93.56 764 GLU A O 1
ATOM 5888 N N . ASP A 1 765 ? -26.461 -14.088 37.639 1.00 85.88 765 ASP A N 1
ATOM 5889 C CA . ASP A 1 765 ? -27.608 -14.057 38.543 1.00 85.88 765 ASP A CA 1
ATOM 5890 C C . ASP A 1 765 ? -27.111 -14.221 39.983 1.00 85.88 765 ASP A C 1
ATOM 5892 O O . ASP A 1 765 ? -26.312 -15.118 40.259 1.00 85.88 765 ASP A O 1
ATOM 5896 N N . SER A 1 766 ? -27.596 -13.393 40.910 1.00 80.38 766 SER A N 1
ATOM 5897 C CA . SER A 1 766 ? -27.200 -13.451 42.320 1.00 80.38 766 SER A CA 1
ATOM 5898 C C . SER A 1 766 ? -28.377 -13.859 43.201 1.00 80.38 766 SER A C 1
ATOM 5900 O O . SER A 1 766 ? -29.522 -13.470 42.981 1.00 80.38 766 SER A O 1
ATOM 5902 N N . TRP A 1 767 ? -28.094 -14.622 44.261 1.00 67.75 767 TRP A N 1
ATOM 5903 C CA . TRP A 1 767 ? -29.133 -15.255 45.090 1.00 67.75 767 TRP A CA 1
ATOM 5904 C C . TRP A 1 767 ? -30.126 -14.264 45.726 1.00 67.75 767 TRP A C 1
ATOM 5906 O O . TRP A 1 767 ? -31.264 -14.632 46.021 1.00 67.75 767 TRP A O 1
ATOM 5916 N N . PHE A 1 768 ? -29.694 -13.016 45.924 1.00 71.06 768 PHE A N 1
ATOM 5917 C CA . PHE A 1 768 ? -30.527 -11.866 46.260 1.00 71.06 768 PHE A CA 1
ATOM 5918 C C . PHE A 1 768 ? -29.994 -10.611 45.547 1.00 71.06 768 PHE A C 1
ATOM 5920 O O . PHE A 1 768 ? -28.788 -10.386 45.505 1.00 71.06 768 PHE A O 1
ATOM 5927 N N . GLY A 1 769 ? -30.894 -9.775 45.019 1.00 71.69 769 GLY A N 1
ATOM 5928 C CA . GLY A 1 769 ? -30.652 -8.338 44.821 1.00 71.69 769 GLY A CA 1
ATOM 5929 C C . GLY A 1 769 ? -29.729 -7.873 43.685 1.00 71.69 769 GLY A C 1
ATOM 5930 O O . GLY A 1 769 ? -29.479 -6.669 43.620 1.00 71.69 769 GLY A O 1
ATOM 5931 N N . CYS A 1 770 ? -29.251 -8.752 42.796 1.00 87.25 770 CYS A N 1
ATOM 5932 C CA . CYS A 1 770 ? -28.264 -8.411 41.760 1.00 87.25 770 CYS A CA 1
ATOM 5933 C C . CYS A 1 770 ? -26.997 -7.768 42.362 1.00 87.25 770 CYS A C 1
ATOM 5935 O O . CYS A 1 770 ? -26.656 -6.632 42.040 1.00 87.25 770 CYS A O 1
ATOM 5937 N N . GLU A 1 771 ? -26.371 -8.428 43.340 1.00 86.25 771 GLU A N 1
ATOM 5938 C CA . GLU A 1 771 ? -25.253 -7.882 44.130 1.00 86.25 771 GLU A CA 1
ATOM 5939 C C . GLU A 1 771 ? -23.877 -8.029 43.466 1.00 86.25 771 GLU A C 1
ATOM 5941 O O . GLU A 1 771 ? -23.031 -7.170 43.707 1.00 86.25 771 GLU A O 1
ATOM 5946 N N . ASN A 1 772 ? -23.695 -9.045 42.618 1.00 89.12 772 ASN A N 1
ATOM 5947 C CA . ASN A 1 772 ? -22.478 -9.273 41.837 1.00 89.12 772 ASN A CA 1
ATOM 5948 C C . ASN A 1 772 ? -22.516 -8.414 40.553 1.00 89.12 772 ASN A C 1
ATOM 5950 O O . ASN A 1 772 ? -22.417 -7.189 40.630 1.00 89.12 772 ASN A O 1
ATOM 5954 N N . ASP A 1 773 ? -22.751 -9.024 39.386 1.00 93.12 773 ASP A N 1
ATOM 5955 C CA . ASP A 1 773 ? -22.945 -8.302 38.128 1.00 93.12 773 ASP A CA 1
ATOM 5956 C C . ASP A 1 773 ? -24.367 -7.744 37.983 1.00 93.12 773 ASP A C 1
ATOM 5958 O O . ASP A 1 773 ? -25.365 -8.403 38.298 1.00 93.12 773 ASP A O 1
ATOM 5962 N N . PHE A 1 774 ? -24.491 -6.522 37.457 1.00 94.25 774 PHE A N 1
ATOM 5963 C CA . PHE A 1 774 ? -25.797 -5.895 37.259 1.00 94.25 774 PHE A CA 1
ATOM 5964 C C . PHE A 1 774 ? -25.818 -4.750 36.249 1.00 94.25 774 PHE A C 1
ATOM 5966 O O . PHE A 1 774 ? -24.873 -3.973 36.127 1.00 94.25 774 PHE A O 1
ATOM 5973 N N . VAL A 1 775 ? -26.980 -4.570 35.616 1.00 94.94 775 VAL A N 1
ATOM 5974 C CA . VAL A 1 775 ? -27.358 -3.356 34.882 1.00 94.94 775 VAL A CA 1
ATOM 5975 C C . VAL A 1 775 ? -28.334 -2.543 35.731 1.00 94.94 775 VAL A C 1
ATOM 5977 O O . VAL A 1 775 ? -29.464 -2.959 35.985 1.00 94.94 775 VAL A O 1
ATOM 5980 N N . GLU A 1 776 ? -27.902 -1.373 36.182 1.00 93.50 776 GLU A N 1
ATOM 5981 C CA . GLU A 1 776 ? -28.698 -0.414 36.941 1.00 93.50 776 GLU A CA 1
ATOM 5982 C C . GLU A 1 776 ? -29.197 0.710 36.026 1.00 93.50 776 GLU A C 1
ATOM 5984 O O . GLU A 1 776 ? -28.431 1.255 35.235 1.00 93.50 776 GLU A O 1
ATOM 5989 N N . ILE A 1 777 ? -30.483 1.062 36.117 1.00 94.00 777 ILE A N 1
ATOM 5990 C CA . ILE A 1 777 ? -31.119 2.047 35.229 1.00 94.00 777 ILE A CA 1
ATOM 5991 C C . ILE A 1 777 ? -31.787 3.136 36.065 1.00 94.00 777 ILE A C 1
ATOM 5993 O O . ILE A 1 777 ? -32.644 2.848 36.907 1.00 94.00 777 ILE A O 1
ATOM 5997 N N . ARG A 1 778 ? -31.424 4.395 35.804 1.00 92.12 778 ARG A N 1
ATOM 5998 C CA . ARG A 1 778 ? -31.895 5.584 36.526 1.00 92.12 778 ARG A CA 1
ATOM 5999 C C . ARG A 1 778 ? -32.477 6.637 35.584 1.00 92.12 778 ARG A C 1
ATOM 6001 O O . ARG A 1 778 ? -32.020 6.795 34.456 1.00 92.12 778 ARG A O 1
ATOM 6008 N N . GLU A 1 779 ? -33.465 7.383 36.070 1.00 88.06 779 GLU A N 1
ATOM 6009 C CA . GLU A 1 779 ? -34.001 8.581 35.413 1.00 88.06 779 GLU A CA 1
ATOM 6010 C C . GLU A 1 779 ? -33.236 9.832 35.872 1.00 88.06 779 GLU A C 1
ATOM 6012 O O . GLU A 1 779 ? -33.184 10.114 37.074 1.00 88.06 779 GLU A O 1
ATOM 6017 N N . GLY A 1 780 ? -32.682 10.593 34.921 1.00 79.69 780 GLY A N 1
ATOM 6018 C CA . GLY A 1 780 ? -31.976 11.858 35.162 1.00 79.69 780 GLY A CA 1
ATOM 6019 C C . GLY A 1 780 ? -30.531 11.906 34.644 1.00 79.69 780 GLY A C 1
ATOM 6020 O O . GLY A 1 780 ? -30.012 10.931 34.111 1.00 79.69 780 GLY A O 1
ATOM 6021 N N . HIS A 1 781 ? -29.895 13.064 34.841 1.00 75.44 781 HIS A N 1
ATOM 6022 C CA . HIS A 1 781 ? -28.600 13.450 34.256 1.00 75.44 781 HIS A CA 1
ATOM 6023 C C . HIS A 1 781 ? -27.355 12.819 34.909 1.00 75.44 781 HIS A C 1
ATOM 6025 O O . HIS A 1 781 ? -26.239 13.022 34.439 1.00 75.44 781 HIS A O 1
ATOM 6031 N N . GLN A 1 782 ? -27.498 12.167 36.067 1.00 76.50 782 GLN A N 1
ATOM 6032 C CA . GLN A 1 782 ? -26.371 11.742 36.907 1.00 76.50 782 GLN A CA 1
ATOM 6033 C C . GLN A 1 782 ? -26.684 10.457 37.688 1.00 76.50 782 GLN A C 1
ATOM 6035 O O . GLN A 1 782 ? -27.836 10.058 37.849 1.00 76.50 782 GLN A O 1
ATOM 6040 N N . GLU A 1 783 ? -25.639 9.857 38.264 1.00 72.62 783 GLU A N 1
ATOM 6041 C CA . GLU A 1 783 ? -25.681 8.642 39.097 1.00 72.62 783 GLU A CA 1
ATOM 6042 C C . GLU A 1 783 ? -26.610 8.744 40.332 1.00 72.62 783 GLU A C 1
ATOM 6044 O O . GLU A 1 783 ? -27.042 7.729 40.872 1.00 72.62 783 GLU A O 1
ATOM 6049 N N . ASN A 1 784 ? -27.003 9.956 40.748 1.00 76.50 784 ASN A N 1
ATOM 6050 C CA . ASN A 1 784 ? -27.997 10.182 41.807 1.00 76.50 784 ASN A CA 1
ATOM 6051 C C . ASN A 1 784 ? -29.470 10.106 41.337 1.00 76.50 784 ASN A C 1
ATOM 6053 O O . ASN A 1 784 ? -30.371 10.304 42.154 1.00 76.50 784 ASN A O 1
ATOM 6057 N N . GLY A 1 785 ? -29.718 9.830 40.052 1.00 78.75 785 GLY A N 1
ATOM 6058 C CA . GLY A 1 785 ? -31.052 9.771 39.452 1.00 78.75 785 GLY A CA 1
ATOM 6059 C C . GLY A 1 785 ? -31.978 8.710 40.061 1.00 78.75 785 GLY A C 1
ATOM 6060 O O . GLY A 1 785 ? -31.538 7.756 40.717 1.00 78.75 785 GLY A O 1
ATOM 6061 N N . THR A 1 786 ? -33.283 8.867 39.820 1.00 84.69 786 THR A N 1
ATOM 6062 C CA . THR A 1 786 ? -34.326 7.987 40.370 1.00 84.69 786 THR A CA 1
ATOM 6063 C C . THR A 1 786 ? -34.162 6.575 39.822 1.00 84.69 786 THR A C 1
ATOM 6065 O O . THR A 1 786 ? -34.280 6.360 38.618 1.00 84.69 786 THR A O 1
ATOM 6068 N N . LEU A 1 787 ? -33.910 5.604 40.699 1.00 87.69 787 LEU A N 1
ATOM 6069 C CA . LEU A 1 787 ? -33.723 4.205 40.319 1.00 87.69 787 LEU A CA 1
ATOM 6070 C C . LEU A 1 787 ? -35.020 3.608 39.750 1.00 87.69 787 LEU A C 1
ATOM 6072 O O . LEU A 1 787 ? -36.014 3.493 40.464 1.00 87.69 787 LEU A O 1
ATOM 6076 N N . ILE A 1 788 ? -34.989 3.191 38.480 1.00 87.00 788 ILE A N 1
ATOM 6077 C CA . ILE A 1 788 ? -36.066 2.412 37.848 1.00 87.00 788 ILE A CA 1
ATOM 6078 C C . ILE A 1 788 ? -35.957 0.947 38.273 1.00 87.00 788 ILE A C 1
ATOM 6080 O O . ILE A 1 788 ? -36.957 0.312 38.603 1.00 87.00 788 ILE A O 1
ATOM 6084 N N . GLY A 1 789 ? -34.738 0.405 38.255 1.00 86.31 789 GLY A N 1
ATOM 6085 C CA . GLY A 1 789 ? -34.475 -0.982 38.606 1.00 86.31 789 GLY A CA 1
ATOM 6086 C C . GLY A 1 789 ? -33.009 -1.371 38.452 1.00 86.31 789 GLY A C 1
ATOM 6087 O O . GLY A 1 789 ? -32.230 -0.689 37.785 1.00 86.31 789 GLY A O 1
ATOM 6088 N N . LYS A 1 790 ? -32.672 -2.496 39.081 1.00 91.25 790 LYS A N 1
ATOM 6089 C CA . LYS A 1 790 ? -31.381 -3.179 39.012 1.00 91.25 790 LYS A CA 1
ATOM 6090 C C . LYS A 1 790 ? -31.641 -4.571 38.430 1.00 91.25 790 LYS A C 1
ATOM 6092 O O . LYS A 1 790 ? -32.550 -5.254 38.900 1.00 91.25 790 LYS A O 1
ATOM 6097 N N . LEU A 1 791 ? -30.938 -4.931 37.361 1.00 93.06 791 LEU A N 1
ATOM 6098 C CA . LEU A 1 791 ? -31.253 -6.068 36.492 1.00 93.06 791 LEU A CA 1
ATOM 6099 C C . LEU A 1 791 ? -30.053 -7.013 36.392 1.00 93.06 791 LEU A C 1
ATOM 6101 O O . LEU A 1 791 ? -28.928 -6.556 36.209 1.00 93.06 791 LEU A O 1
ATOM 6105 N N . CYS A 1 792 ? -30.304 -8.317 36.471 1.00 92.69 792 CYS A N 1
ATOM 6106 C CA . CYS A 1 792 ? -29.294 -9.371 36.404 1.00 92.69 792 CYS A CA 1
ATOM 6107 C C . CYS A 1 792 ? -29.928 -10.699 35.936 1.00 92.69 792 CYS A C 1
ATOM 6109 O O . CYS A 1 792 ? -31.142 -10.764 35.698 1.00 92.69 792 CYS A O 1
ATOM 6111 N N . GLY A 1 793 ? -29.119 -11.744 35.759 1.00 91.50 793 GLY A N 1
ATOM 6112 C CA . GLY A 1 793 ? -29.566 -13.050 35.274 1.00 91.50 793 GLY A CA 1
ATOM 6113 C C . GLY A 1 793 ? -29.903 -13.112 33.775 1.00 91.50 793 GLY A C 1
ATOM 6114 O O . GLY A 1 793 ? -29.498 -12.273 32.971 1.00 91.50 793 GLY A O 1
ATOM 6115 N N . ARG A 1 794 ? -30.661 -14.150 33.385 1.00 89.75 794 ARG A N 1
ATOM 6116 C CA . ARG A 1 794 ? -30.922 -14.538 31.973 1.00 89.75 794 ARG A CA 1
ATOM 6117 C C . ARG A 1 794 ? -32.319 -14.221 31.442 1.00 89.75 794 ARG A C 1
ATOM 6119 O O . ARG A 1 794 ? -32.681 -14.602 30.328 1.00 89.75 794 ARG A O 1
ATOM 6126 N N . SER A 1 795 ? -33.163 -13.607 32.264 1.00 87.19 795 SER A N 1
ATOM 6127 C CA . SER A 1 795 ? -34.527 -13.264 31.860 1.00 87.19 795 SER A CA 1
ATOM 6128 C C . SER A 1 795 ? -34.537 -11.891 31.202 1.00 87.19 795 SER A C 1
ATOM 6130 O O . SER A 1 795 ? -34.288 -10.884 31.857 1.00 87.19 795 SER A O 1
ATOM 6132 N N . ARG A 1 796 ? -34.828 -11.847 29.897 1.00 88.44 796 ARG A N 1
ATOM 6133 C CA . ARG A 1 796 ? -34.864 -10.591 29.143 1.00 88.44 796 ARG A CA 1
ATOM 6134 C C . ARG A 1 796 ? -35.826 -9.585 29.805 1.00 88.44 796 ARG A C 1
ATOM 6136 O O . ARG A 1 796 ? -37.020 -9.897 29.897 1.00 88.44 796 ARG A O 1
ATOM 6143 N N . PRO A 1 797 ? -35.348 -8.398 30.229 1.00 88.94 797 PRO A N 1
ATOM 6144 C CA . PRO A 1 797 ? -36.181 -7.394 30.884 1.00 88.94 797 PRO A CA 1
ATOM 6145 C C . PRO A 1 797 ? -37.385 -6.966 30.034 1.00 88.94 797 PRO A C 1
ATOM 6147 O O . PRO A 1 797 ? -37.360 -7.026 28.801 1.00 88.94 797 PRO A O 1
ATOM 6150 N N . GLN A 1 798 ? -38.452 -6.503 30.692 1.00 81.38 798 GLN A N 1
ATOM 6151 C CA . GLN A 1 798 ? -39.547 -5.825 29.991 1.00 81.38 798 GLN A CA 1
ATOM 6152 C C . GLN A 1 798 ? -39.078 -4.461 29.464 1.00 81.38 798 GLN A C 1
ATOM 6154 O O . GLN A 1 798 ? -38.134 -3.877 29.992 1.00 81.38 798 GLN A O 1
ATOM 6159 N N . MET A 1 799 ? -39.751 -3.947 28.429 1.00 83.06 799 MET A N 1
ATOM 6160 C CA . MET A 1 799 ? -39.478 -2.608 27.900 1.00 83.06 799 MET A CA 1
ATOM 6161 C C . MET A 1 799 ? -39.674 -1.555 28.997 1.00 83.06 799 MET A C 1
ATOM 6163 O O . MET A 1 799 ? -40.707 -1.526 29.668 1.00 83.06 799 MET A O 1
ATOM 6167 N N . ILE A 1 800 ? -38.689 -0.676 29.144 1.00 86.12 800 ILE A N 1
ATOM 6168 C CA . ILE A 1 800 ? -38.685 0.425 30.101 1.00 86.12 800 ILE A CA 1
ATOM 6169 C C . ILE A 1 800 ? -39.050 1.707 29.356 1.00 86.12 800 ILE A C 1
ATOM 6171 O O . ILE A 1 800 ? -38.552 1.972 28.267 1.00 86.12 800 ILE A O 1
ATOM 6175 N N . THR A 1 801 ? -39.920 2.519 29.947 1.00 84.06 801 THR A N 1
ATOM 6176 C CA . THR A 1 801 ? -40.285 3.841 29.421 1.00 84.06 801 THR A CA 1
ATOM 6177 C C . THR A 1 801 ? -39.953 4.887 30.468 1.00 84.06 801 THR A C 1
ATOM 6179 O O . THR A 1 801 ? -40.470 4.804 31.589 1.00 84.06 801 THR A O 1
ATOM 6182 N N . SER A 1 802 ? -39.095 5.845 30.123 1.00 86.69 802 SER A N 1
ATOM 6183 C CA . SER A 1 802 ? -38.714 6.934 31.020 1.00 86.69 802 SER A CA 1
ATOM 6184 C C . SER A 1 802 ? -39.852 7.945 31.213 1.00 86.69 802 SER A C 1
ATOM 6186 O O . SER A 1 802 ? -40.783 8.033 30.410 1.00 86.69 802 SER A O 1
ATOM 6188 N N . THR A 1 803 ? -39.785 8.720 32.292 1.00 81.00 803 THR A N 1
ATOM 6189 C CA . THR A 1 803 ? -40.643 9.893 32.530 1.00 81.00 803 THR A CA 1
ATOM 6190 C C . THR A 1 803 ? -39.995 11.213 32.091 1.00 81.00 803 THR A C 1
ATOM 6192 O O . THR A 1 803 ? -40.693 12.212 31.925 1.00 81.00 803 THR A O 1
ATOM 6195 N N . VAL A 1 804 ? -38.678 11.201 31.861 1.00 81.38 804 VAL A N 1
ATOM 6196 C CA . VAL A 1 804 ? -37.824 12.348 31.501 1.00 81.38 804 VAL A CA 1
ATOM 6197 C C . VAL A 1 804 ? -37.029 12.074 30.218 1.00 81.38 804 VAL A C 1
ATOM 6199 O O . VAL A 1 804 ? -36.952 10.932 29.761 1.00 81.38 804 VAL A O 1
ATOM 6202 N N . ASN A 1 805 ? -36.400 13.105 29.655 1.00 84.06 805 ASN A N 1
ATOM 6203 C CA . ASN A 1 805 ? -35.595 13.036 28.428 1.00 84.06 805 ASN A CA 1
ATOM 6204 C C . ASN A 1 805 ? -34.175 12.457 28.623 1.00 84.06 805 ASN A C 1
ATOM 6206 O O . ASN A 1 805 ? -33.374 12.507 27.692 1.00 84.06 805 ASN A O 1
ATOM 6210 N N . GLU A 1 806 ? -33.847 11.932 29.811 1.00 89.44 806 GLU A N 1
ATOM 6211 C CA . GLU A 1 806 ? -32.499 11.452 30.151 1.00 89.44 806 GLU A CA 1
ATOM 6212 C C . GLU A 1 806 ? -32.536 10.130 30.941 1.00 89.44 806 GLU A C 1
ATOM 6214 O O . GLU A 1 806 ? -33.256 10.005 31.938 1.00 89.44 806 GLU A O 1
ATOM 6219 N N . LEU A 1 807 ? -31.754 9.139 30.500 1.00 92.69 807 LEU A N 1
ATOM 6220 C CA . LEU A 1 807 ? -31.538 7.871 31.202 1.00 92.69 807 LEU A CA 1
ATOM 6221 C C . LEU A 1 807 ? -30.051 7.666 31.487 1.00 92.69 807 LEU A C 1
ATOM 6223 O O . LEU A 1 807 ? -29.227 7.700 30.573 1.00 92.69 807 LEU A O 1
ATOM 6227 N N . TRP A 1 808 ? -29.735 7.371 32.745 1.00 92.06 808 TRP A N 1
ATOM 6228 C CA . TRP A 1 808 ? -28.394 7.034 33.205 1.00 92.06 808 TRP A CA 1
ATOM 6229 C C . TRP A 1 808 ? -28.326 5.538 33.513 1.00 92.06 808 TRP A C 1
ATOM 6231 O O . TRP A 1 808 ? -29.019 5.047 34.408 1.00 92.06 808 TRP A O 1
ATOM 6241 N N . ILE A 1 809 ? -27.531 4.800 32.742 1.00 94.19 809 ILE A N 1
ATOM 6242 C CA . ILE A 1 809 ? -27.472 3.336 32.775 1.00 94.19 809 ILE A CA 1
ATOM 6243 C C . ILE A 1 809 ? -26.052 2.921 33.147 1.00 94.19 809 ILE A C 1
ATOM 6245 O O . ILE A 1 809 ? -25.093 3.351 32.510 1.00 94.19 809 ILE A O 1
ATOM 6249 N N . ILE A 1 810 ? -25.911 2.092 34.177 1.00 92.69 810 ILE A N 1
ATOM 6250 C CA . ILE A 1 810 ? -24.620 1.668 34.722 1.00 92.69 810 ILE A CA 1
ATOM 6251 C C . ILE A 1 810 ? -24.565 0.144 34.674 1.00 92.69 810 ILE A C 1
ATOM 6253 O O . ILE A 1 810 ? -25.413 -0.518 35.265 1.00 92.69 810 ILE A O 1
ATOM 6257 N N . PHE A 1 811 ? -23.567 -0.413 33.996 1.00 94.38 811 PHE A N 1
ATOM 6258 C CA . PHE A 1 811 ? -23.258 -1.840 34.046 1.00 94.38 811 PHE A CA 1
ATOM 6259 C C . PHE A 1 811 ? -22.017 -2.039 34.913 1.00 94.38 811 PHE A C 1
ATOM 6261 O O . PHE A 1 811 ? -20.981 -1.433 34.638 1.00 94.38 811 PHE A O 1
ATOM 6268 N N . VAL A 1 812 ? -22.131 -2.840 35.971 1.00 92.50 812 VAL A N 1
ATOM 6269 C CA . VAL A 1 812 ? -21.029 -3.171 36.885 1.00 92.50 812 VAL A CA 1
ATOM 6270 C C . VAL A 1 812 ? -20.812 -4.675 36.867 1.00 92.50 812 VAL A C 1
ATOM 6272 O O . VAL A 1 812 ? -21.794 -5.419 36.878 1.00 92.50 812 VAL A O 1
ATOM 6275 N N . THR A 1 813 ? -19.548 -5.098 36.857 1.00 92.62 813 THR A N 1
ATOM 6276 C CA . THR A 1 813 ? -19.155 -6.508 36.968 1.00 92.62 813 THR A CA 1
ATOM 6277 C C . THR A 1 813 ? -18.166 -6.740 38.107 1.00 92.62 813 THR A C 1
ATOM 6279 O O . THR A 1 813 ? -17.378 -5.848 38.440 1.00 92.62 813 THR A O 1
ATOM 6282 N N . ASP A 1 814 ? -18.199 -7.928 38.710 1.00 91.56 814 ASP A N 1
ATOM 6283 C CA . ASP A 1 814 ? -17.291 -8.344 39.780 1.00 91.56 814 ASP A CA 1
ATOM 6284 C C . ASP A 1 814 ? -16.067 -9.121 39.246 1.00 91.56 814 ASP A C 1
ATOM 6286 O O . ASP A 1 814 ? -15.729 -9.052 38.063 1.00 91.56 814 ASP A O 1
ATOM 6290 N N . SER A 1 815 ? -15.301 -9.771 40.125 1.00 88.94 815 SER A N 1
ATOM 6291 C CA . SER A 1 815 ? -14.091 -10.522 39.759 1.00 88.94 815 SER A CA 1
ATOM 6292 C C . SER A 1 815 ? -14.324 -11.930 39.180 1.00 88.94 815 SER A C 1
ATOM 6294 O O . SER A 1 815 ? -13.350 -12.644 38.928 1.00 88.94 815 SER A O 1
ATOM 6296 N N . THR A 1 816 ? -15.577 -12.360 39.036 1.00 85.50 816 THR A N 1
ATOM 6297 C CA . THR A 1 816 ? -15.998 -13.740 38.775 1.00 85.50 816 THR A CA 1
ATOM 6298 C C . THR A 1 816 ? -17.179 -13.837 37.791 1.00 85.50 816 THR A C 1
ATOM 6300 O O . THR A 1 816 ? -17.744 -12.839 37.378 1.00 85.50 816 THR A O 1
ATOM 6303 N N . ILE A 1 817 ? -17.479 -15.072 37.355 1.00 83.12 817 ILE A N 1
ATOM 6304 C CA . ILE A 1 817 ? -18.629 -15.516 36.529 1.00 83.12 817 ILE A CA 1
ATOM 6305 C C . ILE A 1 817 ? -19.094 -14.524 35.445 1.00 83.12 817 ILE A C 1
ATOM 6307 O O . ILE A 1 817 ? -20.096 -13.831 35.563 1.00 83.12 817 ILE A O 1
ATOM 6311 N N . HIS A 1 818 ? -18.435 -14.583 34.291 1.00 88.00 818 HIS A N 1
ATOM 6312 C CA . HIS A 1 818 ? -18.773 -13.739 33.148 1.00 88.00 818 HIS A CA 1
ATOM 6313 C C . HIS A 1 818 ? -19.709 -14.471 32.172 1.00 88.00 818 HIS A C 1
ATOM 6315 O O . HIS A 1 818 ? -19.372 -15.541 31.655 1.00 88.00 818 HIS A O 1
ATOM 6321 N N . ASN A 1 819 ? -20.885 -13.898 31.912 1.00 92.25 819 ASN A N 1
ATOM 6322 C CA . ASN A 1 819 ? -21.839 -14.362 30.898 1.00 92.25 819 ASN A CA 1
ATOM 6323 C C . ASN A 1 819 ? -21.750 -13.506 29.614 1.00 92.25 819 ASN A C 1
ATOM 6325 O O . ASN A 1 819 ? -20.941 -12.589 29.529 1.00 92.25 819 ASN A O 1
ATOM 6329 N N . ARG A 1 820 ? -22.574 -13.803 28.597 1.00 93.69 820 ARG A N 1
ATOM 6330 C CA . ARG A 1 820 ? -22.545 -13.147 27.265 1.00 93.69 820 ARG A CA 1
ATOM 6331 C C . ARG A 1 820 ? -22.908 -11.654 27.273 1.00 93.69 820 ARG A C 1
ATOM 6333 O O . ARG A 1 820 ? -22.704 -10.976 26.274 1.00 93.69 820 ARG A O 1
ATOM 6340 N N . GLY A 1 821 ? -23.495 -11.146 28.356 1.00 92.94 821 GLY A N 1
ATOM 6341 C CA . GLY A 1 821 ? -23.880 -9.744 28.493 1.00 92.94 821 GLY A CA 1
ATOM 6342 C C . GLY A 1 821 ? -25.212 -9.408 27.832 1.00 92.94 821 GLY A C 1
ATOM 6343 O O . GLY A 1 821 ? -26.157 -10.194 27.880 1.00 92.94 821 GLY A O 1
ATOM 6344 N N . PHE A 1 822 ? -25.337 -8.209 27.271 1.00 94.62 822 PHE A N 1
ATOM 6345 C CA . PHE A 1 822 ? -26.607 -7.699 26.761 1.00 94.62 822 PHE A CA 1
ATOM 6346 C C . PHE A 1 822 ? -26.452 -6.830 25.513 1.00 94.62 822 PHE A C 1
ATOM 6348 O O . PHE A 1 822 ? -25.433 -6.180 25.284 1.00 94.62 822 PHE A O 1
ATOM 6355 N N . SER A 1 823 ? -27.545 -6.745 24.757 1.00 93.69 823 SER A N 1
ATOM 6356 C CA . SER A 1 823 ? -27.729 -5.776 23.680 1.00 93.69 823 SER A CA 1
ATOM 6357 C C . SER A 1 823 ? -29.053 -5.047 23.888 1.00 93.69 823 SER A C 1
ATOM 6359 O O . SER A 1 823 ? -30.072 -5.672 24.193 1.00 93.69 823 SER A O 1
ATOM 6361 N N . ALA A 1 824 ? -29.048 -3.721 23.770 1.00 93.81 824 ALA A N 1
ATOM 6362 C CA . ALA A 1 824 ? -30.214 -2.884 24.012 1.00 93.81 824 ALA A CA 1
ATOM 6363 C C . ALA A 1 824 ? -30.419 -1.868 22.888 1.00 93.81 824 ALA A C 1
ATOM 6365 O O . ALA A 1 824 ? -29.469 -1.271 22.387 1.00 93.81 824 ALA A O 1
ATOM 6366 N N . ASN A 1 825 ? -31.677 -1.639 22.519 1.00 95.38 825 ASN A N 1
ATOM 6367 C CA . ASN A 1 825 ? -32.087 -0.566 21.626 1.00 95.38 825 ASN A CA 1
ATOM 6368 C C . ASN A 1 825 ? -32.959 0.451 22.363 1.00 95.38 825 ASN A C 1
ATOM 6370 O O . ASN A 1 825 ? -33.677 0.121 23.310 1.00 95.38 825 ASN A O 1
ATOM 6374 N N . TYR A 1 826 ? -32.902 1.703 21.919 1.00 93.50 826 TYR A N 1
ATOM 6375 C CA . TYR A 1 826 ? -33.752 2.760 22.441 1.00 93.50 826 TYR A CA 1
ATOM 6376 C C . TYR A 1 826 ? -34.339 3.630 21.326 1.00 93.50 826 TYR A C 1
ATOM 6378 O O . TYR A 1 826 ? -33.771 3.776 20.240 1.00 93.50 826 TYR A O 1
ATOM 6386 N N . SER A 1 827 ? -35.501 4.210 21.602 1.00 91.50 827 SER A N 1
ATOM 6387 C CA . SER A 1 827 ? -36.212 5.128 20.712 1.00 91.50 827 SER A CA 1
ATOM 6388 C C . SER A 1 827 ? -36.944 6.193 21.517 1.00 91.50 827 SER A C 1
ATOM 6390 O O . SER A 1 827 ? -37.306 5.963 22.672 1.00 91.50 827 SER A O 1
ATOM 6392 N N . THR A 1 828 ? -37.171 7.364 20.925 1.00 84.19 828 THR A N 1
ATOM 6393 C CA . THR A 1 828 ? -37.895 8.445 21.595 1.00 84.19 828 THR A CA 1
ATOM 6394 C C . THR A 1 828 ? -39.347 8.576 21.153 1.00 84.19 828 THR A C 1
ATOM 6396 O O . THR A 1 828 ? -39.718 8.282 20.015 1.00 84.19 828 THR A O 1
ATOM 6399 N N . VAL A 1 829 ? -40.186 9.049 22.076 1.00 78.88 829 VAL A N 1
ATOM 6400 C CA . VAL A 1 829 ? -41.563 9.474 21.805 1.00 78.88 829 VAL A CA 1
ATOM 6401 C C . VAL A 1 829 ? -41.717 10.925 22.243 1.00 78.88 829 VAL A C 1
ATOM 6403 O O . VAL A 1 829 ? -41.456 11.266 23.397 1.00 78.88 829 VAL A O 1
ATOM 6406 N N . ASN A 1 830 ? -42.169 11.787 21.331 1.00 78.00 830 ASN A N 1
ATOM 6407 C CA . ASN A 1 830 ? -42.433 13.187 21.642 1.00 78.00 830 ASN A CA 1
ATOM 6408 C C . ASN A 1 830 ? -43.743 13.317 22.438 1.00 78.00 830 ASN A C 1
ATOM 6410 O O . ASN A 1 830 ? -44.838 13.099 21.908 1.00 78.00 830 ASN A O 1
ATOM 6414 N N . VAL A 1 831 ? -43.634 13.669 23.719 1.00 73.25 831 VAL A N 1
ATOM 6415 C CA . VAL A 1 831 ? -44.783 13.920 24.605 1.00 73.25 831 VAL A CA 1
ATOM 6416 C C . VAL A 1 831 ? -45.166 15.397 24.675 1.00 73.25 831 VAL A C 1
ATOM 6418 O O . VAL A 1 831 ? -46.303 15.717 25.035 1.00 73.25 831 VAL A O 1
ATOM 6421 N N . GLY A 1 832 ? -44.255 16.294 24.287 1.00 74.75 832 GLY A N 1
ATOM 6422 C CA . GLY A 1 832 ? -44.478 17.736 24.272 1.00 74.75 832 GLY A CA 1
ATOM 6423 C C . GLY A 1 832 ? -44.814 18.256 25.669 1.00 74.75 832 GLY A C 1
ATOM 6424 O O . GLY A 1 832 ? -43.993 18.188 26.577 1.00 74.75 832 GLY A O 1
ATOM 6425 N N . CYS A 1 833 ? -46.040 18.749 25.845 1.00 69.12 833 CYS A N 1
ATOM 6426 C CA . CYS A 1 833 ? -46.580 19.220 27.128 1.00 69.12 833 CYS A CA 1
ATOM 6427 C C . CYS A 1 833 ? -47.352 18.156 27.939 1.00 69.12 833 CYS A C 1
ATOM 6429 O O . CYS A 1 833 ? -48.028 18.499 28.909 1.00 69.12 833 CYS A O 1
ATOM 6431 N N . GLY A 1 834 ? -47.309 16.888 27.513 1.00 75.00 834 GLY A N 1
ATOM 6432 C CA . GLY A 1 834 ? -47.924 15.752 28.203 1.00 75.00 834 GLY A CA 1
ATOM 6433 C C . GLY A 1 834 ? -46.969 15.043 29.172 1.00 75.00 834 GLY A C 1
ATOM 6434 O O . GLY A 1 834 ? -46.219 15.691 29.895 1.00 75.00 834 GLY A O 1
ATOM 6435 N N . GLY A 1 835 ? -47.010 13.708 29.211 1.00 75.38 835 GLY A N 1
ATOM 6436 C CA . GLY A 1 835 ? -46.167 12.897 30.101 1.00 75.38 835 GLY A CA 1
ATOM 6437 C C . GLY A 1 835 ? -46.634 11.445 30.256 1.00 75.38 835 GLY A C 1
ATOM 6438 O O . GLY A 1 835 ? -47.648 11.043 29.684 1.00 75.38 835 GLY A O 1
ATOM 6439 N N . VAL A 1 836 ? -45.905 10.644 31.039 1.00 77.94 836 VAL A N 1
ATOM 6440 C CA . VAL A 1 836 ? -46.225 9.221 31.274 1.00 77.94 836 VAL A CA 1
ATOM 6441 C C . VAL A 1 836 ? -46.965 9.035 32.596 1.00 77.94 836 VAL A C 1
ATOM 6443 O O . VAL A 1 836 ? -46.509 9.475 33.648 1.00 77.94 836 VAL A O 1
ATOM 6446 N N . MET A 1 837 ? -48.091 8.328 32.552 1.00 81.69 837 MET A N 1
ATOM 6447 C CA . MET A 1 837 ? -48.983 8.094 33.684 1.00 81.69 837 MET A CA 1
ATOM 6448 C C . MET A 1 837 ? -48.954 6.602 34.056 1.00 81.69 837 MET A C 1
ATOM 6450 O O . MET A 1 837 ? -49.585 5.791 33.382 1.00 81.69 837 MET A O 1
ATOM 6454 N N . LYS A 1 838 ? -48.200 6.238 35.107 1.00 76.75 838 LYS A N 1
ATOM 6455 C CA . LYS A 1 838 ? -47.953 4.837 35.538 1.00 76.75 838 LYS A CA 1
ATOM 6456 C C . LYS A 1 838 ? -48.791 4.367 36.746 1.00 76.75 838 LYS A C 1
ATOM 6458 O O . LYS A 1 838 ? -48.652 3.229 37.185 1.00 76.75 838 LYS A O 1
ATOM 6463 N N . ASN A 1 839 ? -49.619 5.235 37.331 1.00 78.12 839 ASN A N 1
ATOM 6464 C CA . ASN A 1 839 ? -50.436 4.893 38.504 1.00 78.12 839 ASN A CA 1
ATOM 6465 C C . ASN A 1 839 ? -51.666 4.061 38.095 1.00 78.12 839 ASN A C 1
ATOM 6467 O O . ASN A 1 839 ? -52.141 4.174 36.973 1.00 78.12 839 ASN A O 1
ATOM 6471 N N . ASN A 1 840 ? -52.259 3.290 39.014 1.00 74.75 840 ASN A N 1
ATOM 6472 C CA . ASN A 1 840 ? -53.512 2.557 38.732 1.00 74.75 840 ASN A CA 1
ATOM 6473 C C . ASN A 1 840 ? -54.733 3.481 38.541 1.00 74.75 840 ASN A C 1
ATOM 6475 O O . ASN A 1 840 ? -55.757 3.068 37.992 1.00 74.75 840 ASN A O 1
ATOM 6479 N N . THR A 1 841 ? -54.636 4.725 39.012 1.00 84.56 841 THR A N 1
ATOM 6480 C CA . THR A 1 841 ? -55.624 5.787 38.803 1.00 84.56 841 THR A CA 1
ATOM 6481 C C . THR A 1 841 ? -54.929 7.131 38.646 1.00 84.56 841 THR A C 1
ATOM 6483 O O . THR A 1 841 ? -53.938 7.394 39.333 1.00 84.56 841 THR A O 1
ATOM 6486 N N . GLY A 1 842 ? -55.490 8.024 37.839 1.00 85.62 842 GLY A N 1
ATOM 6487 C CA . GLY A 1 842 ? -55.007 9.398 37.736 1.00 85.62 842 GLY A CA 1
ATOM 6488 C C . GLY A 1 842 ? -55.925 10.283 36.906 1.00 85.62 842 GLY A C 1
ATOM 6489 O O . GLY A 1 842 ? -57.004 9.863 36.495 1.00 85.62 842 GLY A O 1
ATOM 6490 N N . VAL A 1 843 ? -55.485 11.519 36.674 1.00 86.81 843 VAL A N 1
ATOM 6491 C CA . VAL A 1 843 ? -56.244 12.548 35.956 1.00 86.81 843 VAL A CA 1
ATOM 6492 C C . VAL A 1 843 ? -55.361 13.167 34.875 1.00 86.81 843 VAL A C 1
ATOM 6494 O O . VAL A 1 843 ? -54.177 13.410 35.099 1.00 86.81 843 VAL A O 1
ATOM 6497 N N . ILE A 1 844 ? -55.945 13.398 33.703 1.00 87.19 844 ILE A N 1
ATOM 6498 C CA . ILE A 1 844 ? -55.331 14.010 32.529 1.00 87.19 844 ILE A CA 1
ATOM 6499 C C . ILE A 1 844 ? -56.038 15.344 32.280 1.00 87.19 844 ILE A C 1
ATOM 6501 O O . ILE A 1 844 ? -57.247 15.384 32.035 1.00 87.19 844 ILE A O 1
ATOM 6505 N N . THR A 1 845 ? -55.268 16.427 32.336 1.00 83.50 845 THR A N 1
ATOM 6506 C CA . THR A 1 845 ? -55.707 17.810 32.104 1.00 83.50 845 THR A CA 1
ATOM 6507 C C . THR A 1 845 ? -54.634 18.560 31.319 1.00 83.50 845 THR A C 1
ATOM 6509 O O . THR A 1 845 ? -53.448 18.356 31.599 1.00 83.50 845 THR A O 1
ATOM 6512 N N . PRO A 1 846 ? -54.997 19.461 30.391 1.00 73.12 846 PRO A N 1
ATOM 6513 C CA . PRO A 1 846 ? -54.023 20.325 29.736 1.00 73.12 846 PRO A CA 1
ATOM 6514 C C . PRO A 1 846 ? -53.397 21.307 30.750 1.00 73.12 846 PRO A C 1
ATOM 6516 O O . PRO A 1 846 ? -54.077 21.723 31.694 1.00 73.12 846 PRO A O 1
ATOM 6519 N N . PRO A 1 847 ? -52.129 21.727 30.574 1.00 65.31 847 PRO A N 1
ATOM 6520 C CA . PRO A 1 847 ? -51.543 22.786 31.394 1.00 65.31 847 PRO A CA 1
ATOM 6521 C C . PRO A 1 847 ? -52.327 24.101 31.248 1.00 65.31 847 PRO A C 1
ATOM 6523 O O . PRO A 1 847 ? -52.867 24.384 30.178 1.00 65.31 847 PRO A O 1
ATOM 6526 N N . TYR A 1 848 ? -52.380 24.903 32.320 1.00 58.09 848 TYR A N 1
ATOM 6527 C CA . TYR A 1 848 ? -53.240 26.091 32.457 1.00 58.09 848 TYR A CA 1
ATOM 6528 C C . TYR A 1 848 ? -53.400 26.918 31.162 1.00 58.09 848 TYR A C 1
ATOM 6530 O O . TYR A 1 848 ? -52.430 27.417 30.588 1.00 58.09 848 TYR A O 1
ATOM 6538 N N . HIS A 1 849 ? -54.662 27.129 30.760 1.00 51.94 849 HIS A N 1
ATOM 6539 C CA . HIS A 1 849 ? -55.113 27.640 29.449 1.00 51.94 849 HIS A CA 1
ATOM 6540 C C . HIS A 1 849 ? -54.464 28.945 28.935 1.00 51.94 849 HIS A C 1
ATOM 6542 O O . HIS A 1 849 ? -54.578 29.251 27.745 1.00 51.94 849 HIS A O 1
ATOM 6548 N N . TRP A 1 850 ? -53.804 29.707 29.811 1.00 49.34 850 TRP A N 1
ATOM 6549 C CA . TRP A 1 850 ? -53.252 31.041 29.558 1.00 49.34 850 TRP A CA 1
ATOM 6550 C C . TRP A 1 850 ? -51.739 31.051 29.254 1.00 49.34 850 TRP A C 1
ATOM 6552 O O . TRP A 1 850 ? -51.199 32.118 28.980 1.00 49.34 850 TRP A O 1
ATOM 6562 N N . GLN A 1 851 ? -51.052 29.898 29.291 1.00 50.53 851 GLN A N 1
ATOM 6563 C CA . GLN A 1 851 ? -49.597 29.793 29.051 1.00 50.53 851 GLN A CA 1
ATOM 6564 C C . GLN A 1 851 ? -49.189 28.823 27.921 1.00 50.53 851 GLN A C 1
ATOM 6566 O O . GLN A 1 851 ? -48.000 28.637 27.676 1.00 50.53 851 GLN A O 1
ATOM 6571 N N . MET A 1 852 ? -50.137 28.206 27.208 1.00 55.66 852 MET A N 1
ATOM 6572 C CA . MET A 1 852 ? -49.812 27.277 26.115 1.00 55.66 852 MET A CA 1
ATOM 6573 C C . MET A 1 852 ? -49.372 28.013 24.830 1.00 55.66 852 MET A C 1
ATOM 6575 O O . MET A 1 852 ? -50.133 28.853 24.340 1.00 55.66 852 MET A O 1
ATOM 6579 N N . PRO A 1 853 ? -48.194 27.696 24.251 1.00 55.09 853 PRO A N 1
ATOM 6580 C CA . PRO A 1 853 ? -47.720 28.308 23.010 1.00 55.09 853 PRO A CA 1
ATOM 6581 C C . PRO A 1 853 ? -48.513 27.847 21.772 1.00 55.09 853 PRO A C 1
ATOM 6583 O O . PRO A 1 853 ? -49.223 26.838 21.782 1.00 55.09 853 PRO A O 1
ATOM 6586 N N . TYR A 1 854 ? -48.384 28.601 20.678 1.00 58.22 854 TYR A N 1
ATOM 6587 C CA . TYR A 1 854 ? -49.017 28.291 19.392 1.00 58.22 854 TYR A CA 1
ATOM 6588 C C . TYR A 1 854 ? -48.562 26.918 18.859 1.00 58.22 854 TYR A C 1
ATOM 6590 O O . TYR A 1 854 ? -47.382 26.589 18.932 1.00 58.22 854 TYR A O 1
ATOM 6598 N N . ASN A 1 855 ? -49.491 26.132 18.298 1.00 61.28 855 ASN A N 1
ATOM 6599 C CA . ASN A 1 855 ? -49.271 24.749 17.839 1.00 61.28 855 ASN A CA 1
ATOM 6600 C C . ASN A 1 855 ? -48.812 23.745 18.922 1.00 61.28 855 ASN A C 1
ATOM 6602 O O . ASN A 1 855 ? -48.193 22.731 18.595 1.00 61.28 855 ASN A O 1
ATOM 6606 N N . ALA A 1 856 ? -49.156 23.967 20.195 1.00 63.12 856 ALA A N 1
ATOM 6607 C CA . ALA A 1 856 ? -48.926 22.979 21.248 1.00 63.12 856 ALA A CA 1
ATOM 6608 C C . ALA A 1 856 ? -49.635 21.634 20.965 1.00 63.12 856 ALA A C 1
ATOM 6610 O O . ALA A 1 856 ? -50.827 21.576 20.632 1.00 63.12 856 ALA A O 1
ATOM 6611 N N . SER A 1 857 ? -48.885 20.547 21.158 1.00 75.81 857 SER A N 1
ATOM 6612 C CA . SER A 1 857 ? -49.372 19.168 21.179 1.00 75.81 857 SER A CA 1
ATOM 6613 C C . SER A 1 857 ? -48.919 18.529 22.490 1.00 75.81 857 SER A C 1
ATOM 6615 O O . SER A 1 857 ? -47.721 18.481 22.764 1.00 75.81 857 SER A O 1
ATOM 6617 N N . CYS A 1 858 ? -49.859 18.050 23.301 1.00 80.88 858 CYS A N 1
ATOM 6618 C CA . CYS A 1 858 ? -49.559 17.302 24.522 1.00 80.88 858 CYS A CA 1
ATOM 6619 C C . CYS A 1 858 ? -49.976 15.846 24.305 1.00 80.88 858 CYS A C 1
ATOM 6621 O O . CYS A 1 858 ? -51.137 15.593 23.977 1.00 80.88 858 CYS A O 1
ATOM 6623 N N . ASN A 1 859 ? -49.061 14.894 24.492 1.00 84.50 859 ASN A N 1
ATOM 6624 C CA . ASN A 1 859 ? -49.378 13.467 24.448 1.00 84.50 859 ASN A CA 1
ATOM 6625 C C . ASN A 1 859 ? -49.169 12.857 25.836 1.00 84.50 859 ASN A C 1
ATOM 6627 O O . ASN A 1 859 ? -48.065 12.898 26.378 1.00 84.50 859 ASN A O 1
ATOM 6631 N N . TRP A 1 860 ? -50.222 12.279 26.406 1.00 87.31 860 TRP A N 1
ATOM 6632 C CA . TRP A 1 860 ? -50.145 11.494 27.632 1.00 87.31 860 TRP A CA 1
ATOM 6633 C C . TRP A 1 860 ? -50.134 10.008 27.298 1.00 87.31 860 TRP A C 1
ATOM 6635 O O . TRP A 1 860 ? -51.020 9.516 26.596 1.00 87.31 860 TRP A O 1
ATOM 6645 N N . LEU A 1 861 ? -49.139 9.297 27.821 1.00 82.94 861 LEU A N 1
ATOM 6646 C CA . LEU A 1 861 ? -49.019 7.849 27.705 1.00 82.94 861 LEU A CA 1
ATOM 6647 C C . LEU A 1 861 ? -49.468 7.221 29.025 1.00 82.94 861 LEU A C 1
ATOM 6649 O O . LEU A 1 861 ? -48.746 7.280 30.019 1.00 82.94 861 LEU A O 1
ATOM 6653 N N . VAL A 1 862 ? -50.663 6.639 29.055 1.00 85.00 862 VAL A N 1
ATOM 6654 C CA . VAL A 1 862 ? -51.160 5.906 30.223 1.00 85.00 862 VAL A CA 1
ATOM 6655 C C . VAL A 1 862 ? -50.666 4.468 30.133 1.00 85.00 862 VAL A C 1
ATOM 6657 O O . VAL A 1 862 ? -50.905 3.799 29.130 1.00 85.00 862 VAL A O 1
ATOM 6660 N N . VAL A 1 863 ? -49.972 3.997 31.169 1.00 78.06 863 VAL A N 1
ATOM 6661 C CA . VAL A 1 863 ? -49.359 2.665 31.234 1.00 78.06 863 VAL A CA 1
ATOM 6662 C C . VAL A 1 863 ? -49.896 1.938 32.461 1.00 78.06 863 VAL A C 1
ATOM 6664 O O . VAL A 1 863 ? -49.579 2.288 33.595 1.00 78.06 863 VAL A O 1
ATOM 6667 N N . ALA A 1 864 ? -50.705 0.912 32.223 1.00 74.50 864 ALA A N 1
ATOM 6668 C CA . ALA A 1 864 ? -51.196 -0.008 33.235 1.00 74.50 864 ALA A CA 1
ATOM 6669 C C . ALA A 1 864 ? -50.248 -1.212 33.399 1.00 74.50 864 ALA A C 1
ATOM 6671 O O . ALA A 1 864 ? -49.564 -1.598 32.440 1.00 74.50 864 ALA A O 1
ATOM 6672 N N . PRO A 1 865 ? -50.246 -1.869 34.575 1.00 65.62 865 PRO A N 1
ATOM 6673 C CA . PRO A 1 865 ? -49.524 -3.122 34.769 1.00 65.62 865 PRO A CA 1
ATOM 6674 C C . PRO A 1 865 ? -49.936 -4.204 33.750 1.00 65.62 865 PRO A C 1
ATOM 6676 O O . PRO A 1 865 ? -51.101 -4.251 33.337 1.00 65.62 865 PRO A O 1
ATOM 6679 N N . PRO A 1 866 ? -49.026 -5.118 33.360 1.00 52.41 866 PRO A N 1
ATOM 6680 C CA . PRO A 1 866 ? -49.368 -6.249 32.502 1.00 52.41 866 PRO A CA 1
ATOM 6681 C C . PRO A 1 866 ? -50.559 -7.048 33.053 1.00 52.41 866 PRO A C 1
ATOM 6683 O O . PRO A 1 866 ? -50.598 -7.396 34.232 1.00 52.41 866 PRO A O 1
ATOM 6686 N N . GLY A 1 867 ? -51.541 -7.339 32.196 1.00 54.66 867 GLY A N 1
ATOM 6687 C CA . GLY A 1 867 ? -52.792 -8.000 32.592 1.00 54.66 867 GLY A CA 1
ATOM 6688 C C . GLY A 1 867 ? -53.931 -7.053 32.994 1.00 54.66 867 GLY A C 1
ATOM 6689 O O . GLY A 1 867 ? -55.019 -7.530 33.306 1.00 54.66 867 GLY A O 1
ATOM 6690 N N . PHE A 1 868 ? -53.729 -5.735 32.942 1.00 70.25 868 PHE A N 1
ATOM 6691 C CA . PHE A 1 868 ? -54.785 -4.736 33.118 1.00 70.25 868 PHE A CA 1
ATOM 6692 C C . PHE A 1 868 ? -55.074 -4.002 31.800 1.00 70.25 868 PHE A C 1
ATOM 6694 O O . PHE A 1 868 ? -54.196 -3.865 30.953 1.00 70.25 868 PHE A O 1
ATOM 6701 N N . VAL A 1 869 ? -56.300 -3.506 31.633 1.00 79.75 869 VAL A N 1
ATOM 6702 C CA . VAL A 1 869 ? -56.671 -2.526 30.596 1.00 79.75 869 VAL A CA 1
ATOM 6703 C C . VAL A 1 869 ? -57.006 -1.182 31.234 1.00 79.75 869 VAL A C 1
ATOM 6705 O O . VAL A 1 869 ? -57.283 -1.105 32.430 1.00 79.75 869 VAL A O 1
ATOM 6708 N N . ILE A 1 870 ? -56.988 -0.117 30.443 1.00 84.38 870 ILE A N 1
ATOM 6709 C CA . ILE A 1 870 ? -57.190 1.259 30.893 1.00 84.38 870 ILE A CA 1
ATOM 6710 C C . ILE A 1 870 ? -58.605 1.695 30.535 1.00 84.38 870 ILE A C 1
ATOM 6712 O O . ILE A 1 870 ? -59.051 1.547 29.396 1.00 84.38 870 ILE A O 1
ATOM 6716 N N . ARG A 1 871 ? -59.307 2.277 31.501 1.00 85.19 871 ARG A N 1
ATOM 6717 C CA . ARG A 1 871 ? -60.607 2.905 31.304 1.00 85.19 871 ARG A CA 1
ATOM 6718 C C . ARG A 1 871 ? -60.500 4.404 31.533 1.00 85.19 871 ARG A C 1
ATOM 6720 O O . ARG A 1 871 ? -60.096 4.822 32.612 1.00 85.19 871 ARG A O 1
ATOM 6727 N N . LEU A 1 872 ? -60.880 5.193 30.532 1.00 87.06 872 LEU A N 1
ATOM 6728 C CA . LEU A 1 872 ? -60.987 6.649 30.603 1.00 87.06 872 LEU A CA 1
ATOM 6729 C C . LEU A 1 872 ? -62.435 7.057 30.886 1.00 87.06 872 LEU A C 1
ATOM 6731 O O . LEU A 1 872 ? -63.348 6.645 30.167 1.00 87.06 872 LEU A O 1
ATOM 6735 N N . ASN A 1 873 ? -62.627 7.924 31.873 1.00 85.31 873 ASN A N 1
ATOM 6736 C CA . ASN A 1 873 ? -63.882 8.599 32.168 1.00 85.31 873 ASN A CA 1
ATOM 6737 C C . ASN A 1 873 ? -63.713 10.102 31.886 1.00 85.31 873 ASN A C 1
ATOM 6739 O O . ASN A 1 873 ? -62.771 10.732 32.362 1.00 85.31 873 ASN A O 1
ATOM 6743 N N . PHE A 1 874 ? -64.634 10.686 31.124 1.00 84.62 874 PHE A N 1
ATOM 6744 C CA . PHE A 1 874 ? -64.636 12.115 30.814 1.00 84.62 874 PHE A CA 1
ATOM 6745 C C . PHE A 1 874 ? -65.473 12.842 31.872 1.00 84.62 874 PHE A C 1
ATOM 6747 O O . PHE A 1 874 ? -66.695 12.727 31.871 1.00 84.62 874 PHE A O 1
ATOM 6754 N N . GLU A 1 875 ? -64.820 13.544 32.799 1.00 82.12 875 GLU A N 1
ATOM 6755 C CA . GLU A 1 875 ? -65.494 14.254 33.898 1.00 82.12 875 GLU A CA 1
ATOM 6756 C C . GLU A 1 875 ? -65.930 15.655 33.465 1.00 82.12 875 GLU A C 1
ATOM 6758 O O . GLU A 1 875 ? -67.055 16.077 33.723 1.00 82.12 875 GLU A O 1
ATOM 6763 N N . VAL A 1 876 ? -65.046 16.350 32.746 1.00 79.38 876 VAL A N 1
ATOM 6764 C CA . VAL A 1 876 ? -65.319 17.629 32.085 1.00 79.38 876 VAL A CA 1
ATOM 6765 C C . VAL A 1 876 ? -64.822 17.520 30.650 1.00 79.38 876 VAL A C 1
ATOM 6767 O O . VAL A 1 876 ? -63.693 17.088 30.419 1.00 79.38 876 VAL A O 1
ATOM 6770 N N . PHE A 1 877 ? -65.644 17.908 29.674 1.00 81.62 877 PHE A N 1
ATOM 6771 C CA . PHE A 1 877 ? -65.238 17.942 28.269 1.00 81.62 877 PHE A CA 1
ATOM 6772 C C . PHE A 1 877 ? -65.963 19.065 27.518 1.00 81.62 877 PHE A C 1
ATOM 6774 O O . PHE A 1 877 ? -67.115 18.929 27.106 1.00 81.62 877 PHE A O 1
ATOM 6781 N N . SER A 1 878 ? -65.275 20.195 27.367 1.00 75.31 878 SER A N 1
ATOM 6782 C CA . SER A 1 878 ? -65.771 21.413 26.727 1.00 75.31 878 SER A CA 1
ATOM 6783 C C . SER A 1 878 ? -64.658 21.987 25.852 1.00 75.31 878 SER A C 1
ATOM 6785 O O . SER A 1 878 ? -63.902 22.871 26.252 1.00 75.31 878 SER A O 1
ATOM 6787 N N . ILE A 1 879 ? -64.524 21.412 24.655 1.00 77.12 879 ILE A N 1
ATOM 6788 C CA . ILE A 1 879 ? -63.483 21.730 23.666 1.00 77.12 879 ILE A CA 1
ATOM 6789 C C . ILE A 1 879 ? -64.124 22.480 22.497 1.00 77.12 879 ILE A C 1
ATOM 6791 O O . ILE A 1 879 ? -65.216 22.121 22.060 1.00 77.12 879 ILE A O 1
ATOM 6795 N N . THR A 1 880 ? -63.482 23.511 21.947 1.00 69.81 880 THR A N 1
ATOM 6796 C CA . THR A 1 880 ? -64.116 24.326 20.899 1.00 69.81 880 THR A CA 1
ATOM 6797 C C . THR A 1 880 ? -64.278 23.573 19.570 1.00 69.81 880 THR A C 1
ATOM 6799 O O . THR A 1 880 ? -63.319 23.107 18.961 1.00 69.81 880 THR A O 1
ATOM 6802 N N . SER A 1 881 ? -65.518 23.487 19.073 1.00 65.88 881 SER A N 1
ATOM 6803 C CA . SER A 1 881 ? -65.853 22.881 17.776 1.00 65.88 881 SER A CA 1
ATOM 6804 C C . SER A 1 881 ? -66.411 23.925 16.803 1.00 65.88 881 SER A C 1
ATOM 6806 O O . SER A 1 881 ? -67.572 24.321 16.909 1.00 65.88 881 SER A O 1
ATOM 6808 N N . HIS A 1 882 ? -65.616 24.351 15.819 1.00 61.94 882 HIS A N 1
ATOM 6809 C CA . HIS A 1 882 ? -66.099 25.212 14.733 1.00 61.94 882 HIS A CA 1
ATOM 6810 C C . HIS A 1 882 ? -66.680 24.364 13.591 1.00 61.94 882 HIS A C 1
ATOM 6812 O O . HIS A 1 882 ? -65.996 23.517 13.020 1.00 61.94 882 HIS A O 1
ATOM 6818 N N . GLY A 1 883 ? -67.958 24.583 13.262 1.00 58.84 883 GLY A N 1
ATOM 6819 C CA . GLY A 1 883 ? -68.635 23.914 12.141 1.00 58.84 883 GLY A CA 1
ATOM 6820 C C . GLY A 1 883 ? -68.777 22.390 12.273 1.00 58.84 883 GLY A C 1
ATOM 6821 O O . GLY A 1 883 ? -68.904 21.713 11.261 1.00 58.84 883 GLY A O 1
ATOM 6822 N N . GLY A 1 884 ? -68.710 21.846 13.495 1.00 61.06 884 GLY A N 1
ATOM 6823 C CA . GLY A 1 884 ? -68.787 20.401 13.761 1.00 61.06 884 GLY A CA 1
ATOM 6824 C C . GLY A 1 884 ? -67.494 19.611 13.510 1.00 61.06 884 GLY A C 1
ATOM 6825 O O . GLY A 1 884 ? -67.475 18.410 13.754 1.00 61.06 884 GLY A O 1
ATOM 6826 N N . ASN A 1 885 ? -66.407 20.260 13.073 1.00 68.12 885 ASN A N 1
ATOM 6827 C CA . ASN A 1 885 ? -65.156 19.589 12.711 1.00 68.12 885 ASN A CA 1
ATOM 6828 C C . ASN A 1 885 ? -64.047 19.816 13.753 1.00 68.12 885 ASN A C 1
ATOM 6830 O O . ASN A 1 885 ? -63.659 20.952 14.036 1.00 68.12 885 ASN A O 1
ATOM 6834 N N . CYS A 1 886 ? -63.460 18.727 14.258 1.00 73.81 886 CYS A N 1
ATOM 6835 C CA . CYS A 1 886 ? -62.386 18.732 15.263 1.00 73.81 886 CYS A CA 1
ATOM 6836 C C . CYS A 1 886 ? -60.997 19.046 14.669 1.00 73.81 886 CYS A C 1
ATOM 6838 O O . CYS A 1 886 ? -60.040 18.290 14.848 1.00 73.81 886 CYS A O 1
ATOM 6840 N N . ASN A 1 887 ? -60.893 20.132 13.899 1.00 73.06 887 ASN A N 1
ATOM 6841 C CA . ASN A 1 887 ? -59.670 20.514 13.177 1.00 73.06 887 ASN A CA 1
ATOM 6842 C C . ASN A 1 887 ? -58.804 21.529 13.940 1.00 73.06 887 ASN A C 1
ATOM 6844 O O . ASN A 1 887 ? -57.590 21.565 13.749 1.00 73.06 887 ASN A O 1
ATOM 6848 N N . PHE A 1 888 ? -59.430 22.344 14.790 1.00 72.81 888 PHE A N 1
ATOM 6849 C CA . PHE A 1 888 ? -58.790 23.456 15.500 1.00 72.81 888 PHE A CA 1
ATOM 6850 C C . PHE A 1 888 ? -58.313 23.077 16.905 1.00 72.81 888 PHE A C 1
ATOM 6852 O O . PHE A 1 888 ? -57.222 23.451 17.335 1.00 72.81 888 PHE A O 1
ATOM 6859 N N . GLU A 1 889 ? -59.138 22.304 17.602 1.00 77.50 889 GLU A N 1
ATOM 6860 C CA . GLU A 1 889 ? -58.898 21.807 18.947 1.00 77.50 889 GLU A CA 1
ATOM 6861 C C . GLU A 1 889 ? -59.486 20.391 19.020 1.00 77.50 889 GLU A C 1
ATOM 6863 O O . GLU A 1 889 ? -60.609 20.157 18.561 1.00 77.50 889 GLU A O 1
ATOM 6868 N N . SER A 1 890 ? -58.720 19.418 19.517 1.00 84.56 890 SER A N 1
ATOM 6869 C CA . SER A 1 890 ? -59.197 18.034 19.626 1.00 84.56 890 SER A CA 1
ATOM 6870 C C . SER A 1 890 ? -58.410 17.210 20.634 1.00 84.56 890 SER A C 1
ATOM 6872 O O . SER A 1 890 ? -57.183 17.321 20.676 1.00 84.56 890 SER A O 1
ATOM 6874 N N . VAL A 1 891 ? -59.103 16.309 21.332 1.00 87.50 891 VAL A N 1
ATOM 6875 C CA . VAL A 1 891 ? -58.497 15.164 22.026 1.00 87.50 891 VAL A CA 1
ATOM 6876 C C . VAL A 1 891 ? -58.685 13.920 21.164 1.00 87.50 891 VAL A C 1
ATOM 6878 O O . VAL A 1 891 ? -59.806 13.589 20.790 1.00 87.50 891 VAL A O 1
ATOM 6881 N N . GLU A 1 892 ? -57.601 13.230 20.837 1.00 88.19 892 GLU A N 1
ATOM 6882 C CA . GLU A 1 892 ? -57.603 11.943 20.143 1.00 88.19 892 GLU A CA 1
ATOM 6883 C C . GLU A 1 892 ? -57.107 10.850 21.096 1.00 88.19 892 GLU A C 1
ATOM 6885 O O . GLU A 1 892 ? -56.108 11.041 21.785 1.00 88.19 892 GLU A O 1
ATOM 6890 N N . VAL A 1 893 ? -57.799 9.711 21.145 1.00 88.31 893 VAL A N 1
ATOM 6891 C CA . VAL A 1 893 ? -57.411 8.554 21.968 1.00 88.31 893 VAL A CA 1
ATOM 6892 C C . VAL A 1 893 ? -57.005 7.409 21.045 1.00 88.31 893 VAL A C 1
ATOM 6894 O O . VAL A 1 893 ? -57.759 7.065 20.134 1.00 88.31 893 VAL A O 1
ATOM 6897 N N . LYS A 1 894 ? -55.830 6.813 21.274 1.00 83.44 894 LYS A N 1
ATOM 6898 C CA . LYS A 1 894 ? -55.272 5.718 20.464 1.00 83.44 894 LYS A CA 1
ATOM 6899 C C . LYS A 1 894 ? -54.822 4.553 21.333 1.00 83.44 894 LYS A C 1
ATOM 6901 O O . LYS A 1 894 ? -54.283 4.757 22.421 1.00 83.44 894 LYS A O 1
ATOM 6906 N N . GLU A 1 895 ? -54.994 3.339 20.825 1.00 83.12 895 GLU A N 1
ATOM 6907 C CA . GLU A 1 895 ? -54.256 2.175 21.324 1.00 83.12 895 GLU A CA 1
ATOM 6908 C C . GLU A 1 895 ? -52.752 2.351 21.047 1.00 83.12 895 GLU A C 1
ATOM 6910 O O . GLU A 1 895 ? -52.345 3.156 20.204 1.00 83.12 895 GLU A O 1
ATOM 6915 N N . PHE A 1 896 ? -51.912 1.576 21.735 1.00 74.88 896 PHE A N 1
ATOM 6916 C CA . PHE A 1 896 ? -50.454 1.647 21.577 1.00 74.88 896 PHE A CA 1
ATOM 6917 C C . PHE A 1 896 ? -49.949 1.288 20.165 1.00 74.88 896 PHE A C 1
ATOM 6919 O O . PHE A 1 896 ? -48.897 1.765 19.753 1.00 74.88 896 PHE A O 1
ATOM 6926 N N . ASP A 1 897 ? -50.714 0.509 19.394 1.00 71.12 897 ASP A N 1
ATOM 6927 C CA . ASP A 1 897 ? -50.430 0.211 17.979 1.00 71.12 897 ASP A CA 1
ATOM 6928 C C . ASP A 1 897 ? -50.747 1.379 17.016 1.00 71.12 897 ASP A C 1
ATOM 6930 O O . ASP A 1 897 ? -50.563 1.263 15.805 1.00 71.12 897 ASP A O 1
ATOM 6934 N N . GLY A 1 898 ? -51.222 2.513 17.543 1.00 67.06 898 GLY A N 1
ATOM 6935 C CA . GLY A 1 898 ? -51.608 3.695 16.775 1.00 67.06 898 GLY A CA 1
ATOM 6936 C C . GLY A 1 898 ? -53.063 3.694 16.296 1.00 67.06 898 GLY A C 1
ATOM 6937 O O . GLY A 1 898 ? -53.506 4.703 15.739 1.00 67.06 898 GLY A O 1
ATOM 6938 N N . THR A 1 899 ? -53.834 2.626 16.536 1.00 77.31 899 THR A N 1
ATOM 6939 C CA . THR A 1 899 ? -55.258 2.555 16.177 1.00 77.31 899 THR A CA 1
ATOM 6940 C C . THR A 1 899 ? -56.044 3.639 16.909 1.00 77.31 899 THR A C 1
ATOM 6942 O O . THR A 1 899 ? -56.171 3.610 18.135 1.00 77.31 899 THR A O 1
ATOM 6945 N N . SER A 1 900 ? -56.611 4.589 16.161 1.00 80.25 900 SER A N 1
ATOM 6946 C CA . SER A 1 900 ? -57.454 5.647 16.726 1.00 80.25 900 SER A CA 1
ATOM 6947 C C . SER A 1 900 ? -58.787 5.067 17.204 1.00 80.25 900 SER A C 1
ATOM 6949 O O . SER A 1 900 ? -59.566 4.535 16.413 1.00 80.25 900 SER A O 1
ATOM 6951 N N . ILE A 1 901 ? -59.038 5.158 18.512 1.00 83.81 901 ILE A N 1
ATOM 6952 C CA . ILE A 1 901 ? -60.311 4.787 19.149 1.00 83.81 901 ILE A CA 1
ATOM 6953 C C . ILE A 1 901 ? -61.356 5.876 18.878 1.00 83.81 901 ILE A C 1
ATOM 6955 O O . ILE A 1 901 ? -62.536 5.583 18.685 1.00 83.81 901 ILE A O 1
ATOM 6959 N N . GLY A 1 902 ? -60.917 7.135 18.822 1.00 80.25 902 GLY A N 1
ATOM 6960 C CA . GLY A 1 902 ? -61.751 8.255 18.418 1.00 80.25 902 GLY A CA 1
ATOM 6961 C C . GLY A 1 902 ? -61.074 9.608 18.607 1.00 80.25 902 GLY A C 1
ATOM 6962 O O . GLY A 1 902 ? -60.118 9.757 19.370 1.00 80.25 902 GLY A O 1
ATOM 6963 N N . LYS A 1 903 ? -61.612 10.608 17.904 1.00 84.38 903 LYS A N 1
ATOM 6964 C CA . LYS A 1 903 ? -61.191 12.010 17.958 1.00 84.38 903 LYS A CA 1
ATOM 6965 C C . LYS A 1 903 ? -62.384 12.877 18.354 1.00 84.38 903 LYS A C 1
ATOM 6967 O O . LYS A 1 903 ? -63.426 12.823 17.706 1.00 84.38 903 LYS A O 1
ATOM 6972 N N . TYR A 1 904 ? -62.220 13.672 19.404 1.00 85.44 904 TYR A N 1
ATOM 6973 C CA . TYR A 1 904 ? -63.303 14.319 20.138 1.00 85.44 904 TYR A CA 1
ATOM 6974 C C . TYR A 1 904 ? -63.094 15.839 20.239 1.00 85.44 904 TYR A C 1
ATOM 6976 O O . TYR A 1 904 ? -61.980 16.317 20.471 1.00 85.44 904 TYR A O 1
ATOM 6984 N N . CYS A 1 905 ? -64.180 16.596 20.083 1.00 81.19 905 CYS A N 1
ATOM 6985 C CA . CYS A 1 905 ? -64.282 18.040 20.309 1.00 81.19 905 CYS A CA 1
ATOM 6986 C C . CYS A 1 905 ? -65.758 18.423 20.535 1.00 81.19 905 CYS A C 1
ATOM 6988 O O . CYS A 1 905 ? -66.645 17.620 20.255 1.00 81.19 905 CYS A O 1
ATOM 6990 N N . GLY A 1 906 ? -66.034 19.644 20.991 1.00 75.62 906 GLY A N 1
ATOM 6991 C CA . GLY A 1 906 ? -67.388 20.132 21.270 1.00 75.62 906 GLY A CA 1
ATOM 6992 C C . GLY A 1 906 ? -67.835 19.895 22.715 1.00 75.62 906 GLY A C 1
ATOM 6993 O O . GLY A 1 906 ? -67.027 19.596 23.595 1.00 75.62 906 GLY A O 1
ATOM 6994 N N . LEU A 1 907 ? -69.146 20.027 22.936 1.00 66.00 907 LEU A N 1
ATOM 6995 C CA . LEU A 1 907 ? -69.838 19.688 24.182 1.00 66.00 907 LEU A CA 1
ATOM 6996 C C . LEU A 1 907 ? -70.474 18.302 24.022 1.00 66.00 907 LEU A C 1
ATOM 6998 O O . LEU A 1 907 ? -71.546 18.170 23.430 1.00 66.00 907 LEU A O 1
ATOM 7002 N N . LEU A 1 908 ? -69.799 17.265 24.517 1.00 59.44 908 LEU A N 1
ATOM 7003 C CA . LEU A 1 908 ? -70.217 15.869 24.377 1.00 59.44 908 LEU A CA 1
ATOM 7004 C C . LEU A 1 908 ? -70.190 15.165 25.734 1.00 59.44 908 LEU A C 1
ATOM 7006 O O . LEU A 1 908 ? -69.162 15.125 26.404 1.00 59.44 908 LEU A O 1
ATOM 7010 N N . ASN A 1 909 ? -71.316 14.555 26.103 1.00 56.00 909 ASN A N 1
ATOM 7011 C CA . ASN A 1 909 ? -71.396 13.643 27.239 1.00 56.00 909 ASN A CA 1
ATOM 7012 C C . ASN A 1 909 ? -70.875 12.266 26.787 1.00 56.00 909 ASN A C 1
ATOM 7014 O O . ASN A 1 909 ? -71.633 11.441 26.275 1.00 56.00 909 ASN A O 1
ATOM 7018 N N . LEU A 1 910 ? -69.555 12.079 26.853 1.00 61.69 910 LEU A N 1
ATOM 7019 C CA . LEU A 1 910 ? -68.875 10.891 26.337 1.00 61.69 910 LEU A CA 1
ATOM 7020 C C . LEU A 1 910 ? -69.025 9.703 27.295 1.00 61.69 910 LEU A C 1
ATOM 7022 O O . LEU A 1 910 ? -68.739 9.796 28.487 1.00 61.69 910 LEU A O 1
ATOM 7026 N N . HIS A 1 911 ? -69.415 8.547 26.754 1.00 64.00 911 HIS A N 1
ATOM 7027 C CA . HIS A 1 911 ? -69.319 7.283 27.481 1.00 64.00 911 HIS A CA 1
ATOM 7028 C C . HIS A 1 911 ? -67.850 6.910 27.736 1.00 64.00 911 HIS A C 1
ATOM 7030 O O . HIS A 1 911 ? -66.966 7.244 26.946 1.00 64.00 911 HIS A O 1
ATOM 7036 N N . ALA A 1 912 ? -67.601 6.190 28.833 1.00 74.62 912 ALA A N 1
ATOM 7037 C CA . ALA A 1 912 ? -66.258 5.760 29.210 1.00 74.62 912 ALA A CA 1
ATOM 7038 C C . ALA A 1 912 ? -65.598 4.913 28.107 1.00 74.62 912 ALA A C 1
ATOM 7040 O O . ALA A 1 912 ? -66.194 3.953 27.612 1.00 74.62 912 ALA A O 1
ATOM 7041 N N . ILE A 1 913 ? -64.357 5.249 27.755 1.00 82.62 913 ILE A N 1
ATOM 7042 C CA . ILE A 1 913 ? -63.553 4.515 26.770 1.00 82.62 913 ILE A CA 1
ATOM 7043 C C . ILE A 1 913 ? -62.750 3.443 27.500 1.00 82.62 913 ILE A C 1
ATOM 7045 O O . ILE A 1 913 ? -62.204 3.705 28.567 1.00 82.62 913 ILE A O 1
ATOM 7049 N N . ARG A 1 914 ? -62.644 2.247 26.921 1.00 81.75 914 ARG A N 1
ATOM 7050 C CA . ARG A 1 914 ? -61.864 1.130 27.464 1.00 81.75 914 ARG A CA 1
ATOM 7051 C C . ARG A 1 914 ? -60.863 0.654 26.417 1.00 81.75 914 ARG A C 1
ATOM 7053 O O . ARG A 1 914 ? -61.280 0.332 25.306 1.00 81.75 914 ARG A O 1
ATOM 7060 N N . SER A 1 915 ? -59.582 0.615 26.768 1.00 80.38 915 SER A N 1
ATOM 7061 C CA . SER A 1 915 ? -58.527 0.109 25.889 1.00 80.38 915 SER A CA 1
ATOM 7062 C C . SER A 1 915 ? -58.586 -1.414 25.743 1.00 80.38 915 SER A C 1
ATOM 7064 O O . SER A 1 915 ? -59.176 -2.133 26.559 1.00 80.38 915 SER A O 1
ATOM 7066 N N . LYS A 1 916 ? -57.942 -1.914 24.691 1.00 72.75 916 LYS A N 1
ATOM 7067 C CA . LYS A 1 916 ? -57.665 -3.336 24.458 1.00 72.75 916 LYS A CA 1
ATOM 7068 C C . LYS A 1 916 ? -56.319 -3.747 25.047 1.00 72.75 916 LYS A C 1
ATOM 7070 O O . LYS A 1 916 ? -56.163 -4.895 25.453 1.00 72.75 916 LYS A O 1
ATOM 7075 N N . SER A 1 917 ? -55.363 -2.822 25.079 1.00 69.75 917 SER A N 1
ATOM 7076 C CA . SER A 1 917 ? -54.011 -3.035 25.602 1.00 69.75 917 SER A CA 1
ATOM 7077 C C . SER A 1 917 ? -53.808 -2.395 26.982 1.00 69.75 917 SER A C 1
ATOM 7079 O O . SER A 1 917 ? -54.611 -1.575 27.431 1.00 69.75 917 SER A O 1
ATOM 7081 N N . ASN A 1 918 ? -52.724 -2.760 27.673 1.00 72.62 918 ASN A N 1
ATOM 7082 C CA . ASN A 1 918 ? -52.324 -2.144 28.943 1.00 72.62 918 ASN A CA 1
ATOM 7083 C C . ASN A 1 918 ? -51.644 -0.773 28.759 1.00 72.62 918 ASN A C 1
ATOM 7085 O O . ASN A 1 918 ? -51.117 -0.226 29.721 1.00 72.62 918 ASN A O 1
ATOM 7089 N N . VAL A 1 919 ? -51.627 -0.221 27.543 1.00 78.25 919 VAL A N 1
ATOM 7090 C CA . VAL A 1 919 ? -51.042 1.085 27.229 1.00 78.25 919 VAL A CA 1
ATOM 7091 C C . VAL A 1 919 ? -52.009 1.864 26.340 1.00 78.25 919 VAL A C 1
ATOM 7093 O O . VAL A 1 919 ? -52.550 1.322 25.382 1.00 78.25 919 VAL A O 1
ATOM 7096 N N . LEU A 1 920 ? -52.246 3.135 26.652 1.00 85.50 920 LEU A N 1
ATOM 7097 C CA . LEU A 1 920 ? -53.205 3.982 25.944 1.00 85.50 920 LEU A CA 1
ATOM 7098 C C . LEU A 1 920 ? -52.619 5.382 25.746 1.00 85.50 920 LEU A C 1
ATOM 7100 O O . LEU A 1 920 ? -52.065 5.965 26.677 1.00 85.50 920 LEU A O 1
ATOM 7104 N N . ILE A 1 921 ? -52.750 5.927 24.539 1.00 85.31 921 ILE A N 1
ATOM 7105 C CA . ILE A 1 921 ? -52.238 7.250 24.172 1.00 85.31 921 ILE A CA 1
ATOM 7106 C C . ILE A 1 921 ? -53.409 8.233 24.125 1.00 85.31 921 ILE A C 1
ATOM 7108 O O . ILE A 1 921 ? -54.406 7.989 23.444 1.00 85.31 921 ILE A O 1
ATOM 7112 N N . VAL A 1 922 ? -53.278 9.363 24.817 1.00 88.19 922 VAL A N 1
ATOM 7113 C CA . VAL A 1 922 ? -54.221 10.487 24.760 1.00 88.19 922 VAL A CA 1
ATOM 7114 C C . VAL A 1 922 ? -53.478 11.704 24.214 1.00 88.19 922 VAL A C 1
ATOM 7116 O O . VAL A 1 922 ? -52.558 12.206 24.850 1.00 88.19 922 VAL A O 1
ATOM 7119 N N . SER A 1 923 ? -53.869 12.185 23.039 1.00 87.00 923 SER A N 1
ATOM 7120 C CA . SER A 1 923 ? -53.234 13.306 22.339 1.00 87.00 923 SER A CA 1
ATOM 7121 C C . SER A 1 923 ? -54.164 14.515 22.300 1.00 87.00 923 SER A C 1
ATOM 7123 O O . SER A 1 923 ? -55.218 14.461 21.671 1.00 87.00 923 SER A O 1
ATOM 7125 N N . TYR A 1 924 ? -53.769 15.630 22.911 1.00 85.75 924 TYR A N 1
ATOM 7126 C CA . TYR A 1 924 ? -54.433 16.925 22.747 1.00 85.75 924 TYR A CA 1
ATOM 7127 C C . TYR A 1 924 ? -53.645 17.806 21.782 1.00 85.75 924 TYR A C 1
ATOM 7129 O O . TYR A 1 924 ? -52.446 18.015 21.962 1.00 85.75 924 TYR A O 1
ATOM 7137 N N . LYS A 1 925 ? -54.332 18.353 20.776 1.00 81.88 925 LYS A N 1
ATOM 7138 C CA . LYS A 1 925 ? -53.749 19.264 19.785 1.00 81.88 925 LYS A CA 1
ATOM 7139 C C . LYS A 1 925 ? -54.569 20.546 19.690 1.00 81.88 925 LYS A C 1
ATOM 7141 O O . LYS A 1 925 ? -55.785 20.480 19.500 1.00 81.88 925 LYS A O 1
ATOM 7146 N N . ARG A 1 926 ? -53.890 21.696 19.759 1.00 75.56 926 ARG A N 1
ATOM 7147 C CA . ARG A 1 926 ? -54.481 23.039 19.636 1.00 75.56 926 ARG A CA 1
ATOM 7148 C C . ARG A 1 926 ? -53.741 23.850 18.573 1.00 75.56 926 ARG A C 1
ATOM 7150 O O . ARG A 1 926 ? -52.526 24.003 18.651 1.00 75.56 926 ARG A O 1
ATOM 7157 N N . THR A 1 927 ? -54.465 24.390 17.593 1.00 70.75 927 THR A N 1
ATOM 7158 C CA . THR A 1 927 ? -53.877 25.171 16.483 1.00 70.75 927 THR A CA 1
ATOM 7159 C C . THR A 1 927 ? -54.275 26.649 16.476 1.00 70.75 927 THR A C 1
ATOM 7161 O O . THR A 1 927 ? -53.603 27.448 15.830 1.00 70.75 927 THR A O 1
ATOM 7164 N N . VAL A 1 928 ? -55.320 27.049 17.213 1.00 65.44 928 VAL A N 1
ATOM 7165 C CA . VAL A 1 928 ? -55.789 28.448 17.311 1.00 65.44 928 VAL A CA 1
ATOM 7166 C C . VAL A 1 928 ? -56.288 28.804 18.718 1.00 65.44 928 VAL A C 1
ATOM 7168 O O . VAL A 1 928 ? -56.629 27.932 19.523 1.00 65.44 928 VAL A O 1
ATOM 7171 N N . PHE A 1 929 ? -56.343 30.104 19.022 1.00 60.28 929 PHE A N 1
ATOM 7172 C CA . PHE A 1 929 ? -56.842 30.617 20.297 1.00 60.28 929 PHE A CA 1
ATOM 7173 C C . PHE A 1 929 ? -58.362 30.831 20.255 1.00 60.28 929 PHE A C 1
ATOM 7175 O O . PHE A 1 929 ? -58.850 31.838 19.747 1.00 60.28 929 PHE A O 1
ATOM 7182 N N . ALA A 1 930 ? -59.105 29.892 20.835 1.00 57.41 930 ALA A N 1
ATOM 7183 C CA . ALA A 1 930 ? -60.485 30.088 21.264 1.00 57.41 930 ALA A CA 1
ATOM 7184 C C . ALA A 1 930 ? -60.590 29.811 22.779 1.00 57.41 930 ALA A C 1
ATOM 7186 O O . ALA A 1 930 ? -59.819 28.984 23.287 1.00 57.41 930 ALA A O 1
ATOM 7187 N N . PRO A 1 931 ? -61.489 30.496 23.512 1.00 56.28 931 PRO A N 1
ATOM 7188 C CA . PRO A 1 931 ? -61.776 30.178 24.905 1.00 56.28 931 PRO A CA 1
ATOM 7189 C C . PRO A 1 931 ? -62.599 28.883 24.994 1.00 56.28 931 PRO A C 1
ATOM 7191 O O . PRO A 1 931 ? -63.699 28.794 24.451 1.00 56.28 931 PRO A O 1
ATOM 7194 N N . SER A 1 932 ? -62.052 27.893 25.694 1.00 61.88 932 SER A N 1
ATOM 7195 C CA . SER A 1 932 ? -62.671 26.613 26.050 1.00 61.88 932 SER A CA 1
ATOM 7196 C C . SER A 1 932 ? -62.499 26.391 27.558 1.00 61.88 932 SER A C 1
ATOM 7198 O O . SER A 1 932 ? -61.511 26.858 28.128 1.00 61.88 932 SER A O 1
ATOM 7200 N N . GLU A 1 933 ? -63.432 25.690 28.215 1.00 65.12 933 GLU A N 1
ATOM 7201 C CA . GLU A 1 933 ? -63.250 25.268 29.622 1.00 65.12 933 GLU A CA 1
ATOM 7202 C C . GLU A 1 933 ? -62.308 24.054 29.740 1.00 65.12 933 GLU A C 1
ATOM 7204 O O . GLU A 1 933 ? -61.920 23.667 30.840 1.00 65.12 933 GLU A O 1
ATOM 7209 N N . GLY A 1 934 ? -61.907 23.474 28.603 1.00 75.31 934 GLY A N 1
ATOM 7210 C CA . GLY A 1 934 ? -60.907 22.419 28.521 1.00 75.31 934 GLY A CA 1
ATOM 7211 C C . GLY A 1 934 ? -61.494 21.034 28.749 1.00 75.31 934 GLY A C 1
ATOM 7212 O O . GLY A 1 934 ? -62.639 20.745 28.388 1.00 75.31 934 GLY A O 1
ATOM 7213 N N . PHE A 1 935 ? -60.681 20.147 29.313 1.00 83.31 935 PHE A N 1
ATOM 7214 C CA . PHE A 1 935 ? -61.105 18.798 29.659 1.00 83.31 935 PHE A CA 1
ATOM 7215 C C . PHE A 1 935 ? -60.414 18.287 30.922 1.00 83.31 935 PHE A C 1
ATOM 7217 O O . PHE A 1 935 ? -59.265 18.626 31.206 1.00 83.31 935 PHE A O 1
ATOM 7224 N N . VAL A 1 936 ? -61.132 17.427 31.640 1.00 85.88 936 VAL A N 1
ATOM 7225 C CA . VAL A 1 936 ? -60.658 16.636 32.775 1.00 85.88 936 VAL A CA 1
ATOM 7226 C C . VAL A 1 936 ? -61.048 15.192 32.479 1.00 85.88 936 VAL A C 1
ATOM 7228 O O . VAL A 1 936 ? -62.235 14.863 32.422 1.00 85.88 936 VAL A O 1
ATOM 7231 N N . ILE A 1 937 ? -60.053 14.339 32.240 1.00 88.19 937 ILE A N 1
ATOM 7232 C CA . ILE A 1 937 ? -60.250 12.908 31.987 1.00 88.19 937 ILE A CA 1
ATOM 7233 C C . ILE A 1 937 ? -59.609 12.144 33.138 1.00 88.19 937 ILE A C 1
ATOM 7235 O O . ILE A 1 937 ? -58.386 12.160 33.274 1.00 88.19 937 ILE A O 1
ATOM 7239 N N . SER A 1 938 ? -60.403 11.461 33.958 1.00 89.00 938 SER A N 1
ATOM 7240 C CA . SER A 1 938 ? -59.863 10.499 34.917 1.00 89.00 938 SER A CA 1
ATOM 7241 C C . SER A 1 938 ? -59.669 9.139 34.253 1.00 89.00 938 SER A C 1
ATOM 7243 O O . SER A 1 938 ? -60.357 8.788 33.292 1.00 89.00 938 SER A O 1
ATOM 7245 N N . TYR A 1 939 ? -58.706 8.364 34.741 1.00 90.62 939 TYR A N 1
ATOM 7246 C CA . TYR A 1 939 ? -58.477 7.004 34.271 1.00 90.62 939 TYR A CA 1
ATOM 7247 C C . TYR A 1 939 ? -58.327 6.019 35.428 1.00 90.62 939 TYR A C 1
ATOM 7249 O O . TYR A 1 939 ? -57.884 6.380 36.521 1.00 90.62 939 TYR A O 1
ATOM 7257 N N . THR A 1 940 ? -58.687 4.764 35.168 1.00 86.38 940 THR A N 1
ATOM 7258 C CA . THR A 1 940 ? -58.557 3.636 36.095 1.00 86.38 940 THR A CA 1
ATOM 7259 C C . THR A 1 940 ? -58.074 2.383 35.360 1.00 86.38 940 THR A C 1
ATOM 7261 O O . THR A 1 940 ? -58.358 2.198 34.175 1.00 86.38 940 THR A O 1
ATOM 7264 N N . THR A 1 941 ? -57.340 1.505 36.045 1.00 80.38 941 THR A N 1
ATOM 7265 C CA . THR A 1 941 ? -56.873 0.224 35.486 1.00 80.38 941 THR A CA 1
ATOM 7266 C C . THR A 1 941 ? -57.768 -0.943 35.923 1.00 80.38 941 THR A C 1
ATOM 7268 O O . THR A 1 941 ? -57.940 -1.179 37.119 1.00 80.38 941 THR A O 1
ATOM 7271 N N . GLU A 1 942 ? -58.304 -1.715 34.974 1.00 72.19 942 GLU A N 1
ATOM 7272 C CA . GLU A 1 942 ? -59.191 -2.869 35.199 1.00 72.19 942 GLU A CA 1
ATOM 7273 C C . GLU A 1 942 ? -58.476 -4.199 34.888 1.00 72.19 942 GLU A C 1
ATOM 7275 O O . GLU A 1 942 ? -57.908 -4.357 33.810 1.00 72.19 942 GLU A O 1
ATOM 7280 N N . ASN A 1 943 ? -58.531 -5.189 35.788 1.00 61.41 943 ASN A N 1
ATOM 7281 C CA . ASN A 1 943 ? -57.834 -6.472 35.609 1.00 61.41 943 ASN A CA 1
ATOM 7282 C C . ASN A 1 943 ? -58.568 -7.420 34.631 1.00 61.41 943 ASN A C 1
ATOM 7284 O O . ASN A 1 943 ? -59.746 -7.744 34.826 1.00 61.41 943 ASN A O 1
ATOM 7288 N N . ILE A 1 944 ? -57.848 -7.920 33.621 1.00 52.56 944 ILE A N 1
ATOM 7289 C CA . ILE A 1 944 ? -58.329 -8.886 32.619 1.00 52.56 944 ILE A CA 1
ATOM 7290 C C . ILE A 1 944 ? -58.692 -10.237 33.258 1.00 52.56 944 ILE A C 1
ATOM 7292 O O . ILE A 1 944 ? -59.629 -10.888 32.802 1.00 52.56 944 ILE A O 1
ATOM 7296 N N . SER A 1 945 ? -58.012 -10.658 34.332 1.00 48.31 945 SER A N 1
ATOM 7297 C CA . SER A 1 945 ? -58.187 -11.992 34.934 1.00 48.31 945 SER A CA 1
ATOM 7298 C C . SER A 1 945 ? -59.508 -12.205 35.691 1.00 48.31 945 SER A C 1
ATOM 7300 O O . SER A 1 945 ? -59.744 -13.291 36.217 1.00 48.31 945 SER A O 1
ATOM 7302 N N . SER A 1 946 ? -60.397 -11.207 35.713 1.00 49.81 946 SER A N 1
ATOM 7303 C CA . SER A 1 946 ? -61.727 -11.300 36.330 1.00 49.81 946 SER A CA 1
ATOM 7304 C C . SER A 1 946 ? -62.730 -12.182 35.563 1.00 49.81 946 SER A C 1
ATOM 7306 O O . SER A 1 946 ? -63.780 -12.502 36.114 1.00 49.81 946 SER A O 1
ATOM 7308 N N . ASN A 1 947 ? -62.419 -12.620 34.334 1.00 51.06 947 ASN A N 1
ATOM 7309 C CA . ASN A 1 947 ? -63.182 -13.633 33.591 1.00 51.06 947 ASN A CA 1
ATOM 7310 C C . ASN A 1 947 ? -62.248 -14.535 32.764 1.00 51.06 947 ASN A C 1
ATOM 7312 O O . ASN A 1 947 ? -61.415 -14.032 32.012 1.00 51.06 947 ASN A O 1
ATOM 7316 N N . CYS A 1 948 ? -62.427 -15.860 32.830 1.00 65.00 948 CYS A N 1
ATOM 7317 C CA . CYS A 1 948 ? -61.763 -16.810 31.931 1.00 65.00 948 CYS A CA 1
ATOM 7318 C C . CYS A 1 948 ? -62.753 -17.436 30.933 1.00 65.00 948 CYS A C 1
ATOM 7320 O O . CYS A 1 948 ? -63.844 -17.865 31.302 1.00 65.00 948 CYS A O 1
ATOM 7322 N N . GLY A 1 949 ? -62.355 -17.515 29.661 1.00 67.94 949 GLY A N 1
ATOM 7323 C CA . GLY A 1 949 ? -63.209 -17.965 28.556 1.00 67.94 949 GLY A CA 1
ATOM 7324 C C . GLY A 1 949 ? -63.530 -16.853 27.552 1.00 67.94 949 GLY A C 1
ATOM 7325 O O . GLY A 1 949 ? -63.026 -15.738 27.671 1.00 67.94 949 GLY A O 1
ATOM 7326 N N . GLY A 1 950 ? -64.352 -17.158 26.545 1.00 72.88 950 GLY A N 1
ATOM 7327 C CA . GLY A 1 950 ? -64.800 -16.196 25.529 1.00 72.88 950 GLY A CA 1
ATOM 7328 C C . GLY A 1 950 ? -64.959 -16.777 24.120 1.00 72.88 950 GLY A C 1
ATOM 7329 O O . GLY A 1 950 ? -64.694 -17.954 23.875 1.00 72.88 950 GLY A O 1
ATOM 7330 N N . LEU A 1 951 ? -65.395 -15.934 23.180 1.00 75.50 951 LEU A N 1
ATOM 7331 C CA . LEU A 1 951 ? -65.461 -16.252 21.750 1.00 75.50 951 LEU A CA 1
ATOM 7332 C C . LEU A 1 951 ? -64.170 -15.796 21.054 1.00 75.50 951 LEU A C 1
ATOM 7334 O O . LEU A 1 951 ? -63.761 -14.647 21.201 1.00 75.50 951 LEU A O 1
ATOM 7338 N N . ILE A 1 952 ? -63.561 -16.683 20.271 1.00 78.00 952 ILE A N 1
ATOM 7339 C CA . ILE A 1 952 ? -62.344 -16.442 19.493 1.00 78.00 952 ILE A CA 1
ATOM 7340 C C . ILE A 1 952 ? -62.687 -16.611 18.0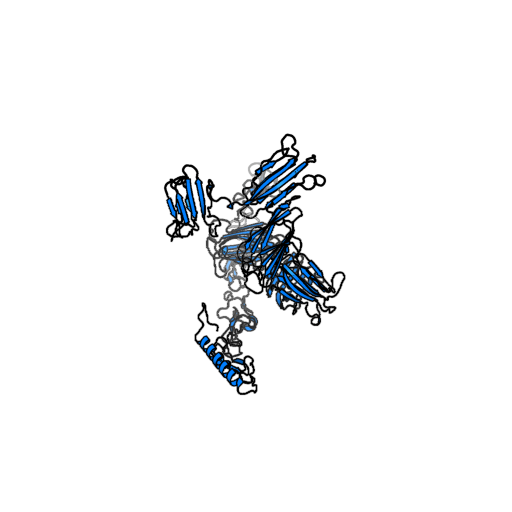10 1.00 78.00 952 ILE A C 1
ATOM 7342 O O . ILE A 1 952 ? -63.146 -17.674 17.596 1.00 78.00 952 ILE A O 1
ATOM 7346 N N . THR A 1 953 ? -62.460 -15.566 17.213 1.00 78.25 953 THR A N 1
ATOM 7347 C CA . THR A 1 953 ? -62.714 -15.551 15.756 1.00 78.25 953 THR A CA 1
ATOM 7348 C C . THR A 1 953 ? -61.473 -15.201 14.930 1.00 78.25 953 THR A C 1
ATOM 7350 O O . THR A 1 953 ? -61.589 -14.932 13.740 1.00 78.25 953 THR A O 1
ATOM 7353 N N . ALA A 1 954 ? -60.294 -15.143 15.554 1.00 63.50 954 ALA A N 1
ATOM 7354 C CA . ALA A 1 954 ? -59.033 -14.911 14.854 1.00 63.50 954 ALA A CA 1
ATOM 7355 C C . ALA A 1 954 ? -58.575 -16.184 14.121 1.00 63.50 954 ALA A C 1
ATOM 7357 O O . ALA A 1 954 ? -58.728 -17.284 14.653 1.00 63.50 954 ALA A O 1
ATOM 7358 N N . GLU A 1 955 ? -57.976 -16.027 12.938 1.00 73.25 955 GLU A N 1
ATOM 7359 C CA . GLU A 1 955 ? -57.476 -17.143 12.116 1.00 73.25 955 GLU A CA 1
ATOM 7360 C C . GLU A 1 955 ? -56.376 -17.955 12.820 1.00 73.25 955 GLU A C 1
ATOM 7362 O O . GLU A 1 955 ? -56.314 -19.178 12.693 1.00 73.25 955 GLU A O 1
ATOM 7367 N N . ILE A 1 956 ? -55.519 -17.276 13.589 1.00 72.75 956 ILE A N 1
ATOM 7368 C CA . ILE A 1 956 ? -54.429 -17.863 14.374 1.00 72.75 956 ILE A CA 1
ATOM 7369 C C . ILE A 1 956 ? -54.419 -17.200 15.756 1.00 72.75 956 ILE A C 1
ATOM 7371 O O . ILE A 1 956 ? -54.616 -15.992 15.884 1.00 72.75 956 ILE A O 1
ATOM 7375 N N . GLY A 1 957 ? -54.166 -17.981 16.807 1.00 72.81 957 GLY A N 1
ATOM 7376 C CA . GLY A 1 957 ? -54.067 -17.474 18.173 1.00 72.81 957 GLY A CA 1
ATOM 7377 C C . GLY A 1 957 ? -53.513 -18.502 19.156 1.00 72.81 957 GLY A C 1
ATOM 7378 O O . GLY A 1 957 ? -53.251 -19.652 18.803 1.00 72.81 957 GLY A O 1
ATOM 7379 N N . TYR A 1 958 ? -53.352 -18.078 20.409 1.00 72.62 958 TYR A N 1
ATOM 7380 C CA . TYR A 1 958 ? -52.876 -18.914 21.510 1.00 72.62 958 TYR A CA 1
ATOM 7381 C C . TYR A 1 958 ? -53.889 -18.905 22.652 1.00 72.62 958 TYR A C 1
ATOM 7383 O O . TYR A 1 958 ? -54.440 -17.859 22.989 1.00 72.62 958 TYR A O 1
ATOM 7391 N N . ILE A 1 959 ? -54.098 -20.063 23.274 1.00 78.50 959 ILE A N 1
ATOM 7392 C CA . ILE A 1 959 ? -54.948 -20.225 24.458 1.00 78.50 959 ILE A CA 1
ATOM 7393 C C . ILE A 1 959 ? -54.072 -20.762 25.586 1.00 78.50 959 ILE A C 1
ATOM 7395 O O . ILE A 1 959 ? -53.191 -21.593 25.361 1.00 78.50 959 ILE A O 1
ATOM 7399 N N . ARG A 1 960 ? -54.296 -20.250 26.794 1.00 76.75 960 ARG A N 1
ATOM 7400 C CA . ARG A 1 960 ? -53.596 -20.629 28.022 1.00 76.75 960 ARG A CA 1
ATOM 7401 C C . ARG A 1 960 ? -54.628 -20.817 29.128 1.00 76.75 960 ARG A C 1
ATOM 7403 O O . ARG A 1 960 ? -55.649 -20.125 29.130 1.00 76.75 960 ARG A O 1
ATOM 7410 N N . SER A 1 961 ? -54.367 -21.728 30.061 1.00 73.50 961 SER A N 1
ATOM 7411 C CA . SER A 1 961 ? -55.146 -21.800 31.297 1.00 73.50 961 SER A CA 1
ATOM 7412 C C . SER A 1 961 ? -54.912 -20.533 32.141 1.00 73.50 961 SER A C 1
ATOM 7414 O O . SER A 1 961 ? -53.898 -19.845 31.954 1.00 73.50 961 SER A O 1
ATOM 7416 N N . PRO A 1 962 ? -55.828 -20.175 33.060 1.00 67.50 962 PRO A N 1
ATOM 7417 C CA . PRO A 1 962 ? -55.611 -19.026 33.932 1.00 67.50 962 PRO A CA 1
ATOM 7418 C C . PRO A 1 962 ? -54.332 -19.219 34.761 1.00 67.50 962 PRO A C 1
ATOM 7420 O O . PRO A 1 962 ? -54.017 -20.339 35.159 1.00 67.50 962 PRO A O 1
ATOM 7423 N N . ASN A 1 963 ? -53.605 -18.128 35.007 1.00 65.50 963 ASN A N 1
ATOM 7424 C CA . ASN A 1 963 ? -52.293 -18.067 35.672 1.00 65.50 963 ASN A CA 1
ATOM 7425 C C . ASN A 1 963 ? -51.097 -18.748 34.969 1.00 65.50 963 ASN A C 1
ATOM 7427 O O . ASN A 1 963 ? -49.982 -18.600 35.464 1.00 65.50 963 ASN A O 1
ATOM 7431 N N . PHE A 1 964 ? -51.261 -19.415 33.817 1.00 61.16 964 PHE A N 1
ATOM 7432 C CA . PHE A 1 964 ? -50.147 -20.080 33.119 1.00 61.16 964 PHE A CA 1
ATOM 7433 C C . PHE A 1 964 ? -48.936 -19.138 32.899 1.00 61.16 964 PHE A C 1
ATOM 7435 O O . PHE A 1 964 ? -49.119 -18.050 32.338 1.00 61.16 964 PHE A O 1
ATOM 7442 N N . PRO A 1 965 ? -47.694 -19.542 33.248 1.00 58.91 965 PRO A N 1
ATOM 7443 C CA . PRO A 1 965 ? -47.253 -20.911 33.554 1.00 58.91 965 PRO A CA 1
ATOM 7444 C C . PRO A 1 965 ? -47.401 -21.349 35.021 1.00 58.91 965 PRO A C 1
ATOM 7446 O O . PRO A 1 965 ? -47.067 -22.486 35.338 1.00 58.91 965 PRO A O 1
ATOM 7449 N N . ALA A 1 966 ? -47.881 -20.486 35.920 1.00 59.56 966 ALA A N 1
ATOM 7450 C CA . ALA A 1 966 ? -48.182 -20.880 37.293 1.00 59.56 966 ALA A CA 1
ATOM 7451 C C . ALA A 1 966 ? -49.461 -21.737 37.365 1.00 59.56 966 ALA A C 1
ATOM 7453 O O . ALA A 1 966 ? -50.287 -21.739 36.448 1.00 59.56 966 ALA A O 1
ATOM 7454 N N . VAL A 1 967 ? -49.626 -22.454 38.482 1.00 62.06 967 VAL A N 1
ATOM 7455 C CA . VAL A 1 967 ? -50.775 -23.338 38.729 1.00 62.06 967 VAL A CA 1
ATOM 7456 C C . VAL A 1 967 ? -52.087 -22.552 38.630 1.00 62.06 967 VAL A C 1
ATOM 7458 O O . VAL A 1 967 ? -52.224 -21.458 39.191 1.00 62.06 967 VAL A O 1
ATOM 7461 N N . SER A 1 968 ? -53.059 -23.108 37.905 1.00 61.94 968 SER A N 1
ATOM 7462 C CA . SER A 1 968 ? -54.355 -22.464 37.704 1.00 61.94 968 SER A CA 1
ATOM 7463 C C . SER A 1 968 ? -55.158 -22.347 39.012 1.00 61.94 968 SER A C 1
ATOM 7465 O O . SER A 1 968 ? -55.022 -23.191 39.899 1.00 61.94 968 SER A O 1
ATOM 7467 N N . PRO A 1 969 ? -56.007 -21.310 39.165 1.00 62.31 969 PRO A N 1
ATOM 7468 C CA . PRO A 1 969 ? -56.823 -21.125 40.362 1.00 62.31 969 PRO A CA 1
ATOM 7469 C C . PRO A 1 969 ? -57.727 -22.331 40.635 1.00 62.31 969 PRO A C 1
ATOM 7471 O O . PRO A 1 969 ? -58.392 -22.837 39.726 1.00 62.31 969 PRO A O 1
ATOM 7474 N N . GLN A 1 970 ? -57.818 -22.742 41.900 1.00 63.06 970 GLN A N 1
ATOM 7475 C CA . GLN A 1 970 ? -58.782 -23.757 42.329 1.00 63.06 970 GLN A CA 1
ATOM 7476 C C . GLN A 1 970 ? -60.218 -23.283 42.046 1.00 63.06 970 GLN A C 1
ATOM 7478 O O . GLN A 1 970 ? -60.540 -22.114 42.257 1.00 63.06 970 GLN A O 1
ATOM 7483 N N . ASN A 1 971 ? -61.084 -24.195 41.594 1.00 65.88 971 ASN A N 1
ATOM 7484 C CA . ASN A 1 971 ? -62.452 -23.918 41.128 1.00 65.88 971 ASN A CA 1
ATOM 7485 C C . ASN A 1 971 ? -62.538 -23.085 39.828 1.00 65.88 971 ASN A C 1
ATOM 7487 O O . ASN A 1 971 ? -63.560 -22.451 39.562 1.00 65.88 971 ASN A O 1
ATOM 7491 N N . SER A 1 972 ? -61.500 -23.126 38.981 1.00 68.69 972 SER A N 1
ATOM 7492 C CA . SER A 1 972 ? -61.564 -22.597 37.610 1.00 68.69 972 SER A CA 1
ATOM 7493 C C . SER A 1 972 ? -62.580 -23.367 36.760 1.00 68.69 972 SER A C 1
ATOM 7495 O O . SER A 1 972 ? -62.545 -24.595 36.698 1.00 68.69 972 SER A O 1
ATOM 7497 N N . ASN A 1 973 ? -63.449 -22.642 36.054 1.00 80.88 973 ASN A N 1
ATOM 7498 C CA . ASN A 1 973 ? -64.406 -23.187 35.091 1.00 80.88 973 ASN A CA 1
ATOM 7499 C C . ASN A 1 973 ? -64.459 -22.253 33.872 1.00 80.88 973 ASN A C 1
ATOM 7501 O O . ASN A 1 973 ? -65.161 -21.244 33.881 1.00 80.88 973 ASN A O 1
ATOM 7505 N N . CYS A 1 974 ? -63.657 -22.559 32.853 1.00 81.50 974 CYS A N 1
ATOM 7506 C CA . CYS A 1 974 ? -63.377 -21.670 31.727 1.00 81.50 974 CYS A CA 1
ATOM 7507 C C . CYS A 1 974 ? -63.866 -22.293 30.416 1.00 81.50 974 CYS A C 1
ATOM 7509 O O . CYS A 1 974 ? -63.553 -23.447 30.128 1.00 81.50 974 CYS A O 1
ATOM 7511 N N . SER A 1 975 ? -64.604 -21.534 29.602 1.00 84.50 975 SER A N 1
ATOM 7512 C CA . SER A 1 975 ? -65.122 -22.001 28.305 1.00 84.50 975 SER A CA 1
ATOM 7513 C C . SER A 1 975 ? -64.686 -21.082 27.166 1.00 84.50 975 SER A C 1
ATOM 7515 O O . SER A 1 975 ? -65.066 -19.911 27.142 1.00 84.50 975 SER A O 1
ATOM 7517 N N . TRP A 1 976 ? -63.935 -21.608 26.198 1.00 87.94 976 TRP A N 1
ATOM 7518 C CA . TRP A 1 976 ? -63.577 -20.902 24.965 1.00 87.94 976 TRP A CA 1
ATOM 7519 C C . TRP A 1 976 ? -64.276 -21.532 23.765 1.00 87.94 976 TRP A C 1
ATOM 7521 O O . TRP A 1 976 ? -64.185 -22.739 23.549 1.00 87.94 976 TRP A O 1
ATOM 7531 N N . ILE A 1 977 ? -64.934 -20.710 22.953 1.00 86.19 977 ILE A N 1
ATOM 7532 C CA . ILE A 1 977 ? -65.505 -21.116 21.667 1.00 86.19 977 ILE A CA 1
ATOM 7533 C C . ILE A 1 977 ? -64.611 -20.522 20.586 1.00 86.19 977 ILE A C 1
ATOM 7535 O O . ILE A 1 977 ? -64.535 -19.302 20.473 1.00 86.19 977 ILE A O 1
ATOM 7539 N N . ILE A 1 978 ? -63.950 -21.352 19.782 1.00 89.62 978 ILE A N 1
ATOM 7540 C CA . ILE A 1 978 ? -63.216 -20.881 18.600 1.00 89.62 978 ILE A CA 1
ATOM 7541 C C . ILE A 1 978 ? -64.108 -21.108 17.384 1.00 89.62 978 ILE A C 1
ATOM 7543 O O . ILE A 1 978 ? -64.629 -22.210 17.203 1.00 89.62 978 ILE A O 1
ATOM 7547 N N . ARG A 1 979 ? -64.292 -20.077 16.558 1.00 85.38 979 ARG A N 1
ATOM 7548 C CA . ARG A 1 979 ? -65.102 -20.101 15.337 1.00 85.38 979 ARG A CA 1
ATOM 7549 C C . ARG A 1 979 ? -64.271 -19.599 14.157 1.00 85.38 979 ARG A C 1
ATOM 7551 O O . ARG A 1 979 ? -63.935 -18.421 14.106 1.00 85.38 979 ARG A O 1
ATOM 7558 N N . ALA A 1 980 ? -64.011 -20.489 13.208 1.00 82.88 980 ALA A N 1
ATOM 7559 C CA . ALA A 1 980 ? -63.491 -20.170 11.886 1.00 82.88 980 ALA A CA 1
ATOM 7560 C C . ALA A 1 980 ? -64.639 -19.910 10.892 1.00 82.88 980 ALA A C 1
ATOM 7562 O O . ALA A 1 980 ? -65.812 -20.198 11.165 1.00 82.88 980 ALA A O 1
ATOM 7563 N N . GLU A 1 981 ? -64.301 -19.383 9.717 1.00 79.38 981 GLU A N 1
ATOM 7564 C CA . GLU A 1 981 ? -65.257 -19.190 8.627 1.00 79.38 981 GLU A CA 1
ATOM 7565 C C . GLU A 1 981 ? -65.835 -20.517 8.111 1.00 79.38 981 GLU A C 1
ATOM 7567 O O . GLU A 1 981 ? -65.250 -21.592 8.270 1.00 79.38 981 GLU A O 1
ATOM 7572 N N . SER A 1 982 ? -67.011 -20.455 7.482 1.00 76.62 982 SER A N 1
ATOM 7573 C CA . SER A 1 982 ? -67.672 -21.650 6.947 1.00 76.62 982 SER A CA 1
ATOM 7574 C C . SER A 1 982 ? -66.791 -22.338 5.897 1.00 76.62 982 SER A C 1
ATOM 7576 O O . SER A 1 982 ? -66.255 -21.681 5.010 1.00 76.62 982 SER A O 1
ATOM 7578 N N . GLY A 1 983 ? -66.637 -23.660 6.002 1.00 76.19 983 GLY A N 1
ATOM 7579 C CA . GLY A 1 983 ? -65.760 -24.458 5.135 1.00 76.19 983 GLY A CA 1
ATOM 7580 C C . GLY A 1 983 ? -64.326 -24.654 5.647 1.00 76.19 983 GLY A C 1
ATOM 7581 O O . GLY A 1 983 ? -63.645 -25.549 5.155 1.00 76.19 983 GLY A O 1
ATOM 7582 N N . HIS A 1 984 ? -63.880 -23.905 6.662 1.00 80.56 984 HIS A N 1
ATOM 7583 C CA . HIS A 1 984 ? -62.550 -24.070 7.259 1.00 80.56 984 HIS A CA 1
ATOM 7584 C C . HIS A 1 984 ? -62.560 -25.033 8.460 1.00 80.56 984 HIS A C 1
ATOM 7586 O O . HIS A 1 984 ? -63.550 -25.134 9.186 1.00 80.56 984 HIS A O 1
ATOM 7592 N N . GLN A 1 985 ? -61.439 -25.724 8.697 1.00 83.56 985 GLN A N 1
ATOM 7593 C CA . GLN A 1 985 ? -61.217 -26.566 9.880 1.00 83.56 985 GLN A CA 1
ATOM 7594 C C . GLN A 1 985 ? -60.216 -25.911 10.836 1.00 83.56 985 GLN A C 1
ATOM 7596 O O . GLN A 1 985 ? -59.166 -25.420 10.427 1.00 83.56 985 GLN A O 1
ATOM 7601 N N . ILE A 1 986 ? -60.523 -25.949 12.130 1.00 91.25 986 ILE A N 1
ATOM 7602 C CA . ILE A 1 986 ? -59.648 -25.475 13.208 1.00 91.25 986 ILE A CA 1
ATOM 7603 C C . ILE A 1 986 ? -58.675 -26.601 13.583 1.00 91.25 986 ILE A C 1
ATOM 7605 O O . ILE A 1 986 ? -59.111 -27.720 13.870 1.00 91.25 986 ILE A O 1
ATOM 7609 N N . THR A 1 987 ? -57.377 -26.295 13.635 1.00 91.69 987 THR A N 1
ATOM 7610 C CA . THR A 1 987 ? -56.332 -27.195 14.154 1.00 91.69 987 THR A CA 1
ATOM 7611 C C . THR A 1 987 ? -55.764 -26.632 15.452 1.00 91.69 987 THR A C 1
ATOM 7613 O O . THR A 1 987 ? -55.249 -25.517 15.470 1.00 91.69 987 THR A O 1
ATOM 7616 N N . LEU A 1 988 ? -55.809 -27.405 16.536 1.00 90.44 988 LEU A N 1
ATOM 7617 C CA . LEU A 1 988 ? -55.148 -27.067 17.797 1.00 90.44 988 LEU A CA 1
ATOM 7618 C C . LEU A 1 988 ? -53.754 -27.698 17.843 1.00 90.44 988 LEU A C 1
ATOM 7620 O O . LEU A 1 988 ? -53.611 -28.892 17.594 1.00 90.44 988 LEU A O 1
ATOM 7624 N N . ASN A 1 989 ? -52.739 -26.906 18.193 1.00 89.56 989 ASN A N 1
ATOM 7625 C CA . ASN A 1 989 ? -51.351 -27.342 18.372 1.00 89.56 989 ASN A CA 1
ATOM 7626 C C . ASN A 1 989 ? -50.974 -27.205 19.851 1.00 89.56 989 ASN A C 1
ATOM 7628 O O . ASN A 1 989 ? -50.704 -26.100 20.328 1.00 89.56 989 ASN A O 1
ATOM 7632 N N . VAL A 1 990 ? -50.992 -28.313 20.588 1.00 89.56 990 VAL A N 1
ATOM 7633 C CA . VAL A 1 990 ? -50.741 -28.310 22.030 1.00 89.56 990 VAL A CA 1
ATOM 7634 C C . VAL A 1 990 ? -49.236 -28.282 22.291 1.00 89.56 990 VAL A C 1
ATOM 7636 O O . VAL A 1 990 ? -48.508 -29.217 21.960 1.00 89.56 990 VAL A O 1
ATOM 7639 N N . LYS A 1 991 ? -48.766 -27.175 22.877 1.00 85.75 991 LYS A N 1
ATOM 7640 C CA . LYS A 1 991 ? -47.344 -26.930 23.178 1.00 85.75 991 LYS A CA 1
ATOM 7641 C C . LYS A 1 991 ? -46.922 -27.433 24.558 1.00 85.75 991 LYS A C 1
ATOM 7643 O O . LYS A 1 991 ? -45.816 -27.941 24.704 1.00 85.75 991 LYS A O 1
ATOM 7648 N N . THR A 1 992 ? -47.804 -27.293 25.542 1.00 83.19 992 THR A N 1
ATOM 7649 C CA . THR A 1 992 ? -47.585 -27.664 26.944 1.00 83.19 992 THR A CA 1
ATOM 7650 C C . THR A 1 992 ? -48.920 -28.133 27.503 1.00 83.19 992 THR A C 1
ATOM 7652 O O . THR A 1 992 ? -49.942 -27.500 27.239 1.00 83.19 992 THR A O 1
ATOM 7655 N N . PHE A 1 993 ? -48.922 -29.246 28.232 1.00 87.31 993 PHE A N 1
ATOM 7656 C CA . PHE A 1 993 ? -50.117 -29.798 28.860 1.00 87.31 993 PHE A CA 1
ATOM 7657 C C . PHE A 1 993 ? -49.714 -30.600 30.092 1.00 87.31 993 PHE A C 1
ATOM 7659 O O . PHE A 1 993 ? -48.992 -31.589 29.976 1.00 87.31 993 PHE A O 1
ATOM 7666 N N . ASP A 1 994 ? -50.158 -30.133 31.250 1.00 83.31 994 ASP A N 1
ATOM 7667 C CA . ASP A 1 994 ? -49.890 -30.732 32.550 1.00 83.31 994 ASP A CA 1
ATOM 7668 C C . ASP A 1 994 ? -51.062 -30.366 33.467 1.00 83.31 994 ASP A C 1
ATOM 7670 O O . ASP A 1 994 ? -51.270 -29.190 33.766 1.00 83.31 994 ASP A O 1
ATOM 7674 N N . LEU A 1 995 ? -51.891 -31.356 33.797 1.00 82.12 995 LEU A N 1
ATOM 7675 C CA . LEU A 1 995 ? -53.085 -31.240 34.637 1.00 82.12 995 LEU A CA 1
ATOM 7676 C C . LEU A 1 995 ? -53.072 -32.369 35.671 1.00 82.12 995 LEU A C 1
ATOM 7678 O O . LEU A 1 995 ? -52.667 -33.487 35.358 1.00 82.12 995 LEU A O 1
ATOM 7682 N N . ASN A 1 996 ? -53.569 -32.134 36.884 1.00 70.75 996 ASN A N 1
ATOM 7683 C CA . ASN A 1 996 ? -53.592 -33.178 37.907 1.00 70.75 996 ASN A CA 1
ATOM 7684 C C . ASN A 1 996 ? -54.598 -34.298 37.585 1.00 70.75 996 ASN A C 1
ATOM 7686 O O . ASN A 1 996 ? -55.650 -34.051 36.998 1.00 70.75 996 ASN A O 1
ATOM 7690 N N . ASN A 1 997 ? -54.307 -35.498 38.112 1.00 66.56 997 ASN A N 1
ATOM 7691 C CA . ASN A 1 997 ? -55.171 -36.691 38.175 1.00 66.56 997 ASN A CA 1
ATOM 7692 C C . ASN A 1 997 ? -55.379 -37.454 36.843 1.00 66.56 997 ASN A C 1
ATOM 7694 O O . ASN A 1 997 ? -55.983 -36.947 35.905 1.00 66.56 997 ASN A O 1
ATOM 7698 N N . ASP A 1 998 ? -54.969 -38.730 36.805 1.00 62.31 998 ASP A N 1
ATOM 7699 C CA . ASP A 1 998 ? -55.065 -39.618 35.628 1.00 62.31 998 ASP A CA 1
ATOM 7700 C C . ASP A 1 998 ? -56.506 -40.005 35.225 1.00 62.31 998 ASP A C 1
ATOM 7702 O O . ASP A 1 998 ? -56.729 -40.463 34.105 1.00 62.31 998 ASP A O 1
ATOM 7706 N N . ASN A 1 999 ? -57.501 -39.828 36.107 1.00 73.25 999 ASN A N 1
ATOM 7707 C CA . ASN A 1 999 ? -58.899 -40.220 35.856 1.00 73.25 999 ASN A CA 1
ATOM 7708 C C . ASN A 1 999 ? -59.820 -39.062 35.408 1.00 73.25 999 ASN A C 1
ATOM 7710 O O . ASN A 1 999 ? -61.035 -39.246 35.301 1.00 73.25 999 ASN A O 1
ATOM 7714 N N . CYS A 1 1000 ? -59.278 -37.866 35.149 1.00 81.50 1000 CYS A N 1
ATOM 7715 C CA . CYS A 1 1000 ? -59.996 -36.705 34.595 1.00 81.50 1000 CYS A CA 1
ATOM 7716 C C . CYS A 1 1000 ? -61.286 -36.319 35.360 1.00 81.50 1000 CYS A C 1
ATOM 7718 O O . CYS A 1 1000 ? -62.260 -35.851 34.753 1.00 81.50 1000 CYS A O 1
ATOM 7720 N N . SER A 1 1001 ? -61.347 -36.553 36.676 1.00 77.44 1001 SER A N 1
ATOM 7721 C CA . SER A 1 1001 ? -62.532 -36.274 37.503 1.00 77.44 1001 SER A CA 1
ATOM 7722 C C . SER A 1 1001 ? -62.501 -34.881 38.136 1.00 77.44 1001 SER A C 1
ATOM 7724 O O . SER A 1 1001 ? -63.499 -34.168 38.068 1.00 77.44 1001 SER A O 1
ATOM 7726 N N . THR A 1 1002 ? -61.358 -34.490 38.706 1.00 75.25 1002 THR A N 1
ATOM 7727 C CA . THR A 1 1002 ? -61.168 -33.241 39.467 1.00 75.25 1002 THR A CA 1
ATOM 7728 C C . THR A 1 1002 ? -60.646 -32.088 38.617 1.00 75.25 1002 THR A C 1
ATOM 7730 O O . THR A 1 1002 ? -61.115 -30.962 38.771 1.00 75.25 1002 THR A O 1
ATOM 7733 N N . GLU A 1 1003 ? -59.711 -32.366 37.707 1.00 83.19 1003 GLU A N 1
ATOM 7734 C CA . GLU A 1 1003 ? -59.108 -31.395 36.793 1.00 83.19 1003 GLU A CA 1
ATOM 7735 C C . GLU A 1 1003 ? -59.045 -31.995 35.380 1.00 83.19 1003 GLU A C 1
ATOM 7737 O O . GLU A 1 1003 ? -58.663 -33.154 35.208 1.00 83.19 1003 GLU A O 1
ATOM 7742 N N . TYR A 1 1004 ? -59.519 -31.254 34.375 1.00 89.19 1004 TYR A N 1
ATOM 7743 C CA . TYR A 1 1004 ? -59.563 -31.716 32.986 1.00 89.19 1004 TYR A CA 1
ATOM 7744 C C . TYR A 1 1004 ? -59.770 -30.585 31.972 1.00 89.19 1004 TYR A C 1
ATOM 7746 O O . TYR A 1 1004 ? -60.391 -29.561 32.255 1.00 89.19 1004 TYR A O 1
ATOM 7754 N N . LEU A 1 1005 ? -59.330 -30.841 30.739 1.00 90.62 1005 LEU A N 1
ATOM 7755 C CA . LEU A 1 1005 ? -59.719 -30.109 29.537 1.00 90.62 1005 LEU A CA 1
ATOM 7756 C C . LEU A 1 1005 ? -60.627 -30.993 28.674 1.00 90.62 1005 LEU A C 1
ATOM 7758 O O . LEU A 1 1005 ? -60.207 -32.033 28.168 1.00 90.62 1005 LEU A O 1
ATOM 7762 N N . GLU A 1 1006 ? -61.870 -30.573 28.483 1.00 91.75 1006 GLU A N 1
ATOM 7763 C CA . GLU A 1 1006 ? -62.815 -31.182 27.553 1.00 91.75 1006 GLU A CA 1
ATOM 7764 C C . GLU A 1 1006 ? -62.806 -30.426 26.216 1.00 91.75 1006 GLU A C 1
ATOM 7766 O O . GLU A 1 1006 ? -62.862 -29.196 26.182 1.00 91.75 1006 GLU A O 1
ATOM 7771 N N . ILE A 1 1007 ? -62.723 -31.158 25.102 1.00 93.44 1007 ILE A N 1
ATOM 7772 C CA . ILE A 1 1007 ? -62.667 -30.597 23.748 1.00 93.44 1007 ILE A CA 1
ATOM 7773 C C . ILE A 1 1007 ? -63.814 -31.176 22.920 1.00 93.44 1007 ILE A C 1
ATOM 7775 O O . ILE A 1 1007 ? -63.926 -32.397 22.776 1.00 93.44 1007 ILE A O 1
ATOM 7779 N N . ARG A 1 1008 ? -64.666 -30.315 22.351 1.00 92.00 1008 ARG A N 1
ATOM 7780 C CA . ARG A 1 1008 ? -65.862 -30.720 21.592 1.00 92.00 1008 ARG A CA 1
ATOM 7781 C C . ARG A 1 1008 ? -65.940 -30.086 20.214 1.00 92.00 1008 ARG A C 1
ATOM 7783 O O . ARG A 1 1008 ? -65.665 -28.904 20.036 1.00 92.00 1008 ARG A O 1
ATOM 7790 N N . ASN A 1 1009 ? -66.403 -30.871 19.250 1.00 88.81 1009 ASN A N 1
ATOM 7791 C CA . ASN A 1 1009 ? -66.555 -30.492 17.853 1.00 88.81 1009 ASN A CA 1
ATOM 7792 C C . ASN A 1 1009 ? -67.862 -29.714 17.601 1.00 88.81 1009 ASN A C 1
ATOM 7794 O O . ASN A 1 1009 ? -68.804 -30.226 16.995 1.00 88.81 1009 ASN A O 1
ATOM 7798 N N . GLY A 1 1010 ? -67.938 -28.507 18.154 1.00 85.25 1010 GLY A N 1
ATOM 7799 C CA . GLY A 1 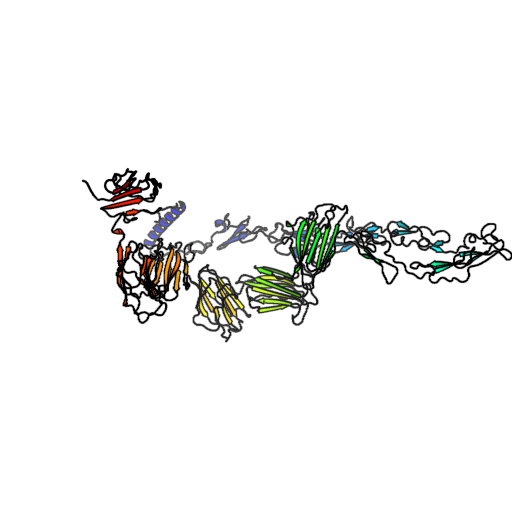1010 ? -69.079 -27.595 18.073 1.00 85.25 1010 GLY A CA 1
ATOM 7800 C C . GLY A 1 1010 ? -69.120 -26.656 19.282 1.00 85.25 1010 GLY A C 1
ATOM 7801 O O . GLY A 1 1010 ? -68.356 -26.829 20.223 1.00 85.25 1010 GLY A O 1
ATOM 7802 N N . GLN A 1 1011 ? -70.004 -25.655 19.272 1.00 83.25 1011 GLN A N 1
ATOM 7803 C CA . GLN A 1 1011 ? -70.058 -24.610 20.315 1.00 83.25 1011 GLN A CA 1
ATOM 7804 C C . GLN A 1 1011 ? -70.834 -24.979 21.591 1.00 83.25 1011 GLN A C 1
ATOM 7806 O O . GLN A 1 1011 ? -70.821 -24.217 22.553 1.00 83.25 1011 GLN A O 1
ATOM 7811 N N . PHE A 1 1012 ? -71.567 -26.093 21.592 1.00 82.75 1012 PHE A N 1
ATOM 7812 C CA . PHE A 1 1012 ? -72.460 -26.481 22.690 1.00 82.75 1012 PHE A CA 1
ATOM 7813 C C . PHE A 1 1012 ? -71.861 -27.611 23.539 1.00 82.75 1012 PHE A C 1
ATOM 7815 O O . PHE A 1 1012 ? -71.146 -28.466 23.015 1.00 82.75 1012 PHE A O 1
ATOM 7822 N N . SER A 1 1013 ? -72.221 -27.688 24.821 1.00 78.19 1013 SER A N 1
ATOM 7823 C CA . SER A 1 1013 ? -71.777 -28.750 25.744 1.00 78.19 1013 SER A CA 1
ATOM 7824 C C . SER A 1 1013 ? -72.252 -30.161 25.363 1.00 78.19 1013 SER A C 1
ATOM 7826 O O . SER A 1 1013 ? -71.673 -31.146 25.806 1.00 78.19 1013 SER A O 1
ATOM 7828 N N . ASN A 1 1014 ? -73.268 -30.287 24.506 1.00 84.31 1014 ASN A N 1
ATOM 7829 C CA . ASN A 1 1014 ? -73.712 -31.557 23.923 1.00 84.31 1014 ASN A CA 1
ATOM 7830 C C . ASN A 1 1014 ? -73.113 -31.846 22.530 1.00 84.31 1014 ASN A C 1
ATOM 7832 O O . ASN A 1 1014 ? -73.472 -32.852 21.919 1.00 84.31 1014 ASN A O 1
ATOM 7836 N N . SER A 1 1015 ? -72.214 -30.996 22.015 1.00 86.12 1015 SER A N 1
ATOM 7837 C CA . SER A 1 1015 ? -71.536 -31.239 20.731 1.00 86.12 1015 SER A CA 1
ATOM 7838 C C . SER A 1 1015 ? -70.657 -32.500 20.814 1.00 86.12 1015 SER A C 1
ATOM 7840 O O . SER A 1 1015 ? -70.195 -32.833 21.915 1.00 86.12 1015 SER A O 1
ATOM 7842 N N . PRO A 1 1016 ? -70.386 -33.194 19.688 1.00 88.56 1016 PRO A N 1
ATOM 7843 C CA . PRO A 1 1016 ? -69.580 -34.414 19.675 1.00 88.56 1016 PRO A CA 1
ATOM 7844 C C . PRO A 1 1016 ? -68.246 -34.238 20.408 1.00 88.56 1016 PRO A C 1
ATOM 7846 O O . PRO A 1 1016 ? -67.496 -33.299 20.136 1.00 88.56 1016 PRO A O 1
ATOM 7849 N N . LEU A 1 1017 ? -67.964 -35.127 21.359 1.00 90.50 1017 LEU A N 1
ATOM 7850 C CA . LEU A 1 1017 ? -66.738 -35.087 22.151 1.00 90.50 1017 LEU A CA 1
ATOM 7851 C C . LEU A 1 1017 ? -65.550 -35.526 21.285 1.00 90.50 1017 LEU A C 1
ATOM 7853 O O . LEU A 1 1017 ? -65.569 -36.624 20.738 1.00 90.50 1017 LEU A O 1
ATOM 7857 N N . ILE A 1 1018 ? -64.521 -34.682 21.186 1.00 88.81 1018 ILE A N 1
ATOM 7858 C CA . ILE A 1 1018 ? -63.231 -35.046 20.578 1.00 88.81 1018 ILE A CA 1
ATOM 7859 C C . ILE A 1 1018 ? -62.368 -35.759 21.624 1.00 88.81 1018 ILE A C 1
ATOM 7861 O O . ILE A 1 1018 ? -61.747 -36.777 21.333 1.00 88.81 1018 ILE A O 1
ATOM 7865 N N . GLY A 1 1019 ? -62.369 -35.259 22.860 1.00 88.12 1019 GLY A N 1
ATOM 7866 C CA . GLY A 1 1019 ? -61.742 -35.935 23.988 1.00 88.12 1019 GLY A CA 1
ATOM 7867 C C . GLY A 1 1019 ? -61.873 -35.158 25.292 1.00 88.12 1019 GLY A C 1
ATOM 7868 O O . GLY A 1 1019 ? -62.153 -33.958 25.296 1.00 88.12 1019 GLY A O 1
ATOM 7869 N N . LYS A 1 1020 ? -61.664 -35.865 26.401 1.00 90.56 1020 LYS A N 1
ATOM 7870 C CA . LYS A 1 1020 ? -61.522 -35.303 27.744 1.00 90.56 1020 LYS A CA 1
ATOM 7871 C C . LYS A 1 1020 ? -60.129 -35.684 28.238 1.00 90.56 1020 LYS A C 1
ATOM 7873 O O . LYS A 1 1020 ? -59.811 -36.869 28.271 1.00 90.56 1020 LYS A O 1
ATOM 7878 N N . PHE A 1 1021 ? -59.304 -34.692 28.549 1.00 90.06 1021 PHE A N 1
ATOM 7879 C CA . PHE A 1 1021 ? -57.870 -34.854 28.776 1.00 90.06 1021 PHE A CA 1
ATOM 7880 C C . PHE A 1 1021 ? -57.470 -34.356 30.167 1.00 90.06 1021 PHE A C 1
ATOM 7882 O O . PHE A 1 1021 ? -58.004 -33.361 30.654 1.00 90.06 1021 PHE A O 1
ATOM 7889 N N . CYS A 1 1022 ? -56.509 -35.038 30.777 1.00 87.81 1022 CYS A N 1
ATOM 7890 C CA . CYS A 1 1022 ? -55.924 -34.764 32.089 1.00 87.81 1022 CYS A CA 1
ATOM 7891 C C . CYS A 1 1022 ? -54.533 -35.426 32.153 1.00 87.81 1022 CYS A C 1
ATOM 7893 O O . CYS A 1 1022 ? -54.108 -36.060 31.179 1.00 87.81 1022 CYS A O 1
ATOM 7895 N N . GLY A 1 1023 ? -53.805 -35.272 33.261 1.00 82.62 1023 GLY A N 1
ATOM 7896 C CA . GLY A 1 1023 ? -52.414 -35.717 33.340 1.00 82.62 1023 GLY A CA 1
ATOM 7897 C C . GLY A 1 1023 ? -51.510 -34.931 32.383 1.00 82.62 1023 GLY A C 1
ATOM 7898 O O . GLY A 1 1023 ? -51.794 -33.797 31.999 1.00 82.62 1023 GLY A O 1
ATOM 7899 N N . THR A 1 1024 ? -50.434 -35.576 31.938 1.00 82.06 1024 THR A N 1
ATOM 7900 C CA . THR A 1 1024 ? -49.420 -35.002 31.030 1.00 82.06 1024 THR A CA 1
ATOM 7901 C C . THR A 1 1024 ? -49.578 -35.434 29.565 1.00 82.06 1024 THR A C 1
ATOM 7903 O O . THR A 1 1024 ? -48.744 -35.107 28.719 1.00 82.06 1024 THR A O 1
ATOM 7906 N N . LYS A 1 1025 ? -50.620 -36.212 29.231 1.00 77.69 1025 LYS A N 1
ATOM 7907 C CA . LYS A 1 1025 ? -50.756 -36.880 27.924 1.00 77.69 1025 LYS A CA 1
ATOM 7908 C C . LYS A 1 1025 ? -51.963 -36.379 27.136 1.00 77.69 1025 LYS A C 1
ATOM 7910 O O . LYS A 1 1025 ? -53.101 -36.764 27.383 1.00 77.69 1025 LYS A O 1
ATOM 7915 N N . ILE A 1 1026 ? -51.678 -35.594 26.102 1.00 88.44 1026 ILE A N 1
ATOM 7916 C CA . ILE A 1 1026 ? -52.636 -35.136 25.093 1.00 88.44 1026 ILE A CA 1
ATOM 7917 C C . ILE A 1 1026 ? -52.014 -35.247 23.697 1.00 88.44 1026 ILE A C 1
ATOM 7919 O O . ILE A 1 1026 ? -50.792 -35.265 23.535 1.00 88.44 1026 ILE A O 1
ATOM 7923 N N . GLN A 1 1027 ? -52.853 -35.336 22.668 1.00 86.44 1027 GLN A N 1
ATOM 7924 C CA . GLN A 1 1027 ? -52.401 -35.323 21.280 1.00 86.44 1027 GLN A CA 1
ATOM 7925 C C . GLN A 1 1027 ? -51.829 -33.941 20.929 1.00 86.44 1027 GLN A C 1
ATOM 7927 O O . GLN A 1 1027 ? -52.481 -32.919 21.136 1.00 86.44 1027 GLN A O 1
ATOM 7932 N N . LYS A 1 1028 ? -50.613 -33.908 20.369 1.00 83.75 1028 LYS A N 1
ATOM 7933 C CA . LYS A 1 1028 ? -49.918 -32.663 19.989 1.00 83.75 1028 LYS A CA 1
ATOM 7934 C C . LYS A 1 1028 ? -50.695 -31.837 18.959 1.00 83.75 1028 LYS A C 1
ATOM 7936 O O . LYS A 1 1028 ? -50.626 -30.613 18.984 1.00 83.75 1028 LYS A O 1
ATOM 7941 N N . PHE A 1 1029 ? -51.429 -32.502 18.070 1.00 89.50 1029 PHE A N 1
ATOM 7942 C CA . PHE A 1 1029 ? -52.300 -31.870 17.087 1.00 89.50 1029 PHE A CA 1
ATOM 7943 C C . PHE A 1 1029 ? -53.702 -32.464 17.190 1.00 89.50 1029 PHE A C 1
ATOM 7945 O O . PHE A 1 1029 ? -53.848 -33.684 17.154 1.00 89.50 1029 PHE A O 1
ATOM 7952 N N . ILE A 1 1030 ? -54.714 -31.606 17.312 1.00 90.00 1030 ILE A N 1
ATOM 7953 C CA . ILE A 1 1030 ? -56.127 -31.996 17.378 1.00 90.00 1030 ILE A CA 1
ATOM 7954 C C . ILE A 1 1030 ? -56.879 -31.230 16.291 1.00 90.00 1030 ILE A C 1
ATOM 7956 O O . ILE A 1 1030 ? -56.933 -30.000 16.316 1.00 90.00 1030 ILE A O 1
ATOM 7960 N N . LEU A 1 1031 ? -57.444 -31.961 15.332 1.00 87.62 1031 LEU A N 1
ATOM 7961 C CA . LEU A 1 1031 ? -58.189 -31.405 14.205 1.00 87.62 1031 LEU A CA 1
ATOM 7962 C C . LEU A 1 1031 ? -59.697 -31.443 14.489 1.00 87.62 1031 LEU A C 1
ATOM 7964 O O . LEU A 1 1031 ? -60.244 -32.466 14.905 1.00 87.62 1031 LEU A O 1
ATOM 7968 N N . SER A 1 1032 ? -60.374 -30.325 14.244 1.00 86.12 1032 SER A N 1
ATOM 7969 C CA . SER A 1 1032 ? -61.837 -30.258 14.259 1.00 86.12 1032 SER A CA 1
ATOM 7970 C C . SER A 1 1032 ? -62.438 -30.737 12.935 1.00 86.12 1032 SER A C 1
ATOM 7972 O O . SER A 1 1032 ? -61.891 -30.529 11.856 1.00 86.12 1032 SER A O 1
ATOM 7974 N N . HIS A 1 1033 ? -63.614 -31.349 13.026 1.00 81.00 1033 HIS A N 1
ATOM 7975 C CA . HIS A 1 1033 ? -64.448 -31.767 11.900 1.00 81.00 1033 HIS A CA 1
ATOM 7976 C C . HIS A 1 1033 ? -65.538 -30.721 11.571 1.00 81.00 1033 HIS A C 1
ATOM 7978 O O . HIS A 1 1033 ? -66.352 -30.935 10.679 1.00 81.00 1033 HIS A O 1
ATOM 7984 N N . SER A 1 1034 ? -65.574 -29.594 12.292 1.00 82.75 1034 SER A N 1
ATOM 7985 C CA . SER A 1 1034 ? -66.443 -28.432 12.047 1.00 82.75 1034 SER A CA 1
ATOM 7986 C C . SER A 1 1034 ? -65.652 -27.129 12.139 1.00 82.75 1034 SER A C 1
ATOM 7988 O O . SER A 1 1034 ? -64.652 -27.062 12.845 1.00 82.75 1034 SER A O 1
ATOM 7990 N N . ASN A 1 1035 ? -66.159 -26.051 11.540 1.00 87.94 1035 ASN A N 1
ATOM 7991 C CA . ASN A 1 1035 ? -65.576 -24.706 11.649 1.00 87.94 1035 ASN A CA 1
ATOM 7992 C C . ASN A 1 1035 ? -65.745 -24.054 13.040 1.00 87.94 1035 ASN A C 1
ATOM 7994 O O . ASN A 1 1035 ? -65.531 -22.855 13.199 1.00 87.94 1035 ASN A O 1
ATOM 7998 N N . VAL A 1 1036 ? -66.172 -24.815 14.048 1.00 89.38 1036 VAL A N 1
ATOM 7999 C CA . VAL A 1 1036 ? -66.356 -24.360 15.429 1.00 89.38 1036 VAL A CA 1
ATOM 8000 C C . VAL A 1 1036 ? -65.928 -25.470 16.383 1.00 89.38 1036 VAL A C 1
ATOM 8002 O O . VAL A 1 1036 ? -66.282 -26.629 16.162 1.00 89.38 1036 VAL A O 1
ATOM 8005 N N . ILE A 1 1037 ? -65.205 -25.120 17.446 1.00 92.69 1037 ILE A N 1
ATOM 8006 C CA . ILE A 1 1037 ? -64.769 -26.040 18.506 1.00 92.69 1037 ILE A CA 1
ATOM 8007 C C . ILE A 1 1037 ? -64.947 -25.367 19.879 1.00 92.69 1037 ILE A C 1
ATOM 8009 O O . ILE A 1 1037 ? -64.727 -24.162 20.020 1.00 92.69 1037 ILE A O 1
ATOM 8013 N N . LEU A 1 1038 ? -65.363 -26.138 20.882 1.00 90.44 1038 LEU A N 1
ATOM 8014 C CA . LEU A 1 1038 ? -65.476 -25.718 22.280 1.00 90.44 1038 LEU A CA 1
ATOM 8015 C C . LEU A 1 1038 ? -64.340 -26.352 23.085 1.00 90.44 1038 LEU A C 1
ATOM 8017 O O . LEU A 1 1038 ? -64.119 -27.562 23.016 1.00 90.44 1038 LEU A O 1
ATOM 8021 N N . LEU A 1 1039 ? -63.658 -25.523 23.867 1.00 92.00 1039 LEU A N 1
ATOM 8022 C CA . LEU A 1 1039 ? -62.679 -25.902 24.876 1.00 92.00 1039 LEU A CA 1
ATOM 8023 C C . LEU A 1 1039 ? -63.260 -25.565 26.245 1.00 92.00 1039 LEU A C 1
ATOM 8025 O O . LEU A 1 1039 ? -63.522 -24.396 26.527 1.00 92.00 1039 LEU A O 1
ATOM 8029 N N . HIS A 1 1040 ? -63.458 -26.570 27.089 1.00 90.25 1040 HIS A N 1
ATOM 8030 C CA . HIS A 1 1040 ? -64.009 -26.412 28.431 1.00 90.25 1040 HIS A CA 1
ATOM 8031 C C . HIS A 1 1040 ? -63.014 -26.948 29.462 1.00 90.25 1040 HIS A C 1
ATOM 8033 O O . HIS A 1 1040 ? -62.772 -28.149 29.546 1.00 90.25 1040 HIS A O 1
ATOM 8039 N N . PHE A 1 1041 ? -62.388 -26.044 30.211 1.00 87.88 1041 PHE A N 1
ATOM 8040 C CA . PHE A 1 1041 ? -61.425 -26.366 31.262 1.00 87.88 1041 PHE A CA 1
ATOM 8041 C C . PHE A 1 1041 ? -62.088 -26.273 32.633 1.00 87.88 1041 PHE A C 1
ATOM 8043 O O . PHE A 1 1041 ? -62.696 -25.252 32.962 1.00 87.88 1041 PHE A O 1
ATOM 8050 N N . VAL A 1 1042 ? -61.932 -27.322 33.438 1.00 84.81 1042 VAL A N 1
ATOM 8051 C CA . VAL A 1 1042 ? -62.435 -27.391 34.812 1.00 84.81 1042 VAL A CA 1
ATOM 8052 C C . VAL A 1 1042 ? -61.308 -27.836 35.736 1.00 84.81 1042 VAL A C 1
ATOM 8054 O O . VAL A 1 1042 ? -60.632 -28.819 35.449 1.00 84.81 1042 VAL A O 1
ATOM 8057 N N . SER A 1 1043 ? -61.149 -27.145 36.863 1.00 79.31 1043 SER A N 1
ATOM 8058 C CA . SER A 1 1043 ? -60.273 -27.528 37.975 1.00 79.31 1043 SER A CA 1
ATOM 8059 C C . SER A 1 1043 ? -61.050 -27.361 39.278 1.00 79.31 1043 SER A C 1
ATOM 8061 O O . SER A 1 1043 ? -61.493 -26.258 39.580 1.00 79.31 1043 SER A O 1
ATOM 8063 N N . SER A 1 1044 ? -61.285 -28.443 40.025 1.00 68.06 1044 SER A N 1
ATOM 8064 C CA . SER A 1 1044 ? -62.191 -28.493 41.185 1.00 68.06 1044 SER A CA 1
ATOM 8065 C C . SER A 1 1044 ? -61.638 -29.355 42.326 1.00 68.06 1044 SER A C 1
ATOM 8067 O O . SER A 1 1044 ? -60.890 -30.304 42.097 1.00 68.06 1044 SER A O 1
ATOM 8069 N N . SER A 1 1045 ? -62.031 -29.046 43.566 1.00 56.62 1045 SER A N 1
ATOM 8070 C CA . SER A 1 1045 ? -61.506 -29.669 44.795 1.00 56.62 1045 SER A CA 1
ATOM 8071 C C . SER A 1 1045 ? -62.456 -30.677 45.482 1.00 56.62 1045 SER A C 1
ATOM 8073 O O . SER A 1 1045 ? -62.471 -30.786 46.707 1.00 56.62 1045 SER A O 1
ATOM 8075 N N . LEU A 1 1046 ? -63.269 -31.417 44.719 1.00 42.97 1046 LEU A N 1
ATOM 8076 C CA . LEU A 1 1046 ? -64.386 -32.243 45.221 1.00 42.97 1046 LEU A CA 1
ATOM 8077 C C . LEU A 1 1046 ? -64.316 -33.692 44.677 1.00 42.97 1046 LEU A C 1
ATOM 8079 O O . LEU A 1 1046 ? -64.203 -33.844 43.465 1.00 42.97 1046 LEU A O 1
ATOM 8083 N N . ILE A 1 1047 ? -64.457 -34.809 45.415 1.00 42.84 1047 ILE A N 1
ATOM 8084 C CA . ILE A 1 1047 ? -64.340 -35.204 46.848 1.00 42.84 1047 ILE A CA 1
ATOM 8085 C C . ILE A 1 1047 ? -64.049 -36.736 46.833 1.00 42.84 1047 ILE A C 1
ATOM 8087 O O . ILE A 1 1047 ? -64.484 -37.390 45.886 1.00 42.84 1047 ILE A O 1
ATOM 8091 N N . HIS A 1 1048 ? -63.420 -37.335 47.859 1.00 31.34 1048 HIS A N 1
ATOM 8092 C CA . HIS A 1 1048 ? -64.037 -38.387 48.714 1.00 31.34 1048 HIS A CA 1
ATOM 8093 C C . HIS A 1 1048 ? -63.031 -39.166 49.582 1.00 31.34 1048 HIS A C 1
ATOM 8095 O O . HIS A 1 1048 ? -62.094 -39.747 49.047 1.00 31.34 1048 HIS A O 1
ATOM 8101 N N . GLY A 1 1049 ? -63.368 -39.311 50.873 1.00 33.34 1049 GLY A N 1
ATOM 8102 C CA . GLY A 1 1049 ? -62.928 -40.415 51.744 1.00 33.34 1049 GLY A CA 1
ATOM 8103 C C . GLY A 1 1049 ? -61.634 -40.181 52.502 1.00 33.34 1049 GLY A C 1
ATOM 8104 O O . GLY A 1 1049 ? -60.664 -40.893 52.178 1.00 33.34 1049 GLY A O 1
#

Secondary structure (DSSP, 8-state):
----SSS----HHHHHHHHHHHHHHHHHHHHHHHS--------PPTTEESTTS-EEP-HHHHTTTSTTS--TTPEEEEETTEEEEE--TTEESTTS-EEP-SSTTS-HHHHHBSEEEEE---SSTT---EEEEEPTTEE--SSSSSB-EE--STTSSS-SS-BTTB--EEEETTEEEEPPPPTTEEE-SSSEEE--GGGSGGGG--BTTBPPEEEETTEEEEPPPPTTEEE-SSSEEE--STTTGGGGB-TTSEEEEETTEEEEEPPTT-BS-SBSTT--B--------S---SSEEEEE-TTSS-EEEEEPTTEETTTT-EEPPGGGG----TT-EEEE-SSSS-EEEEPPTTEESTTS-EEPPSS-EEE--SEEEEEESSSS-----S-EEEEEEEE--TT-EEEEEEEEEEE---GGG-SSEEEEESSSSTTSPEEEEE-EEGGGSGGGGEEE-SSSEEEEEEEE-S--TT-EEEEEEEEE----EEEEESSEEEEEESTT-SPPPSSEEEEEEEE--TTEEEEEEEEEEE----SSSSSSEEEEEETTTTEEEEEE-SSS-PPPEE-SSSEEEEEEEE-SS----EEEEEEEEEE--TT--EEE-SSEEEEE---GGG-SS-EEEEEEEE--TT-EEEEEEEEEE----TT--SEEEEEEESSSTTSEEEEEE-SB-S-EEEE-SSSEEEEEEEE--SS---EEEEEEEEE-EEEE-SSEEEEE-TTTTSPPPTT-EEEEEEE--TTEEEEEEEEEEE----SSTT-SSEEEEEESSSTTSEEEEEE-SSSPPPPEE-SSSEEEEEEE--SS----EEEEEEEEEE-BT-EEE-SSEEEE--S-TTSPPTT-EEEEEEEPPTTEEEEEEEEEEEE--BTTBTTSEEEEEEETTS-EEEEE-EE--PPPEE-SSSEEEEEEEE-S-----EEEEEEEEEEGGG--EEEE--SS-----TTTTSPPPTT-EEEEEEEPPTT---EEE-----BS-TTSSSEEEEEESSSSTTSPEEEEE-BT---SEEE-SSSEEEEEEEE------

Organism: NCBI:txid299467